Protein AF-A0A1Y5IL86-F1 (afdb_monomer_lite)

Radius of gyration: 32.45 Å; chains: 1; bounding box: 69×93×78 Å

Structure (mmCIF, N/CA/C/O backbone):
data_AF-A0A1Y5IL86-F1
#
_entry.id   AF-A0A1Y5IL86-F1
#
loop_
_atom_site.group_PDB
_atom_site.id
_atom_site.type_symbol
_atom_site.label_atom_id
_atom_site.label_alt_id
_atom_site.label_comp_id
_atom_site.label_asym_id
_atom_site.label_entity_id
_atom_site.label_seq_id
_atom_site.pdbx_PDB_ins_code
_atom_site.Cartn_x
_atom_site.Cartn_y
_atom_site.Cartn_z
_atom_site.occupancy
_atom_site.B_iso_or_equiv
_atom_site.auth_seq_id
_atom_site.auth_comp_id
_atom_site.auth_asym_id
_atom_site.auth_atom_id
_atom_site.pdbx_PDB_model_num
ATOM 1 N N . MET A 1 1 ? -26.467 54.255 -2.003 1.00 34.53 1 MET A N 1
ATOM 2 C CA . MET A 1 1 ? -27.143 53.568 -3.123 1.00 34.53 1 MET A CA 1
ATOM 3 C C . MET A 1 1 ? -26.285 53.747 -4.363 1.00 34.53 1 MET A C 1
ATOM 5 O O . MET A 1 1 ? -26.257 54.840 -4.910 1.00 34.53 1 MET A O 1
ATOM 9 N N . ALA A 1 2 ? -25.522 52.718 -4.727 1.00 26.06 2 ALA A N 1
ATOM 10 C CA . ALA A 1 2 ? -24.868 52.610 -6.031 1.00 26.06 2 ALA A CA 1
ATOM 11 C C . ALA A 1 2 ? -25.828 51.871 -6.988 1.00 26.06 2 ALA A C 1
ATOM 13 O O . ALA A 1 2 ? -26.662 51.101 -6.500 1.00 26.06 2 ALA A O 1
ATOM 14 N N . PRO A 1 3 ? -25.799 52.153 -8.300 1.00 33.78 3 PRO A N 1
ATOM 15 C CA . PRO A 1 3 ? -26.872 51.774 -9.209 1.00 33.78 3 PRO A CA 1
ATOM 16 C C . PRO A 1 3 ? -26.881 50.265 -9.459 1.00 33.78 3 PRO A C 1
ATOM 18 O O . PRO A 1 3 ? -25.837 49.655 -9.677 1.00 33.78 3 PRO A O 1
ATOM 21 N N . ALA A 1 4 ? -28.080 49.682 -9.451 1.00 34.00 4 ALA A N 1
ATOM 22 C CA . ALA A 1 4 ? -28.321 48.328 -9.923 1.00 34.00 4 ALA A CA 1
ATOM 23 C C . ALA A 1 4 ? -27.985 48.259 -11.421 1.00 34.00 4 ALA A C 1
ATOM 25 O O . ALA A 1 4 ? -28.665 48.878 -12.244 1.00 34.00 4 ALA A O 1
ATOM 26 N N . SER A 1 5 ? -26.919 47.537 -11.767 1.00 31.08 5 SER A N 1
ATOM 27 C CA . SER A 1 5 ? -26.590 47.212 -13.150 1.00 31.08 5 SER A CA 1
ATOM 28 C C . SER A 1 5 ? -27.635 46.239 -13.687 1.00 31.08 5 SER A C 1
ATOM 30 O O . SER A 1 5 ? -27.722 45.082 -13.277 1.00 31.08 5 SER A O 1
ATOM 32 N N . SER A 1 6 ? -28.456 46.761 -14.587 1.00 37.19 6 SER A N 1
ATOM 33 C CA . SER A 1 6 ? -29.395 46.038 -15.428 1.00 37.19 6 SER A CA 1
ATOM 34 C C . SER A 1 6 ? -28.636 45.465 -16.623 1.00 37.19 6 SER A C 1
ATOM 36 O O . SER A 1 6 ? -28.577 46.072 -17.679 1.00 37.19 6 SER A O 1
ATOM 38 N N . ASP A 1 7 ? -28.022 44.307 -16.409 1.00 33.41 7 ASP A N 1
ATOM 39 C CA . ASP A 1 7 ? -27.775 43.284 -17.426 1.00 33.41 7 ASP A CA 1
ATOM 40 C C . ASP A 1 7 ? -27.519 41.992 -16.648 1.00 33.41 7 ASP A C 1
ATOM 42 O O . ASP A 1 7 ? -26.573 41.896 -15.870 1.00 33.41 7 ASP A O 1
ATOM 46 N N . GLY A 1 8 ? -28.457 41.049 -16.738 1.00 41.03 8 GLY A N 1
ATOM 47 C CA . GLY A 1 8 ? -28.580 39.886 -15.853 1.00 41.03 8 GLY A CA 1
ATOM 48 C C . GLY A 1 8 ? -27.542 38.789 -16.089 1.00 41.03 8 GLY A C 1
ATOM 49 O O . GLY A 1 8 ? -27.917 37.624 -16.186 1.00 41.03 8 GLY A O 1
ATOM 50 N N . ALA A 1 9 ? -26.262 39.142 -16.190 1.00 45.66 9 ALA A N 1
ATOM 51 C CA . ALA A 1 9 ? -25.172 38.192 -16.045 1.00 45.66 9 ALA A CA 1
ATOM 52 C C . ALA A 1 9 ? -24.953 37.942 -14.549 1.00 45.66 9 ALA A C 1
ATOM 54 O O . ALA A 1 9 ? -24.752 38.868 -13.763 1.00 45.66 9 ALA A O 1
ATOM 55 N N . LEU A 1 10 ? -25.052 36.680 -14.150 1.00 59.44 10 LEU A N 1
ATOM 56 C CA . LEU A 1 10 ? -24.705 36.259 -12.802 1.00 59.44 10 LEU A CA 1
ATOM 57 C C . LEU A 1 10 ? -23.219 36.540 -12.563 1.00 59.44 10 LEU A C 1
ATOM 59 O O . LEU A 1 10 ? -22.388 36.314 -13.440 1.00 59.44 10 LEU A O 1
ATOM 63 N N . GLU A 1 11 ? -22.881 37.065 -11.390 1.00 74.69 11 GLU A N 1
ATOM 64 C CA . GLU A 1 11 ? -21.485 37.308 -11.043 1.00 74.69 11 GLU A CA 1
ATOM 65 C C . GLU A 1 11 ? -20.730 35.975 -10.942 1.00 74.69 11 GLU A C 1
ATOM 67 O O . GLU A 1 11 ? -21.107 35.126 -10.144 1.00 74.69 11 GLU A O 1
ATOM 72 N N . GLY A 1 12 ? -19.648 35.789 -11.701 1.00 85.19 12 GLY A N 1
ATOM 73 C CA . GLY A 1 12 ? -18.835 34.568 -11.625 1.00 85.19 12 GLY A CA 1
ATOM 74 C C . GLY A 1 12 ? -18.209 34.330 -10.242 1.00 85.19 12 GLY A C 1
ATOM 75 O O . GLY A 1 12 ? -17.981 35.274 -9.481 1.00 85.19 12 GLY A O 1
ATOM 76 N N . LEU A 1 13 ? -17.887 33.066 -9.935 1.00 90.69 13 LEU A N 1
ATOM 77 C CA . LEU A 1 13 ? -17.347 32.637 -8.634 1.00 90.69 13 LEU A CA 1
ATOM 78 C C . LEU A 1 13 ? -16.166 33.498 -8.158 1.00 90.69 13 LEU A C 1
ATOM 80 O O . LEU A 1 13 ? -16.163 33.991 -7.038 1.00 90.69 13 LEU A O 1
ATOM 84 N N . ASP A 1 14 ? -15.196 33.763 -9.025 1.00 92.50 14 ASP A N 1
ATOM 85 C CA . ASP A 1 14 ? -14.006 34.552 -8.693 1.00 92.50 14 ASP A CA 1
ATOM 86 C C . ASP A 1 14 ? -14.317 36.018 -8.318 1.00 92.50 14 ASP A C 1
ATOM 88 O O . ASP A 1 14 ? -13.746 36.563 -7.373 1.00 92.50 14 ASP A O 1
ATOM 92 N N . ALA A 1 15 ? -15.269 36.655 -9.007 1.00 91.31 15 ALA A N 1
ATOM 93 C CA . ALA A 1 15 ? -15.702 38.015 -8.683 1.00 91.31 15 ALA A CA 1
ATOM 94 C C . ALA A 1 15 ? -16.443 38.060 -7.337 1.00 91.31 15 ALA A C 1
ATOM 96 O O . ALA A 1 15 ? -16.158 38.936 -6.514 1.00 91.31 15 ALA A O 1
ATOM 97 N N . TYR A 1 16 ? -17.293 37.061 -7.070 1.00 92.38 16 TYR A N 1
ATOM 98 C CA . TYR A 1 16 ? -17.945 36.898 -5.773 1.00 92.38 16 TYR A CA 1
ATOM 99 C C . TYR A 1 16 ? -16.924 36.814 -4.635 1.00 92.38 16 TYR A C 1
ATOM 101 O O . TYR A 1 16 ? -17.051 37.531 -3.642 1.00 92.38 16 TYR A O 1
ATOM 109 N N . LEU A 1 17 ? -15.892 35.981 -4.798 1.00 94.69 17 LEU A N 1
ATOM 110 C CA . LEU A 1 17 ? -14.867 35.771 -3.777 1.00 94.69 17 LEU A CA 1
ATOM 111 C C . LEU A 1 17 ? -14.096 37.053 -3.469 1.00 94.69 17 LEU A C 1
ATOM 113 O O . LEU A 1 17 ? -13.940 37.386 -2.295 1.00 94.69 17 LEU A O 1
ATOM 117 N N . ARG A 1 18 ? -13.726 37.840 -4.490 1.00 94.50 18 ARG A N 1
ATOM 118 C CA . ARG A 1 18 ? -13.103 39.157 -4.269 1.00 94.50 18 ARG A CA 1
ATOM 119 C C . ARG A 1 18 ? -13.991 40.073 -3.438 1.00 94.50 18 ARG A C 1
ATOM 121 O O . ARG A 1 18 ? -13.525 40.640 -2.454 1.00 94.50 18 ARG A O 1
ATOM 128 N N . ARG A 1 19 ? -15.279 40.187 -3.780 1.00 93.31 19 ARG A N 1
ATOM 129 C CA . ARG A 1 19 ? -16.203 41.023 -3.001 1.00 93.31 19 ARG A CA 1
ATOM 130 C C . ARG A 1 19 ? -16.407 40.502 -1.581 1.00 93.31 19 ARG A C 1
ATOM 132 O O . ARG A 1 19 ? -16.523 41.304 -0.659 1.00 93.31 19 ARG A O 1
ATOM 139 N N . ALA A 1 20 ? -16.484 39.186 -1.400 1.00 93.56 20 ALA A N 1
ATOM 140 C CA . ALA A 1 20 ? -16.658 38.568 -0.092 1.00 93.56 20 ALA A CA 1
ATOM 141 C C . ALA A 1 20 ? -15.429 38.799 0.803 1.00 93.56 20 ALA A C 1
ATOM 143 O O . ALA A 1 20 ? -15.575 39.165 1.972 1.00 93.56 20 ALA A O 1
ATOM 144 N N . ARG A 1 21 ? -14.222 38.685 0.233 1.00 94.19 21 ARG A N 1
ATOM 145 C CA . ARG A 1 21 ? -12.959 39.034 0.893 1.00 94.19 21 ARG A CA 1
ATOM 146 C C . ARG A 1 21 ? -12.900 40.520 1.248 1.00 94.19 21 ARG A C 1
ATOM 148 O O . ARG A 1 21 ? -12.580 40.870 2.379 1.00 94.19 21 ARG A O 1
ATOM 155 N N . GLU A 1 22 ? -13.269 41.408 0.325 1.00 93.00 22 GLU A N 1
ATOM 156 C CA . GLU A 1 22 ? -13.336 42.854 0.582 1.00 93.00 22 GLU A CA 1
ATOM 157 C C . GLU A 1 22 ? -14.363 43.227 1.661 1.00 93.00 22 GLU A C 1
ATOM 159 O O . GLU A 1 22 ? -14.147 44.172 2.423 1.00 93.00 22 GLU A O 1
ATOM 164 N N . ALA A 1 23 ? -15.500 42.531 1.720 1.00 91.00 23 ALA A N 1
ATOM 165 C CA . ALA A 1 23 ? -16.505 42.730 2.760 1.00 91.00 23 ALA A CA 1
ATOM 166 C C . ALA A 1 23 ? -15.969 42.293 4.129 1.00 91.00 23 ALA A C 1
ATOM 168 O O . ALA A 1 23 ? -16.073 43.054 5.091 1.00 91.00 23 ALA A O 1
ATOM 169 N N . PHE A 1 24 ? -15.317 41.127 4.185 1.00 91.75 24 PHE A N 1
ATOM 170 C CA . PHE A 1 24 ? -14.686 40.610 5.396 1.00 91.75 24 PHE A CA 1
ATOM 171 C C . PHE A 1 24 ? -13.587 41.543 5.920 1.00 91.75 24 PHE A C 1
ATOM 173 O O . PHE A 1 24 ? -13.640 41.954 7.073 1.00 91.75 24 PHE A O 1
ATOM 180 N N . LEU A 1 25 ? -12.649 41.968 5.067 1.00 89.75 25 LEU A N 1
ATOM 181 C CA . LEU A 1 25 ? -11.560 42.875 5.457 1.00 89.75 25 LEU A CA 1
ATOM 182 C C . LEU A 1 25 ? -12.055 44.256 5.921 1.00 89.75 25 LEU A C 1
ATOM 184 O O . LEU A 1 25 ? -11.379 44.941 6.686 1.00 89.75 25 LEU A O 1
ATOM 188 N N . ARG A 1 26 ? -13.228 44.693 5.451 1.00 89.81 26 ARG A N 1
ATOM 189 C CA . ARG A 1 26 ? -13.830 45.979 5.830 1.00 89.81 26 ARG A CA 1
ATOM 190 C C . ARG A 1 26 ? -14.511 45.915 7.194 1.00 89.81 26 ARG A C 1
ATOM 192 O O . ARG A 1 26 ? -14.365 46.838 8.000 1.00 89.81 26 ARG A O 1
ATOM 199 N N . ASP A 1 27 ? -15.306 44.874 7.417 1.00 88.81 27 ASP A N 1
ATOM 200 C CA . ASP A 1 27 ? -16.015 44.645 8.671 1.00 88.81 27 ASP A CA 1
ATOM 201 C C . ASP A 1 27 ? -16.416 43.165 8.814 1.00 88.81 27 ASP A C 1
ATOM 203 O O . ASP A 1 27 ? -17.491 42.774 8.341 1.00 88.81 27 ASP A O 1
ATOM 207 N N . PRO A 1 28 ? -15.607 42.347 9.514 1.00 88.06 28 PRO A N 1
ATOM 208 C CA . PRO A 1 28 ? -15.911 40.933 9.730 1.00 88.06 28 PRO A CA 1
ATOM 209 C C . PRO A 1 28 ? -17.256 40.709 10.423 1.00 88.06 28 PRO A C 1
ATOM 211 O O . PRO A 1 28 ? -17.923 39.714 10.166 1.00 88.06 28 PRO A O 1
ATOM 214 N N . SER A 1 29 ? -17.703 41.652 11.261 1.00 87.38 29 SER A N 1
ATOM 215 C CA . SER A 1 29 ? -18.967 41.533 12.001 1.00 87.38 29 SER A CA 1
ATOM 216 C C . SER A 1 29 ? -20.217 41.676 11.128 1.00 87.38 29 SER A C 1
ATOM 218 O O . SER A 1 29 ? -21.324 41.369 11.577 1.00 87.38 29 SER A O 1
ATOM 220 N N . SER A 1 30 ? -20.037 42.133 9.885 1.00 87.12 30 SER A N 1
ATOM 221 C CA . SER A 1 30 ? -21.102 42.339 8.902 1.00 87.12 30 SER A CA 1
ATOM 222 C C . SER A 1 30 ? -21.327 41.146 7.967 1.00 87.12 30 SER A C 1
ATOM 224 O O . SER A 1 30 ? -22.278 41.169 7.183 1.00 87.12 30 SER A O 1
ATOM 226 N N . VAL A 1 31 ? -20.480 40.113 8.046 1.00 90.12 31 VAL A N 1
ATOM 227 C CA . VAL A 1 31 ? -20.535 38.930 7.179 1.00 90.12 31 VAL A CA 1
ATOM 228 C C . VAL A 1 31 ? -20.697 37.647 7.993 1.00 90.12 31 VAL A C 1
ATOM 230 O O . VAL A 1 31 ? -20.248 37.550 9.136 1.00 90.12 31 VAL A O 1
ATOM 233 N N . THR A 1 32 ? -21.320 36.644 7.380 1.00 91.81 32 THR A N 1
ATOM 234 C CA . THR A 1 32 ? -21.254 35.255 7.855 1.00 91.81 32 THR A CA 1
ATOM 235 C C . THR A 1 32 ? -20.021 34.614 7.229 1.00 91.81 32 THR A C 1
ATOM 237 O O . THR A 1 32 ? -19.722 34.891 6.069 1.00 91.81 32 THR A O 1
ATOM 240 N N . CYS A 1 33 ? -19.294 33.761 7.949 1.00 92.81 33 CYS A N 1
ATOM 241 C CA . CYS A 1 33 ? -18.126 33.078 7.379 1.00 92.81 33 CYS A CA 1
ATOM 242 C C . CYS A 1 33 ? -18.389 31.582 7.200 1.00 92.81 33 CYS A C 1
ATOM 244 O O . CYS A 1 33 ? -18.869 30.939 8.126 1.00 92.81 33 CYS A O 1
ATOM 246 N N . ALA A 1 34 ? -18.052 31.027 6.035 1.00 94.75 34 ALA A N 1
ATOM 247 C CA . ALA A 1 34 ? -18.013 29.582 5.812 1.00 94.75 34 ALA A CA 1
ATOM 248 C C . ALA A 1 34 ? -16.568 29.103 5.977 1.00 94.75 34 ALA A C 1
ATOM 250 O O . ALA A 1 34 ? -15.699 29.460 5.181 1.00 94.75 34 ALA A O 1
ATOM 251 N N . LEU A 1 35 ? -16.303 28.350 7.039 1.00 92.50 35 LEU A N 1
ATOM 252 C CA . LEU A 1 35 ? -14.971 27.898 7.419 1.00 92.50 35 LEU A CA 1
ATOM 253 C C . LEU A 1 35 ? -14.785 26.454 6.946 1.00 92.50 35 LEU A C 1
ATOM 255 O O . LEU A 1 35 ? -15.518 25.581 7.404 1.00 92.50 35 LEU A O 1
ATOM 259 N N . GLY A 1 36 ? -13.817 26.205 6.059 1.00 90.31 36 GLY A N 1
ATOM 260 C CA . GLY A 1 36 ? -13.272 24.854 5.835 1.00 90.31 36 GLY A CA 1
ATOM 261 C C . GLY A 1 36 ? -12.315 24.464 6.960 1.00 90.31 36 GLY A C 1
ATOM 262 O O . GLY A 1 36 ? -12.059 25.287 7.834 1.00 90.31 36 GLY A O 1
ATOM 263 N N . ASN A 1 37 ? -11.754 23.259 6.969 1.00 87.00 37 ASN A N 1
ATOM 264 C CA . ASN A 1 37 ? -10.802 22.856 8.005 1.00 87.00 37 ASN A CA 1
ATOM 265 C C . ASN A 1 37 ? -9.376 23.418 7.767 1.00 87.00 37 ASN A C 1
ATOM 267 O O . ASN A 1 37 ? -9.037 23.965 6.715 1.00 87.00 37 ASN A O 1
ATOM 271 N N . GLU A 1 38 ? -8.515 23.269 8.774 1.00 80.75 38 GLU A N 1
ATOM 272 C CA . GLU A 1 38 ? -7.101 23.691 8.772 1.00 80.75 38 GLU A CA 1
ATOM 273 C C . GLU A 1 38 ? -6.182 22.858 7.872 1.00 80.75 38 GLU A C 1
ATOM 275 O O . GLU A 1 38 ? -5.050 23.261 7.578 1.00 80.75 38 GLU A O 1
ATOM 280 N N . ALA A 1 39 ? -6.648 21.682 7.449 1.00 81.88 39 ALA A N 1
ATOM 281 C CA . ALA A 1 39 ? -5.942 20.885 6.473 1.00 81.88 39 ALA A CA 1
ATOM 282 C C . ALA A 1 39 ? -6.027 21.524 5.092 1.00 81.88 39 ALA A C 1
ATOM 284 O O . ALA A 1 39 ? -5.150 21.200 4.307 1.00 81.88 39 ALA A O 1
ATOM 285 N N . CYS A 1 40 ? -6.961 22.444 4.800 1.00 88.50 40 CYS A N 1
ATOM 286 C CA . CYS A 1 40 ? -7.023 23.192 3.534 1.00 88.50 40 CYS A CA 1
ATOM 287 C C . CYS A 1 40 ? -6.866 22.294 2.286 1.00 88.50 40 CYS A C 1
ATOM 289 O O . CYS A 1 40 ? -6.199 22.663 1.315 1.00 88.50 40 CYS A O 1
ATOM 291 N N . ASP A 1 41 ? -7.373 21.067 2.331 1.00 91.94 41 ASP A N 1
ATOM 292 C CA . ASP A 1 41 ? -7.422 20.198 1.161 1.00 91.94 41 ASP A CA 1
ATOM 293 C C . ASP A 1 41 ? -8.561 20.612 0.222 1.00 91.94 41 ASP A C 1
ATOM 295 O O . ASP A 1 41 ? -9.268 21.602 0.449 1.00 91.94 41 ASP A O 1
ATOM 299 N N . LEU A 1 42 ? -8.667 19.908 -0.905 1.00 95.81 42 LEU A N 1
ATOM 300 C CA . LEU A 1 42 ? -9.633 20.263 -1.934 1.00 95.81 42 LEU A CA 1
ATOM 301 C C . LEU A 1 42 ? -11.069 20.177 -1.411 1.00 95.81 42 LEU A C 1
ATOM 303 O O . LEU A 1 42 ? -11.865 21.038 -1.774 1.00 95.81 42 LEU A O 1
ATOM 307 N N . ASP A 1 43 ? -11.385 19.214 -0.545 1.00 96.50 43 ASP A N 1
ATOM 308 C CA . ASP A 1 43 ? -12.734 19.046 -0.004 1.00 96.50 43 ASP A CA 1
ATOM 309 C C . ASP A 1 43 ? -13.151 20.217 0.883 1.00 96.50 43 ASP A C 1
ATOM 311 O O . ASP A 1 43 ? -14.183 20.850 0.641 1.00 96.50 43 ASP A O 1
ATOM 315 N N . SER A 1 44 ? -12.289 20.607 1.823 1.00 95.38 44 SER A N 1
ATOM 316 C CA . SER A 1 44 ? -12.501 21.789 2.655 1.00 95.38 44 SER A CA 1
ATOM 317 C C . SER A 1 44 ? -12.674 23.071 1.847 1.00 95.38 44 SER A C 1
ATOM 319 O O . SER A 1 44 ? -13.588 23.862 2.103 1.00 95.38 44 SER A O 1
ATOM 321 N N . VAL A 1 45 ? -11.798 23.300 0.864 1.00 96.62 45 VAL A N 1
ATOM 322 C CA . VAL A 1 45 ? -11.833 24.520 0.049 1.00 96.62 45 VAL A CA 1
ATOM 323 C C . VAL A 1 45 ? -13.065 24.522 -0.857 1.00 96.62 45 VAL A C 1
ATOM 325 O O . VAL A 1 45 ? -13.799 25.511 -0.877 1.00 96.62 45 VAL A O 1
ATOM 328 N N . ALA A 1 46 ? -13.342 23.427 -1.568 1.00 97.56 46 ALA A N 1
ATOM 329 C CA . ALA A 1 46 ? -14.506 23.310 -2.445 1.00 97.56 46 ALA A CA 1
ATOM 330 C C . ALA A 1 46 ? -15.817 23.466 -1.663 1.00 97.56 46 ALA A C 1
ATOM 332 O O . ALA A 1 46 ? -16.681 24.244 -2.076 1.00 97.56 46 ALA A O 1
ATOM 333 N N . SER A 1 47 ? -15.931 22.811 -0.505 1.00 97.88 47 SER A N 1
ATOM 334 C CA . SER A 1 47 ? -17.087 22.902 0.387 1.00 97.88 47 SER A CA 1
ATOM 335 C C . SER A 1 47 ? -17.336 24.336 0.862 1.00 97.88 47 SER A C 1
ATOM 337 O O . SER A 1 47 ? -18.457 24.840 0.749 1.00 97.88 47 SER A O 1
ATOM 339 N N . ALA A 1 48 ? -16.302 25.043 1.333 1.00 96.69 48 ALA A N 1
ATOM 340 C CA . ALA A 1 48 ? -16.455 26.408 1.845 1.00 96.69 48 ALA A CA 1
ATOM 341 C C . ALA A 1 48 ? -16.851 27.392 0.735 1.00 96.69 48 ALA A C 1
ATOM 343 O O . ALA A 1 48 ? -17.740 28.231 0.923 1.00 96.69 48 ALA A O 1
ATOM 344 N N . LEU A 1 49 ? -16.223 27.269 -0.441 1.00 96.19 49 LEU A N 1
ATOM 345 C CA . LEU A 1 49 ? -16.540 28.081 -1.616 1.00 96.19 49 LEU A CA 1
ATOM 346 C C . LEU A 1 49 ? -17.976 27.836 -2.089 1.00 96.19 49 LEU A C 1
ATOM 348 O O . LEU A 1 49 ? -18.708 28.796 -2.340 1.00 96.19 49 LEU A O 1
ATOM 352 N N . ALA A 1 50 ? -18.392 26.570 -2.169 1.00 95.31 50 ALA A N 1
ATOM 353 C CA . ALA A 1 50 ? -19.730 26.177 -2.590 1.00 95.31 50 ALA A CA 1
ATOM 354 C C . ALA A 1 50 ? -20.807 26.705 -1.637 1.00 95.31 50 ALA A C 1
ATOM 356 O O . ALA A 1 50 ? -21.776 27.311 -2.099 1.00 95.31 50 ALA A O 1
ATOM 357 N N . VAL A 1 51 ? -20.622 26.546 -0.320 1.00 94.75 51 VAL A N 1
ATOM 358 C CA . VAL A 1 51 ? -21.557 27.073 0.684 1.00 94.75 51 VAL A CA 1
ATOM 359 C C . VAL A 1 51 ? -21.649 28.588 0.603 1.00 94.75 51 VAL A C 1
ATOM 361 O O . VAL A 1 51 ? -22.754 29.123 0.488 1.00 94.75 51 VAL A O 1
ATOM 364 N N . GLY A 1 52 ? -20.512 29.290 0.625 1.00 92.94 52 GLY A N 1
ATOM 365 C CA . GLY A 1 52 ? -20.523 30.750 0.605 1.00 92.94 52 GLY A CA 1
ATOM 366 C C . GLY A 1 52 ? -21.216 31.293 -0.640 1.00 92.94 52 GLY A C 1
ATOM 367 O O . GLY A 1 52 ? -22.115 32.131 -0.549 1.00 92.94 52 GLY A O 1
ATOM 368 N N . TYR A 1 53 ? -20.873 30.738 -1.800 1.00 91.12 53 TYR A N 1
ATOM 369 C CA . TYR A 1 53 ? -21.459 31.153 -3.063 1.00 91.12 53 TYR A CA 1
ATOM 370 C C . TYR A 1 53 ? -22.968 30.842 -3.137 1.00 91.12 53 TYR A C 1
ATOM 372 O O . TYR A 1 53 ? -23.776 31.720 -3.447 1.00 91.12 53 TYR A O 1
ATOM 380 N N . ALA A 1 54 ? -23.390 29.616 -2.811 1.00 89.94 54 ALA A N 1
ATOM 381 C CA . ALA A 1 54 ? -24.796 29.203 -2.877 1.00 89.94 54 ALA A CA 1
ATOM 382 C C . ALA A 1 54 ? -25.695 29.977 -1.892 1.00 89.94 54 ALA A C 1
ATOM 384 O O . ALA A 1 54 ? -26.828 30.353 -2.223 1.00 89.94 54 ALA A O 1
ATOM 385 N N . ARG A 1 55 ? -25.192 30.272 -0.687 1.00 87.69 55 ARG A N 1
ATOM 386 C CA . ARG A 1 55 ? -25.924 31.043 0.330 1.00 87.69 55 ARG A CA 1
ATOM 387 C C . ARG A 1 55 ? -26.033 32.524 -0.034 1.00 87.69 55 ARG A C 1
ATOM 389 O O . ARG A 1 55 ? -27.097 33.110 0.161 1.00 87.69 55 ARG A O 1
ATOM 396 N N . ALA A 1 56 ? -25.010 33.114 -0.648 1.00 81.75 56 ALA A N 1
ATOM 397 C CA . ALA A 1 56 ? -25.090 34.488 -1.149 1.00 81.75 56 ALA A CA 1
ATOM 398 C C . ALA A 1 56 ? -26.064 34.660 -2.329 1.00 81.75 56 ALA A C 1
ATOM 400 O O . ALA A 1 56 ? -26.542 35.761 -2.587 1.00 81.75 56 ALA A O 1
ATOM 401 N N . MET A 1 57 ? -26.385 33.580 -3.047 1.00 78.44 57 MET A N 1
ATOM 402 C CA . MET A 1 57 ? -27.380 33.605 -4.129 1.00 78.44 57 MET A CA 1
ATOM 403 C C . MET A 1 57 ? -28.822 33.468 -3.632 1.00 78.44 57 MET A C 1
ATOM 405 O O . MET A 1 57 ? -29.761 33.841 -4.339 1.00 78.44 57 MET A O 1
ATOM 409 N N . THR A 1 58 ? -29.012 32.895 -2.444 1.00 77.75 58 THR A N 1
ATOM 410 C CA . THR A 1 58 ? -30.334 32.621 -1.857 1.00 77.75 58 THR A CA 1
ATOM 411 C C . THR A 1 58 ? -30.708 33.603 -0.752 1.00 77.75 58 THR A C 1
ATOM 413 O O . THR A 1 58 ? -31.890 33.777 -0.460 1.00 77.75 58 THR A O 1
ATOM 416 N N . THR A 1 59 ? -29.721 34.283 -0.171 1.00 75.88 59 THR A N 1
ATOM 417 C CA . THR A 1 59 ? -29.893 35.280 0.887 1.00 75.88 59 THR A CA 1
ATOM 418 C C . THR A 1 59 ? -29.345 36.635 0.440 1.00 75.88 59 THR A C 1
ATOM 420 O O . THR A 1 59 ? -28.555 36.725 -0.492 1.00 75.88 59 THR A O 1
ATOM 423 N N . SER A 1 60 ? -29.747 37.716 1.108 1.00 72.88 60 SER A N 1
ATOM 424 C CA . SER A 1 60 ? -29.137 39.038 0.904 1.00 72.88 60 SER A CA 1
ATOM 425 C C . SER A 1 60 ? -27.824 39.225 1.680 1.00 72.88 60 SER A C 1
ATOM 427 O O . SER A 1 60 ? -27.270 40.323 1.667 1.00 72.88 60 SER A O 1
ATOM 429 N N . ALA A 1 61 ? -27.368 38.201 2.409 1.00 79.06 61 ALA A N 1
ATOM 430 C CA . ALA A 1 61 ? -26.167 38.246 3.234 1.00 79.06 61 ALA A CA 1
ATOM 431 C C . ALA A 1 61 ? -24.940 37.788 2.434 1.00 79.06 61 ALA A C 1
ATOM 433 O O . ALA A 1 61 ? -25.018 36.882 1.606 1.00 79.06 61 ALA A O 1
ATOM 434 N N . ILE A 1 62 ? -23.795 38.416 2.697 1.00 84.88 62 ILE A N 1
ATOM 435 C CA . ILE A 1 62 ? -22.509 37.984 2.145 1.00 84.88 62 ILE A CA 1
ATOM 436 C C . ILE A 1 62 ? -21.970 36.874 3.047 1.00 84.88 62 ILE A C 1
ATOM 438 O O . ILE A 1 62 ? -21.803 37.090 4.250 1.00 84.88 62 ILE A O 1
ATOM 442 N N . VAL A 1 63 ? -21.702 35.703 2.463 1.00 92.62 63 VAL A N 1
ATOM 443 C CA . VAL A 1 63 ? -21.139 34.553 3.178 1.00 92.62 63 VAL A CA 1
ATOM 444 C C . VAL A 1 63 ? -19.706 34.320 2.718 1.00 92.62 63 VAL A C 1
ATOM 446 O O . VAL A 1 63 ? -19.470 33.698 1.685 1.00 92.62 63 VAL A O 1
ATOM 449 N N . THR A 1 64 ? -18.733 34.833 3.460 1.00 94.56 64 THR A N 1
ATOM 450 C CA . THR A 1 64 ? -17.325 34.792 3.062 1.00 94.56 64 THR A CA 1
ATOM 451 C C . THR A 1 64 ? -16.716 33.409 3.306 1.00 94.56 64 THR A C 1
ATOM 453 O O . THR A 1 64 ? -16.610 32.998 4.462 1.00 94.56 64 THR A O 1
ATOM 456 N N . PRO A 1 65 ? -16.274 32.684 2.259 1.00 95.38 65 PRO A N 1
ATOM 457 C CA . PRO A 1 65 ? -15.497 31.463 2.434 1.00 95.38 65 PRO A CA 1
ATOM 458 C C . PRO A 1 65 ? -14.113 31.792 2.988 1.00 95.38 65 PRO A C 1
ATOM 460 O O . PRO A 1 65 ? -13.468 32.725 2.501 1.00 95.38 65 PRO A O 1
ATOM 463 N N . ILE A 1 66 ? -13.651 31.014 3.963 1.00 92.25 66 ILE A N 1
ATOM 464 C CA . ILE A 1 66 ? -12.320 31.149 4.554 1.00 92.25 66 ILE A CA 1
ATOM 465 C C . ILE A 1 66 ? -11.566 29.829 4.407 1.00 92.25 66 ILE A C 1
ATOM 467 O O . ILE A 1 66 ? -11.996 28.792 4.915 1.00 92.25 66 ILE A O 1
ATOM 471 N N . ALA A 1 67 ? -10.412 29.894 3.743 1.00 92.19 67 ALA A N 1
ATOM 472 C CA . ALA A 1 67 ? -9.420 28.827 3.745 1.00 92.19 67 ALA A CA 1
ATOM 473 C C . ALA A 1 67 ? -8.529 28.988 4.988 1.00 92.19 67 ALA A C 1
ATOM 475 O O . ALA A 1 67 ? -7.830 29.994 5.127 1.00 92.19 67 ALA A O 1
ATOM 476 N N . GLN A 1 68 ? -8.552 28.020 5.910 1.00 86.44 68 GLN A N 1
ATOM 477 C CA . GLN A 1 68 ? -7.841 28.092 7.197 1.00 86.44 68 GLN A CA 1
ATOM 478 C C . GLN A 1 68 ? -6.335 27.773 7.087 1.00 86.44 68 GLN A C 1
ATOM 480 O O . GLN A 1 68 ? -5.775 26.978 7.840 1.00 86.44 68 GLN A O 1
ATOM 485 N N . CYS A 1 69 ? -5.660 28.421 6.146 1.00 85.19 69 CYS A N 1
ATOM 486 C CA . CYS A 1 69 ? -4.223 28.335 5.914 1.00 85.19 69 CYS A CA 1
ATOM 487 C C . CYS A 1 69 ? -3.721 29.663 5.346 1.00 85.19 69 CYS A C 1
ATOM 489 O O . CYS A 1 69 ? -4.510 30.478 4.863 1.00 85.19 69 CYS A O 1
ATOM 491 N N . LEU A 1 70 ? -2.408 29.898 5.400 1.00 85.00 70 LEU A N 1
ATOM 492 C CA . LEU A 1 70 ? -1.837 31.069 4.744 1.00 85.00 70 LEU A CA 1
ATOM 493 C C . LEU A 1 70 ? -1.975 30.922 3.228 1.00 85.00 70 LEU A C 1
ATOM 495 O O . LEU A 1 70 ? -1.777 29.826 2.697 1.00 85.00 70 LEU A O 1
ATOM 499 N N . ARG A 1 71 ? -2.208 32.023 2.507 1.00 88.25 71 ARG A N 1
ATOM 500 C CA . ARG A 1 71 ? -2.295 31.983 1.033 1.00 88.25 71 ARG A CA 1
ATOM 501 C C . ARG A 1 71 ? -1.057 31.350 0.396 1.00 88.25 71 ARG A C 1
ATOM 503 O O . ARG A 1 71 ? -1.163 30.561 -0.541 1.00 88.25 71 ARG A O 1
ATOM 510 N N . ARG A 1 72 ? 0.124 31.639 0.957 1.00 81.81 72 ARG A N 1
ATOM 511 C CA . ARG A 1 72 ? 1.396 31.031 0.530 1.00 81.81 72 ARG A CA 1
ATOM 512 C C . ARG A 1 72 ? 1.441 29.512 0.723 1.00 81.81 72 ARG A C 1
ATOM 514 O O . ARG A 1 72 ? 2.076 28.846 -0.084 1.00 81.81 72 ARG A O 1
ATOM 521 N N . ASP A 1 73 ? 0.767 28.974 1.740 1.00 82.56 73 ASP A N 1
ATOM 522 C CA . ASP A 1 73 ? 0.722 27.534 2.028 1.00 82.56 73 ASP A CA 1
ATOM 523 C C . ASP A 1 73 ? -0.320 26.836 1.146 1.00 82.56 73 ASP A C 1
ATOM 525 O O . ASP A 1 73 ? -0.108 25.708 0.702 1.00 82.56 73 ASP A O 1
ATOM 529 N N . LEU A 1 74 ? -1.424 27.523 0.833 1.00 85.12 74 LEU A N 1
ATOM 530 C CA . LEU A 1 74 ? -2.422 27.052 -0.127 1.00 85.12 74 LEU A CA 1
ATOM 531 C C . LEU A 1 74 ? -1.812 26.886 -1.527 1.00 85.12 74 LEU A C 1
ATOM 533 O O . LEU A 1 74 ? -2.081 25.899 -2.206 1.00 85.12 74 LEU A O 1
ATOM 537 N N . ALA A 1 75 ? -0.907 27.787 -1.923 1.00 83.81 75 ALA A N 1
ATOM 538 C CA . ALA A 1 75 ? -0.146 27.665 -3.167 1.00 83.81 75 ALA A CA 1
ATOM 539 C C . ALA A 1 75 ? 0.766 26.416 -3.219 1.00 83.81 75 ALA A C 1
ATOM 541 O O . ALA A 1 75 ? 1.185 26.010 -4.301 1.00 83.81 75 ALA A O 1
ATOM 542 N N . LEU A 1 76 ? 1.052 25.773 -2.076 1.00 85.44 76 LEU A N 1
ATOM 543 C CA . LEU A 1 76 ? 1.833 24.529 -1.998 1.00 85.44 76 LEU A CA 1
ATOM 544 C C . LEU A 1 76 ? 0.983 23.261 -2.199 1.00 85.44 76 LEU A C 1
ATOM 546 O O . LEU A 1 76 ? 1.506 22.148 -2.034 1.00 85.44 76 LEU A O 1
ATOM 550 N N . ARG A 1 77 ? -0.300 23.424 -2.557 1.00 89.12 77 ARG A N 1
ATOM 551 C CA . ARG A 1 77 ? -1.293 22.370 -2.825 1.00 89.12 77 ARG A CA 1
ATOM 552 C C . ARG A 1 77 ? -1.702 22.403 -4.299 1.00 89.12 77 ARG A C 1
ATOM 554 O O . ARG A 1 77 ? -2.682 23.063 -4.652 1.00 89.12 77 ARG A O 1
ATOM 561 N N . PRO A 1 78 ? -0.926 21.765 -5.192 1.00 90.38 78 PRO A N 1
ATOM 562 C CA . PRO A 1 78 ? -1.112 21.943 -6.626 1.00 90.38 78 PRO A CA 1
ATOM 563 C C . PRO A 1 78 ? -2.418 21.333 -7.137 1.00 90.38 78 PRO A C 1
ATOM 565 O O . PRO A 1 78 ? -2.959 21.827 -8.116 1.00 90.38 78 PRO A O 1
ATOM 568 N N . ASP A 1 79 ? -2.956 20.316 -6.466 1.00 92.38 79 ASP A N 1
ATOM 569 C CA . ASP A 1 79 ? -4.305 19.789 -6.683 1.00 92.38 79 ASP A CA 1
ATOM 570 C C . ASP A 1 79 ? -5.385 20.851 -6.444 1.00 92.38 79 ASP A C 1
ATOM 572 O O . ASP A 1 79 ? -6.231 21.073 -7.311 1.00 92.38 79 ASP A O 1
ATOM 576 N N . VAL A 1 80 ? -5.313 21.574 -5.322 1.00 94.81 80 VAL A N 1
ATOM 577 C CA . VAL A 1 80 ? -6.259 22.657 -5.008 1.00 94.81 80 VAL A CA 1
ATOM 578 C C . VAL A 1 80 ? -6.122 23.808 -6.001 1.00 94.81 80 VAL A C 1
ATOM 580 O O . VAL A 1 80 ? -7.114 24.252 -6.576 1.00 94.81 80 VAL A O 1
ATOM 583 N N . VAL A 1 81 ? -4.892 24.262 -6.258 1.00 93.31 81 VAL A N 1
ATOM 584 C CA . VAL A 1 81 ? -4.621 25.326 -7.240 1.00 93.31 81 VAL A CA 1
ATOM 585 C C . VAL A 1 81 ? -5.133 24.921 -8.621 1.00 93.31 81 VAL A C 1
ATOM 587 O O . VAL A 1 81 ? -5.765 25.721 -9.308 1.00 93.31 81 VAL A O 1
ATOM 590 N N . ARG A 1 82 ? -4.935 23.658 -9.018 1.00 94.19 82 ARG A N 1
ATOM 591 C CA . ARG A 1 82 ? -5.411 23.161 -10.306 1.00 94.19 82 ARG A CA 1
ATOM 592 C C . ARG A 1 82 ? -6.926 23.144 -10.406 1.00 94.19 82 ARG A C 1
ATOM 594 O O . ARG A 1 82 ? -7.438 23.572 -11.438 1.00 94.19 82 ARG A O 1
ATOM 601 N N . ALA A 1 83 ? -7.623 22.713 -9.362 1.00 96.38 83 ALA A N 1
ATOM 602 C CA . ALA A 1 83 ? -9.079 22.752 -9.329 1.00 96.38 83 ALA A CA 1
ATOM 603 C C . ALA A 1 83 ? -9.617 24.192 -9.444 1.00 96.38 83 ALA A C 1
ATOM 605 O O . ALA A 1 83 ? -10.541 24.438 -10.218 1.00 96.38 83 ALA A O 1
ATOM 606 N N . LEU A 1 84 ? -9.006 25.156 -8.741 1.00 95.69 84 LEU A N 1
ATOM 607 C CA . LEU A 1 84 ? -9.387 26.575 -8.807 1.00 95.69 84 LEU A CA 1
ATOM 608 C C . LEU A 1 84 ? -9.132 27.180 -10.197 1.00 95.69 84 LEU A C 1
ATOM 610 O O . LEU A 1 84 ? -10.022 27.812 -10.770 1.00 95.69 84 LEU A O 1
ATOM 614 N N . ASP A 1 85 ? -7.960 26.926 -10.783 1.00 94.00 85 ASP A N 1
ATOM 615 C CA . ASP A 1 85 ? -7.616 27.397 -12.129 1.00 94.00 85 ASP A CA 1
ATOM 616 C C . ASP A 1 85 ? -8.582 26.844 -13.184 1.00 94.00 85 ASP A C 1
ATOM 618 O O . ASP A 1 85 ? -8.994 27.555 -14.103 1.00 94.00 85 ASP A O 1
ATOM 622 N N . ALA A 1 86 ? -8.987 25.581 -13.034 1.00 93.88 86 ALA A N 1
ATOM 623 C CA . ALA A 1 86 ? -9.896 24.901 -13.948 1.00 93.88 86 ALA A CA 1
ATOM 624 C C . ALA A 1 86 ? -11.317 25.498 -13.964 1.00 93.88 86 ALA A C 1
ATOM 626 O O . ALA A 1 86 ? -12.078 25.254 -14.908 1.00 93.88 86 ALA A O 1
ATOM 627 N N . VAL A 1 87 ? -11.662 26.298 -12.948 1.00 94.25 87 VAL A N 1
ATOM 628 C CA . VAL A 1 87 ? -12.908 27.074 -12.868 1.00 94.25 87 VAL A CA 1
ATOM 629 C C . VAL A 1 87 ? -12.681 28.587 -12.948 1.00 94.25 87 VAL A C 1
ATOM 631 O O . VAL A 1 87 ? -13.634 29.350 -12.803 1.00 94.25 87 VAL A O 1
ATOM 634 N N . GLY A 1 88 ? -11.451 29.038 -13.214 1.00 93.38 88 GLY A N 1
ATOM 635 C CA . GLY A 1 88 ? -11.107 30.453 -13.369 1.00 93.38 88 GLY A CA 1
ATOM 636 C C . GLY A 1 88 ? -11.089 31.255 -12.063 1.00 93.38 88 GLY A C 1
ATOM 637 O O . GLY A 1 88 ? -11.339 32.458 -12.096 1.00 93.38 88 GLY A O 1
ATOM 638 N N . VAL A 1 89 ? -10.826 30.608 -10.924 1.00 94.00 89 VAL A N 1
ATOM 639 C CA . VAL A 1 89 ? -10.690 31.263 -9.614 1.00 94.00 89 VAL A CA 1
ATOM 640 C C . VAL A 1 89 ? -9.221 31.483 -9.284 1.00 94.00 89 VAL A C 1
ATOM 642 O O . VAL A 1 89 ? -8.432 30.544 -9.276 1.00 94.00 89 VAL A O 1
ATOM 645 N N . SER A 1 90 ? -8.861 32.725 -8.960 1.00 91.75 90 SER A N 1
ATOM 646 C CA . SER A 1 90 ? -7.517 33.040 -8.476 1.00 91.75 90 SER A CA 1
ATOM 647 C C . SER A 1 90 ? -7.399 32.785 -6.976 1.00 91.75 90 SER A C 1
ATOM 649 O O . SER A 1 90 ? -8.262 33.200 -6.204 1.00 91.75 90 SER A O 1
ATOM 651 N N . VAL A 1 91 ? -6.275 32.206 -6.548 1.00 90.50 91 VAL A N 1
ATOM 652 C CA . VAL A 1 91 ? -5.904 32.071 -5.126 1.00 90.50 91 VAL A CA 1
ATOM 653 C C . VAL A 1 91 ? -5.896 33.431 -4.402 1.00 90.50 91 VAL A C 1
ATOM 655 O O . VAL A 1 91 ? -6.230 33.515 -3.222 1.00 90.50 91 VAL A O 1
ATOM 658 N N . GLU A 1 92 ? -5.603 34.525 -5.110 1.00 90.75 92 GLU A N 1
ATOM 659 C CA . GLU A 1 92 ? -5.629 35.891 -4.559 1.00 90.75 92 GLU A CA 1
ATOM 660 C C . GLU A 1 92 ? -7.042 36.394 -4.219 1.00 90.75 92 GLU A C 1
ATOM 662 O O . GLU A 1 92 ? -7.211 37.335 -3.434 1.00 90.75 92 GLU A O 1
ATOM 667 N N . SER A 1 93 ? -8.068 35.772 -4.802 1.00 93.75 93 SER A N 1
ATOM 668 C CA . SER A 1 93 ? -9.470 36.085 -4.526 1.00 93.75 93 SER A CA 1
ATOM 669 C C . SER A 1 93 ? -9.967 35.438 -3.225 1.00 93.75 93 SER A C 1
ATOM 671 O O . SER A 1 93 ? -11.011 35.845 -2.721 1.00 93.75 93 SER A O 1
ATOM 673 N N . LEU A 1 94 ? -9.244 34.457 -2.666 1.00 94.56 94 LEU A N 1
ATOM 674 C CA . LEU A 1 94 ? -9.643 33.737 -1.453 1.00 94.56 94 LEU A CA 1
ATOM 675 C C . LEU A 1 94 ? -9.273 34.513 -0.182 1.00 94.56 94 LEU A C 1
ATOM 677 O O . LEU A 1 94 ? -8.181 35.083 -0.066 1.00 94.56 94 LEU A O 1
ATOM 681 N N . THR A 1 95 ? -10.168 34.458 0.805 1.00 93.88 95 THR A N 1
ATOM 682 C CA . THR A 1 95 ? -9.890 34.885 2.182 1.00 93.88 95 THR A CA 1
ATOM 683 C C . THR A 1 95 ? -9.104 33.782 2.885 1.00 93.88 95 THR A C 1
ATOM 685 O O . THR A 1 95 ? -9.584 32.652 2.996 1.00 93.88 95 THR A O 1
ATOM 688 N N . CYS A 1 96 ? -7.891 34.101 3.326 1.00 91.81 96 CYS A N 1
ATOM 689 C CA . CYS A 1 96 ? -6.953 33.168 3.951 1.00 91.81 96 CYS A CA 1
ATOM 690 C C . CYS A 1 96 ? -6.662 33.573 5.404 1.00 91.81 96 CYS A C 1
ATOM 692 O O . CYS A 1 96 ? -7.148 34.596 5.892 1.00 91.81 96 CYS A O 1
ATOM 694 N N . ALA A 1 97 ? -5.854 32.779 6.104 1.00 86.12 97 ALA A N 1
ATOM 695 C CA . ALA A 1 97 ? -5.547 32.992 7.515 1.00 86.12 97 ALA A CA 1
ATOM 696 C C . ALA A 1 97 ? -4.968 34.383 7.825 1.00 86.12 97 ALA A C 1
ATOM 698 O O . ALA A 1 97 ? -5.351 35.003 8.812 1.00 86.12 97 ALA A O 1
ATOM 699 N N . GLU A 1 98 ? -4.109 34.927 6.964 1.00 84.88 98 GLU A N 1
ATOM 700 C CA . GLU A 1 98 ? -3.541 36.260 7.177 1.00 84.88 98 GLU A CA 1
ATOM 701 C C . GLU A 1 98 ? -4.573 37.393 7.042 1.00 84.88 98 GLU A C 1
ATOM 703 O O . GLU A 1 98 ? -4.404 38.448 7.647 1.00 84.88 98 GLU A O 1
ATOM 708 N N . ASP A 1 99 ? -5.655 37.190 6.280 1.00 88.69 99 ASP A N 1
ATOM 709 C CA . ASP A 1 99 ? -6.747 38.166 6.198 1.00 88.69 99 ASP A CA 1
ATOM 710 C C . ASP A 1 99 ? -7.540 38.178 7.514 1.00 88.69 99 ASP A C 1
ATOM 712 O O . ASP A 1 99 ? -7.968 39.236 7.977 1.00 88.69 99 ASP A O 1
ATOM 716 N N . VAL A 1 100 ? -7.699 37.002 8.134 1.00 84.56 100 VAL A N 1
ATOM 717 C CA . VAL A 1 100 ? -8.312 36.828 9.460 1.00 84.56 100 VAL A CA 1
ATOM 718 C C . VAL A 1 100 ? -7.462 37.497 10.540 1.00 84.56 100 VAL A C 1
ATOM 720 O O . VAL A 1 100 ? -7.997 38.233 11.368 1.00 84.56 100 VAL A O 1
ATOM 723 N N . GLU A 1 101 ? -6.142 37.306 10.499 1.00 80.31 101 GLU A N 1
ATOM 724 C CA . GLU A 1 101 ? -5.201 37.976 11.404 1.00 80.31 101 GLU A CA 1
ATOM 725 C C . GLU A 1 101 ? -5.224 39.503 11.220 1.00 80.31 101 GLU A C 1
ATOM 727 O O . GLU A 1 101 ? -5.301 40.246 12.202 1.00 80.31 101 GLU A O 1
ATOM 732 N N . ALA A 1 102 ? -5.215 39.985 9.972 1.00 80.69 102 ALA A N 1
ATOM 733 C CA . ALA A 1 102 ? -5.219 41.413 9.647 1.00 80.69 102 ALA A CA 1
ATOM 734 C C . ALA A 1 102 ? -6.507 42.134 10.077 1.00 80.69 102 ALA A C 1
ATOM 736 O O . ALA A 1 102 ? -6.474 43.330 10.375 1.00 80.69 102 ALA A O 1
ATOM 737 N N . ALA A 1 103 ? -7.636 41.424 10.131 1.00 76.06 103 ALA A N 1
ATOM 738 C CA . ALA A 1 103 ? -8.906 41.977 10.591 1.00 76.06 103 ALA A CA 1
ATOM 739 C C . ALA A 1 103 ? -8.905 42.346 12.094 1.00 76.06 103 ALA A C 1
ATOM 741 O O . ALA A 1 103 ? -9.673 43.217 12.515 1.00 76.06 103 ALA A O 1
ATOM 742 N N . GLY A 1 104 ? -8.005 41.747 12.885 1.00 65.94 104 GLY A N 1
ATOM 743 C CA . GLY A 1 104 ? -7.797 42.042 14.303 1.00 65.94 104 GLY A CA 1
ATOM 744 C C . GLY A 1 104 ? -8.908 41.545 15.242 1.00 65.94 104 GLY A C 1
ATOM 745 O O . GLY A 1 104 ? -9.995 41.151 14.831 1.00 65.94 104 GLY A O 1
ATOM 746 N N . GLU A 1 105 ? -8.649 41.581 16.554 1.00 63.97 105 GLU A N 1
ATOM 747 C CA . GLU A 1 105 ? -9.557 41.024 17.579 1.00 63.97 105 GLU A CA 1
ATOM 748 C C . GLU A 1 105 ? -10.805 41.884 17.862 1.00 63.97 105 GLU A C 1
ATOM 750 O O . GLU A 1 105 ? -11.730 41.444 18.538 1.00 63.97 105 GLU A O 1
ATOM 755 N N . ALA A 1 106 ? -10.852 43.123 17.364 1.00 58.97 106 ALA A N 1
ATOM 756 C CA . ALA A 1 106 ? -11.899 44.087 17.712 1.00 58.97 106 ALA A CA 1
ATOM 757 C C . ALA A 1 106 ? -13.216 43.902 16.934 1.00 58.97 106 ALA A C 1
ATOM 759 O O . ALA A 1 106 ? -14.216 44.540 17.273 1.00 58.97 106 ALA A O 1
ATOM 760 N N . ARG A 1 107 ? -13.225 43.091 15.866 1.00 68.50 107 ARG A N 1
ATOM 761 C CA . ARG A 1 107 ? -14.403 42.846 15.020 1.00 68.50 107 ARG A CA 1
ATOM 762 C C . ARG A 1 107 ? -14.440 41.385 14.604 1.00 68.50 107 ARG A C 1
ATOM 764 O O . ARG A 1 107 ? -13.674 40.956 13.752 1.00 68.50 107 ARG A O 1
ATOM 771 N N . THR A 1 108 ? -15.343 40.634 15.216 1.00 77.06 108 THR A N 1
ATOM 772 C CA . THR A 1 108 ? -15.484 39.191 15.023 1.00 77.06 108 THR A CA 1
ATOM 773 C C . THR A 1 108 ? -16.725 38.919 14.168 1.00 77.06 108 THR A C 1
ATOM 775 O O . THR A 1 108 ? -17.730 39.629 14.308 1.00 77.06 108 THR A O 1
ATOM 778 N N . PRO A 1 109 ? -16.699 37.928 13.262 1.00 84.19 109 PRO A N 1
ATOM 779 C CA . PRO A 1 109 ? -17.909 37.505 12.577 1.00 84.19 109 PRO A CA 1
ATOM 780 C C . PRO A 1 109 ? -18.909 36.957 13.592 1.00 84.19 109 PRO A C 1
ATOM 782 O O . PRO A 1 109 ? -18.573 36.128 14.440 1.00 84.19 109 PRO A O 1
ATOM 785 N N . ARG A 1 110 ? -20.155 37.430 13.508 1.00 83.88 110 ARG A N 1
ATOM 786 C CA . ARG A 1 110 ? -21.217 37.040 14.450 1.00 83.88 110 ARG A CA 1
ATOM 787 C C . ARG A 1 110 ? -21.655 35.596 14.260 1.00 83.88 110 ARG A C 1
ATOM 789 O O . ARG A 1 110 ? -22.018 34.941 15.232 1.00 83.88 110 ARG A O 1
ATOM 796 N N . GLU A 1 111 ? -21.625 35.129 13.017 1.00 90.06 111 GLU A N 1
ATOM 797 C CA . GLU A 1 111 ? -22.096 33.808 12.626 1.00 90.06 111 GLU A CA 1
ATOM 798 C C . GLU A 1 111 ? -21.059 33.101 11.756 1.00 90.06 111 GLU A C 1
ATOM 800 O O . GLU A 1 111 ? -20.489 33.694 10.832 1.00 90.06 111 GLU A O 1
ATOM 805 N N . VAL A 1 112 ? -20.850 31.817 12.035 1.00 91.44 112 VAL A N 1
ATOM 806 C CA . VAL A 1 112 ? -19.975 30.938 11.257 1.00 91.44 112 VAL A CA 1
ATOM 807 C C . VAL A 1 112 ? -20.702 29.657 10.862 1.00 91.44 112 VAL A C 1
ATOM 809 O O . VAL A 1 112 ? -21.509 29.109 11.615 1.00 91.44 112 VAL A O 1
ATOM 812 N N . ILE A 1 113 ? -20.391 29.188 9.663 1.00 94.06 113 ILE A N 1
ATOM 813 C CA . ILE A 1 113 ? -20.798 27.903 9.113 1.00 94.06 113 ILE A CA 1
ATOM 814 C C . ILE A 1 113 ? -19.542 27.042 9.068 1.00 94.06 113 ILE A C 1
ATOM 816 O O . ILE A 1 113 ? -18.539 27.472 8.497 1.00 94.06 113 ILE A O 1
ATOM 820 N N . LEU A 1 114 ? -19.577 25.861 9.674 1.00 94.69 114 LEU A N 1
ATOM 821 C CA . LEU A 1 114 ? -18.463 24.920 9.619 1.00 94.69 114 LEU A CA 1
ATOM 822 C C . LEU A 1 114 ? -18.724 23.915 8.503 1.00 94.69 114 LEU A C 1
ATOM 824 O O . LEU A 1 114 ? -19.800 23.315 8.446 1.00 94.69 114 LEU A O 1
ATOM 828 N N . VAL A 1 115 ? -17.747 23.748 7.619 1.00 95.69 115 VAL A N 1
ATOM 829 C CA . VAL A 1 115 ? -17.748 22.689 6.613 1.00 95.69 115 VAL A CA 1
ATOM 830 C C . VAL A 1 115 ? -16.497 21.840 6.757 1.00 95.69 115 VAL A C 1
ATOM 832 O O . VAL A 1 115 ? -15.422 22.368 7.049 1.00 95.69 115 VAL A O 1
ATOM 835 N N . ASP A 1 116 ? -16.638 20.530 6.575 1.00 94.88 116 ASP A N 1
ATOM 836 C CA . ASP A 1 116 ? -15.531 19.563 6.618 1.00 94.88 116 ASP A CA 1
ATOM 837 C C . ASP A 1 116 ? -14.801 19.487 7.981 1.00 94.88 116 ASP A C 1
ATOM 839 O O . ASP A 1 116 ? -13.646 19.070 8.096 1.00 94.88 116 ASP A O 1
ATOM 843 N N . HIS A 1 117 ? -15.481 19.973 9.025 1.00 91.81 117 HIS A N 1
ATOM 844 C CA . HIS A 1 117 ? -15.162 19.813 10.440 1.00 91.81 117 HIS A CA 1
ATOM 845 C C . HIS A 1 117 ? -16.358 20.271 11.295 1.00 91.81 117 HIS A C 1
ATOM 847 O O . HIS A 1 117 ? -17.176 21.085 10.861 1.00 91.81 117 HIS A O 1
ATOM 853 N N . ASN A 1 118 ? -16.447 19.792 12.539 1.00 92.19 118 ASN A N 1
ATOM 854 C CA . ASN A 1 118 ? -17.584 20.073 13.428 1.00 92.19 118 ASN A CA 1
ATOM 855 C C . ASN A 1 118 ? -17.226 20.789 14.746 1.00 92.19 118 ASN A C 1
ATOM 857 O O . ASN A 1 118 ? -18.085 20.957 15.615 1.00 92.19 118 ASN A O 1
ATOM 861 N N . ALA A 1 119 ? -15.984 21.264 14.892 1.00 87.50 119 ALA A N 1
ATOM 862 C CA . ALA A 1 119 ? -15.533 22.032 16.053 1.00 87.50 119 ALA A CA 1
ATOM 863 C C . ALA A 1 119 ? -14.501 23.098 15.663 1.00 87.50 119 ALA A C 1
ATOM 865 O O . ALA A 1 119 ? -13.552 22.795 14.949 1.00 87.50 119 ALA A O 1
ATOM 866 N N . ILE A 1 120 ? -14.637 24.326 16.175 1.00 82.31 120 ILE A N 1
ATOM 867 C CA . ILE A 1 120 ? -13.674 25.405 15.895 1.00 82.31 120 ILE A CA 1
ATOM 868 C C . ILE A 1 120 ? -12.285 25.036 16.435 1.00 82.31 120 ILE A C 1
ATOM 870 O O . ILE A 1 120 ? -12.109 24.813 17.637 1.00 82.31 120 ILE A O 1
ATOM 874 N N . THR A 1 121 ? -11.281 25.040 15.558 1.00 66.00 121 THR A N 1
ATOM 875 C CA . THR A 1 121 ? -9.875 24.854 15.923 1.00 66.00 121 THR A CA 1
ATOM 876 C C . THR A 1 121 ? -9.144 26.196 16.006 1.00 66.00 121 THR A C 1
ATOM 878 O O . THR A 1 121 ? -9.427 27.156 15.294 1.00 66.00 121 THR A O 1
ATOM 881 N N . VAL A 1 122 ? -8.186 26.296 16.930 1.00 57.56 122 VAL A N 1
ATOM 882 C CA . VAL A 1 122 ? -7.583 27.580 17.349 1.00 57.56 122 VAL A CA 1
ATOM 883 C C . VAL A 1 122 ? -6.417 28.016 16.449 1.00 57.56 122 VAL A C 1
ATOM 885 O O . VAL A 1 122 ? -5.612 28.868 16.814 1.00 57.56 122 VAL A O 1
ATOM 888 N N . ARG A 1 123 ? -6.237 27.395 15.282 1.00 55.91 123 ARG A N 1
ATOM 889 C CA . ARG A 1 123 ? -5.019 27.627 14.495 1.00 55.91 123 ARG A CA 1
ATOM 890 C C . ARG A 1 123 ? -5.047 28.946 13.726 1.00 55.91 123 ARG A C 1
ATOM 892 O O . ARG A 1 123 ? -3.997 29.555 13.564 1.00 55.91 123 ARG A O 1
ATOM 899 N N . VAL A 1 124 ? -6.234 29.371 13.292 1.00 58.72 124 VAL A N 1
ATOM 900 C CA . VAL A 1 124 ? -6.452 30.582 12.481 1.00 58.72 124 VAL A CA 1
ATOM 901 C C . VAL A 1 124 ? -7.551 31.465 13.066 1.00 58.72 124 VAL A C 1
ATOM 903 O O . VAL A 1 124 ? -7.425 32.684 13.046 1.00 58.72 124 VAL A O 1
ATOM 906 N N . VAL A 1 125 ? -8.604 30.871 13.637 1.00 65.38 125 VAL A N 1
ATOM 907 C CA . VAL A 1 125 ? -9.647 31.615 14.350 1.00 65.38 125 VAL A CA 1
ATOM 908 C C . VAL A 1 125 ? -9.135 31.998 15.748 1.00 65.38 125 VAL A C 1
ATOM 910 O O . VAL A 1 125 ? -8.857 31.106 16.558 1.00 65.38 125 VAL A O 1
ATOM 913 N N . PRO A 1 126 ? -9.006 33.300 16.073 1.00 66.00 126 PRO A N 1
ATOM 914 C CA . PRO A 1 126 ? -8.592 33.735 17.402 1.00 66.00 126 PRO A CA 1
ATOM 915 C C . PRO A 1 126 ? -9.546 33.213 18.482 1.00 66.00 126 PRO A C 1
ATOM 917 O O . PRO A 1 126 ? -10.763 33.276 18.321 1.00 66.00 126 PRO A O 1
ATOM 920 N N . LYS A 1 127 ? -9.022 32.773 19.638 1.00 63.44 127 LYS A N 1
ATOM 921 C CA . LYS A 1 127 ? -9.867 32.383 20.795 1.00 63.44 127 LYS A CA 1
ATOM 922 C C . LYS A 1 127 ? -10.799 33.507 21.262 1.00 63.44 127 LYS A C 1
ATOM 924 O O . LYS A 1 127 ? -11.784 33.237 21.937 1.00 63.44 127 LYS A O 1
ATOM 929 N N . SER A 1 128 ? -10.441 34.751 20.950 1.00 60.81 128 SER A N 1
ATOM 930 C CA . SER A 1 128 ? -11.192 35.970 21.242 1.00 60.81 128 SER A CA 1
ATOM 931 C C . SER A 1 128 ? -12.427 36.153 20.349 1.00 60.81 128 SER A C 1
ATOM 933 O O . SER A 1 128 ? -13.239 37.035 20.621 1.00 60.81 128 SER A O 1
ATOM 935 N N . TRP A 1 129 ? -12.613 35.334 19.307 1.00 73.69 129 TRP A N 1
ATOM 936 C CA . TRP A 1 129 ? -13.821 35.372 18.489 1.00 73.69 129 TRP A CA 1
ATOM 937 C C . TRP A 1 129 ? -15.039 34.840 19.248 1.00 73.69 129 TRP A C 1
ATOM 939 O O . TRP A 1 129 ? -15.272 33.637 19.331 1.00 73.69 129 TRP A O 1
ATOM 949 N N . GLU A 1 130 ? -15.872 35.755 19.744 1.00 75.06 130 GLU A N 1
ATOM 950 C CA . GLU A 1 130 ? -17.222 35.457 20.234 1.00 75.06 130 GLU A CA 1
ATOM 951 C C . GLU A 1 130 ? -18.179 35.239 19.049 1.00 75.06 130 GLU A C 1
ATOM 953 O O . GLU A 1 130 ? -19.014 36.086 18.730 1.00 75.06 130 GLU A O 1
ATOM 958 N N . THR A 1 131 ? -18.009 34.118 18.344 1.00 82.19 131 THR A N 1
ATOM 959 C CA . THR A 1 131 ? -18.830 33.756 17.183 1.00 82.19 131 THR A CA 1
ATOM 960 C C . THR A 1 131 ? -19.851 32.674 17.518 1.00 82.19 131 THR A C 1
ATOM 962 O O . THR A 1 131 ? -19.603 31.796 18.348 1.00 82.19 131 THR A O 1
ATOM 965 N N . ARG A 1 132 ? -21.010 32.716 16.857 1.00 89.06 132 ARG A N 1
ATOM 966 C CA . ARG A 1 132 ? -22.033 31.676 16.949 1.00 89.06 132 ARG A CA 1
ATOM 967 C C . ARG A 1 132 ? -21.937 30.745 15.745 1.00 89.06 132 ARG A C 1
ATOM 969 O O . ARG A 1 132 ? -22.093 31.182 14.608 1.00 89.06 132 ARG A O 1
ATOM 976 N N . VAL A 1 133 ? -21.760 29.450 15.989 1.00 92.12 133 VAL A N 1
ATOM 977 C CA . VAL A 1 133 ? -21.880 28.439 14.931 1.00 92.12 133 VAL A CA 1
ATOM 978 C C . VAL A 1 133 ? -23.359 28.243 14.605 1.00 92.12 133 VAL A C 1
ATOM 980 O O . VAL A 1 133 ? -24.141 27.863 15.475 1.00 92.12 133 VAL A O 1
ATOM 983 N N . VAL A 1 134 ? -23.758 28.549 13.370 1.00 93.38 134 VAL A N 1
ATOM 984 C CA . VAL A 1 134 ? -25.166 28.492 12.935 1.00 93.38 134 VAL A CA 1
ATOM 985 C C . VAL A 1 134 ? -25.484 27.265 12.088 1.00 93.38 134 VAL A C 1
ATOM 987 O O . VAL A 1 134 ? -26.623 26.796 12.114 1.00 93.38 134 VAL A O 1
ATOM 990 N N . GLU A 1 135 ? -24.493 26.727 11.381 1.00 94.94 135 GLU A N 1
ATOM 991 C CA . GLU A 1 135 ? -24.632 25.565 10.504 1.00 94.94 135 GLU A CA 1
ATOM 992 C C . GLU A 1 135 ? -23.348 24.721 10.525 1.00 94.94 135 GLU A C 1
ATOM 994 O O . GLU A 1 135 ? -22.246 25.268 10.598 1.00 94.94 135 GLU A O 1
ATOM 999 N N . ILE A 1 136 ? -23.500 23.396 10.488 1.00 96.56 136 ILE A N 1
ATOM 1000 C CA . ILE A 1 136 ? -22.406 22.422 10.393 1.00 96.56 136 ILE A CA 1
ATOM 1001 C C . ILE A 1 136 ? -22.752 21.415 9.300 1.00 96.56 136 ILE A C 1
ATOM 1003 O O . ILE A 1 136 ? -23.835 20.826 9.339 1.00 96.56 136 ILE A O 1
ATOM 1007 N N . ILE A 1 137 ? -21.827 21.210 8.365 1.00 97.44 137 ILE A N 1
ATOM 1008 C CA . ILE A 1 137 ? -21.889 20.165 7.341 1.00 97.44 137 ILE A CA 1
ATOM 1009 C C . ILE A 1 137 ? -20.549 19.435 7.361 1.00 97.44 137 ILE A C 1
ATOM 1011 O O . ILE A 1 137 ? -19.531 20.004 6.986 1.00 97.44 137 ILE A O 1
ATOM 1015 N N . ASP A 1 138 ? -20.525 18.200 7.840 1.00 96.19 138 ASP A N 1
ATOM 1016 C CA . ASP A 1 138 ? -19.278 17.471 8.060 1.00 96.19 138 ASP A CA 1
ATOM 1017 C C . ASP A 1 138 ? -19.458 15.965 7.843 1.00 96.19 138 ASP A C 1
ATOM 1019 O O . ASP A 1 138 ? -20.555 15.423 7.986 1.00 96.19 138 ASP A O 1
ATOM 1023 N N . HIS A 1 139 ? -18.364 15.288 7.509 1.00 93.94 139 HIS A N 1
ATOM 1024 C CA . HIS A 1 139 ? -18.307 13.839 7.340 1.00 93.94 139 HIS A CA 1
ATOM 1025 C C . HIS A 1 139 ? -17.360 13.121 8.314 1.00 93.94 139 HIS A C 1
ATOM 1027 O O . HIS A 1 139 ? -17.248 11.893 8.278 1.00 93.94 139 HIS A O 1
ATOM 1033 N N . HIS A 1 140 ? -16.717 13.868 9.216 1.00 90.31 140 HIS A N 1
ATOM 1034 C CA . HIS A 1 140 ? -15.865 13.337 10.276 1.00 90.31 140 HIS A CA 1
ATOM 1035 C C . HIS A 1 140 ? -16.650 12.870 11.511 1.00 90.31 140 HIS A C 1
ATOM 1037 O O . HIS A 1 140 ? -17.857 13.084 11.647 1.00 90.31 140 HIS A O 1
ATOM 1043 N N . ASP A 1 141 ? -15.932 12.240 12.447 1.00 88.25 141 ASP A N 1
ATOM 1044 C CA . ASP A 1 141 ? -16.473 11.872 13.754 1.00 88.25 141 ASP A CA 1
ATOM 1045 C C . ASP A 1 141 ? -16.992 13.106 14.507 1.00 88.25 141 ASP A C 1
ATOM 1047 O O . ASP A 1 141 ? -16.332 14.145 14.608 1.00 88.25 141 ASP A O 1
ATOM 1051 N N . ASP A 1 142 ? -18.181 12.964 15.082 1.00 90.62 142 ASP A N 1
ATOM 1052 C CA . ASP A 1 142 ? -18.855 14.026 15.812 1.00 90.62 142 ASP A CA 1
ATOM 1053 C C . ASP A 1 142 ? -18.169 14.313 17.166 1.00 90.62 142 ASP A C 1
ATOM 1055 O O . ASP A 1 142 ? -18.188 13.485 18.081 1.00 90.62 142 ASP A O 1
ATOM 1059 N N . ALA A 1 143 ? -17.603 15.514 17.327 1.00 86.81 143 ALA A N 1
ATOM 1060 C CA . ALA A 1 143 ? -16.955 15.972 18.558 1.00 86.81 143 ALA A CA 1
ATOM 1061 C C . ALA A 1 143 ? -17.944 16.432 19.650 1.00 86.81 143 ALA A C 1
ATOM 1063 O O . ALA A 1 143 ? -17.526 16.806 20.748 1.00 86.81 143 ALA A O 1
ATOM 1064 N N . GLY A 1 144 ? -19.250 16.451 19.368 1.00 87.69 144 GLY A N 1
ATOM 1065 C CA . GLY A 1 144 ? -20.296 16.897 20.292 1.00 87.69 144 GLY A CA 1
ATOM 1066 C C . GLY A 1 144 ? -20.312 18.409 20.548 1.00 87.69 144 GLY A C 1
ATOM 1067 O O . GLY A 1 144 ? -20.956 18.867 21.494 1.00 87.69 144 GLY A O 1
ATOM 1068 N N . ALA A 1 145 ? -19.603 19.193 19.733 1.00 85.88 145 ALA A N 1
ATOM 1069 C CA . ALA A 1 145 ? -19.546 20.645 19.849 1.00 85.88 145 ALA A CA 1
ATOM 1070 C C . ALA A 1 145 ? -20.752 21.327 19.172 1.00 85.88 145 ALA A C 1
ATOM 1072 O O . ALA A 1 145 ? -21.379 20.770 18.265 1.00 85.88 145 ALA A O 1
ATOM 1073 N N . HIS A 1 146 ? -21.054 22.552 19.626 1.00 88.56 146 HIS A N 1
ATOM 1074 C CA . HIS A 1 146 ? -22.026 23.467 19.005 1.00 88.56 146 HIS A CA 1
ATOM 1075 C C . HIS A 1 146 ? -23.424 22.856 18.785 1.00 88.56 146 HIS A C 1
ATOM 1077 O O . HIS A 1 146 ? -24.024 22.982 17.718 1.00 88.56 146 HIS A O 1
ATOM 1083 N N . GLY A 1 147 ? -23.956 22.171 19.804 1.00 84.25 147 GLY A N 1
ATOM 1084 C CA . GLY A 1 147 ? -25.272 21.518 19.740 1.00 84.25 147 GLY A CA 1
ATOM 1085 C C . GLY A 1 147 ? -26.467 22.468 19.559 1.00 84.25 147 GLY A C 1
ATOM 1086 O O . GLY A 1 147 ? -27.584 22.003 19.361 1.00 84.25 147 GLY A O 1
ATOM 1087 N N . ASP A 1 148 ? -26.248 23.782 19.634 1.00 87.31 148 ASP A N 1
ATOM 1088 C CA . ASP A 1 148 ? -27.229 24.844 19.399 1.00 87.31 148 ASP A CA 1
ATOM 1089 C C . ASP A 1 148 ? -27.231 25.390 17.956 1.00 87.31 148 ASP A C 1
ATOM 1091 O O . ASP A 1 148 ? -28.008 26.305 17.651 1.00 87.31 148 ASP A O 1
ATOM 1095 N N . ALA A 1 149 ? -26.390 24.842 17.068 1.00 89.62 149 ALA A N 1
ATOM 1096 C CA . ALA A 1 149 ? -26.415 25.152 15.641 1.00 89.62 149 ALA A CA 1
ATOM 1097 C C . ALA A 1 149 ? -27.786 24.797 15.034 1.00 89.62 149 ALA A C 1
ATOM 1099 O O . ALA A 1 149 ? -28.360 23.745 15.318 1.00 89.62 149 ALA A O 1
ATOM 1100 N N . ALA A 1 150 ? -28.326 25.684 14.195 1.00 89.31 150 ALA A N 1
ATOM 1101 C CA . ALA A 1 150 ? -29.669 25.532 13.634 1.00 89.31 150 ALA A CA 1
ATOM 1102 C C . ALA A 1 150 ? -29.748 24.406 12.592 1.00 89.31 150 ALA A C 1
ATOM 1104 O O . ALA A 1 150 ? -30.790 23.765 12.452 1.00 89.31 150 ALA A O 1
ATOM 1105 N N . VAL A 1 151 ? -28.651 24.173 11.870 1.00 91.06 151 VAL A N 1
ATOM 1106 C CA . VAL A 1 151 ? -28.494 23.090 10.895 1.00 91.06 151 VAL A CA 1
ATOM 1107 C C . VAL A 1 151 ? -27.238 22.305 11.250 1.00 91.06 151 VAL A C 1
ATOM 1109 O O . VAL A 1 151 ? -26.184 22.889 11.488 1.00 91.06 151 VAL A O 1
ATOM 1112 N N . ARG A 1 152 ? -27.349 20.978 11.321 1.00 95.31 152 ARG A N 1
ATOM 1113 C CA . ARG A 1 152 ? -26.246 20.108 11.733 1.00 95.31 152 ARG A CA 1
ATOM 1114 C C . ARG A 1 152 ? -26.305 18.778 10.989 1.00 95.31 152 ARG A C 1
ATOM 1116 O O . ARG A 1 152 ? -26.905 17.821 11.476 1.00 95.31 152 ARG A O 1
ATOM 1123 N N . THR A 1 153 ? -25.689 18.745 9.814 1.00 96.06 153 THR A N 1
ATOM 1124 C CA . THR A 1 153 ? -25.492 17.536 9.013 1.00 96.06 153 THR A CA 1
ATOM 1125 C C . THR A 1 153 ? -24.118 16.967 9.341 1.00 96.06 153 THR A C 1
ATOM 1127 O O . THR A 1 153 ? -23.107 17.521 8.922 1.00 96.06 153 THR A O 1
ATOM 1130 N N . ILE A 1 154 ? -24.074 15.871 10.098 1.00 94.75 154 ILE A N 1
ATOM 1131 C CA . ILE A 1 154 ? -22.839 15.112 10.324 1.00 94.75 154 ILE A CA 1
ATOM 1132 C C . ILE A 1 154 ? -23.103 13.667 9.925 1.00 94.75 154 ILE A C 1
ATOM 1134 O O . ILE A 1 154 ? -23.841 12.955 10.609 1.00 94.75 154 ILE A O 1
ATOM 1138 N N . GLU A 1 155 ? -22.554 13.255 8.787 1.00 93.56 155 GLU A N 1
ATOM 1139 C CA . GLU A 1 155 ? -22.819 11.951 8.182 1.00 93.56 155 GLU A CA 1
ATOM 1140 C C . GLU A 1 155 ? -21.534 11.347 7.630 1.00 93.56 155 GLU A C 1
ATOM 1142 O O . GLU A 1 155 ? -20.849 11.970 6.829 1.00 93.56 155 GLU A O 1
ATOM 1147 N N . LEU A 1 156 ? -21.233 10.103 8.004 1.00 90.75 156 LEU A N 1
ATOM 1148 C CA . LEU A 1 156 ? -20.049 9.408 7.507 1.00 90.75 156 LEU A CA 1
ATOM 1149 C C . LEU A 1 156 ? -20.211 9.061 6.015 1.00 90.75 156 LEU A C 1
ATOM 1151 O O . LEU A 1 156 ? -20.784 8.025 5.661 1.00 90.75 156 LEU A O 1
ATOM 1155 N N . VAL A 1 157 ? -19.691 9.933 5.155 1.00 92.69 157 VAL A N 1
ATOM 1156 C CA . VAL A 1 157 ? -19.646 9.795 3.693 1.00 92.69 157 VAL A CA 1
ATOM 1157 C C . VAL A 1 157 ? -18.213 9.962 3.182 1.00 92.69 157 VAL A C 1
ATOM 1159 O O . VAL A 1 157 ? -17.299 10.272 3.944 1.00 92.69 157 VAL A O 1
ATOM 1162 N N . GLY A 1 158 ? -17.995 9.730 1.891 1.00 89.00 158 GLY A N 1
ATOM 1163 C CA . GLY A 1 158 ? -16.670 9.780 1.287 1.00 89.00 158 GLY A CA 1
ATOM 1164 C C . GLY A 1 158 ? -16.046 11.164 1.214 1.00 89.00 158 GLY A C 1
ATOM 1165 O O . GLY A 1 158 ? -14.835 11.279 1.377 1.00 89.00 158 GLY A O 1
ATOM 1166 N N . SER A 1 159 ? -16.868 12.190 1.006 1.00 96.06 159 SER A N 1
ATOM 1167 C CA . SER A 1 159 ? -16.440 13.585 0.924 1.00 96.06 159 SER A CA 1
ATOM 1168 C C . SER A 1 159 ? -17.507 14.521 1.499 1.00 96.06 159 SER A C 1
ATOM 1170 O O . SER A 1 159 ? -18.702 14.353 1.229 1.00 96.06 159 SER A O 1
ATOM 1172 N N . CYS A 1 160 ? -17.090 15.537 2.254 1.00 97.56 160 CYS A N 1
ATOM 1173 C CA . CYS A 1 160 ? -17.962 16.608 2.734 1.00 97.56 160 CYS A CA 1
ATOM 1174 C C . CYS A 1 160 ? -18.652 17.337 1.565 1.00 97.56 160 CYS A C 1
ATOM 1176 O O . CYS A 1 160 ? -19.833 17.695 1.654 1.00 97.56 160 CYS A O 1
ATOM 1178 N N . SER A 1 161 ? -17.972 17.472 0.423 1.00 98.00 161 SER A N 1
ATOM 1179 C CA . SER A 1 161 ? -18.517 18.057 -0.806 1.00 98.00 161 SER A CA 1
ATOM 1180 C C . SER A 1 161 ? -19.797 17.363 -1.291 1.00 98.00 161 SER A C 1
ATOM 1182 O O . SER A 1 161 ? -20.673 18.025 -1.856 1.00 98.00 161 SER A O 1
ATOM 1184 N N . SER A 1 162 ? -19.969 16.063 -1.022 1.00 97.88 162 SER A N 1
ATOM 1185 C CA . SER A 1 162 ? -21.210 15.331 -1.322 1.00 97.88 162 SER A CA 1
ATOM 1186 C C . SER A 1 162 ? -22.395 15.838 -0.492 1.00 97.88 162 SER A C 1
ATOM 1188 O O . SER A 1 162 ? -23.494 16.026 -1.022 1.00 97.88 162 SER A O 1
ATOM 1190 N N . LEU A 1 163 ? -22.174 16.112 0.798 1.00 97.69 163 LEU A N 1
ATOM 1191 C CA . LEU A 1 163 ? -23.190 16.669 1.697 1.00 97.69 163 LEU A CA 1
ATOM 1192 C C . LEU A 1 163 ? -23.506 18.120 1.333 1.00 97.69 163 LEU A C 1
ATOM 1194 O O . LEU A 1 163 ? -24.674 18.497 1.254 1.00 97.69 163 LEU A O 1
ATOM 1198 N N . VAL A 1 164 ? -22.479 18.919 1.029 1.00 97.25 164 VAL A N 1
ATOM 1199 C CA . VAL A 1 164 ? -22.649 20.310 0.581 1.00 97.25 164 VAL A CA 1
ATOM 1200 C C . VAL A 1 164 ? -23.444 20.379 -0.721 1.00 97.25 164 VAL A C 1
ATOM 1202 O O . VAL A 1 164 ? -24.337 21.223 -0.854 1.00 97.25 164 VAL A O 1
ATOM 1205 N N . TYR A 1 165 ? -23.184 19.475 -1.671 1.00 95.94 165 TYR A N 1
ATOM 1206 C CA . TYR A 1 165 ? -24.002 19.380 -2.874 1.00 95.94 165 TYR A CA 1
ATOM 1207 C C . TYR A 1 165 ? -25.472 19.122 -2.525 1.00 95.94 165 TYR A C 1
ATOM 1209 O O . TYR A 1 165 ? -26.341 19.894 -2.934 1.00 95.94 165 TYR A O 1
ATOM 1217 N N . ARG A 1 166 ? -25.741 18.065 -1.751 1.00 95.38 166 ARG A N 1
ATOM 1218 C CA . ARG A 1 166 ? -27.094 17.616 -1.401 1.00 95.38 166 ARG A CA 1
ATOM 1219 C C . ARG A 1 166 ? -27.892 18.687 -0.651 1.00 95.38 166 ARG A C 1
ATOM 1221 O O . ARG A 1 166 ? -29.029 18.974 -1.025 1.00 95.38 166 ARG A O 1
ATOM 1228 N N . ASP A 1 167 ? -27.293 19.279 0.378 1.00 94.25 167 ASP A N 1
ATOM 1229 C CA . ASP A 1 167 ? -28.009 20.098 1.362 1.00 94.25 167 ASP A CA 1
ATOM 1230 C C . ASP A 1 167 ? -28.008 21.592 1.013 1.00 94.25 167 ASP A C 1
ATOM 1232 O O . ASP A 1 167 ? -28.907 22.329 1.430 1.00 94.25 167 ASP A O 1
ATOM 1236 N N . VAL A 1 168 ? -27.028 22.053 0.225 1.00 92.56 168 VAL A N 1
ATOM 1237 C CA . VAL A 1 168 ? -26.837 23.485 -0.053 1.00 92.56 168 VAL A CA 1
ATOM 1238 C C . VAL A 1 168 ? -26.941 23.818 -1.533 1.00 92.56 168 VAL A C 1
ATOM 1240 O O . VAL A 1 168 ? -27.649 24.764 -1.878 1.00 92.56 168 VAL A O 1
ATOM 1243 N N . VAL A 1 169 ? -26.280 23.069 -2.421 1.00 91.44 169 VAL A N 1
ATOM 1244 C CA . VAL A 1 169 ? -26.192 23.438 -3.847 1.00 91.44 169 VAL A CA 1
ATOM 1245 C C . VAL A 1 169 ? -27.388 22.953 -4.660 1.00 91.44 169 VAL A C 1
ATOM 1247 O O . VAL A 1 169 ? -27.983 23.755 -5.379 1.00 91.44 169 VAL A O 1
ATOM 1250 N N . ALA A 1 170 ? -27.783 21.684 -4.541 1.00 90.06 170 ALA A N 1
ATOM 1251 C CA . ALA A 1 170 ? -28.900 21.098 -5.286 1.00 90.06 170 ALA A CA 1
ATOM 1252 C C . ALA A 1 170 ? -30.239 21.860 -5.124 1.00 90.06 170 ALA A C 1
ATOM 1254 O O . ALA A 1 170 ? -30.991 21.955 -6.097 1.00 90.06 170 ALA A O 1
ATOM 1255 N N . PRO A 1 171 ? -30.550 22.477 -3.962 1.00 88.88 171 PRO A N 1
ATOM 1256 C CA . PRO A 1 171 ? -31.727 23.337 -3.816 1.00 88.88 171 PRO A CA 1
ATOM 1257 C C . PRO A 1 171 ? -31.677 24.670 -4.594 1.00 88.88 171 PRO A C 1
ATOM 1259 O O . PRO A 1 171 ? -32.708 25.337 -4.727 1.00 88.88 171 PRO A O 1
ATOM 1262 N N . THR A 1 172 ? -30.514 25.095 -5.103 1.00 81.12 172 THR A N 1
ATOM 1263 C CA . THR A 1 172 ? -30.353 26.366 -5.834 1.00 81.12 172 THR A CA 1
ATOM 1264 C C . THR A 1 172 ? -30.692 26.216 -7.329 1.00 81.12 172 THR A C 1
ATOM 1266 O O . THR A 1 172 ? -30.373 25.214 -7.954 1.00 81.12 172 THR A O 1
ATOM 1269 N N . ARG A 1 173 ? -31.377 27.201 -7.940 1.00 64.62 173 ARG A N 1
ATOM 1270 C CA . ARG A 1 173 ? -31.874 27.136 -9.340 1.00 64.62 173 ARG A CA 1
ATOM 1271 C C . ARG A 1 173 ? -31.119 28.075 -10.305 1.00 64.62 173 ARG A C 1
ATOM 1273 O O . ARG A 1 173 ? -31.697 29.071 -10.746 1.00 64.62 173 ARG A O 1
ATOM 1280 N N . ARG A 1 174 ? -29.837 27.818 -10.613 1.00 68.00 174 ARG A N 1
ATOM 1281 C CA . ARG A 1 174 ? -29.007 28.628 -11.547 1.00 68.00 174 ARG A CA 1
ATOM 1282 C C . ARG A 1 174 ? -28.008 27.752 -12.318 1.00 68.00 174 ARG A C 1
ATOM 1284 O O . ARG A 1 174 ? -27.318 26.977 -11.680 1.00 68.00 174 ARG A O 1
ATOM 1291 N N . ASP A 1 175 ? -27.858 27.939 -13.633 1.00 67.19 175 ASP A N 1
ATOM 1292 C CA . ASP A 1 175 ? -27.132 26.965 -14.476 1.00 67.19 175 ASP A CA 1
ATOM 1293 C C . ASP A 1 175 ? -25.622 27.237 -14.654 1.00 67.19 175 ASP A C 1
ATOM 1295 O O . ASP A 1 175 ? -24.818 26.332 -14.470 1.00 67.19 175 ASP A O 1
ATOM 1299 N N . ASP A 1 176 ? -25.194 28.462 -14.986 1.00 62.06 176 ASP A N 1
ATOM 1300 C CA . ASP A 1 176 ? -23.781 28.743 -15.339 1.00 62.06 176 ASP A CA 1
ATOM 1301 C C . ASP A 1 176 ? -22.831 28.650 -14.129 1.00 62.06 176 ASP A C 1
ATOM 1303 O O . ASP A 1 176 ? -21.822 27.948 -14.130 1.00 62.06 176 ASP A O 1
ATOM 1307 N N . ILE A 1 177 ? -23.244 29.271 -13.028 1.00 63.31 177 ILE A N 1
ATOM 1308 C CA . ILE A 1 177 ? -22.608 29.159 -11.713 1.00 63.31 177 ILE A CA 1
ATOM 1309 C C . ILE A 1 177 ? -22.530 27.712 -11.246 1.00 63.31 177 ILE A C 1
ATOM 1311 O O . ILE A 1 177 ? -21.506 27.292 -10.696 1.00 63.31 177 ILE A O 1
ATOM 1315 N N . ALA A 1 178 ? -23.638 26.973 -11.401 1.00 73.44 178 ALA A N 1
ATOM 1316 C CA . ALA A 1 178 ? -23.710 25.607 -10.917 1.00 73.44 178 ALA A CA 1
ATOM 1317 C C . ALA A 1 178 ? -22.611 24.774 -11.556 1.00 73.44 178 ALA A C 1
ATOM 1319 O O . ALA A 1 178 ? -22.123 23.881 -10.892 1.00 73.44 178 ALA A O 1
ATOM 1320 N N . ARG A 1 179 ? -22.131 25.107 -12.761 1.00 88.12 179 ARG A N 1
ATOM 1321 C CA . ARG A 1 179 ? -21.005 24.409 -13.390 1.00 88.12 179 ARG A CA 1
ATOM 1322 C C . ARG A 1 179 ? -19.664 24.672 -12.699 1.00 88.12 179 ARG A C 1
ATOM 1324 O O . ARG A 1 179 ? -18.928 23.718 -12.475 1.00 88.12 179 ARG A O 1
ATOM 1331 N N . GLN A 1 180 ? -19.332 25.915 -12.329 1.00 91.94 180 GLN A N 1
ATOM 1332 C CA . GLN A 1 180 ? -18.074 26.209 -11.612 1.00 91.94 180 GLN A CA 1
ATOM 1333 C C . GLN A 1 180 ? -18.047 25.514 -10.245 1.00 91.94 180 GLN A C 1
ATOM 1335 O O . GLN A 1 180 ? -17.090 24.818 -9.912 1.00 91.94 180 GLN A O 1
ATOM 1340 N N . VAL A 1 181 ? -19.131 25.657 -9.478 1.00 93.38 181 VAL A N 1
ATOM 1341 C CA . VAL A 1 181 ? -19.272 24.997 -8.174 1.00 93.38 181 VAL A CA 1
ATOM 1342 C C . VAL A 1 181 ? -19.340 23.478 -8.342 1.00 93.38 181 VAL A C 1
ATOM 1344 O O . VAL A 1 181 ? -18.700 22.756 -7.582 1.00 93.38 181 VAL A O 1
ATOM 1347 N N . ALA A 1 182 ? -20.040 22.979 -9.366 1.00 94.44 182 ALA A N 1
ATOM 1348 C CA . ALA A 1 182 ? -20.172 21.546 -9.585 1.00 94.44 182 ALA A CA 1
ATOM 1349 C C . ALA A 1 182 ? -18.848 20.880 -9.930 1.00 94.44 182 ALA A C 1
ATOM 1351 O O . ALA A 1 182 ? -18.594 19.782 -9.450 1.00 94.44 182 ALA A O 1
ATOM 1352 N N . ARG A 1 183 ? -17.994 21.537 -10.723 1.00 96.69 183 ARG A N 1
ATOM 1353 C CA . ARG A 1 183 ? -16.664 21.013 -11.034 1.00 96.69 183 ARG A CA 1
ATOM 1354 C C . ARG A 1 183 ? -15.790 20.920 -9.787 1.00 96.69 183 ARG A C 1
ATOM 1356 O O . ARG A 1 183 ? -15.156 19.891 -9.594 1.00 96.69 183 ARG A O 1
ATOM 1363 N N . LEU A 1 184 ? -15.789 21.948 -8.932 1.00 97.50 184 LEU A N 1
ATOM 1364 C CA . LEU A 1 184 ? -15.027 21.925 -7.676 1.00 97.50 184 LEU A CA 1
ATOM 1365 C C . LEU A 1 184 ? -15.496 20.797 -6.748 1.00 97.50 184 LEU A C 1
ATOM 1367 O O . LEU A 1 184 ? -14.670 20.021 -6.275 1.00 97.50 184 LEU A O 1
ATOM 1371 N N . LEU A 1 185 ? -16.811 20.681 -6.532 1.00 97.94 185 LEU A N 1
ATOM 1372 C CA . LEU A 1 185 ? -17.381 19.628 -5.688 1.00 97.94 185 LEU A CA 1
ATOM 1373 C C . LEU A 1 185 ? -17.136 18.239 -6.283 1.00 97.94 185 LEU A C 1
ATOM 1375 O O . LEU A 1 185 ? -16.724 17.338 -5.564 1.00 97.94 185 LEU A O 1
ATOM 1379 N N . LEU A 1 186 ? -17.328 18.058 -7.595 1.00 97.81 186 LEU A N 1
ATOM 1380 C CA . LEU A 1 186 ? -17.058 16.779 -8.252 1.00 97.81 186 LEU A CA 1
ATOM 1381 C C . LEU A 1 186 ? -15.580 16.401 -8.130 1.00 97.81 186 LEU A C 1
ATOM 1383 O O . LEU A 1 186 ? -15.288 15.256 -7.805 1.00 97.81 186 LEU A O 1
ATOM 1387 N N . GLY A 1 187 ? -14.671 17.358 -8.342 1.00 97.50 187 GLY A N 1
ATOM 1388 C CA . GLY A 1 187 ? -13.227 17.177 -8.194 1.00 97.50 187 GLY A CA 1
ATOM 1389 C C . GLY A 1 187 ? -12.827 16.715 -6.790 1.00 97.50 187 GLY A C 1
ATOM 1390 O O . GLY A 1 187 ? -12.056 15.766 -6.667 1.00 97.50 187 GLY A O 1
ATOM 1391 N N . ALA A 1 188 ? -13.391 17.327 -5.743 1.00 97.50 188 ALA A N 1
ATOM 1392 C CA . ALA A 1 188 ? -13.200 16.888 -4.359 1.00 97.50 188 ALA A CA 1
ATOM 1393 C C . ALA A 1 188 ? -13.718 15.456 -4.139 1.00 97.50 188 ALA A C 1
ATOM 1395 O O . ALA A 1 188 ? -12.962 14.581 -3.712 1.00 97.50 188 ALA A O 1
ATOM 1396 N N . ILE A 1 189 ? -14.966 15.187 -4.544 1.00 97.50 189 ILE A N 1
ATOM 1397 C CA . ILE A 1 189 ? -15.609 13.879 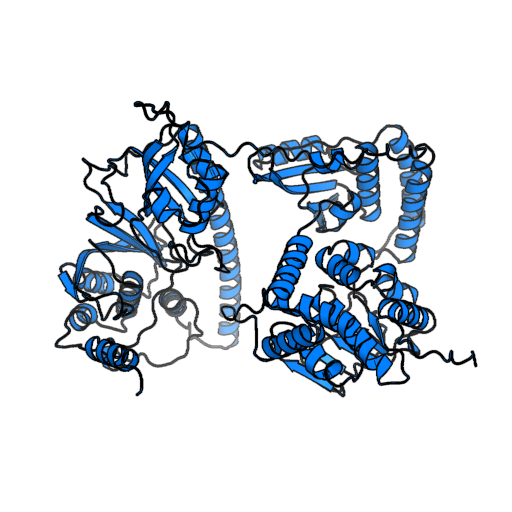-4.365 1.00 97.50 189 ILE A CA 1
ATOM 1398 C C . ILE A 1 189 ? -14.789 12.779 -5.036 1.00 97.50 189 ILE A C 1
ATOM 1400 O O . ILE A 1 189 ? -14.471 11.778 -4.394 1.00 97.50 189 ILE A O 1
ATOM 1404 N N . VAL A 1 190 ? -14.407 12.933 -6.308 1.00 95.44 190 VAL A N 1
ATOM 1405 C CA . VAL A 1 190 ? -13.638 11.893 -7.011 1.00 95.44 190 VAL A CA 1
ATOM 1406 C C . VAL A 1 190 ? -12.226 11.744 -6.447 1.00 95.44 190 VAL A C 1
ATOM 1408 O O . VAL A 1 190 ? -11.689 10.639 -6.465 1.00 95.44 190 VAL A O 1
ATOM 1411 N N . LEU A 1 191 ? -11.618 12.799 -5.902 1.00 92.62 191 LEU A N 1
ATOM 1412 C CA . LEU A 1 191 ? -10.287 12.708 -5.308 1.00 92.62 191 LEU A CA 1
ATOM 1413 C C . LEU A 1 191 ? -10.298 11.917 -3.986 1.00 92.62 191 LEU A C 1
ATOM 1415 O O . LEU A 1 191 ? -9.467 11.018 -3.814 1.00 92.62 191 LEU A O 1
ATOM 1419 N N . ASP A 1 192 ? -11.258 12.174 -3.095 1.00 92.50 192 ASP A N 1
ATOM 1420 C CA . ASP A 1 192 ? -11.323 11.523 -1.774 1.00 92.50 192 ASP A CA 1
ATOM 1421 C C . ASP A 1 192 ? -11.898 10.108 -1.820 1.00 92.50 192 ASP A C 1
ATOM 1423 O O . ASP A 1 192 ? -11.401 9.189 -1.149 1.00 92.50 192 ASP A O 1
ATOM 1427 N N . THR A 1 193 ? -12.869 9.894 -2.709 1.00 92.31 193 THR A N 1
ATOM 1428 C CA . THR A 1 193 ? -13.464 8.573 -2.960 1.00 92.31 193 THR A CA 1
ATOM 1429 C C . THR A 1 193 ? -12.629 7.703 -3.902 1.00 92.31 193 THR A C 1
ATOM 1431 O O . THR A 1 193 ? -12.945 6.525 -4.077 1.00 92.31 193 THR A O 1
ATOM 1434 N N . ARG A 1 194 ? -11.556 8.253 -4.496 1.00 87.00 194 ARG A N 1
ATOM 1435 C CA . ARG A 1 194 ? -10.718 7.609 -5.526 1.00 87.00 194 ARG A CA 1
ATOM 1436 C C . ARG A 1 194 ? -11.532 7.131 -6.727 1.00 87.00 194 ARG A C 1
ATOM 1438 O O . ARG A 1 194 ? -11.562 5.942 -7.032 1.00 87.00 194 ARG A O 1
ATOM 1445 N N . LEU A 1 195 ? -12.192 8.080 -7.379 1.00 90.94 195 LEU A N 1
ATOM 1446 C CA . LEU A 1 195 ? -13.116 7.869 -8.488 1.00 90.94 195 LEU A CA 1
ATOM 1447 C C . LEU A 1 195 ? -14.268 6.927 -8.098 1.00 90.94 195 LEU A C 1
ATOM 1449 O O . LEU A 1 195 ? -14.591 5.987 -8.818 1.00 90.94 195 LEU A O 1
ATOM 1453 N N . LEU A 1 196 ? -14.882 7.186 -6.936 1.00 87.69 196 LEU A N 1
ATOM 1454 C CA . LEU A 1 196 ? -16.026 6.431 -6.414 1.00 87.69 196 LEU A CA 1
ATOM 1455 C C . LEU A 1 196 ? -15.752 4.919 -6.313 1.00 87.69 196 LEU A C 1
ATOM 1457 O O . LEU A 1 196 ? -16.617 4.099 -6.635 1.00 87.69 196 LEU A O 1
ATOM 1461 N N . ASP A 1 197 ? -14.549 4.528 -5.876 1.00 77.81 197 ASP A N 1
ATOM 1462 C CA . ASP A 1 197 ? -14.162 3.119 -5.781 1.00 77.81 197 ASP A CA 1
ATOM 1463 C C . ASP A 1 197 ? -15.035 2.378 -4.752 1.00 77.81 197 ASP A C 1
ATOM 1465 O O . ASP A 1 197 ? -14.752 2.363 -3.548 1.00 77.81 197 ASP A O 1
ATOM 1469 N N . ALA A 1 198 ? -16.068 1.696 -5.256 1.00 64.69 198 ALA A N 1
ATOM 1470 C CA . ALA A 1 198 ? -17.009 0.881 -4.489 1.00 64.69 198 ALA A CA 1
ATOM 1471 C C . ALA A 1 198 ? -16.344 -0.293 -3.741 1.00 64.69 198 ALA A C 1
ATOM 1473 O O . ALA A 1 198 ? -16.977 -0.936 -2.903 1.00 64.69 198 ALA A O 1
ATOM 1474 N N . SER A 1 199 ? -15.079 -0.611 -4.047 1.00 49.75 199 SER A N 1
ATOM 1475 C CA . SER A 1 199 ? -14.294 -1.626 -3.337 1.00 49.75 199 SER A CA 1
ATOM 1476 C C . SER A 1 199 ? -13.618 -1.094 -2.064 1.00 49.75 199 SER A C 1
ATOM 1478 O O . SER A 1 199 ? -13.066 -1.878 -1.278 1.00 49.75 199 SER A O 1
ATOM 1480 N N . THR A 1 200 ? -13.685 0.220 -1.831 1.00 53.03 200 THR A N 1
ATOM 1481 C CA . THR A 1 200 ? -13.278 0.878 -0.587 1.00 53.03 200 THR A CA 1
ATOM 1482 C C . THR A 1 200 ? -14.501 1.238 0.255 1.00 53.03 200 THR A C 1
ATOM 1484 O O . THR A 1 200 ? -15.573 1.518 -0.265 1.00 53.03 200 THR A O 1
ATOM 1487 N N . THR A 1 201 ? -14.349 1.305 1.579 1.00 58.00 201 THR A N 1
ATOM 1488 C CA . THR A 1 201 ? -15.377 1.889 2.465 1.00 58.00 201 THR A CA 1
ATOM 1489 C C . THR A 1 201 ? -15.407 3.422 2.388 1.00 58.00 201 THR A C 1
ATOM 1491 O O . THR A 1 201 ? -15.939 4.054 3.293 1.00 58.00 201 THR A O 1
ATOM 1494 N N . ARG A 1 202 ? -14.767 4.027 1.374 1.00 69.88 202 ARG A N 1
ATOM 1495 C CA . ARG A 1 202 ? -14.585 5.479 1.245 1.00 69.88 202 ARG A CA 1
ATOM 1496 C C . ARG A 1 202 ? -15.623 6.147 0.353 1.00 69.88 202 ARG A C 1
ATOM 1498 O O . ARG A 1 202 ? -15.563 7.353 0.227 1.00 69.88 202 ARG A O 1
ATOM 1505 N N . ALA A 1 203 ? -16.530 5.409 -0.281 1.00 86.75 203 ALA A N 1
ATOM 1506 C CA . ALA A 1 203 ? -17.624 5.983 -1.058 1.00 86.75 203 ALA A CA 1
ATOM 1507 C C . ALA A 1 203 ? -18.960 5.448 -0.532 1.00 86.75 203 ALA A C 1
ATOM 1509 O O . ALA A 1 203 ? -19.145 4.239 -0.374 1.00 86.75 203 ALA A O 1
ATOM 1510 N N . SER A 1 204 ? -19.887 6.353 -0.252 1.00 91.06 204 SER A N 1
ATOM 1511 C CA . SER A 1 204 ? -21.252 6.082 0.188 1.00 91.06 204 SER A CA 1
ATOM 1512 C C . SER A 1 204 ? -22.245 6.321 -0.952 1.00 91.06 204 SER A C 1
ATOM 1514 O O . SER A 1 204 ? -21.910 6.923 -1.971 1.00 91.06 204 SER A O 1
ATOM 1516 N N . ALA A 1 205 ? -23.501 5.898 -0.775 1.00 92.69 205 ALA A N 1
ATOM 1517 C CA . ALA A 1 205 ? -24.565 6.172 -1.746 1.00 92.69 205 ALA A CA 1
ATOM 1518 C C . ALA A 1 205 ? -24.739 7.677 -2.027 1.00 92.69 205 ALA A C 1
ATOM 1520 O O . ALA A 1 205 ? -25.003 8.052 -3.167 1.00 92.69 205 ALA A O 1
ATOM 1521 N N . VAL A 1 206 ? -24.518 8.527 -1.018 1.00 94.69 206 VAL A N 1
ATOM 1522 C CA . VAL A 1 206 ? -24.598 9.987 -1.155 1.00 94.69 206 VAL A CA 1
ATOM 1523 C C . VAL A 1 206 ? -23.525 10.504 -2.116 1.00 94.69 206 VAL A C 1
ATOM 1525 O O . VAL A 1 206 ? -23.816 11.368 -2.938 1.00 94.69 206 VAL A O 1
ATOM 1528 N N . ASP A 1 207 ? -22.318 9.930 -2.083 1.00 96.50 207 ASP A N 1
ATOM 1529 C CA . ASP A 1 207 ? -21.232 10.305 -2.996 1.00 96.50 207 ASP A CA 1
ATOM 1530 C C . ASP A 1 207 ? -21.549 9.908 -4.442 1.00 96.50 207 ASP A C 1
ATOM 1532 O O . ASP A 1 207 ? -21.354 10.705 -5.358 1.00 96.50 207 ASP A O 1
ATOM 1536 N N . PHE A 1 208 ? -22.103 8.708 -4.657 1.00 94.62 208 PHE A N 1
ATOM 1537 C CA . PHE A 1 208 ? -22.533 8.269 -5.991 1.00 94.62 208 PHE A CA 1
ATOM 1538 C C . PHE A 1 208 ? -23.646 9.156 -6.560 1.00 94.62 208 PHE A C 1
ATOM 1540 O O . PHE A 1 208 ? -23.613 9.506 -7.740 1.00 94.62 208 PHE A O 1
ATOM 1547 N N . GLU A 1 209 ? -24.634 9.518 -5.740 1.00 95.69 209 GLU A N 1
ATOM 1548 C CA . GLU A 1 209 ? -25.745 10.380 -6.153 1.00 95.69 209 GLU A CA 1
ATOM 1549 C C . GLU A 1 209 ? -25.273 11.802 -6.470 1.00 95.69 209 GLU A C 1
ATOM 1551 O O . GLU A 1 209 ? -25.611 12.335 -7.531 1.00 95.69 209 GLU A O 1
ATOM 1556 N N . ALA A 1 210 ? -24.452 12.387 -5.593 1.00 95.69 210 ALA A N 1
ATOM 1557 C CA . ALA A 1 210 ? -23.884 13.713 -5.790 1.00 95.69 210 ALA A CA 1
ATOM 1558 C C . ALA A 1 210 ? -22.994 13.754 -7.036 1.00 95.69 210 ALA A C 1
ATOM 1560 O O . ALA A 1 210 ? -23.223 14.576 -7.923 1.00 95.69 210 ALA A O 1
ATOM 1561 N N . ALA A 1 211 ? -22.035 12.833 -7.161 1.00 96.19 211 ALA A N 1
ATOM 1562 C CA . ALA A 1 211 ? -21.126 12.792 -8.302 1.00 96.19 211 ALA A CA 1
ATOM 1563 C C . ALA A 1 211 ? -21.871 12.608 -9.628 1.00 96.19 211 ALA A C 1
ATOM 1565 O O . ALA A 1 211 ? -21.575 13.304 -10.598 1.00 96.19 211 ALA A O 1
ATOM 1566 N N . LYS A 1 212 ? -22.891 11.739 -9.664 1.00 95.19 212 LYS A N 1
ATOM 1567 C CA . LYS A 1 212 ? -23.737 11.565 -10.849 1.00 95.19 212 LYS A CA 1
ATOM 1568 C C . LYS A 1 212 ? -24.427 12.872 -11.241 1.00 95.19 212 LYS A C 1
ATOM 1570 O O . LYS A 1 212 ? -24.359 13.270 -12.402 1.00 95.19 212 LYS A O 1
ATOM 1575 N N . ALA A 1 213 ? -25.083 13.537 -10.296 1.00 94.12 213 ALA A N 1
ATOM 1576 C CA . ALA A 1 213 ? -25.845 14.744 -10.593 1.00 94.12 213 ALA A CA 1
ATOM 1577 C C . ALA A 1 213 ? -24.938 15.932 -10.968 1.00 94.12 213 ALA A C 1
ATOM 1579 O O . ALA A 1 213 ? -25.257 16.708 -11.870 1.00 94.12 213 ALA A O 1
ATOM 1580 N N . LEU A 1 214 ? -23.770 16.040 -10.332 1.00 94.88 214 LEU A N 1
ATOM 1581 C CA . LEU A 1 214 ? -22.736 17.021 -10.661 1.00 94.88 214 LEU A CA 1
ATOM 1582 C C . LEU A 1 214 ? -22.150 16.780 -12.059 1.00 94.88 214 LEU A C 1
ATOM 1584 O O . LEU A 1 214 ? -22.034 17.716 -12.850 1.00 94.88 214 LEU A O 1
ATOM 1588 N N . ARG A 1 215 ? -21.851 15.522 -12.399 1.00 94.62 215 ARG A N 1
ATOM 1589 C CA . ARG A 1 215 ? -21.405 15.112 -13.736 1.00 94.62 215 ARG A CA 1
ATOM 1590 C C . ARG A 1 215 ? -22.443 15.470 -14.804 1.00 94.62 215 ARG A C 1
ATOM 1592 O O . ARG A 1 215 ? -22.096 16.053 -15.831 1.00 94.62 215 ARG A O 1
ATOM 1599 N N . GLU A 1 216 ? -23.719 15.186 -14.545 1.00 92.62 216 GLU A N 1
ATOM 1600 C CA . GLU A 1 216 ? -24.830 15.554 -15.433 1.00 92.62 216 GLU A CA 1
ATOM 1601 C C . GLU A 1 216 ? -24.942 17.079 -15.613 1.00 92.62 216 GLU A C 1
ATOM 1603 O O . GLU A 1 216 ? -25.087 17.548 -16.743 1.00 92.62 216 GLU A O 1
ATOM 1608 N N . ALA A 1 217 ? -24.789 17.868 -14.543 1.00 90.06 217 ALA A N 1
ATOM 1609 C CA . ALA A 1 217 ? -24.796 19.334 -14.609 1.00 90.06 217 ALA A CA 1
ATOM 1610 C C . ALA A 1 217 ? -23.625 19.907 -15.433 1.00 90.06 217 ALA A C 1
ATOM 1612 O O . ALA A 1 217 ? -23.760 20.932 -16.112 1.00 90.06 217 ALA A O 1
ATOM 1613 N N . LEU A 1 218 ? -22.476 19.230 -15.414 1.00 92.88 218 LEU A N 1
ATOM 1614 C CA . LEU A 1 218 ? -21.313 19.571 -16.234 1.00 92.88 218 LEU A CA 1
ATOM 1615 C C . LEU A 1 218 ? -21.462 19.114 -17.691 1.00 92.88 218 LEU A C 1
ATOM 1617 O O . LEU A 1 218 ? -20.784 19.656 -18.569 1.00 92.88 218 LEU A O 1
ATOM 1621 N N . GLY A 1 219 ? -22.406 18.217 -17.977 1.00 93.56 219 GLY A N 1
ATOM 1622 C CA . GLY A 1 219 ? -22.525 17.561 -19.275 1.00 93.56 219 GLY A CA 1
ATOM 1623 C C . GLY A 1 219 ? -21.360 16.610 -19.545 1.00 93.56 219 GLY A C 1
ATOM 1624 O O . GLY A 1 219 ? -21.011 16.419 -20.704 1.00 93.56 219 GLY A O 1
ATOM 1625 N N . TRP A 1 220 ? -20.751 16.078 -18.483 1.00 95.44 220 TRP A N 1
ATOM 1626 C CA . TRP A 1 220 ? -19.588 15.202 -18.555 1.00 95.44 220 TRP A CA 1
ATOM 1627 C C . TRP A 1 220 ? -19.991 13.733 -18.689 1.00 95.44 220 TRP A C 1
ATOM 1629 O O . TRP A 1 220 ? -21.004 13.291 -18.135 1.00 95.44 220 TRP A O 1
ATOM 1639 N N . ASP A 1 221 ? -19.183 12.945 -19.385 1.00 93.31 221 ASP A N 1
ATOM 1640 C CA . ASP A 1 221 ? -19.247 11.485 -19.333 1.00 93.31 221 ASP A CA 1
ATOM 1641 C C . ASP A 1 221 ? -18.309 10.895 -18.255 1.00 93.31 221 ASP A C 1
ATOM 1643 O O . ASP A 1 221 ? -17.633 11.611 -17.514 1.00 93.31 221 ASP A O 1
ATOM 1647 N N . GLU A 1 222 ? -18.320 9.567 -18.099 1.00 89.31 222 GLU A N 1
ATOM 1648 C CA . GLU A 1 222 ? -17.465 8.869 -17.120 1.00 89.31 222 GLU A CA 1
ATOM 1649 C C . GLU A 1 222 ? -15.968 9.058 -17.412 1.00 89.31 222 GLU A C 1
ATOM 1651 O O . GLU A 1 222 ? -15.149 9.031 -16.495 1.00 89.31 222 GLU A O 1
ATOM 1656 N N . ARG A 1 223 ? -15.599 9.269 -18.681 1.00 92.88 223 ARG A N 1
ATOM 1657 C CA . ARG A 1 223 ? -14.210 9.484 -19.075 1.00 92.88 223 ARG A CA 1
ATOM 1658 C C . ARG A 1 223 ? -13.747 10.870 -18.650 1.00 92.88 223 ARG A C 1
ATOM 1660 O O . ARG A 1 223 ? -12.680 10.968 -18.067 1.00 92.88 223 ARG A O 1
ATOM 1667 N N . GLU A 1 224 ? -14.537 11.913 -18.887 1.00 96.19 224 GLU A N 1
ATOM 1668 C CA . GLU A 1 224 ? -14.198 13.276 -18.452 1.00 96.19 224 GLU A CA 1
ATOM 1669 C C . GLU A 1 224 ? -14.082 13.374 -16.924 1.00 96.19 224 GLU A C 1
ATOM 1671 O O . GLU A 1 224 ? -13.178 14.028 -16.407 1.00 96.19 224 GLU A O 1
ATOM 1676 N N . MET A 1 225 ? -14.947 12.664 -16.191 1.00 94.25 225 MET A N 1
ATOM 1677 C CA . MET A 1 225 ? -14.830 12.532 -14.736 1.00 94.25 225 MET A CA 1
ATOM 1678 C C . MET A 1 225 ? -13.542 11.793 -14.321 1.00 94.25 225 MET A C 1
ATOM 1680 O O . MET A 1 225 ? -12.881 12.199 -13.364 1.00 94.25 225 MET A O 1
ATOM 1684 N N . GLY A 1 226 ? -13.168 10.732 -15.045 1.00 91.38 226 GLY A N 1
ATOM 1685 C CA . GLY A 1 226 ? -11.903 10.018 -14.851 1.00 91.38 226 GLY A CA 1
ATOM 1686 C C . GLY A 1 226 ? -10.672 10.883 -15.141 1.00 91.38 226 GLY A C 1
ATOM 1687 O O . GLY A 1 226 ? -9.745 10.910 -14.334 1.00 91.38 226 GLY A O 1
ATOM 1688 N N . ASP A 1 227 ? -10.690 11.649 -16.232 1.00 92.38 227 ASP A N 1
ATOM 1689 C CA . ASP A 1 227 ? -9.618 12.571 -16.621 1.00 92.38 227 ASP A CA 1
ATOM 1690 C C . ASP A 1 227 ? -9.429 13.681 -15.562 1.00 92.38 227 ASP A C 1
ATOM 1692 O O . ASP A 1 227 ? -8.295 14.067 -15.255 1.00 92.38 227 ASP A O 1
ATOM 1696 N N . GLU A 1 228 ? -10.519 14.177 -14.957 1.00 94.50 228 GLU A N 1
ATOM 1697 C CA . GLU A 1 228 ? -10.460 15.132 -13.839 1.00 94.50 228 GLU A CA 1
ATOM 1698 C C . GLU A 1 228 ? -9.793 14.501 -12.605 1.00 94.50 228 GLU A C 1
ATOM 1700 O O . GLU A 1 228 ? -8.890 15.103 -12.018 1.00 94.50 228 GLU A O 1
ATOM 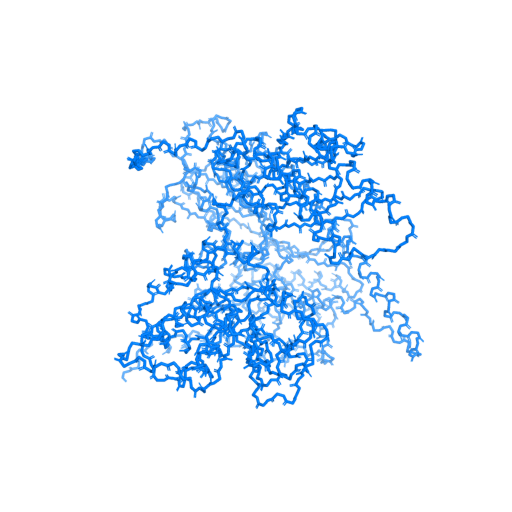1705 N N . TYR A 1 229 ? -10.171 13.268 -12.244 1.00 94.69 229 TYR A N 1
ATOM 1706 C CA . TYR A 1 229 ? -9.537 12.532 -11.145 1.00 94.69 229 TYR A CA 1
ATOM 1707 C C . TYR A 1 229 ? -8.038 12.322 -11.381 1.00 94.69 229 TYR A C 1
ATOM 1709 O O . TYR A 1 229 ? -7.233 12.624 -10.498 1.00 94.69 229 TYR A O 1
ATOM 1717 N N . GLU A 1 230 ? -7.645 11.842 -12.564 1.00 90.50 230 GLU A N 1
ATOM 1718 C CA . GLU A 1 230 ? -6.235 11.637 -12.905 1.00 90.50 230 GLU A CA 1
ATOM 1719 C C . GLU A 1 230 ? -5.452 12.951 -12.840 1.00 90.50 230 GLU A C 1
ATOM 1721 O O . GLU A 1 230 ? -4.377 13.006 -12.237 1.00 90.50 230 GLU A O 1
ATOM 1726 N N . THR A 1 231 ? -6.015 14.030 -13.392 1.00 92.44 231 THR A N 1
ATOM 1727 C CA . THR A 1 231 ? -5.395 15.361 -13.390 1.00 92.44 231 THR A CA 1
ATOM 1728 C C . THR A 1 231 ? -5.136 15.855 -11.968 1.00 92.44 231 THR A C 1
ATOM 1730 O O . THR A 1 231 ? -4.017 16.270 -11.653 1.00 92.44 231 THR A O 1
ATOM 1733 N N . LEU A 1 232 ? -6.142 15.792 -11.091 1.00 92.88 232 LEU A N 1
ATOM 1734 C CA . LEU A 1 232 ? -6.022 16.240 -9.702 1.00 92.88 232 LEU A CA 1
ATOM 1735 C C . LEU A 1 232 ? -5.108 15.317 -8.883 1.00 92.88 232 LEU A C 1
ATOM 1737 O O . LEU A 1 232 ? -4.267 15.796 -8.120 1.00 92.88 232 LEU A O 1
ATOM 1741 N N . SER A 1 233 ? -5.202 14.000 -9.084 1.00 88.44 233 SER A N 1
ATOM 1742 C CA . SER A 1 233 ? -4.365 13.014 -8.393 1.00 88.44 233 SER A CA 1
ATOM 1743 C C . SER A 1 233 ? -2.883 13.154 -8.755 1.00 88.44 233 SER A C 1
ATOM 1745 O O . SER A 1 233 ? -2.027 13.002 -7.883 1.00 88.44 233 SER A O 1
ATOM 1747 N N . LEU A 1 234 ? -2.561 13.455 -10.018 1.00 84.62 234 LEU A N 1
ATOM 1748 C CA . LEU A 1 234 ? -1.189 13.740 -10.448 1.00 84.62 234 LEU A CA 1
ATOM 1749 C C . LEU A 1 234 ? -0.702 15.083 -9.891 1.00 84.62 234 LEU A C 1
ATOM 1751 O O . LEU A 1 234 ? 0.403 15.158 -9.349 1.00 84.62 234 LEU A O 1
ATOM 1755 N N . ALA A 1 235 ? -1.537 16.125 -9.967 1.00 86.31 235 ALA A N 1
ATOM 1756 C CA . ALA A 1 235 ? -1.202 17.456 -9.468 1.00 86.31 235 ALA A CA 1
ATOM 1757 C C . ALA A 1 235 ? -0.878 17.450 -7.966 1.00 86.31 235 ALA A C 1
ATOM 1759 O O . ALA A 1 235 ? 0.063 18.117 -7.549 1.00 86.31 235 ALA A O 1
ATOM 1760 N N . ARG A 1 236 ? -1.564 16.634 -7.153 1.00 82.88 236 ARG A N 1
ATOM 1761 C CA . ARG A 1 236 ? -1.333 16.519 -5.697 1.00 82.88 236 ARG A CA 1
ATOM 1762 C C . ARG A 1 236 ? 0.138 16.304 -5.315 1.00 82.88 236 ARG A C 1
ATOM 1764 O O . ARG A 1 236 ? 0.578 16.739 -4.247 1.00 82.88 236 ARG A O 1
ATOM 1771 N N . HIS A 1 237 ? 0.902 15.642 -6.182 1.00 78.88 237 HIS A N 1
ATOM 1772 C CA . HIS A 1 237 ? 2.307 15.311 -5.951 1.00 78.88 237 HIS A CA 1
ATOM 1773 C C . HIS A 1 237 ? 3.293 16.131 -6.795 1.00 78.88 237 HIS A C 1
ATOM 1775 O O . HIS A 1 237 ? 4.503 16.009 -6.583 1.00 78.88 237 HIS A O 1
ATOM 1781 N N . ASP A 1 238 ? 2.809 16.989 -7.695 1.00 83.38 238 ASP A N 1
ATOM 1782 C CA . ASP A 1 238 ? 3.654 17.790 -8.575 1.00 83.38 238 ASP A CA 1
ATOM 1783 C C . ASP A 1 238 ? 4.354 18.925 -7.809 1.00 83.38 238 ASP A C 1
ATOM 1785 O O . ASP A 1 238 ? 3.736 19.781 -7.183 1.00 83.38 238 ASP A O 1
ATOM 1789 N N . GLN A 1 239 ? 5.682 18.924 -7.845 1.00 86.00 239 GLN A N 1
ATOM 1790 C CA . GLN A 1 239 ? 6.536 19.954 -7.241 1.00 86.00 239 GLN A CA 1
ATOM 1791 C C . GLN A 1 239 ? 7.478 20.565 -8.288 1.00 86.00 239 GLN A C 1
ATOM 1793 O O . GLN A 1 239 ? 8.446 21.249 -7.956 1.00 86.00 239 GLN A O 1
ATOM 1798 N N . SER A 1 240 ? 7.236 20.288 -9.573 1.00 79.31 240 SER A N 1
ATOM 1799 C CA . SER A 1 240 ? 8.120 20.659 -10.679 1.00 79.31 240 SER A CA 1
ATOM 1800 C C . SER A 1 240 ? 8.259 22.174 -10.870 1.00 79.31 240 SER A C 1
ATOM 1802 O O . SER A 1 240 ? 9.272 22.634 -11.396 1.00 79.31 240 SER A O 1
ATOM 1804 N N . SER A 1 241 ? 7.289 22.954 -10.397 1.00 81.38 241 SER A N 1
ATOM 1805 C CA . SER A 1 241 ? 7.249 24.414 -10.509 1.00 81.38 241 SER A CA 1
ATOM 1806 C C . SER A 1 241 ? 7.656 25.164 -9.235 1.00 81.38 241 SER A C 1
ATOM 1808 O O . SER A 1 241 ? 7.706 26.391 -9.258 1.00 81.38 241 SER A O 1
ATOM 1810 N N . PHE A 1 242 ? 7.940 24.465 -8.129 1.00 87.38 242 PHE A N 1
ATOM 1811 C CA . PHE A 1 242 ? 8.192 25.110 -6.837 1.00 87.38 242 PHE A CA 1
ATOM 1812 C C . PHE A 1 242 ? 9.605 25.712 -6.770 1.00 87.38 242 PHE A C 1
ATOM 1814 O O . PHE A 1 242 ? 10.577 25.066 -7.170 1.00 87.38 242 PHE A O 1
ATOM 1821 N N . SER A 1 243 ? 9.720 26.930 -6.226 1.00 86.19 243 SER A N 1
ATOM 1822 C CA . SER A 1 243 ? 11.007 27.554 -5.881 1.00 86.19 243 SER A CA 1
ATOM 1823 C C . SER A 1 243 ? 11.658 26.894 -4.660 1.00 86.19 243 SER A C 1
ATOM 1825 O O . SER A 1 243 ? 10.999 26.145 -3.932 1.00 86.19 243 SER A O 1
ATOM 1827 N N . CYS A 1 244 ? 12.933 27.198 -4.382 1.00 86.06 244 CYS A N 1
ATOM 1828 C CA . CYS A 1 244 ? 13.605 26.702 -3.175 1.00 86.06 244 CYS A CA 1
ATOM 1829 C C . CYS A 1 244 ? 12.811 27.059 -1.905 1.00 86.06 244 CYS A C 1
ATOM 1831 O O . CYS A 1 244 ? 12.471 26.171 -1.128 1.00 86.06 244 CYS A O 1
ATOM 1833 N N . ALA A 1 245 ? 12.398 28.316 -1.735 1.00 83.38 245 ALA A N 1
ATOM 1834 C CA . ALA A 1 245 ? 11.596 28.756 -0.593 1.00 83.38 245 ALA A CA 1
ATOM 1835 C C . ALA A 1 245 ? 10.267 27.987 -0.444 1.00 83.38 245 ALA A C 1
ATOM 1837 O O . ALA A 1 245 ? 9.858 27.667 0.674 1.00 83.38 245 ALA A O 1
ATOM 1838 N N . GLN A 1 246 ? 9.599 27.661 -1.554 1.00 86.25 246 GLN A N 1
ATOM 1839 C CA . GLN A 1 246 ? 8.358 26.878 -1.544 1.00 86.25 246 GLN A CA 1
ATOM 1840 C C . GLN A 1 246 ? 8.608 25.415 -1.161 1.00 86.25 246 GLN A C 1
ATOM 1842 O O . GLN A 1 246 ? 7.862 24.851 -0.359 1.00 86.25 246 GLN A O 1
ATOM 1847 N N . LEU A 1 247 ? 9.681 24.810 -1.678 1.00 89.81 247 LEU A N 1
ATOM 1848 C CA . LEU A 1 247 ? 10.108 23.461 -1.300 1.00 89.81 247 LEU A CA 1
ATOM 1849 C C . LEU A 1 247 ? 10.494 23.389 0.182 1.00 89.81 247 LEU A C 1
ATOM 1851 O O . LEU A 1 247 ? 10.109 22.441 0.865 1.00 89.81 247 LEU A O 1
ATOM 1855 N N . LEU A 1 248 ? 11.188 24.413 0.691 1.00 88.31 248 LEU A N 1
ATOM 1856 C CA . LEU A 1 248 ? 11.550 24.529 2.103 1.00 88.31 248 LEU A CA 1
ATOM 1857 C C . LEU A 1 248 ? 10.323 24.598 3.012 1.00 88.31 248 LEU A C 1
ATOM 1859 O O . LEU A 1 248 ? 10.353 24.041 4.102 1.00 88.31 248 LEU A O 1
ATOM 1863 N N . ALA A 1 249 ? 9.249 25.259 2.576 1.00 84.31 249 ALA A N 1
ATOM 1864 C CA . ALA A 1 249 ? 8.030 25.428 3.363 1.00 84.31 249 ALA A CA 1
ATOM 1865 C C . ALA A 1 249 ? 7.058 24.232 3.294 1.00 84.31 249 ALA A C 1
ATOM 1867 O O . ALA A 1 249 ? 6.267 24.061 4.220 1.00 84.31 249 ALA A O 1
ATOM 1868 N N . LYS A 1 250 ? 7.107 23.413 2.231 1.00 82.38 250 LYS A N 1
ATOM 1869 C CA . LYS A 1 250 ? 6.093 22.382 1.928 1.00 82.38 250 LYS A CA 1
ATOM 1870 C C . LYS A 1 250 ? 5.927 21.320 3.021 1.00 82.38 250 LYS A C 1
ATOM 1872 O O . LYS A 1 250 ? 4.805 21.061 3.443 1.00 82.38 250 LYS A O 1
ATOM 1877 N N . ASP A 1 251 ? 7.022 20.691 3.445 1.00 81.00 251 ASP A N 1
ATOM 1878 C CA . ASP A 1 251 ? 7.051 19.713 4.546 1.00 81.00 251 ASP A CA 1
ATOM 1879 C C . ASP A 1 251 ? 8.239 20.034 5.456 1.00 81.00 251 ASP A C 1
ATOM 1881 O O . ASP A 1 251 ? 9.309 19.422 5.388 1.00 81.00 251 ASP A O 1
ATOM 1885 N N . TYR A 1 252 ? 8.054 21.085 6.255 1.00 87.31 252 TYR A N 1
ATOM 1886 C CA . TYR A 1 252 ? 9.041 21.595 7.197 1.00 87.31 252 TYR A CA 1
ATOM 1887 C C . TYR A 1 252 ? 8.736 21.162 8.626 1.00 87.31 252 TYR A C 1
ATOM 1889 O O . TYR A 1 252 ? 7.609 21.296 9.111 1.00 87.31 252 TYR A O 1
ATOM 1897 N N . LYS A 1 253 ? 9.773 20.724 9.337 1.00 77.56 253 LYS A N 1
ATOM 1898 C CA . LYS A 1 253 ? 9.724 20.426 10.770 1.00 77.56 253 LYS A CA 1
ATOM 1899 C C . LYS A 1 253 ? 10.944 21.012 11.466 1.00 77.56 253 LYS A C 1
ATOM 1901 O O . LYS A 1 253 ? 12.015 21.100 10.874 1.00 77.56 253 LYS A O 1
ATOM 1906 N N . GLN A 1 254 ? 10.776 21.394 12.724 1.00 87.25 254 GLN A N 1
ATOM 1907 C CA . GLN A 1 254 ? 11.818 22.023 13.529 1.00 87.25 254 GLN A CA 1
ATOM 1908 C C . GLN A 1 254 ? 11.914 21.349 14.893 1.00 87.25 254 GLN A C 1
ATOM 1910 O O . GLN A 1 254 ? 10.893 20.984 15.479 1.00 87.25 254 GLN A O 1
ATOM 1915 N N . TRP A 1 255 ? 13.140 21.196 15.385 1.00 86.50 255 TRP A N 1
ATOM 1916 C CA . TRP A 1 255 ? 13.453 20.596 16.676 1.00 86.50 255 TRP A CA 1
ATOM 1917 C C . TRP A 1 255 ? 14.596 21.338 17.363 1.00 86.50 255 TRP A C 1
ATOM 1919 O O . TRP A 1 255 ? 15.495 21.857 16.706 1.00 86.50 255 TRP A O 1
ATOM 1929 N N . THR A 1 256 ? 14.610 21.281 18.691 1.00 82.56 256 THR A N 1
ATOM 1930 C CA . THR A 1 256 ? 15.701 21.793 19.522 1.00 82.56 256 THR A CA 1
ATOM 1931 C C . THR A 1 256 ? 16.617 20.647 19.951 1.00 82.56 256 THR A C 1
ATOM 1933 O O . THR A 1 256 ? 16.169 19.688 20.584 1.00 82.56 256 THR A O 1
ATOM 1936 N N . PHE A 1 257 ? 17.914 20.757 19.663 1.00 79.38 257 PHE A N 1
ATOM 1937 C CA . PHE A 1 257 ? 18.949 19.823 20.110 1.00 79.38 257 PHE A CA 1
ATOM 1938 C C . PHE A 1 257 ? 19.978 20.546 20.982 1.00 79.38 257 PHE A C 1
ATOM 1940 O O . PHE A 1 257 ? 20.905 21.204 20.504 1.00 79.38 257 PHE A O 1
ATOM 1947 N N . GLY A 1 258 ? 19.830 20.415 22.302 1.00 84.69 258 GLY A N 1
ATOM 1948 C CA . GLY A 1 258 ? 20.682 21.121 23.256 1.00 84.69 258 GLY A CA 1
ATOM 1949 C C . GLY A 1 258 ? 20.497 22.634 23.139 1.00 84.69 258 GLY A C 1
ATOM 1950 O O . GLY A 1 258 ? 19.428 23.140 23.458 1.00 84.69 258 GLY A O 1
ATOM 1951 N N . ARG A 1 259 ? 21.541 23.345 22.694 1.00 83.00 259 ARG A N 1
ATOM 1952 C CA . ARG A 1 259 ? 21.504 24.800 22.449 1.00 83.00 259 ARG A CA 1
ATOM 1953 C C . ARG A 1 259 ? 21.228 25.180 20.991 1.00 83.00 259 ARG A C 1
ATOM 1955 O O . ARG A 1 259 ? 21.297 26.362 20.686 1.00 83.00 259 ARG A O 1
ATOM 1962 N N . HIS A 1 260 ? 21.047 24.193 20.112 1.00 84.69 260 HIS A N 1
ATOM 1963 C CA . HIS A 1 260 ? 20.931 24.403 18.674 1.00 84.69 260 HIS A CA 1
ATOM 1964 C C . HIS A 1 260 ? 19.503 24.152 18.190 1.00 84.69 260 HIS A C 1
ATOM 1966 O O . HIS A 1 260 ? 18.912 23.117 18.500 1.00 84.69 260 HIS A O 1
ATOM 1972 N N . GLU A 1 261 ? 18.980 25.069 17.389 1.00 84.69 261 GLU A N 1
ATOM 1973 C CA . GLU A 1 261 ? 17.709 24.927 16.682 1.00 84.69 261 GLU A CA 1
ATOM 1974 C C . GLU A 1 261 ? 17.942 24.303 15.298 1.00 84.69 261 GLU A C 1
ATOM 1976 O O . GLU A 1 261 ? 18.767 24.775 14.516 1.00 84.69 261 GLU A O 1
ATOM 1981 N N . VAL A 1 262 ? 17.232 23.224 14.970 1.00 90.12 262 VAL A N 1
ATOM 1982 C CA . VAL A 1 262 ? 17.452 22.453 13.738 1.00 90.12 262 VAL A CA 1
ATOM 1983 C C . VAL A 1 262 ? 16.154 22.322 12.954 1.00 90.12 262 VAL A C 1
ATOM 1985 O O . VAL A 1 262 ? 15.176 21.749 13.434 1.00 90.12 262 VAL A O 1
ATOM 1988 N N . GLY A 1 263 ? 16.160 22.820 11.722 1.00 88.31 263 GLY A N 1
ATOM 1989 C CA . GLY A 1 263 ? 15.080 22.666 10.756 1.00 88.31 263 GLY A CA 1
ATOM 1990 C C . GLY A 1 263 ? 15.366 21.548 9.754 1.00 88.31 263 GLY A C 1
ATOM 1991 O O . GLY A 1 263 ? 16.493 21.403 9.288 1.00 88.31 263 GLY A O 1
ATOM 1992 N N . VAL A 1 264 ? 14.345 20.778 9.381 1.00 90.62 264 VAL A N 1
ATOM 1993 C CA . VAL A 1 264 ? 14.400 19.803 8.284 1.00 90.62 264 VAL A CA 1
ATOM 1994 C C . VAL A 1 264 ? 13.249 20.075 7.325 1.00 90.62 264 VAL A C 1
ATOM 1996 O O . VAL A 1 264 ? 12.083 19.976 7.709 1.00 90.62 264 VAL A O 1
ATOM 1999 N N . ALA A 1 265 ? 13.578 20.384 6.076 1.00 90.62 265 ALA A N 1
ATOM 2000 C CA . ALA A 1 265 ? 12.626 20.494 4.978 1.00 90.62 265 ALA A CA 1
ATOM 2001 C C . ALA A 1 265 ? 12.697 19.248 4.091 1.00 90.62 265 ALA A C 1
ATOM 2003 O O . ALA A 1 265 ? 13.784 18.868 3.656 1.00 90.62 265 ALA A O 1
ATOM 2004 N N . SER A 1 266 ? 11.555 18.622 3.810 1.00 88.88 266 SER A N 1
ATOM 2005 C CA . SER A 1 266 ? 11.458 17.441 2.944 1.00 88.88 266 SER A CA 1
ATOM 2006 C C . SER A 1 266 ? 10.683 17.745 1.662 1.00 88.88 266 SER A C 1
ATOM 2008 O O . SER A 1 266 ? 9.635 18.382 1.703 1.00 88.88 266 SER A O 1
ATOM 2010 N N . PHE A 1 267 ? 11.173 17.289 0.507 1.00 89.38 267 PHE A N 1
ATOM 2011 C CA . PHE A 1 267 ? 10.501 17.526 -0.775 1.00 89.38 267 PHE A CA 1
ATOM 2012 C C . PHE A 1 267 ? 10.841 16.495 -1.859 1.00 89.38 267 PHE A C 1
ATOM 2014 O O . PHE A 1 267 ? 11.766 15.697 -1.733 1.00 89.38 267 PHE A O 1
ATOM 2021 N N . GLY A 1 268 ? 10.052 16.500 -2.934 1.00 86.19 268 GLY A N 1
ATOM 2022 C CA . GLY A 1 268 ? 10.081 15.530 -4.033 1.00 86.19 268 GLY A CA 1
ATOM 2023 C C . GLY A 1 268 ? 10.969 15.901 -5.223 1.00 86.19 268 GLY A C 1
ATOM 2024 O O . GLY A 1 268 ? 10.938 15.223 -6.244 1.00 86.19 268 GLY A O 1
ATOM 2025 N N . VAL A 1 269 ? 11.713 17.005 -5.132 1.00 87.12 269 VAL A N 1
ATOM 2026 C CA . VAL A 1 269 ? 12.502 17.568 -6.239 1.00 87.12 269 VAL A CA 1
ATOM 2027 C C . VAL A 1 269 ? 13.979 17.273 -6.043 1.00 87.12 269 VAL A C 1
ATOM 2029 O O . VAL A 1 269 ? 14.553 17.650 -5.021 1.00 87.12 269 VAL A O 1
ATOM 2032 N N . ARG A 1 270 ? 14.614 16.641 -7.031 1.00 86.25 270 ARG A N 1
ATOM 2033 C CA . ARG A 1 270 ? 16.060 16.396 -7.057 1.00 86.25 270 ARG A CA 1
ATOM 2034 C C . ARG A 1 270 ? 16.838 17.714 -6.991 1.00 86.25 270 ARG A C 1
ATOM 2036 O O . ARG A 1 270 ? 16.503 18.662 -7.697 1.00 86.25 270 ARG A O 1
ATOM 2043 N N . PHE A 1 271 ? 17.919 17.783 -6.212 1.00 85.81 271 PHE A N 1
ATOM 2044 C CA . PHE A 1 271 ? 18.673 19.037 -6.071 1.00 85.81 271 PHE A CA 1
ATOM 2045 C C . PHE A 1 271 ? 19.277 19.531 -7.386 1.00 85.81 271 PHE A C 1
ATOM 2047 O O . PHE A 1 271 ? 19.335 20.734 -7.610 1.00 85.81 271 PHE A O 1
ATOM 2054 N N . GLN A 1 272 ? 19.704 18.624 -8.271 1.00 84.19 272 GLN A N 1
ATOM 2055 C CA . GLN A 1 272 ? 20.182 19.010 -9.601 1.00 84.19 272 GLN A CA 1
ATOM 2056 C C . GLN A 1 272 ? 19.092 19.724 -10.409 1.00 84.19 272 GLN A C 1
ATOM 2058 O O . GLN A 1 272 ? 19.395 20.692 -11.101 1.00 84.19 272 GLN A O 1
ATOM 2063 N N . ASP A 1 273 ? 17.834 19.301 -10.273 1.00 83.62 273 ASP A N 1
ATOM 2064 C CA . ASP A 1 273 ? 16.710 19.946 -10.948 1.00 83.62 273 ASP A CA 1
ATOM 2065 C C . ASP A 1 273 ? 16.403 21.308 -10.323 1.00 83.62 273 ASP A C 1
ATOM 2067 O O . ASP A 1 273 ? 16.106 22.254 -11.046 1.00 83.62 273 ASP A O 1
ATOM 2071 N N . LEU A 1 274 ? 16.525 21.434 -8.997 1.00 84.88 274 LEU A N 1
ATOM 2072 C CA . LEU A 1 274 ? 16.400 22.720 -8.308 1.00 84.88 274 LEU A CA 1
ATOM 2073 C C . LEU A 1 274 ? 17.474 23.714 -8.785 1.00 84.88 274 LEU A C 1
ATOM 2075 O O . LEU A 1 274 ? 17.139 24.822 -9.194 1.00 84.88 274 LEU A O 1
ATOM 2079 N N . VAL A 1 275 ? 18.740 23.291 -8.830 1.00 82.31 275 VAL A N 1
ATOM 2080 C CA . VAL A 1 275 ? 19.877 24.105 -9.306 1.00 82.31 275 VAL A CA 1
ATOM 2081 C C . VAL A 1 275 ? 19.775 24.437 -10.800 1.00 82.31 275 VAL A C 1
ATOM 2083 O O . VAL A 1 275 ? 20.267 25.469 -11.249 1.00 82.31 275 VAL A O 1
ATOM 2086 N N . ALA A 1 276 ? 19.134 23.581 -11.598 1.00 80.38 276 ALA A N 1
ATOM 2087 C CA . ALA A 1 276 ? 18.889 23.861 -13.011 1.00 80.38 276 ALA A CA 1
ATOM 2088 C C . ALA A 1 276 ? 17.794 24.921 -13.232 1.00 80.38 276 ALA A C 1
ATOM 2090 O O . ALA A 1 276 ? 17.790 25.581 -14.272 1.00 80.38 276 ALA A O 1
ATOM 2091 N N . ARG A 1 277 ? 16.858 25.066 -12.284 1.00 80.81 277 ARG A N 1
ATOM 2092 C CA . ARG A 1 277 ? 15.719 26.001 -12.354 1.00 80.81 277 ARG A CA 1
ATOM 2093 C C . ARG A 1 277 ? 16.022 27.350 -11.705 1.00 80.81 277 ARG A C 1
ATOM 2095 O O . ARG A 1 277 ? 15.487 28.362 -12.147 1.00 80.81 277 ARG A O 1
ATOM 2102 N N . GLN A 1 278 ? 16.855 27.353 -10.670 1.00 78.94 278 GLN A N 1
ATOM 2103 C CA . GLN A 1 278 ? 17.186 28.515 -9.855 1.00 78.94 278 GLN A CA 1
ATOM 2104 C C . GLN A 1 278 ? 18.697 28.532 -9.625 1.00 78.94 278 GLN A C 1
ATOM 2106 O O . GLN A 1 278 ? 19.282 27.510 -9.266 1.00 78.94 278 GLN A O 1
ATOM 2111 N N . ASP A 1 279 ? 19.352 29.670 -9.864 1.00 74.06 279 ASP A N 1
ATOM 2112 C CA . ASP A 1 279 ? 20.798 29.753 -9.684 1.00 74.06 279 ASP A CA 1
ATOM 2113 C C . ASP A 1 279 ? 21.185 29.505 -8.216 1.00 74.06 279 ASP A C 1
ATOM 2115 O O . ASP A 1 279 ? 20.428 29.792 -7.285 1.00 74.06 279 ASP A O 1
ATOM 2119 N N . THR A 1 280 ? 22.387 28.969 -7.996 1.00 68.12 280 THR A N 1
ATOM 2120 C CA . THR A 1 280 ? 22.844 28.580 -6.654 1.00 68.12 280 THR A CA 1
ATOM 2121 C C . THR A 1 280 ? 22.883 29.751 -5.677 1.00 68.12 280 THR A C 1
ATOM 2123 O O . THR A 1 280 ? 22.638 29.551 -4.496 1.00 68.12 280 THR A O 1
ATOM 2126 N N . THR A 1 281 ? 23.129 30.975 -6.153 1.00 65.62 281 THR A N 1
ATOM 2127 C CA . THR A 1 281 ? 23.162 32.165 -5.290 1.00 65.62 281 THR A CA 1
ATOM 2128 C C . THR A 1 281 ? 21.764 32.492 -4.780 1.00 65.62 281 THR A C 1
ATOM 2130 O O . THR A 1 281 ? 21.591 32.778 -3.600 1.00 65.62 281 THR A O 1
ATOM 2133 N N . SER A 1 282 ? 20.753 32.411 -5.647 1.00 71.25 282 SER A N 1
ATOM 2134 C CA . SER A 1 282 ? 19.350 32.575 -5.262 1.00 71.25 282 SER A CA 1
ATOM 2135 C C . SER A 1 282 ? 18.894 31.490 -4.275 1.00 71.25 282 SER A C 1
ATOM 2137 O O . SER A 1 282 ? 18.237 31.812 -3.285 1.00 71.25 282 SER A O 1
ATOM 2139 N N . ILE A 1 283 ? 19.305 30.232 -4.478 1.00 79.00 283 ILE A N 1
ATOM 2140 C CA . ILE A 1 283 ? 19.041 29.129 -3.536 1.00 79.00 283 ILE A CA 1
ATOM 2141 C C . ILE A 1 283 ? 19.668 29.419 -2.165 1.00 79.00 283 ILE A C 1
ATOM 2143 O O . ILE A 1 283 ? 18.984 29.301 -1.149 1.00 79.00 283 ILE A O 1
ATOM 2147 N N . ASP A 1 284 ? 20.935 29.841 -2.123 1.00 72.56 284 ASP A N 1
ATOM 2148 C CA . ASP A 1 284 ? 21.638 30.170 -0.876 1.00 72.56 284 ASP A CA 1
ATOM 2149 C C . ASP A 1 284 ? 20.958 31.327 -0.131 1.00 72.56 284 ASP A C 1
ATOM 2151 O O . ASP A 1 284 ? 20.826 31.300 1.095 1.00 72.56 284 ASP A O 1
ATOM 2155 N N . VAL A 1 285 ? 20.494 32.340 -0.870 1.00 68.00 285 VAL A N 1
ATOM 2156 C CA . VAL A 1 285 ? 19.752 33.483 -0.322 1.00 68.00 285 VAL A CA 1
ATOM 2157 C C . VAL A 1 285 ? 18.422 33.042 0.278 1.00 68.00 285 VAL A C 1
ATOM 2159 O O . VAL A 1 285 ? 18.096 33.457 1.391 1.00 68.00 285 VAL A O 1
ATOM 2162 N N . GLU A 1 286 ? 17.660 32.201 -0.418 1.00 78.88 286 GLU A N 1
ATOM 2163 C CA . GLU A 1 286 ? 16.377 31.702 0.079 1.00 78.88 286 GLU A CA 1
ATOM 2164 C C . GLU A 1 286 ? 16.554 30.793 1.298 1.00 78.88 286 GLU A C 1
ATOM 2166 O O . GLU A 1 286 ? 15.833 30.962 2.281 1.00 78.88 286 GLU A O 1
ATOM 2171 N N . CYS A 1 287 ? 17.566 29.921 1.302 1.00 80.75 287 CYS A N 1
ATOM 2172 C CA . CYS A 1 287 ? 17.948 29.133 2.473 1.00 80.75 287 CYS A CA 1
ATOM 2173 C C . CYS A 1 287 ? 18.337 30.027 3.660 1.00 80.75 287 CYS A C 1
ATOM 2175 O O . CYS A 1 287 ? 17.859 29.819 4.774 1.00 80.75 287 CYS A O 1
ATOM 2177 N N . ALA A 1 288 ? 19.164 31.053 3.440 1.00 72.50 288 ALA A N 1
ATOM 2178 C CA . ALA A 1 288 ? 19.584 31.977 4.493 1.00 72.50 288 ALA A CA 1
ATOM 2179 C C . ALA A 1 288 ? 18.413 32.802 5.045 1.00 72.50 288 ALA A C 1
ATOM 2181 O O . ALA A 1 288 ? 18.310 32.987 6.260 1.00 72.50 288 ALA A O 1
ATOM 2182 N N . ALA A 1 289 ? 17.522 33.274 4.171 1.00 69.75 289 ALA A N 1
ATOM 2183 C CA . ALA A 1 289 ? 16.309 33.977 4.565 1.00 69.75 289 ALA A CA 1
ATOM 2184 C C . ALA A 1 289 ? 15.382 33.063 5.374 1.00 69.75 289 ALA A C 1
ATOM 2186 O O . ALA A 1 289 ? 14.862 33.492 6.399 1.00 69.75 289 ALA A O 1
ATOM 2187 N N . PHE A 1 290 ? 15.231 31.803 4.961 1.00 76.75 290 PHE A N 1
ATOM 2188 C CA . PHE A 1 290 ? 14.413 30.813 5.656 1.00 76.75 290 PHE A CA 1
ATOM 2189 C C . PHE A 1 290 ? 14.980 30.463 7.039 1.00 76.75 290 PHE A C 1
ATOM 2191 O O . PHE A 1 290 ? 14.237 30.437 8.016 1.00 76.75 290 PHE A O 1
ATOM 2198 N N . ILE A 1 291 ? 16.302 30.284 7.155 1.00 75.81 291 ILE A N 1
ATOM 2199 C CA . ILE A 1 291 ? 17.001 30.107 8.440 1.00 75.81 291 ILE A CA 1
ATOM 2200 C C . ILE A 1 291 ? 16.702 31.271 9.388 1.00 75.81 291 ILE A C 1
ATOM 2202 O O . ILE A 1 291 ? 16.389 31.062 10.558 1.00 75.81 291 ILE A O 1
ATOM 2206 N N . CYS A 1 292 ? 16.779 32.499 8.872 1.00 69.56 292 CYS A N 1
ATOM 2207 C CA . CYS A 1 292 ? 16.571 33.712 9.654 1.00 69.56 292 CYS A CA 1
ATOM 2208 C C . CYS A 1 292 ? 15.096 33.897 10.051 1.00 69.56 292 CYS A C 1
ATOM 2210 O O . CYS A 1 292 ? 14.812 34.205 11.204 1.00 69.56 292 CYS A O 1
ATOM 2212 N N . GLU A 1 293 ? 14.155 33.637 9.134 1.00 68.88 293 GLU A N 1
ATOM 2213 C CA . GLU A 1 293 ? 12.706 33.666 9.395 1.00 68.88 293 GLU A CA 1
ATOM 2214 C C . GLU A 1 293 ? 12.300 32.641 10.466 1.00 68.88 293 GLU A C 1
ATOM 2216 O O . GLU A 1 293 ? 11.433 32.924 11.291 1.00 68.88 293 GLU A O 1
ATOM 2221 N N . ARG A 1 294 ? 12.924 31.454 10.467 1.00 73.75 294 ARG A N 1
ATOM 2222 C CA . ARG A 1 294 ? 12.613 30.359 11.403 1.00 73.75 294 ARG A CA 1
ATOM 2223 C C . ARG A 1 294 ? 13.416 30.393 12.704 1.00 73.75 294 ARG A C 1
ATOM 2225 O O . ARG A 1 294 ? 13.079 29.651 13.623 1.00 73.75 294 ARG A O 1
ATOM 2232 N N . GLY A 1 295 ? 14.450 31.232 12.789 1.00 73.94 295 GLY A N 1
ATOM 2233 C CA . GLY A 1 295 ? 15.337 31.304 13.951 1.00 73.94 295 GLY A CA 1
ATOM 2234 C C . GLY A 1 295 ? 16.083 29.993 14.222 1.00 73.94 295 GLY A C 1
ATOM 2235 O O . GLY A 1 295 ? 16.198 29.598 15.376 1.00 73.94 295 GLY A O 1
ATOM 2236 N N . ILE A 1 296 ? 16.534 29.299 13.171 1.00 81.44 296 ILE A N 1
ATOM 2237 C CA . ILE A 1 296 ? 17.257 28.019 13.283 1.00 81.44 296 ILE A CA 1
ATOM 2238 C C . ILE A 1 296 ? 18.772 28.187 13.118 1.00 81.44 296 ILE A C 1
ATOM 2240 O O . ILE A 1 296 ? 19.244 29.116 12.467 1.00 81.44 296 ILE A O 1
ATOM 2244 N N . ASP A 1 297 ? 19.544 27.257 13.674 1.00 81.25 297 ASP A N 1
ATOM 2245 C CA . ASP A 1 297 ? 21.004 27.187 13.561 1.00 81.25 297 ASP A CA 1
ATOM 2246 C C . ASP A 1 297 ? 21.475 26.255 12.442 1.00 81.25 297 ASP A C 1
ATOM 2248 O O . ASP A 1 297 ? 22.535 26.471 11.855 1.00 81.25 297 ASP A O 1
ATOM 2252 N N . VAL A 1 298 ? 20.703 25.210 12.139 1.00 86.81 298 VAL A N 1
ATOM 2253 C CA . VAL A 1 298 ? 21.013 24.229 11.091 1.00 86.81 298 VAL A CA 1
ATOM 2254 C C . VAL A 1 298 ? 19.755 23.948 10.279 1.00 86.81 298 VAL A C 1
ATOM 2256 O O . VAL A 1 298 ? 18.711 23.636 10.844 1.00 86.81 298 VAL A O 1
ATOM 2259 N N . LEU A 1 299 ? 19.853 24.022 8.955 1.00 89.69 299 LEU A N 1
ATOM 2260 C CA . LEU A 1 299 ? 18.801 23.625 8.024 1.00 89.69 299 LEU A CA 1
ATOM 2261 C C . LEU A 1 299 ? 19.260 22.405 7.228 1.00 89.69 299 LEU A C 1
ATOM 2263 O O . LEU A 1 299 ? 20.194 22.494 6.432 1.00 89.69 299 LEU A O 1
ATOM 2267 N N . PHE A 1 300 ? 18.563 21.286 7.399 1.00 91.06 300 PHE A N 1
ATOM 2268 C CA . PHE A 1 300 ? 18.658 20.129 6.519 1.00 91.06 300 PHE A CA 1
ATOM 2269 C C . PHE A 1 300 ? 17.587 20.196 5.433 1.00 91.06 300 PHE A C 1
ATOM 2271 O O . PHE A 1 300 ? 16.411 20.432 5.701 1.00 91.06 300 PHE A O 1
ATOM 2278 N N . MET A 1 301 ? 17.993 19.918 4.202 1.00 90.88 301 MET A N 1
ATOM 2279 C CA . MET A 1 301 ? 17.107 19.711 3.067 1.00 90.88 301 MET A CA 1
ATOM 2280 C C . MET A 1 301 ? 17.172 18.242 2.673 1.00 90.88 301 MET A C 1
ATOM 2282 O O . MET A 1 301 ? 18.252 17.710 2.410 1.00 90.88 301 MET A O 1
ATOM 2286 N N . MET A 1 302 ? 16.022 17.581 2.632 1.00 88.81 302 MET A N 1
ATOM 2287 C CA . MET A 1 302 ? 15.890 16.173 2.292 1.00 88.81 302 MET A CA 1
ATOM 2288 C C . MET A 1 302 ? 15.040 16.027 1.040 1.00 88.81 302 MET A C 1
ATOM 2290 O O . MET A 1 302 ? 13.828 16.221 1.052 1.00 88.81 302 MET A O 1
ATOM 2294 N N . SER A 1 303 ? 15.681 15.634 -0.048 1.00 87.56 303 SER A N 1
ATOM 2295 C CA . SER A 1 303 ? 15.007 15.373 -1.309 1.00 87.56 303 SER A CA 1
ATOM 2296 C C . SER A 1 303 ? 14.752 13.872 -1.467 1.00 87.56 303 SER A C 1
ATOM 2298 O O . SER A 1 303 ? 15.647 13.070 -1.199 1.00 87.56 303 SER A O 1
ATOM 2300 N N . SER A 1 304 ? 13.542 13.474 -1.864 1.00 84.31 304 SER A N 1
ATOM 2301 C CA . SER A 1 304 ? 13.142 12.085 -2.140 1.00 84.31 304 SER A CA 1
ATOM 2302 C C . SER A 1 304 ? 12.394 12.007 -3.468 1.00 84.31 304 SER A C 1
ATOM 2304 O O . SER A 1 304 ? 11.276 12.494 -3.560 1.00 84.31 304 SER A O 1
ATOM 2306 N N . PHE A 1 305 ? 12.982 11.393 -4.488 1.00 80.56 305 PHE A N 1
ATOM 2307 C CA . PHE A 1 305 ? 12.469 11.443 -5.860 1.00 80.56 305 PHE A CA 1
ATOM 2308 C C . PHE A 1 305 ? 12.703 10.126 -6.595 1.00 80.56 305 PHE A C 1
ATOM 2310 O O . PHE A 1 305 ? 13.532 9.313 -6.191 1.00 80.56 305 PHE A O 1
ATOM 2317 N N . GLU A 1 306 ? 11.990 9.924 -7.697 1.00 73.06 306 GLU A N 1
ATOM 2318 C CA . GLU A 1 306 ? 12.317 8.878 -8.664 1.00 73.06 306 GLU A CA 1
ATOM 2319 C C . GLU A 1 306 ? 13.402 9.406 -9.608 1.00 73.06 306 GLU A C 1
ATOM 2321 O O . GLU A 1 306 ? 13.189 10.354 -10.363 1.00 73.06 306 GLU A O 1
ATOM 2326 N N . ASP A 1 307 ? 14.602 8.837 -9.531 1.00 69.50 307 ASP A N 1
ATOM 2327 C CA . ASP A 1 307 ? 15.750 9.300 -10.301 1.00 69.50 307 ASP A CA 1
ATOM 2328 C C . ASP A 1 307 ? 15.633 8.854 -11.761 1.00 69.50 307 ASP A C 1
ATOM 2330 O O . ASP A 1 307 ? 15.871 7.695 -12.109 1.00 69.50 307 ASP A O 1
ATOM 2334 N N . VAL A 1 308 ? 15.271 9.798 -12.627 1.00 61.19 308 VAL A N 1
ATOM 2335 C CA . VAL A 1 308 ? 15.156 9.602 -14.078 1.00 61.19 308 VAL A CA 1
ATOM 2336 C C . VAL A 1 308 ? 16.459 9.135 -14.734 1.00 61.19 308 VAL A C 1
ATOM 2338 O O . VAL A 1 308 ? 16.393 8.350 -15.681 1.00 61.19 308 VAL A O 1
ATOM 2341 N N . ASP A 1 309 ? 17.629 9.515 -14.209 1.00 56.19 309 ASP A N 1
ATOM 2342 C CA . ASP A 1 309 ? 18.924 9.050 -14.731 1.00 56.19 309 ASP A CA 1
ATOM 2343 C C . ASP A 1 309 ? 19.250 7.622 -14.266 1.00 56.19 309 ASP A C 1
ATOM 2345 O O . ASP A 1 309 ? 20.049 6.919 -14.889 1.00 56.19 309 ASP A O 1
ATOM 2349 N N . ALA A 1 310 ? 18.592 7.162 -13.198 1.00 53.69 310 ALA A N 1
ATOM 2350 C CA . ALA A 1 310 ? 18.692 5.810 -12.660 1.00 53.69 310 ALA A CA 1
ATOM 2351 C C . ALA A 1 310 ? 17.430 4.964 -12.937 1.00 53.69 310 ALA A C 1
ATOM 2353 O O . ALA A 1 310 ? 17.083 4.081 -12.152 1.00 53.69 310 ALA A O 1
ATOM 2354 N N . ASN A 1 311 ? 16.762 5.192 -14.078 1.00 48.47 311 ASN A N 1
ATOM 2355 C CA . ASN A 1 311 ? 15.568 4.458 -14.534 1.00 48.47 311 ASN A CA 1
ATOM 2356 C C . ASN A 1 311 ? 14.353 4.534 -13.578 1.00 48.47 311 ASN A C 1
ATOM 2358 O O . ASN A 1 311 ? 13.597 3.567 -13.466 1.00 48.47 311 ASN A O 1
ATOM 2362 N N . GLY A 1 312 ? 14.161 5.662 -12.893 1.00 55.03 312 GLY A N 1
ATOM 2363 C CA . GLY A 1 312 ? 13.057 5.883 -11.951 1.00 55.03 312 GLY A CA 1
ATOM 2364 C C . GLY A 1 312 ? 13.260 5.214 -10.589 1.00 55.03 312 GLY A C 1
ATOM 2365 O O . GLY A 1 312 ? 12.302 5.040 -9.840 1.00 55.03 312 GLY A O 1
ATOM 2366 N N . ALA A 1 313 ? 14.488 4.799 -10.258 1.00 61.50 313 ALA A N 1
ATOM 2367 C CA . ALA A 1 313 ? 14.799 4.273 -8.935 1.00 61.50 313 ALA A CA 1
ATOM 2368 C C . ALA A 1 313 ? 14.552 5.349 -7.870 1.00 61.50 313 ALA A C 1
ATOM 2370 O O . ALA A 1 313 ? 14.997 6.487 -8.014 1.00 61.50 313 ALA A O 1
ATOM 2371 N N . PHE A 1 314 ? 13.872 4.988 -6.784 1.00 73.50 314 PHE A N 1
ATOM 2372 C CA . PHE A 1 314 ? 13.675 5.909 -5.672 1.00 73.50 314 PHE A CA 1
ATOM 2373 C C . PHE A 1 314 ? 15.026 6.250 -5.035 1.00 73.50 314 PHE A C 1
ATOM 2375 O O . PHE A 1 314 ? 15.728 5.380 -4.512 1.00 73.50 314 PHE A O 1
ATOM 2382 N N . ALA A 1 315 ? 15.377 7.526 -5.074 1.00 76.50 315 ALA A N 1
ATOM 2383 C CA . ALA A 1 315 ? 16.611 8.070 -4.554 1.00 76.50 315 ALA A CA 1
ATOM 2384 C C . ALA A 1 315 ? 16.310 9.109 -3.478 1.00 76.50 315 ALA A C 1
ATOM 2386 O O . ALA A 1 315 ? 15.247 9.734 -3.447 1.00 76.50 315 ALA A O 1
ATOM 2387 N N . ARG A 1 316 ? 17.278 9.295 -2.579 1.00 84.62 316 ARG A N 1
ATOM 2388 C CA . ARG A 1 316 ? 17.252 10.384 -1.611 1.00 84.62 316 ARG A CA 1
ATOM 2389 C C . ARG A 1 316 ? 18.549 11.155 -1.649 1.00 84.62 316 ARG A C 1
ATOM 2391 O O . ARG A 1 316 ? 19.627 10.566 -1.711 1.00 84.62 316 ARG A O 1
ATOM 2398 N N . GLN A 1 317 ? 18.435 12.465 -1.542 1.00 85.44 317 GLN A N 1
ATOM 2399 C CA . GLN A 1 317 ? 19.568 13.353 -1.370 1.00 85.44 317 GLN A CA 1
ATOM 2400 C C . GLN A 1 317 ? 19.393 14.144 -0.085 1.00 85.44 317 GLN A C 1
ATOM 2402 O O . GLN A 1 317 ? 18.273 14.452 0.323 1.00 85.44 317 GLN A O 1
ATOM 2407 N N . ILE A 1 318 ? 20.516 14.468 0.544 1.00 86.75 318 ILE A N 1
ATOM 2408 C CA . ILE A 1 318 ? 20.553 15.379 1.680 1.00 86.75 318 ILE A CA 1
ATOM 2409 C C . ILE A 1 318 ? 21.545 16.498 1.404 1.00 86.75 318 ILE A C 1
ATOM 2411 O O . ILE A 1 318 ? 22.628 16.269 0.857 1.00 86.75 318 ILE A O 1
ATOM 2415 N N . ALA A 1 319 ? 21.137 17.699 1.785 1.00 86.69 319 ALA A N 1
ATOM 2416 C CA . ALA A 1 319 ? 21.973 18.879 1.861 1.00 86.69 319 ALA A CA 1
ATOM 2417 C C . ALA A 1 319 ? 21.765 19.525 3.233 1.00 86.69 319 ALA A C 1
ATOM 2419 O O . ALA A 1 319 ? 20.726 19.338 3.870 1.00 86.69 319 ALA A O 1
ATOM 2420 N N . ALA A 1 320 ? 22.760 20.270 3.692 1.00 86.94 320 ALA A N 1
ATOM 2421 C CA . ALA A 1 320 ? 22.695 21.012 4.937 1.00 86.94 320 ALA A CA 1
ATOM 2422 C C . ALA A 1 320 ? 23.339 22.379 4.745 1.00 86.94 320 ALA A C 1
ATOM 2424 O O . ALA A 1 320 ? 24.279 22.522 3.965 1.00 86.94 320 ALA A O 1
ATOM 2425 N N . THR A 1 321 ? 22.842 23.362 5.477 1.00 86.31 321 THR A N 1
ATOM 2426 C CA . THR A 1 321 ? 23.465 24.676 5.620 1.00 86.31 321 THR A CA 1
ATOM 2427 C C . THR A 1 321 ? 23.221 25.177 7.042 1.00 86.31 321 THR A C 1
ATOM 2429 O O . THR A 1 321 ? 22.268 24.751 7.701 1.00 86.31 321 THR A O 1
ATOM 2432 N N . THR A 1 322 ? 24.104 26.024 7.554 1.00 81.25 322 THR A N 1
ATOM 2433 C CA . THR A 1 322 ? 24.044 26.517 8.930 1.00 81.25 322 THR A CA 1
ATOM 2434 C C . THR A 1 322 ? 23.856 28.026 8.979 1.00 81.25 322 THR A C 1
ATOM 2436 O O . THR A 1 322 ? 24.102 28.761 8.017 1.00 81.25 322 THR A O 1
ATOM 2439 N N . SER A 1 323 ? 23.382 28.518 10.122 1.00 77.12 323 SER A N 1
ATOM 2440 C CA . SER A 1 323 ? 23.506 29.934 10.431 1.00 77.12 323 SER A CA 1
ATOM 2441 C C . SER A 1 323 ? 25.007 30.274 10.594 1.00 77.12 323 SER A C 1
ATOM 2443 O O . SER A 1 323 ? 25.766 29.477 11.131 1.00 77.12 323 SER A O 1
ATOM 2445 N N . PRO A 1 324 ? 25.489 31.453 10.175 1.00 61.06 324 PRO A N 1
ATOM 2446 C CA . PRO A 1 324 ? 26.864 31.909 10.358 1.00 61.06 324 PRO A CA 1
ATOM 2447 C C . PRO A 1 324 ? 27.270 32.105 11.813 1.00 61.06 324 PRO A C 1
ATOM 2449 O O . PRO A 1 324 ? 28.459 32.202 12.096 1.00 61.06 324 PRO A O 1
ATOM 2452 N N . SER A 1 325 ? 26.304 32.200 12.728 1.00 65.44 325 SER A N 1
ATOM 2453 C CA . SER A 1 325 ? 26.540 32.181 14.171 1.00 65.44 325 SER A CA 1
ATOM 2454 C C . SER A 1 325 ? 26.647 30.755 14.725 1.00 65.44 325 SER A C 1
ATOM 2456 O O . SER A 1 325 ? 27.109 30.575 15.854 1.00 65.44 325 SER A O 1
ATOM 2458 N N . CYS A 1 326 ? 26.252 29.739 13.952 1.00 75.31 326 CYS A N 1
ATOM 2459 C CA . CYS A 1 326 ? 26.369 28.344 14.336 1.00 75.31 326 CYS A CA 1
ATOM 2460 C C . CYS A 1 326 ? 27.836 27.914 14.289 1.00 75.31 326 CYS A C 1
ATOM 2462 O O . CYS A 1 326 ? 28.515 28.024 13.273 1.00 75.31 326 CYS A O 1
ATOM 2464 N N . ALA A 1 327 ? 28.317 27.376 15.407 1.00 76.81 327 ALA A N 1
ATOM 2465 C CA . ALA A 1 327 ? 29.670 26.840 15.508 1.00 76.81 327 ALA A CA 1
ATOM 2466 C C . ALA A 1 327 ? 29.835 25.460 14.835 1.00 76.81 327 ALA A C 1
ATOM 2468 O O . ALA A 1 327 ? 30.938 24.922 14.849 1.00 76.81 327 ALA A O 1
ATOM 2469 N N . LEU A 1 328 ? 28.751 24.868 14.320 1.00 80.25 328 LEU A N 1
ATOM 2470 C CA . LEU A 1 328 ? 28.763 23.567 13.651 1.00 80.25 328 LEU A CA 1
ATOM 2471 C C . LEU A 1 328 ? 29.030 23.746 12.153 1.00 80.25 328 LEU A C 1
ATOM 2473 O O . LEU A 1 328 ? 28.432 24.612 11.514 1.00 80.25 328 LEU A O 1
ATOM 2477 N N . ASP A 1 329 ? 29.883 22.894 11.587 1.00 81.94 329 ASP A N 1
ATOM 2478 C CA . ASP A 1 329 ? 30.143 22.864 10.149 1.00 81.94 329 ASP A CA 1
ATOM 2479 C C . ASP A 1 329 ? 29.152 21.931 9.433 1.00 81.94 329 ASP A C 1
ATOM 2481 O O . ASP A 1 329 ? 28.972 20.766 9.800 1.00 81.94 329 ASP A O 1
ATOM 2485 N N . ALA A 1 330 ? 28.497 22.439 8.385 1.00 79.38 330 ALA A N 1
ATOM 2486 C CA . ALA A 1 330 ? 27.506 21.678 7.625 1.00 79.38 330 ALA A CA 1
ATOM 2487 C C . ALA A 1 330 ? 28.103 20.434 6.942 1.00 79.38 330 ALA A C 1
ATOM 2489 O O . ALA A 1 330 ? 27.427 19.410 6.836 1.00 79.38 330 ALA A O 1
ATOM 2490 N N . ASN A 1 331 ? 29.356 20.493 6.478 1.00 78.56 331 ASN A N 1
ATOM 2491 C CA . ASN A 1 331 ? 30.002 19.367 5.805 1.00 78.56 331 ASN A CA 1
ATOM 2492 C C . ASN A 1 331 ? 30.434 18.295 6.805 1.00 78.56 331 ASN A C 1
ATOM 2494 O O . ASN A 1 331 ? 30.312 17.113 6.491 1.00 78.56 331 ASN A O 1
ATOM 2498 N N . GLU A 1 332 ? 30.904 18.678 7.993 1.00 81.88 332 GLU A N 1
ATOM 2499 C CA . GLU A 1 332 ? 31.188 17.739 9.084 1.00 81.88 332 GLU A CA 1
ATOM 2500 C C . GLU A 1 332 ? 29.912 16.996 9.496 1.00 81.88 332 GLU A C 1
ATOM 2502 O O . GLU A 1 332 ? 29.898 15.765 9.492 1.00 81.88 332 GLU A O 1
ATOM 2507 N N . LEU A 1 333 ? 28.807 17.723 9.702 1.00 82.12 333 LEU A N 1
ATOM 2508 C CA . LEU A 1 333 ? 27.499 17.132 10.002 1.00 82.12 333 LEU A CA 1
ATOM 2509 C C . LEU A 1 333 ? 27.025 16.176 8.899 1.00 82.12 333 LEU A C 1
ATOM 2511 O O . LEU A 1 333 ? 26.571 15.071 9.187 1.00 82.12 333 LEU A O 1
ATOM 2515 N N . LEU A 1 334 ? 27.139 16.568 7.626 1.00 80.12 334 LEU A N 1
ATOM 2516 C CA . LEU A 1 334 ? 26.782 15.703 6.496 1.00 80.12 334 LEU A CA 1
ATOM 2517 C C . LEU A 1 334 ? 27.712 14.494 6.365 1.00 80.12 334 LEU A C 1
ATOM 2519 O O . LEU A 1 334 ? 27.265 13.437 5.926 1.00 80.12 334 LEU A O 1
ATOM 2523 N N . THR A 1 335 ? 28.987 14.635 6.727 1.00 79.12 335 THR A N 1
ATOM 2524 C CA . THR A 1 335 ? 29.960 13.540 6.704 1.00 79.12 335 THR A CA 1
ATOM 2525 C C . THR A 1 335 ? 29.619 12.519 7.778 1.00 79.12 335 THR A C 1
ATOM 2527 O O . THR A 1 335 ? 29.509 11.338 7.462 1.00 79.12 335 THR A O 1
ATOM 2530 N N . GLU A 1 336 ? 29.366 12.956 9.013 1.00 79.62 336 GLU A N 1
ATOM 2531 C CA . GLU A 1 336 ? 28.900 12.080 10.093 1.00 79.62 336 GLU A CA 1
ATOM 2532 C C . GLU A 1 336 ? 27.544 11.445 9.763 1.00 79.62 336 GLU A C 1
ATOM 2534 O O . GLU A 1 336 ? 27.346 10.242 9.922 1.00 79.62 336 GLU A O 1
ATOM 2539 N N . LEU A 1 337 ? 26.603 12.206 9.206 1.00 74.69 337 LEU A N 1
ATOM 2540 C CA . LEU A 1 337 ? 25.341 11.632 8.745 1.00 74.69 337 LEU A CA 1
ATOM 2541 C C . LEU A 1 337 ? 25.562 10.624 7.617 1.00 74.69 337 LEU A C 1
ATOM 2543 O O . LEU A 1 337 ? 24.910 9.588 7.614 1.00 74.69 337 LEU A O 1
ATOM 2547 N N . GLY A 1 338 ? 26.480 10.870 6.686 1.00 67.25 338 GLY A N 1
ATOM 2548 C CA . GLY A 1 338 ? 26.828 9.942 5.609 1.00 67.25 338 GLY A CA 1
ATOM 2549 C C . GLY A 1 338 ? 27.549 8.678 6.090 1.00 67.25 338 GLY A C 1
ATOM 2550 O O . GLY A 1 338 ? 27.395 7.620 5.482 1.00 67.25 338 GLY A O 1
ATOM 2551 N N . THR A 1 339 ? 28.295 8.724 7.199 1.00 68.25 339 THR A N 1
ATOM 2552 C CA . THR A 1 339 ? 28.850 7.500 7.807 1.00 68.25 339 THR A CA 1
ATOM 2553 C C . THR A 1 339 ? 27.763 6.670 8.492 1.00 68.25 339 THR A C 1
ATOM 2555 O O . THR A 1 339 ? 27.839 5.439 8.499 1.00 68.25 339 THR A O 1
ATOM 2558 N N . HIS A 1 340 ? 26.720 7.321 9.011 1.00 61.66 340 HIS A N 1
ATOM 2559 C CA . HIS A 1 340 ? 25.594 6.672 9.684 1.00 61.66 340 HIS A CA 1
ATOM 2560 C C . HIS A 1 340 ? 24.387 6.376 8.771 1.00 61.66 340 HIS A C 1
ATOM 2562 O O . HIS A 1 340 ? 23.502 5.606 9.152 1.00 61.66 340 HIS A O 1
ATOM 2568 N N . THR A 1 341 ? 24.343 6.925 7.553 1.00 54.22 341 THR A N 1
ATOM 2569 C CA . THR A 1 341 ? 23.232 6.795 6.595 1.00 54.22 341 THR A CA 1
ATOM 2570 C C . THR A 1 341 ? 23.755 6.547 5.176 1.00 54.22 341 THR A C 1
ATOM 2572 O O . THR A 1 341 ? 24.719 7.153 4.736 1.00 54.22 341 THR A O 1
ATOM 2575 N N . ARG A 1 342 ? 23.117 5.663 4.396 1.00 58.62 342 ARG A N 1
ATOM 2576 C CA . ARG A 1 342 ? 23.540 5.344 3.010 1.00 58.62 342 ARG A CA 1
ATOM 2577 C C . ARG A 1 342 ? 23.089 6.395 1.978 1.00 58.62 342 ARG A C 1
ATOM 2579 O O . ARG A 1 342 ? 22.645 6.032 0.891 1.00 58.62 342 ARG A O 1
ATOM 2586 N N . MET A 1 343 ? 23.111 7.677 2.332 1.00 59.62 343 MET A N 1
ATOM 2587 C CA . MET A 1 343 ? 22.604 8.762 1.486 1.00 59.62 343 MET A CA 1
ATOM 2588 C C . MET A 1 343 ? 23.709 9.387 0.629 1.00 59.62 343 MET A C 1
ATOM 2590 O O . MET A 1 343 ? 24.828 9.582 1.092 1.00 59.62 343 MET A O 1
ATOM 2594 N N . SER A 1 344 ? 23.386 9.750 -0.615 1.00 57.66 344 SER A N 1
ATOM 2595 C CA . SER A 1 344 ? 24.243 10.617 -1.429 1.00 57.66 344 SER A CA 1
ATOM 2596 C C . SER A 1 344 ? 24.132 12.062 -0.934 1.00 57.66 344 SER A C 1
ATOM 2598 O O . SER A 1 344 ? 23.031 12.622 -0.930 1.00 57.66 344 SER A O 1
ATOM 2600 N N . SER A 1 345 ? 25.250 12.659 -0.520 1.00 57.19 345 SER A N 1
ATOM 2601 C CA . SER A 1 345 ? 25.315 14.052 -0.071 1.00 57.19 345 SER A CA 1
ATOM 2602 C C . SER A 1 345 ? 25.623 14.993 -1.238 1.00 57.19 345 SER A C 1
ATOM 2604 O O . SER A 1 345 ? 26.528 14.750 -2.037 1.00 57.19 345 SER A O 1
ATOM 2606 N N . LEU A 1 346 ? 24.861 16.083 -1.344 1.00 54.56 346 LEU A N 1
ATOM 2607 C CA . LEU A 1 346 ? 25.196 17.222 -2.198 1.00 54.56 346 LEU A CA 1
ATOM 2608 C C . LEU A 1 346 ? 25.411 18.427 -1.281 1.00 54.56 346 LEU A C 1
ATOM 2610 O O . LEU A 1 346 ? 24.490 18.844 -0.586 1.00 54.56 346 LEU A O 1
ATOM 2614 N N . ALA A 1 347 ? 26.627 18.973 -1.253 1.00 56.28 347 ALA A N 1
ATOM 2615 C CA . ALA A 1 347 ? 26.935 20.145 -0.439 1.00 56.28 347 ALA A CA 1
ATOM 2616 C C . ALA A 1 347 ? 26.543 21.430 -1.185 1.00 56.28 347 ALA A C 1
ATOM 2618 O O . ALA A 1 347 ? 27.093 21.726 -2.249 1.00 56.28 347 ALA A O 1
ATOM 2619 N N . ILE A 1 348 ? 25.619 22.196 -0.608 1.00 57.00 348 ILE A N 1
ATOM 2620 C CA . ILE A 1 348 ? 25.328 23.580 -0.994 1.00 57.00 348 ILE A CA 1
ATOM 2621 C C . ILE A 1 348 ? 26.126 24.463 -0.019 1.00 57.00 348 ILE A C 1
ATOM 2623 O O . ILE A 1 348 ? 26.097 24.225 1.186 1.00 57.00 348 ILE A O 1
ATOM 2627 N N . ARG A 1 349 ? 26.965 25.366 -0.542 1.00 54.59 349 ARG A N 1
ATOM 2628 C CA . ARG A 1 349 ? 28.021 26.063 0.222 1.00 54.59 349 ARG A CA 1
ATOM 2629 C C . ARG A 1 349 ? 27.510 27.346 0.880 1.00 54.59 349 ARG A C 1
ATOM 2631 O O . ARG A 1 349 ? 26.451 27.846 0.535 1.00 54.59 349 ARG A O 1
ATOM 2638 N N . ASP A 1 350 ? 28.317 27.900 1.787 1.00 51.44 350 ASP A N 1
ATOM 2639 C CA . ASP A 1 350 ? 28.065 29.211 2.387 1.00 51.44 350 ASP A CA 1
ATOM 2640 C C . ASP A 1 350 ? 27.854 30.302 1.329 1.00 51.44 350 ASP A C 1
ATOM 2642 O O . ASP A 1 350 ? 28.631 30.381 0.365 1.00 51.44 350 ASP A O 1
ATOM 2646 N N . PRO A 1 351 ? 26.899 31.221 1.555 1.00 48.66 351 PRO A N 1
ATOM 2647 C CA . PRO A 1 351 ? 26.658 32.318 0.639 1.00 48.66 351 PRO A CA 1
ATOM 2648 C C . PRO A 1 351 ? 27.929 33.183 0.447 1.00 48.66 351 PRO A C 1
ATOM 2650 O O . PRO A 1 351 ? 28.732 33.337 1.379 1.00 48.66 351 PRO A O 1
ATOM 2653 N N . PRO A 1 352 ? 28.139 33.776 -0.747 1.00 45.09 352 PRO A N 1
ATOM 2654 C CA . PRO A 1 352 ? 29.290 34.626 -1.069 1.00 45.09 352 PRO A CA 1
ATOM 2655 C C . PRO A 1 352 ? 29.646 35.694 -0.012 1.00 45.09 352 PRO A C 1
ATOM 2657 O O . PRO A 1 352 ? 28.795 36.192 0.717 1.00 45.09 352 PRO A O 1
ATOM 2660 N N . ASN A 1 353 ? 30.908 36.149 0.014 1.00 42.97 353 ASN A N 1
ATOM 2661 C CA . ASN A 1 353 ? 31.408 37.197 0.931 1.00 42.97 353 ASN A CA 1
ATOM 2662 C C . ASN A 1 353 ? 30.529 38.465 1.009 1.00 42.97 353 ASN A C 1
ATOM 2664 O O . ASN A 1 353 ? 30.440 39.079 2.070 1.00 42.97 353 ASN A O 1
ATOM 2668 N N . ALA A 1 354 ? 29.879 38.856 -0.091 1.00 39.94 354 ALA A N 1
ATOM 2669 C CA . ALA A 1 354 ? 28.972 40.004 -0.120 1.00 39.94 354 ALA A CA 1
ATOM 2670 C C . ALA A 1 354 ? 27.754 39.807 0.808 1.00 39.94 354 ALA A C 1
ATOM 2672 O O . ALA A 1 354 ? 27.371 40.721 1.539 1.00 39.94 354 ALA A O 1
ATOM 2673 N N . LEU A 1 355 ? 27.228 38.579 0.877 1.00 47.50 355 LEU A N 1
ATOM 2674 C CA . LEU A 1 355 ? 26.131 38.184 1.761 1.00 47.50 355 LEU A CA 1
ATOM 2675 C C . LEU A 1 355 ? 26.564 38.118 3.228 1.00 47.50 355 LEU A C 1
ATOM 2677 O O . LEU A 1 355 ? 25.781 38.494 4.092 1.00 47.50 355 LEU A O 1
ATOM 2681 N N . ARG A 1 356 ? 27.825 37.762 3.525 1.00 49.53 356 ARG A N 1
ATOM 2682 C CA . ARG A 1 356 ? 28.394 37.855 4.890 1.00 49.53 356 ARG A CA 1
ATOM 2683 C C . ARG A 1 356 ? 28.406 39.290 5.434 1.00 49.53 356 ARG A C 1
ATOM 2685 O O . ARG A 1 356 ? 28.268 39.498 6.636 1.00 49.53 356 ARG A O 1
ATOM 2692 N N . SER A 1 357 ? 28.534 40.289 4.562 1.00 45.91 357 SER A N 1
ATOM 2693 C CA . SER A 1 357 ? 28.553 41.704 4.955 1.00 45.91 357 SER A CA 1
ATOM 2694 C C . SER A 1 357 ? 27.146 42.243 5.259 1.00 45.91 357 SER A C 1
ATOM 2696 O O . SER A 1 357 ? 26.946 42.917 6.273 1.00 45.91 357 SER A O 1
ATOM 2698 N N . ALA A 1 358 ? 26.150 41.869 4.445 1.00 47.22 358 ALA A N 1
ATOM 2699 C CA . ALA A 1 358 ? 24.732 42.121 4.728 1.00 47.22 358 ALA A CA 1
ATOM 2700 C C . ALA A 1 358 ? 24.259 41.362 5.988 1.00 47.22 358 ALA A C 1
ATOM 2702 O O . ALA A 1 358 ? 23.520 41.909 6.806 1.00 47.22 358 ALA A O 1
ATOM 2703 N N . ARG A 1 359 ? 24.784 40.147 6.207 1.00 49.16 359 ARG A N 1
ATOM 2704 C CA . ARG A 1 359 ? 24.603 39.333 7.422 1.00 49.16 359 ARG A CA 1
ATOM 2705 C C . ARG A 1 359 ? 25.104 40.037 8.675 1.00 49.16 359 ARG A C 1
ATOM 2707 O O . ARG A 1 359 ? 24.349 40.184 9.619 1.00 49.16 359 ARG A O 1
ATOM 2714 N N . ALA A 1 360 ? 26.323 40.573 8.658 1.00 52.06 360 ALA A N 1
ATOM 2715 C CA . ALA A 1 360 ? 26.863 41.305 9.801 1.00 52.06 360 ALA A CA 1
ATOM 2716 C C . ALA A 1 360 ? 26.035 42.558 10.141 1.00 52.06 360 ALA A C 1
ATOM 2718 O O . ALA A 1 360 ? 26.027 43.009 11.282 1.00 52.06 360 ALA A O 1
ATOM 2719 N N . GLN A 1 361 ? 25.355 43.166 9.162 1.00 50.50 361 GLN A N 1
ATOM 2720 C CA . GLN A 1 361 ? 24.421 44.269 9.414 1.00 50.50 361 GLN A CA 1
ATOM 2721 C C . GLN A 1 361 ? 23.110 43.782 10.050 1.00 50.50 361 GLN A C 1
ATOM 2723 O O . GLN A 1 361 ? 22.610 44.450 10.951 1.00 50.50 361 GLN A O 1
ATOM 2728 N N . LEU A 1 362 ? 22.603 42.616 9.643 1.00 48.25 362 LEU A N 1
ATOM 2729 C CA . LEU A 1 362 ? 21.408 41.988 10.211 1.00 48.25 362 LEU A CA 1
ATOM 2730 C C . LEU A 1 362 ? 21.651 41.419 11.619 1.00 48.25 362 LEU A C 1
ATOM 2732 O O . LEU A 1 362 ? 20.853 41.677 12.512 1.00 48.25 362 LEU A O 1
ATOM 2736 N N . ASP A 1 363 ? 22.778 40.741 11.840 1.00 49.25 363 ASP A N 1
ATOM 2737 C CA . ASP A 1 363 ? 23.194 40.213 13.145 1.00 49.25 363 ASP A CA 1
ATOM 2738 C C . ASP A 1 363 ? 23.428 41.351 14.145 1.00 49.25 363 ASP A C 1
ATOM 2740 O O . ASP A 1 363 ? 23.058 41.236 15.306 1.00 49.25 363 ASP A O 1
ATOM 2744 N N . ARG A 1 364 ? 23.962 42.499 13.698 1.00 53.78 364 ARG A N 1
ATOM 2745 C CA . ARG A 1 364 ? 24.012 43.715 14.528 1.00 53.78 364 ARG A CA 1
ATOM 2746 C C . ARG A 1 364 ? 22.615 44.228 14.867 1.00 53.78 364 ARG A C 1
ATOM 2748 O O . ARG A 1 364 ? 22.377 44.560 16.017 1.00 53.78 364 ARG A O 1
ATOM 2755 N N . ALA A 1 365 ? 21.685 44.250 13.913 1.00 50.19 365 ALA A N 1
ATOM 2756 C CA . ALA A 1 365 ? 20.318 44.707 14.166 1.00 50.19 365 ALA A CA 1
ATOM 2757 C C . ALA A 1 365 ? 19.551 43.779 15.131 1.00 50.19 365 ALA A C 1
ATOM 2759 O O . ALA A 1 365 ? 18.841 44.271 16.004 1.00 50.19 365 ALA A O 1
ATOM 2760 N N . LEU A 1 366 ? 19.728 42.458 15.004 1.00 47.12 366 LEU A N 1
ATOM 2761 C CA . LEU A 1 366 ? 19.195 41.436 15.914 1.00 47.12 366 LEU A CA 1
ATOM 2762 C C . LEU A 1 366 ? 19.841 41.518 17.300 1.00 47.12 366 LEU A C 1
ATOM 2764 O O . LEU A 1 366 ? 19.132 41.517 18.298 1.00 47.12 366 LEU A O 1
ATOM 2768 N N . HIS A 1 367 ? 21.161 41.679 17.374 1.00 52.22 367 HIS A N 1
ATOM 2769 C CA . HIS A 1 367 ? 21.871 41.809 18.644 1.00 52.22 367 HIS A CA 1
ATOM 2770 C C . HIS A 1 367 ? 21.553 43.128 19.367 1.00 52.22 367 HIS A C 1
ATOM 2772 O O . HIS A 1 367 ? 21.493 43.180 20.595 1.00 52.22 367 HIS A O 1
ATOM 2778 N N . ASP A 1 368 ? 21.305 44.205 18.621 1.00 51.62 368 ASP A N 1
ATOM 2779 C CA . ASP A 1 368 ? 20.822 45.476 19.163 1.00 51.62 368 ASP A CA 1
ATOM 2780 C C . ASP A 1 368 ? 19.390 45.331 19.715 1.00 51.62 368 ASP A C 1
ATOM 2782 O O . ASP A 1 368 ? 19.109 45.822 20.808 1.00 51.62 368 ASP A O 1
ATOM 2786 N N . LEU A 1 369 ? 18.529 44.570 19.027 1.00 47.12 369 LEU A N 1
ATOM 2787 C CA . LEU A 1 369 ? 17.184 44.173 19.473 1.00 47.12 369 LEU A CA 1
ATOM 2788 C C . LEU A 1 369 ? 17.206 43.297 20.740 1.00 47.12 369 LEU A C 1
ATOM 2790 O O . LEU A 1 369 ? 16.407 43.518 21.652 1.00 47.12 369 LEU A O 1
ATOM 2794 N N . GLU A 1 370 ? 18.128 42.335 20.817 1.00 46.78 370 GLU A N 1
ATOM 2795 C CA . GLU A 1 370 ? 18.356 41.464 21.980 1.00 46.78 370 GLU A CA 1
ATOM 2796 C C . GLU A 1 370 ? 18.902 42.244 23.184 1.00 46.78 370 GLU A C 1
ATOM 2798 O O . GLU A 1 370 ? 18.497 41.997 24.321 1.00 46.78 370 GLU A O 1
ATOM 2803 N N . ARG A 1 371 ? 19.793 43.221 22.952 1.00 50.53 371 ARG A N 1
ATOM 2804 C CA . ARG A 1 371 ? 20.276 44.136 24.001 1.00 50.53 371 ARG A CA 1
ATOM 2805 C C . ARG A 1 371 ? 19.180 45.067 24.510 1.00 50.53 371 ARG A C 1
ATOM 2807 O O . ARG A 1 371 ? 19.194 45.399 25.694 1.00 50.53 371 ARG A O 1
ATOM 2814 N N . GLU A 1 372 ? 18.259 45.496 23.650 1.00 49.75 372 GLU A N 1
ATOM 2815 C CA . GLU A 1 372 ? 17.094 46.298 24.048 1.00 49.75 372 GLU A CA 1
ATOM 2816 C C . GLU A 1 372 ? 16.072 45.485 24.871 1.00 49.75 372 GLU A C 1
ATOM 2818 O O . GLU A 1 372 ? 15.423 46.053 25.747 1.00 49.75 372 GLU A O 1
ATOM 2823 N N . HIS A 1 373 ? 15.983 44.163 24.670 1.00 51.69 373 HIS A N 1
ATOM 2824 C CA . HIS A 1 373 ? 15.019 43.261 25.330 1.00 51.69 373 HIS A CA 1
ATOM 2825 C C . HIS A 1 373 ? 15.592 42.430 26.489 1.00 51.69 373 HIS A C 1
ATOM 2827 O O . HIS A 1 373 ? 15.084 41.350 26.794 1.00 51.69 373 HIS A O 1
ATOM 2833 N N . GLY A 1 374 ? 16.645 42.912 27.154 1.00 39.69 374 GLY A N 1
ATOM 2834 C CA . GLY A 1 374 ? 17.328 42.189 28.228 1.00 39.69 374 GLY A CA 1
ATOM 2835 C C . GLY A 1 374 ? 16.393 41.429 29.187 1.00 39.69 374 GLY A C 1
ATOM 2836 O O . GLY A 1 374 ? 15.688 42.030 29.990 1.00 39.69 374 GLY A O 1
ATOM 2837 N N . SER A 1 375 ? 16.478 40.093 29.146 1.00 46.59 375 SER A N 1
ATOM 2838 C CA . SER A 1 375 ? 15.962 39.147 30.147 1.00 46.59 375 SER A CA 1
ATOM 2839 C C . SER A 1 375 ? 14.443 39.201 30.440 1.00 46.59 375 SER A C 1
ATOM 2841 O O . SER A 1 375 ? 14.048 39.745 31.473 1.00 46.59 375 SER A O 1
ATOM 2843 N N . ARG A 1 376 ? 13.614 38.486 29.653 1.00 42.06 376 ARG A N 1
ATOM 2844 C CA . ARG A 1 376 ? 12.720 37.370 30.092 1.00 42.06 376 ARG A CA 1
ATOM 2845 C C . ARG A 1 376 ? 11.604 37.020 29.084 1.00 42.06 376 ARG A C 1
ATOM 2847 O O . ARG A 1 376 ? 11.031 37.895 28.456 1.00 42.06 376 ARG A O 1
ATOM 2854 N N . ASP A 1 377 ? 11.283 35.723 29.103 1.00 35.81 377 ASP A N 1
ATOM 2855 C CA . ASP A 1 377 ? 10.109 34.976 28.618 1.00 35.81 377 ASP A CA 1
ATOM 2856 C C . ASP A 1 377 ? 9.878 34.711 27.117 1.00 35.81 377 ASP A C 1
ATOM 2858 O O . ASP A 1 377 ? 9.861 35.576 26.247 1.00 35.81 377 ASP A O 1
ATOM 2862 N N . ALA A 1 378 ? 9.672 33.416 26.853 1.00 38.50 378 ALA A N 1
ATOM 2863 C CA . ALA A 1 378 ? 9.490 32.761 25.568 1.00 38.50 378 ALA A CA 1
ATOM 2864 C C . ALA A 1 378 ? 8.074 32.965 25.001 1.00 38.50 378 ALA A C 1
ATOM 2866 O O . ALA A 1 378 ? 7.267 32.038 24.933 1.00 38.50 378 ALA A O 1
ATOM 2867 N N . SER A 1 379 ? 7.787 34.179 24.544 1.00 42.16 379 SER A N 1
ATOM 2868 C CA . SER A 1 379 ? 6.731 34.423 23.562 1.00 42.16 379 SER A CA 1
ATOM 2869 C C . SER A 1 379 ? 7.182 35.542 22.633 1.00 42.16 379 SER A C 1
ATOM 2871 O O . SER A 1 379 ? 7.179 36.707 23.022 1.00 42.16 379 SER A O 1
ATOM 2873 N N . THR A 1 380 ? 7.595 35.197 21.414 1.00 43.50 380 THR A N 1
ATOM 2874 C CA . THR A 1 380 ? 7.886 36.188 20.372 1.00 43.50 380 THR A CA 1
ATOM 2875 C C . THR A 1 380 ? 6.607 36.964 20.066 1.00 43.50 380 THR A C 1
ATOM 2877 O O . THR A 1 380 ? 5.604 36.376 19.655 1.00 43.50 380 THR A O 1
ATOM 2880 N N . SER A 1 381 ? 6.614 38.274 20.324 1.00 47.69 381 SER A N 1
ATOM 2881 C CA . SER A 1 381 ? 5.444 39.128 20.113 1.00 47.69 381 SER A CA 1
ATOM 2882 C C . SER A 1 381 ? 5.133 39.264 18.612 1.00 47.69 381 SER A C 1
ATOM 2884 O O . SER A 1 381 ? 5.998 39.028 17.762 1.00 47.69 381 SER A O 1
ATOM 2886 N N . SER A 1 382 ? 3.905 39.651 18.247 1.00 40.66 382 SER A N 1
ATOM 2887 C CA . SER A 1 382 ? 3.550 39.908 16.836 1.00 40.66 382 SER A CA 1
ATOM 2888 C C . SER A 1 382 ? 4.428 41.002 16.211 1.00 40.66 382 SER A C 1
ATOM 2890 O O . SER A 1 382 ? 4.815 40.891 15.049 1.00 40.66 382 SER A O 1
ATOM 2892 N N . LEU A 1 383 ? 4.829 41.988 17.019 1.00 43.16 383 LEU A N 1
ATOM 2893 C CA . LEU A 1 383 ? 5.769 43.051 16.662 1.00 43.16 383 LEU A CA 1
ATOM 2894 C C . LEU A 1 383 ? 7.173 42.517 16.344 1.00 43.16 383 LEU A C 1
ATOM 2896 O O . LEU A 1 383 ? 7.824 43.028 15.435 1.00 43.16 383 LEU A O 1
ATOM 2900 N N . ASP A 1 384 ? 7.638 41.471 17.031 1.00 45.59 384 ASP A N 1
ATOM 2901 C CA . ASP A 1 384 ? 8.948 40.865 16.755 1.00 45.59 384 ASP A CA 1
ATOM 2902 C C . ASP A 1 384 ? 8.935 40.084 15.439 1.00 45.59 384 ASP A C 1
ATOM 2904 O O . ASP A 1 384 ? 9.867 40.199 14.641 1.00 45.59 384 ASP A O 1
ATOM 2908 N N . ARG A 1 385 ? 7.841 39.366 15.147 1.00 45.91 385 ARG A N 1
ATOM 2909 C CA . ARG A 1 385 ? 7.650 38.690 13.850 1.00 45.91 385 ARG A CA 1
ATOM 2910 C C . ARG A 1 385 ? 7.574 39.683 12.695 1.00 45.91 385 ARG A C 1
ATOM 2912 O O . ARG A 1 385 ? 8.183 39.450 11.655 1.00 45.91 385 ARG A O 1
ATOM 2919 N N . GLU A 1 386 ? 6.882 40.802 12.881 1.00 45.69 386 GLU A N 1
ATOM 2920 C CA . GLU A 1 386 ? 6.758 41.855 11.870 1.00 45.69 386 GLU A CA 1
ATOM 2921 C C . GLU A 1 386 ? 8.102 42.561 11.612 1.00 45.69 386 GLU A C 1
ATOM 2923 O O . GLU A 1 386 ? 8.463 42.829 10.462 1.00 45.69 386 GLU A O 1
ATOM 2928 N N . ARG A 1 387 ? 8.909 42.791 12.657 1.00 47.41 387 ARG A N 1
ATOM 2929 C CA . ARG A 1 387 ? 10.260 43.367 12.532 1.00 47.41 387 ARG A CA 1
ATOM 2930 C C . ARG A 1 387 ? 11.249 42.396 11.880 1.00 47.41 387 ARG A C 1
ATOM 2932 O O . ARG A 1 387 ? 12.029 42.835 11.033 1.00 47.41 387 ARG A O 1
ATOM 2939 N N . ILE A 1 388 ? 11.176 41.098 12.189 1.00 49.06 388 ILE A N 1
ATOM 2940 C CA . ILE A 1 388 ? 11.964 40.039 11.528 1.00 49.06 388 ILE A CA 1
ATOM 2941 C C . ILE A 1 388 ? 11.559 39.906 10.053 1.00 49.06 388 ILE A C 1
ATOM 2943 O O . ILE A 1 388 ? 12.425 39.911 9.178 1.00 49.06 388 ILE A O 1
ATOM 2947 N N . ALA A 1 389 ? 10.259 39.890 9.747 1.00 47.41 389 ALA A N 1
ATOM 2948 C CA . ALA A 1 389 ? 9.753 39.873 8.375 1.00 47.41 389 ALA A CA 1
ATOM 2949 C C . ALA A 1 389 ? 10.172 41.131 7.592 1.00 47.41 389 ALA A C 1
ATOM 2951 O O . ALA A 1 389 ? 10.576 41.046 6.433 1.00 47.41 389 ALA A O 1
ATOM 2952 N N . THR A 1 390 ? 10.163 42.304 8.232 1.00 47.72 390 THR A N 1
ATOM 2953 C CA . THR A 1 390 ? 10.635 43.564 7.634 1.00 47.72 390 THR A CA 1
ATOM 2954 C C . THR A 1 390 ? 12.139 43.531 7.355 1.00 47.72 390 THR A C 1
ATOM 2956 O O . THR A 1 390 ? 12.583 43.995 6.304 1.00 47.72 390 THR A O 1
ATOM 2959 N N . ALA A 1 391 ? 12.937 42.962 8.260 1.00 48.19 391 ALA A N 1
ATOM 2960 C CA . ALA A 1 391 ? 14.372 42.793 8.067 1.00 48.19 391 ALA A CA 1
ATOM 2961 C C . ALA A 1 391 ? 14.687 41.779 6.948 1.00 48.19 391 ALA A C 1
ATOM 2963 O O . ALA A 1 391 ? 15.544 42.051 6.106 1.00 48.19 391 ALA A O 1
ATOM 2964 N N . ALA A 1 392 ? 13.932 40.679 6.861 1.00 49.62 392 ALA A N 1
ATOM 2965 C CA . ALA A 1 392 ? 14.012 39.706 5.771 1.00 49.62 392 ALA A CA 1
ATOM 2966 C C . ALA A 1 392 ? 13.612 40.315 4.413 1.00 49.62 392 ALA A C 1
ATOM 2968 O O . ALA A 1 392 ? 14.274 40.074 3.403 1.00 49.62 392 ALA A O 1
ATOM 2969 N N . ASN A 1 393 ? 12.585 41.170 4.385 1.00 49.75 393 ASN A N 1
ATOM 2970 C CA . ASN A 1 393 ? 12.171 41.897 3.183 1.00 49.75 393 ASN A CA 1
ATOM 2971 C C . ASN A 1 393 ? 13.207 42.946 2.746 1.00 49.75 393 ASN A C 1
ATOM 2973 O O . ASN A 1 393 ? 13.468 43.084 1.552 1.00 49.75 393 ASN A O 1
ATOM 2977 N N . ARG A 1 394 ? 13.859 43.646 3.688 1.00 47.12 394 ARG A N 1
ATOM 2978 C CA . ARG A 1 394 ? 14.990 44.547 3.386 1.00 47.12 394 ARG A CA 1
ATOM 2979 C C . ARG A 1 394 ? 16.195 43.787 2.840 1.00 47.12 394 ARG A C 1
ATOM 2981 O O . ARG A 1 394 ? 16.837 44.274 1.917 1.00 47.12 394 ARG A O 1
ATOM 2988 N N . LEU A 1 395 ? 16.473 42.594 3.365 1.00 49.25 395 LEU A N 1
ATOM 2989 C CA . LEU A 1 395 ? 17.527 41.723 2.851 1.00 49.25 395 LEU A CA 1
ATOM 2990 C C . LEU A 1 395 ? 17.222 41.287 1.409 1.00 49.25 395 LEU A C 1
ATOM 2992 O O . LEU A 1 395 ? 18.098 41.390 0.560 1.00 49.25 395 LEU A O 1
ATOM 2996 N N . ARG A 1 396 ? 15.974 40.899 1.101 1.00 48.91 396 ARG A N 1
ATOM 2997 C CA . ARG A 1 396 ? 15.546 40.607 -0.282 1.00 48.91 396 ARG A CA 1
ATOM 2998 C C . ARG A 1 396 ? 15.711 41.815 -1.208 1.00 48.91 396 ARG A C 1
ATOM 3000 O O . ARG A 1 396 ? 16.227 41.647 -2.303 1.00 48.91 396 ARG A O 1
ATOM 3007 N N . ALA A 1 397 ? 15.343 43.017 -0.758 1.00 47.00 397 ALA A N 1
ATOM 3008 C CA . ALA A 1 397 ? 15.442 44.243 -1.555 1.00 47.00 397 ALA A CA 1
ATOM 3009 C C . ALA A 1 397 ? 16.895 44.664 -1.861 1.00 47.00 397 ALA A C 1
ATOM 3011 O O . ALA A 1 397 ? 17.199 45.042 -2.987 1.00 47.00 397 ALA A O 1
ATOM 3012 N N . VAL A 1 398 ? 17.811 44.545 -0.892 1.00 44.66 398 VAL A N 1
ATOM 3013 C CA . VAL A 1 398 ? 19.252 44.823 -1.091 1.00 44.66 398 VAL A CA 1
ATOM 3014 C C . VAL A 1 398 ? 19.898 43.825 -2.064 1.00 44.66 398 VAL A C 1
ATOM 3016 O O . VAL A 1 398 ? 20.896 44.140 -2.703 1.00 44.66 398 VAL A O 1
ATOM 3019 N N . LEU A 1 399 ? 19.331 42.623 -2.193 1.00 43.94 399 LEU A N 1
ATOM 3020 C CA . LEU A 1 399 ? 19.850 41.546 -3.040 1.00 43.94 399 LEU A CA 1
ATOM 3021 C C . LEU A 1 399 ? 19.270 41.541 -4.463 1.00 43.94 399 LEU A C 1
ATOM 3023 O O . LEU A 1 399 ? 19.804 40.848 -5.326 1.00 43.94 399 LEU A O 1
ATOM 3027 N N . THR A 1 400 ? 18.217 42.319 -4.728 1.00 42.59 400 THR A N 1
ATOM 3028 C CA . THR A 1 400 ? 17.629 42.477 -6.070 1.00 42.59 400 THR A CA 1
ATOM 3029 C C . THR A 1 400 ? 18.279 43.577 -6.915 1.00 42.59 400 THR A C 1
ATOM 3031 O O . THR A 1 400 ? 18.081 43.582 -8.127 1.00 42.59 400 THR A O 1
ATOM 3034 N N . ASP A 1 401 ? 19.078 44.475 -6.325 1.00 39.38 401 ASP A N 1
ATOM 3035 C CA . ASP A 1 401 ? 19.651 45.634 -7.037 1.00 39.38 401 ASP A CA 1
ATOM 3036 C C . ASP A 1 401 ? 20.823 45.294 -7.988 1.00 39.38 401 ASP A C 1
ATOM 3038 O O . ASP A 1 401 ? 21.155 46.107 -8.847 1.00 39.38 401 ASP A O 1
ATOM 3042 N N . ASP A 1 402 ? 21.404 44.087 -7.914 1.00 36.84 402 ASP A N 1
ATOM 3043 C CA . ASP A 1 402 ? 22.515 43.651 -8.790 1.00 36.84 402 ASP A CA 1
ATOM 3044 C C . ASP A 1 402 ? 22.119 42.608 -9.854 1.00 36.84 402 ASP A C 1
ATOM 3046 O O . ASP A 1 402 ? 22.964 42.121 -10.610 1.00 36.84 402 ASP A O 1
ATOM 3050 N N . VAL A 1 403 ? 20.830 42.280 -9.982 1.00 34.12 403 VAL A N 1
ATOM 3051 C CA . VAL A 1 403 ? 20.347 41.371 -11.030 1.00 34.12 403 VAL A CA 1
ATOM 3052 C C . VAL A 1 403 ? 19.364 42.113 -11.915 1.00 34.12 403 VAL A C 1
ATOM 3054 O O . VAL A 1 403 ? 18.149 42.056 -11.743 1.00 34.12 403 VAL A O 1
ATOM 3057 N N . THR A 1 404 ? 19.904 42.804 -12.920 1.00 26.34 404 THR A N 1
ATOM 3058 C CA . THR A 1 404 ? 19.098 43.208 -14.078 1.00 26.34 404 THR A CA 1
ATOM 3059 C C . THR A 1 404 ? 18.446 41.935 -14.629 1.00 26.34 404 THR A C 1
ATOM 3061 O O . THR A 1 404 ? 19.185 41.015 -14.996 1.00 26.34 404 THR A O 1
ATOM 3064 N N . PRO A 1 405 ? 17.107 41.830 -14.696 1.00 27.95 405 PRO A N 1
ATOM 3065 C CA . PRO A 1 405 ? 16.467 40.653 -15.251 1.00 27.95 405 PRO A CA 1
ATOM 3066 C C . PRO A 1 405 ? 16.800 40.629 -16.740 1.00 27.95 405 PRO A C 1
ATOM 3068 O O . PRO A 1 405 ? 16.213 41.352 -17.545 1.00 27.95 405 PRO A O 1
ATOM 3071 N N . SER A 1 406 ? 17.786 39.821 -17.126 1.00 25.55 406 SER A N 1
ATOM 3072 C CA . SER A 1 406 ? 17.928 39.441 -18.521 1.00 25.55 406 SER A CA 1
ATOM 3073 C C . SER A 1 406 ? 16.610 38.787 -18.909 1.00 25.55 406 SER A C 1
ATOM 3075 O O . SER A 1 406 ? 16.209 37.807 -18.275 1.00 25.55 406 SER A O 1
ATOM 3077 N N . GLN A 1 407 ? 15.916 39.374 -19.891 1.00 26.11 407 GLN A N 1
ATOM 3078 C CA . GLN A 1 407 ? 14.702 38.791 -20.448 1.00 26.11 407 GLN A CA 1
ATOM 3079 C C . GLN A 1 407 ? 14.963 37.304 -20.685 1.00 26.11 407 GLN A C 1
ATOM 3081 O O . GLN A 1 407 ? 16.049 36.972 -21.184 1.00 26.11 407 GLN A O 1
ATOM 3086 N N . PRO A 1 408 ? 14.019 36.416 -20.317 1.00 26.91 408 PRO A N 1
ATOM 3087 C CA . PRO A 1 408 ? 14.176 35.007 -20.619 1.00 26.91 408 PRO A CA 1
ATOM 3088 C C . PRO A 1 408 ? 14.502 34.935 -22.109 1.00 26.91 408 PRO A C 1
ATOM 3090 O O . PRO A 1 408 ? 13.799 35.581 -22.896 1.00 26.91 408 PRO A O 1
ATOM 3093 N N . PRO A 1 409 ? 15.597 34.259 -22.512 1.00 23.25 409 PRO A N 1
ATOM 3094 C CA . PRO A 1 409 ? 15.866 34.097 -23.927 1.00 23.25 409 PRO A CA 1
ATOM 3095 C C . PRO A 1 409 ? 14.579 33.542 -24.505 1.00 23.25 409 PRO A C 1
ATOM 3097 O O . PRO A 1 409 ? 14.059 32.572 -23.948 1.00 23.25 409 PRO A O 1
ATOM 3100 N N . GLU A 1 410 ? 14.036 34.193 -25.540 1.00 26.12 410 GLU A N 1
ATOM 3101 C CA . GLU A 1 410 ? 12.929 33.635 -26.300 1.00 26.12 410 GLU A CA 1
ATOM 3102 C C . GLU A 1 410 ? 13.342 32.207 -26.621 1.00 26.12 410 GLU A C 1
ATOM 3104 O O . GLU A 1 410 ? 14.176 31.941 -27.498 1.00 26.12 410 GLU A O 1
ATOM 3109 N N . GLN A 1 411 ? 12.803 31.264 -25.851 1.00 27.88 411 GLN A N 1
ATOM 3110 C CA . GLN A 1 411 ? 12.848 29.888 -26.232 1.00 27.88 411 GLN A CA 1
ATOM 3111 C C . GLN A 1 411 ? 11.983 29.908 -27.472 1.00 27.88 411 GLN A C 1
ATOM 3113 O O . GLN A 1 411 ? 10.755 29.880 -27.407 1.00 27.88 411 GLN A O 1
ATOM 3118 N N . LYS A 1 412 ? 12.650 29.929 -28.634 1.00 23.70 412 LYS A N 1
ATOM 3119 C CA . LYS A 1 412 ? 12.202 29.113 -29.750 1.00 23.70 412 LYS A CA 1
ATOM 3120 C C . LYS A 1 412 ? 11.705 27.861 -29.082 1.00 23.70 412 LYS A C 1
ATOM 3122 O O . LYS A 1 412 ? 12.525 27.132 -28.518 1.00 23.70 412 LYS A O 1
ATOM 3127 N N . VAL A 1 413 ? 10.386 27.699 -29.076 1.00 26.89 413 VAL A N 1
ATOM 3128 C CA . VAL A 1 413 ? 9.733 26.466 -28.702 1.00 26.89 413 VAL A CA 1
ATOM 3129 C C . VAL A 1 413 ? 10.496 25.435 -29.504 1.00 26.89 413 VAL A C 1
ATOM 3131 O O . VAL A 1 413 ? 10.300 25.270 -30.711 1.00 26.89 413 VAL A O 1
ATOM 3134 N N . ARG A 1 414 ? 11.455 24.774 -28.851 1.00 27.97 414 ARG A N 1
ATOM 3135 C CA . ARG A 1 414 ? 11.836 23.453 -29.260 1.00 27.97 414 ARG A CA 1
ATOM 3136 C C . ARG A 1 414 ? 10.533 22.751 -28.980 1.00 27.97 414 ARG A C 1
ATOM 3138 O O . ARG A 1 414 ? 10.275 22.357 -27.849 1.00 27.97 414 ARG A O 1
ATOM 3145 N N . ARG A 1 415 ? 9.693 22.660 -30.026 1.00 26.69 415 ARG A N 1
ATOM 3146 C CA . ARG A 1 415 ? 8.795 21.527 -30.191 1.00 26.69 415 ARG A CA 1
ATOM 3147 C C . ARG A 1 415 ? 9.603 20.400 -29.612 1.00 26.69 415 ARG A C 1
ATOM 3149 O O . ARG A 1 415 ? 10.737 20.217 -30.085 1.00 26.69 415 ARG A O 1
ATOM 3156 N N . ALA A 1 416 ? 9.089 19.784 -28.547 1.00 28.48 416 ALA A N 1
ATOM 3157 C CA . ALA A 1 416 ? 9.632 18.535 -28.074 1.00 28.48 416 ALA A CA 1
ATOM 3158 C C . ALA A 1 416 ? 10.013 17.808 -29.352 1.00 28.48 416 ALA A C 1
ATOM 3160 O O . ALA A 1 416 ? 9.164 17.614 -30.232 1.00 28.48 416 ALA A O 1
ATOM 3161 N N . LYS A 1 417 ? 11.317 17.575 -29.559 1.00 27.62 417 LYS A N 1
ATOM 3162 C CA . LYS A 1 417 ? 11.645 16.527 -30.495 1.00 27.62 417 LYS A CA 1
ATOM 3163 C C . LYS A 1 417 ? 10.958 15.368 -29.808 1.00 27.62 417 LYS A C 1
ATOM 3165 O O . LYS A 1 417 ? 11.442 14.880 -28.792 1.00 27.62 417 LYS A O 1
ATOM 3170 N N . THR A 1 418 ? 9.807 14.988 -30.340 1.00 33.31 418 THR A N 1
ATOM 3171 C CA . THR A 1 418 ? 9.514 13.599 -30.555 1.00 33.31 418 THR A CA 1
ATOM 3172 C C . THR A 1 418 ? 10.786 13.055 -31.201 1.00 33.31 418 THR A C 1
ATOM 3174 O O . THR A 1 418 ? 10.930 12.951 -32.414 1.00 33.31 418 THR A O 1
ATOM 3177 N N . SER A 1 419 ? 11.791 12.729 -30.379 1.00 33.50 419 SER A N 1
ATOM 3178 C CA . SER A 1 419 ? 12.354 11.431 -30.601 1.00 33.50 419 SER A CA 1
ATOM 3179 C C . SER A 1 419 ? 11.125 10.558 -30.447 1.00 33.50 419 SER A C 1
ATOM 3181 O O . SER A 1 419 ? 10.627 10.372 -29.338 1.00 33.50 419 SER A O 1
ATOM 3183 N N . ASP A 1 420 ? 10.601 10.081 -31.570 1.00 39.69 420 ASP A N 1
ATOM 3184 C CA . ASP A 1 420 ? 10.308 8.665 -31.620 1.00 39.69 420 ASP A CA 1
ATOM 3185 C C . ASP A 1 420 ? 11.503 8.010 -30.928 1.00 39.69 420 ASP A C 1
ATOM 3187 O O . ASP A 1 420 ? 12.588 7.888 -31.506 1.00 39.69 420 ASP A O 1
ATOM 3191 N N . ALA A 1 421 ? 11.379 7.780 -29.618 1.00 42.78 421 ALA A N 1
ATOM 3192 C CA . ALA A 1 421 ? 12.321 6.973 -28.889 1.00 42.78 421 ALA A CA 1
ATOM 3193 C C . ALA A 1 421 ? 12.171 5.646 -29.602 1.00 42.78 421 ALA A C 1
ATOM 3195 O O . ALA A 1 421 ? 11.150 4.982 -29.439 1.00 42.78 421 ALA A O 1
ATOM 3196 N N . ARG A 1 422 ? 13.093 5.377 -30.534 1.00 48.06 422 ARG A N 1
ATOM 3197 C CA . ARG A 1 422 ? 13.006 4.245 -31.445 1.00 48.06 422 ARG A CA 1
ATOM 3198 C C . ARG A 1 422 ? 12.659 3.045 -30.579 1.00 48.06 422 ARG A C 1
ATOM 3200 O O . ARG A 1 422 ? 13.432 2.733 -29.669 1.00 48.06 422 ARG A O 1
ATOM 3207 N N . ALA A 1 423 ? 11.457 2.498 -30.779 1.00 63.16 423 ALA A N 1
ATOM 3208 C CA . ALA A 1 423 ? 10.919 1.463 -29.911 1.00 63.16 423 ALA A CA 1
ATOM 3209 C C . ALA A 1 423 ? 11.989 0.384 -29.745 1.00 63.16 423 ALA A C 1
ATOM 3211 O O . ALA A 1 423 ? 12.659 0.026 -30.719 1.00 63.16 423 ALA A O 1
ATOM 3212 N N . PHE A 1 424 ? 12.230 -0.050 -28.507 1.00 78.06 424 PHE A N 1
ATOM 3213 C CA . PHE A 1 424 ? 13.268 -1.038 -28.254 1.00 78.06 424 PHE A CA 1
ATOM 3214 C C . PHE A 1 424 ? 12.940 -2.301 -29.053 1.00 78.06 424 PHE A C 1
ATOM 3216 O O . PHE A 1 424 ? 11.904 -2.926 -28.836 1.00 78.06 424 PHE A O 1
ATOM 3223 N N . ASP A 1 425 ? 13.812 -2.641 -29.997 1.00 81.44 425 ASP A N 1
ATOM 3224 C CA . ASP A 1 425 ? 13.600 -3.776 -30.882 1.00 81.44 425 ASP A CA 1
ATOM 3225 C C . ASP A 1 425 ? 13.978 -5.071 -30.154 1.00 81.44 425 ASP A C 1
ATOM 3227 O O . ASP A 1 425 ? 15.152 -5.444 -30.067 1.00 81.44 425 ASP A O 1
ATOM 3231 N N . PHE A 1 426 ? 12.966 -5.733 -29.591 1.00 84.00 426 PHE A N 1
ATOM 3232 C CA . PHE A 1 426 ? 13.119 -7.034 -28.944 1.00 84.00 426 PHE A CA 1
ATOM 3233 C C . PHE A 1 426 ? 13.505 -8.132 -29.941 1.00 84.00 426 PHE A C 1
ATOM 3235 O O . PHE A 1 426 ? 14.224 -9.045 -29.552 1.00 84.00 426 PHE A O 1
ATOM 3242 N N . ALA A 1 427 ? 13.103 -8.035 -31.215 1.00 81.69 427 ALA A N 1
ATOM 3243 C CA . ALA A 1 427 ? 13.441 -9.034 -32.231 1.00 81.69 427 ALA A CA 1
ATOM 3244 C C . ALA A 1 427 ? 14.928 -8.983 -32.621 1.00 81.69 427 ALA A C 1
ATOM 3246 O O . ALA A 1 427 ? 15.503 -9.988 -33.033 1.00 81.69 427 ALA A O 1
ATOM 3247 N N . ALA A 1 428 ? 15.578 -7.831 -32.436 1.00 85.50 428 ALA A N 1
ATOM 3248 C CA . ALA A 1 428 ? 17.016 -7.666 -32.643 1.00 85.50 428 ALA A CA 1
ATOM 3249 C C . ALA A 1 428 ? 17.883 -8.207 -31.486 1.00 85.50 428 ALA A C 1
ATOM 3251 O O . ALA A 1 428 ? 19.108 -8.047 -31.514 1.00 85.50 428 ALA A O 1
ATOM 3252 N N . ARG A 1 429 ? 17.287 -8.799 -30.441 1.00 87.38 429 ARG A N 1
ATOM 3253 C CA . ARG A 1 429 ? 18.000 -9.321 -29.267 1.00 87.38 429 ARG A CA 1
ATOM 3254 C C . ARG A 1 429 ? 17.636 -10.787 -29.012 1.00 87.38 429 ARG A C 1
ATOM 3256 O O . ARG A 1 429 ? 16.470 -11.139 -29.143 1.00 87.38 429 ARG A O 1
ATOM 3263 N N . PRO A 1 430 ? 18.595 -11.633 -28.599 1.00 91.38 430 PRO A N 1
ATOM 3264 C CA . PRO A 1 430 ? 18.278 -12.973 -28.122 1.00 91.38 430 PRO A CA 1
ATOM 3265 C C . PRO A 1 430 ? 17.324 -12.939 -26.920 1.00 91.38 430 PRO A C 1
ATOM 3267 O O . PRO A 1 430 ? 17.344 -11.999 -26.117 1.00 91.38 430 PRO A O 1
ATOM 3270 N N . SER A 1 431 ? 16.534 -13.997 -26.766 1.00 91.62 431 SER A N 1
ATOM 3271 C CA . SER A 1 431 ? 15.726 -14.272 -25.577 1.00 91.62 431 SER A CA 1
ATOM 3272 C C . SER A 1 431 ? 16.057 -15.650 -25.008 1.00 91.62 431 SER A C 1
ATOM 3274 O O . SER A 1 431 ? 16.617 -16.492 -25.709 1.00 91.62 431 SER A O 1
ATOM 3276 N N . ARG A 1 432 ? 15.724 -15.879 -23.736 1.00 93.12 432 ARG A N 1
ATOM 3277 C CA . ARG A 1 432 ? 15.861 -17.183 -23.083 1.00 93.12 432 ARG A CA 1
ATOM 3278 C C . ARG A 1 432 ? 14.780 -17.410 -22.030 1.00 93.12 432 ARG A C 1
ATOM 3280 O O . ARG A 1 432 ? 14.365 -16.463 -21.356 1.00 93.12 432 ARG A O 1
ATOM 3287 N N . ALA A 1 433 ? 14.406 -18.671 -21.833 1.00 94.88 433 ALA A N 1
ATOM 3288 C CA . ALA A 1 433 ? 13.555 -19.078 -20.727 1.00 94.88 433 ALA A CA 1
ATOM 3289 C C . ALA A 1 433 ? 14.362 -19.103 -19.421 1.00 94.88 433 ALA A C 1
ATOM 3291 O O . ALA A 1 433 ? 15.459 -19.670 -19.349 1.00 94.88 433 ALA A O 1
ATOM 3292 N N . ILE A 1 434 ? 13.811 -18.476 -18.383 1.00 96.56 434 ILE A N 1
ATOM 3293 C CA . ILE A 1 434 ? 14.372 -18.486 -17.032 1.00 96.56 434 ILE A CA 1
ATOM 3294 C C . ILE A 1 434 ? 13.315 -18.875 -16.000 1.00 96.56 434 ILE A C 1
ATOM 3296 O O . ILE A 1 434 ? 12.125 -18.604 -16.172 1.00 96.56 434 ILE A O 1
ATOM 3300 N N . ALA A 1 435 ? 13.770 -19.447 -14.889 1.00 97.88 435 ALA A N 1
ATOM 3301 C CA . ALA A 1 435 ? 13.056 -19.428 -13.623 1.00 97.88 435 ALA A CA 1
ATOM 3302 C C . ALA A 1 435 ? 13.601 -18.292 -12.753 1.00 97.88 435 ALA A C 1
ATOM 3304 O O . ALA A 1 435 ? 14.813 -18.127 -12.637 1.00 97.88 435 ALA A O 1
ATOM 3305 N N . LEU A 1 436 ? 12.714 -17.534 -12.115 1.00 97.88 436 LEU A N 1
ATOM 3306 C CA . LEU A 1 436 ? 13.043 -16.443 -11.202 1.00 97.88 436 LEU A CA 1
ATOM 3307 C C . LEU A 1 436 ? 12.422 -16.724 -9.831 1.00 97.88 436 LEU A C 1
ATOM 3309 O O . LEU A 1 436 ? 11.224 -17.005 -9.730 1.00 97.88 436 LEU A O 1
ATOM 3313 N N . LYS A 1 437 ? 13.226 -16.620 -8.770 1.00 98.12 437 LYS A N 1
ATOM 3314 C CA . LYS A 1 437 ? 12.759 -16.692 -7.381 1.00 98.12 437 LYS A CA 1
ATOM 3315 C C . LYS A 1 437 ? 12.438 -15.298 -6.873 1.00 98.12 437 LYS A C 1
ATOM 3317 O O . LYS A 1 437 ? 13.300 -14.421 -6.872 1.00 98.12 437 LYS A O 1
ATOM 3322 N N . VAL A 1 438 ? 11.204 -15.110 -6.425 1.00 97.88 438 VAL A N 1
ATOM 3323 C CA . VAL A 1 438 ? 10.667 -13.830 -5.964 1.00 97.88 438 VAL A CA 1
ATOM 3324 C C . VAL A 1 438 ? 10.277 -13.948 -4.495 1.00 97.88 438 VAL A C 1
ATOM 3326 O O . VAL A 1 438 ? 9.567 -14.872 -4.093 1.00 97.88 438 VAL A O 1
ATOM 3329 N N . ALA A 1 439 ? 10.733 -12.989 -3.699 1.00 97.38 439 ALA A N 1
ATOM 3330 C CA . ALA A 1 439 ? 10.334 -12.800 -2.319 1.00 97.38 439 ALA A CA 1
ATOM 3331 C C . ALA A 1 439 ? 9.585 -11.483 -2.148 1.00 97.38 439 ALA A C 1
ATOM 3333 O O . ALA A 1 439 ? 9.837 -10.523 -2.872 1.00 97.38 439 ALA A O 1
ATOM 3334 N N . TYR A 1 440 ? 8.651 -11.443 -1.207 1.00 97.06 440 TYR A N 1
ATOM 3335 C CA . TYR A 1 440 ? 7.853 -10.268 -0.921 1.00 97.06 440 TYR A CA 1
ATOM 3336 C C . TYR A 1 440 ? 7.225 -10.302 0.472 1.00 97.06 440 TYR A C 1
ATOM 3338 O O . TYR A 1 440 ? 6.806 -11.360 0.953 1.00 97.06 440 TYR A O 1
ATOM 3346 N N . LEU A 1 441 ? 7.098 -9.120 1.078 1.00 94.56 441 LEU A N 1
ATOM 3347 C CA . LEU A 1 441 ? 6.217 -8.890 2.221 1.00 94.56 441 LEU A CA 1
ATOM 3348 C C . LEU A 1 441 ? 4.821 -8.592 1.680 1.00 94.56 441 LEU A C 1
ATOM 3350 O O . LEU A 1 441 ? 4.607 -7.588 1.010 1.00 94.56 441 LEU A O 1
ATOM 3354 N N . GLY A 1 442 ? 3.873 -9.493 1.921 1.00 92.62 442 GLY A N 1
ATOM 3355 C CA . GLY A 1 442 ? 2.556 -9.459 1.282 1.00 92.62 442 GLY A CA 1
ATOM 3356 C C . GLY A 1 442 ? 1.591 -8.420 1.843 1.00 92.62 442 GLY A C 1
ATOM 3357 O O . GLY A 1 442 ? 0.568 -8.165 1.212 1.00 92.62 442 GLY A O 1
ATOM 3358 N N . TRP A 1 443 ? 1.896 -7.833 3.003 1.00 90.75 443 TRP A N 1
ATOM 3359 C CA . TRP A 1 443 ? 0.987 -6.993 3.792 1.00 90.75 443 TRP A CA 1
ATOM 3360 C C . TRP A 1 443 ? 0.338 -5.841 3.001 1.00 90.75 443 TRP A C 1
ATOM 3362 O O . TRP A 1 443 ? -0.883 -5.697 3.084 1.00 90.75 443 TRP A O 1
ATOM 3372 N N . PRO A 1 444 ? 1.070 -5.067 2.170 1.00 89.12 444 PRO A N 1
ATOM 3373 C CA . PRO A 1 444 ? 0.463 -3.982 1.402 1.00 89.12 444 PRO A CA 1
ATOM 3374 C C . PRO A 1 444 ? -0.199 -4.439 0.087 1.00 89.12 444 PRO A C 1
ATOM 3376 O O . PRO A 1 444 ? -0.763 -3.610 -0.622 1.00 89.12 444 PRO A O 1
ATOM 3379 N N . TYR A 1 445 ? -0.164 -5.732 -0.261 1.00 90.31 445 TYR A N 1
ATOM 3380 C CA . TYR A 1 445 ? -0.595 -6.232 -1.572 1.00 90.31 445 TYR A CA 1
ATOM 3381 C C . TYR A 1 445 ? -1.915 -7.014 -1.516 1.00 90.31 445 TYR A C 1
ATOM 3383 O O . TYR A 1 445 ? -2.204 -7.762 -0.576 1.00 90.31 445 TYR A O 1
ATOM 3391 N N . ARG A 1 446 ? -2.700 -6.951 -2.602 1.00 89.44 446 ARG A N 1
ATOM 3392 C CA . ARG A 1 446 ? -3.919 -7.773 -2.819 1.00 89.44 446 ARG A CA 1
ATOM 3393 C C . ARG A 1 446 ? -3.599 -9.221 -3.235 1.00 89.44 446 ARG A C 1
ATOM 3395 O O . ARG A 1 446 ? -4.353 -9.854 -3.970 1.00 89.44 446 ARG A O 1
ATOM 3402 N N . GLY A 1 447 ? -2.493 -9.757 -2.726 1.00 91.12 447 GLY A N 1
ATOM 3403 C CA . GLY A 1 447 ? -1.981 -11.087 -3.036 1.00 91.12 447 GLY A CA 1
ATOM 3404 C C . GLY A 1 447 ? -1.001 -11.088 -4.205 1.00 91.12 447 GLY A C 1
ATOM 3405 O O . GLY A 1 447 ? -0.607 -10.041 -4.724 1.00 91.12 447 GLY A O 1
ATOM 3406 N N . PHE A 1 448 ? -0.573 -12.288 -4.601 1.00 93.38 448 PHE A N 1
ATOM 3407 C CA . PHE A 1 448 ? 0.426 -12.419 -5.661 1.00 93.38 448 PHE A CA 1
ATOM 3408 C C . PHE A 1 448 ? -0.150 -12.125 -7.045 1.00 93.38 448 PHE A C 1
ATOM 3410 O O . PHE A 1 448 ? 0.419 -11.342 -7.784 1.00 93.38 448 PHE A O 1
ATOM 3417 N N . ALA A 1 449 ? -1.264 -12.768 -7.398 1.00 88.75 449 ALA A N 1
ATOM 3418 C CA . ALA A 1 449 ? -1.810 -12.778 -8.752 1.00 88.75 449 ALA A CA 1
ATOM 3419 C C . ALA A 1 449 ? -2.290 -11.401 -9.221 1.00 88.75 449 ALA A C 1
ATOM 3421 O O . ALA A 1 449 ? -3.099 -10.789 -8.532 1.00 88.75 449 ALA A O 1
ATOM 3422 N N . SER A 1 450 ? -1.885 -11.002 -10.426 1.00 83.19 450 SER A N 1
ATOM 3423 C CA . SER A 1 450 ? -2.357 -9.803 -11.107 1.00 83.19 450 SER A CA 1
ATOM 3424 C C . SER A 1 450 ? -3.859 -9.855 -11.342 1.00 83.19 450 SER A C 1
ATOM 3426 O O . SER A 1 450 ? -4.411 -10.891 -11.722 1.00 83.19 450 SER A O 1
ATOM 3428 N N . GLN A 1 451 ? -4.496 -8.715 -11.090 1.00 75.75 451 GLN A N 1
ATOM 3429 C CA . GLN A 1 451 ? -5.922 -8.463 -11.293 1.00 75.75 451 GLN A CA 1
ATOM 3430 C C . GLN A 1 451 ? -6.148 -7.423 -12.406 1.00 75.75 451 GLN A C 1
ATOM 3432 O O . GLN A 1 451 ? -7.259 -6.936 -12.565 1.00 75.75 451 GLN A O 1
ATOM 3437 N N . GLY A 1 452 ? -5.106 -7.115 -13.190 1.00 60.47 452 GLY A N 1
ATOM 3438 C CA . GLY A 1 452 ? -5.134 -6.084 -14.226 1.00 60.47 452 GLY A CA 1
ATOM 3439 C C . GLY A 1 452 ? -4.780 -4.676 -13.717 1.00 60.47 452 GLY A C 1
ATOM 3440 O O . GLY A 1 452 ? -4.565 -4.494 -12.517 1.00 60.47 452 GLY A O 1
ATOM 3441 N N . PRO A 1 453 ? -4.689 -3.697 -14.636 1.00 53.22 453 PRO A N 1
ATOM 3442 C CA . PRO A 1 453 ? -4.295 -2.314 -14.341 1.00 53.22 453 PRO A CA 1
ATOM 3443 C C . PRO A 1 453 ? -5.336 -1.522 -13.533 1.00 53.22 453 PRO A C 1
ATOM 3445 O O . PRO A 1 453 ? -4.986 -0.532 -12.907 1.00 53.22 453 PRO A O 1
ATOM 3448 N N . GLU A 1 454 ? -6.595 -1.964 -13.515 1.00 49.53 454 GLU A N 1
ATOM 3449 C CA . GLU A 1 454 ? -7.717 -1.280 -12.847 1.00 49.53 454 GLU A CA 1
ATOM 3450 C C . GLU A 1 454 ? -7.777 -1.539 -11.325 1.00 49.53 454 GLU A C 1
ATOM 3452 O O . GLU A 1 454 ? -8.652 -1.031 -10.628 1.00 49.53 454 GLU A O 1
ATOM 3457 N N . ALA A 1 455 ? -6.865 -2.348 -10.775 1.00 50.09 455 ALA A N 1
ATOM 3458 C CA . ALA A 1 455 ? -6.867 -2.680 -9.354 1.00 50.09 455 ALA A CA 1
ATOM 3459 C C . ALA A 1 455 ? -6.323 -1.520 -8.495 1.00 50.09 455 ALA A C 1
ATOM 3461 O O . ALA A 1 455 ? -5.145 -1.178 -8.565 1.00 50.09 455 ALA A O 1
ATOM 3462 N N . THR A 1 456 ? -7.142 -0.990 -7.581 1.00 51.47 456 THR A N 1
ATOM 3463 C CA . THR A 1 456 ? -6.809 0.161 -6.709 1.00 51.47 456 THR A CA 1
ATOM 3464 C C . THR A 1 456 ? -5.735 -0.100 -5.645 1.00 51.47 456 THR A C 1
ATOM 3466 O O . THR A 1 456 ? -5.313 0.801 -4.919 1.00 51.47 456 THR A O 1
ATOM 3469 N N . THR A 1 457 ? -5.262 -1.340 -5.519 1.00 63.50 457 THR A N 1
ATOM 3470 C CA . THR A 1 457 ? -4.088 -1.715 -4.720 1.00 63.50 457 THR A CA 1
ATOM 3471 C C . THR A 1 457 ? -3.261 -2.714 -5.525 1.00 63.50 457 THR A C 1
ATOM 3473 O O . THR A 1 457 ? -3.826 -3.714 -5.983 1.00 63.50 457 THR A O 1
ATOM 3476 N N . PRO A 1 458 ? -1.939 -2.508 -5.674 1.00 80.12 458 PRO A N 1
ATOM 3477 C CA . PRO A 1 458 ? -1.129 -3.358 -6.527 1.00 80.12 458 PRO A CA 1
ATOM 3478 C C . PRO A 1 458 ? -1.059 -4.798 -6.005 1.00 80.12 458 PRO A C 1
ATOM 3480 O O . PRO A 1 458 ? -1.218 -5.104 -4.818 1.00 80.12 458 PRO A O 1
ATOM 3483 N N . THR A 1 459 ? -0.789 -5.704 -6.935 1.00 90.62 459 THR A N 1
ATOM 3484 C CA . THR A 1 459 ? -0.481 -7.115 -6.673 1.00 90.62 459 THR A CA 1
ATOM 3485 C C . THR A 1 459 ? 1.002 -7.336 -6.935 1.00 90.62 459 THR A C 1
ATOM 3487 O O . THR A 1 459 ? 1.614 -6.599 -7.708 1.00 90.62 459 THR A O 1
ATOM 3490 N N . VAL A 1 460 ? 1.598 -8.352 -6.317 1.00 93.69 460 VAL A N 1
ATOM 3491 C CA . VAL A 1 460 ? 3.046 -8.597 -6.463 1.00 93.69 460 VAL A CA 1
ATOM 3492 C C . VAL A 1 460 ? 3.425 -8.946 -7.907 1.00 93.69 460 VAL A C 1
ATOM 3494 O O . VAL A 1 460 ? 4.471 -8.545 -8.403 1.00 93.69 460 VAL A O 1
ATOM 3497 N N . GLU A 1 461 ? 2.571 -9.686 -8.611 1.00 91.88 461 GLU A N 1
ATOM 3498 C CA . GLU A 1 461 ? 2.784 -10.042 -10.016 1.00 91.88 461 GLU A CA 1
ATOM 3499 C C . GLU A 1 461 ? 2.706 -8.813 -10.929 1.00 91.88 461 GLU A C 1
ATOM 3501 O O . GLU A 1 461 ? 3.483 -8.720 -11.874 1.00 91.88 461 GLU A O 1
ATOM 3506 N N . TRP A 1 462 ? 1.837 -7.841 -10.623 1.00 89.50 462 TRP A N 1
ATOM 3507 C CA . TRP A 1 462 ? 1.782 -6.583 -11.373 1.00 89.50 462 TRP A CA 1
ATOM 3508 C C . TRP A 1 462 ? 3.070 -5.771 -11.224 1.00 89.50 462 TRP A C 1
ATOM 3510 O O . TRP A 1 462 ? 3.672 -5.399 -12.228 1.00 89.50 462 TRP A O 1
ATOM 3520 N N . THR A 1 463 ? 3.552 -5.574 -9.994 1.00 91.00 463 THR A N 1
ATOM 3521 C CA . THR A 1 463 ? 4.795 -4.815 -9.765 1.00 91.00 463 THR A CA 1
ATOM 3522 C C . THR A 1 463 ? 6.006 -5.500 -10.402 1.00 91.00 463 THR A C 1
ATOM 3524 O O . THR A 1 463 ? 6.905 -4.836 -10.921 1.00 91.00 463 THR A O 1
ATOM 3527 N N . LEU A 1 464 ? 6.011 -6.838 -10.440 1.00 92.75 464 LEU A N 1
ATOM 3528 C CA . LEU A 1 464 ? 7.006 -7.611 -11.176 1.00 92.75 464 LEU A CA 1
ATOM 3529 C C . LEU A 1 464 ? 6.933 -7.365 -12.690 1.00 92.75 464 LEU A C 1
ATOM 3531 O O . LEU A 1 464 ? 7.976 -7.194 -13.320 1.00 92.75 464 LEU A O 1
ATOM 3535 N N . PHE A 1 465 ? 5.736 -7.324 -13.279 1.00 90.44 465 PHE A N 1
ATOM 3536 C CA . PHE A 1 465 ? 5.563 -7.020 -14.704 1.00 90.44 465 PHE A CA 1
ATOM 3537 C C . PHE A 1 465 ? 6.011 -5.605 -15.056 1.00 90.44 465 PHE A C 1
ATOM 3539 O O . PHE A 1 465 ? 6.710 -5.424 -16.055 1.00 90.44 465 PHE A O 1
ATOM 3546 N N . GLU A 1 466 ? 5.700 -4.620 -14.217 1.00 87.94 466 GLU A N 1
ATOM 3547 C CA . GLU A 1 466 ? 6.188 -3.254 -14.396 1.00 87.94 466 GLU A CA 1
ATOM 3548 C C . GLU A 1 466 ? 7.717 -3.201 -14.359 1.00 87.94 466 GLU A C 1
ATOM 3550 O O . GLU A 1 466 ? 8.332 -2.590 -15.233 1.00 87.94 466 GLU A O 1
ATOM 3555 N N . ALA A 1 467 ? 8.354 -3.892 -13.410 1.00 91.94 467 ALA A N 1
ATOM 3556 C CA . ALA A 1 467 ? 9.812 -3.959 -13.333 1.00 91.94 467 ALA A CA 1
ATOM 3557 C C . ALA A 1 467 ? 10.435 -4.660 -14.556 1.00 91.94 467 ALA A C 1
ATOM 3559 O O . ALA A 1 467 ? 11.432 -4.180 -15.104 1.00 91.94 467 ALA A O 1
ATOM 3560 N N . LEU A 1 468 ? 9.843 -5.761 -15.031 1.00 92.12 468 LEU A N 1
ATOM 3561 C CA . LEU A 1 468 ? 10.285 -6.478 -16.237 1.00 92.12 468 LEU A CA 1
ATOM 3562 C C . LEU A 1 468 ? 10.186 -5.606 -17.499 1.00 92.12 468 LEU A C 1
ATOM 3564 O O . LEU A 1 468 ? 11.100 -5.617 -18.330 1.00 92.12 468 LEU A O 1
ATOM 3568 N N . ALA A 1 469 ? 9.111 -4.825 -17.626 1.00 89.31 469 ALA A N 1
ATOM 3569 C CA . ALA A 1 469 ? 8.914 -3.896 -18.733 1.00 89.31 469 ALA A CA 1
ATOM 3570 C C . ALA A 1 469 ? 9.879 -2.699 -18.651 1.00 89.31 469 ALA A C 1
ATOM 3572 O O . ALA A 1 469 ? 10.578 -2.401 -19.623 1.00 89.31 469 ALA A O 1
ATOM 3573 N N . LYS A 1 470 ? 9.995 -2.061 -17.475 1.00 88.00 470 LYS A N 1
ATOM 3574 C CA . LYS A 1 470 ? 10.906 -0.925 -17.221 1.00 88.00 470 LYS A CA 1
ATOM 3575 C C . LYS A 1 470 ? 12.366 -1.285 -17.515 1.00 88.00 470 LYS A C 1
ATOM 3577 O O . LYS A 1 470 ? 13.095 -0.502 -18.118 1.00 88.00 470 LYS A O 1
ATOM 3582 N N . THR A 1 471 ? 12.786 -2.502 -17.169 1.00 91.56 471 THR A N 1
ATOM 3583 C CA . THR A 1 471 ? 14.149 -3.014 -17.425 1.00 91.56 471 THR A CA 1
ATOM 3584 C C . THR A 1 471 ? 14.358 -3.549 -18.850 1.00 91.56 471 THR A C 1
ATOM 3586 O O . THR A 1 471 ? 15.456 -4.004 -19.201 1.00 91.56 471 THR A O 1
ATOM 3589 N N . ARG A 1 472 ? 13.324 -3.476 -19.704 1.00 91.44 472 ARG A N 1
ATOM 3590 C CA . ARG A 1 472 ? 13.306 -4.006 -21.078 1.00 91.44 472 ARG A CA 1
ATOM 3591 C C . ARG A 1 472 ? 13.711 -5.479 -21.136 1.00 91.44 472 ARG A C 1
ATOM 3593 O O . ARG A 1 472 ? 14.395 -5.905 -22.067 1.00 91.44 472 ARG A O 1
ATOM 3600 N N . LEU A 1 473 ? 13.371 -6.248 -20.107 1.00 91.19 473 LEU A N 1
ATOM 3601 C CA . LEU A 1 473 ? 13.554 -7.698 -20.101 1.00 91.19 473 LEU A CA 1
ATOM 3602 C C . LEU A 1 473 ? 12.413 -8.385 -20.846 1.00 91.19 473 LEU A C 1
ATOM 3604 O O . LEU A 1 473 ? 12.642 -9.392 -21.507 1.00 91.19 473 LEU A O 1
ATOM 3608 N N . VAL A 1 474 ? 11.223 -7.791 -20.801 1.00 88.88 474 VAL A N 1
ATOM 3609 C CA . VAL A 1 474 ? 10.025 -8.222 -21.524 1.00 88.88 474 VAL A CA 1
ATOM 3610 C C . VAL A 1 474 ? 9.402 -7.003 -22.207 1.00 88.88 474 VAL A C 1
ATOM 3612 O O . VAL A 1 474 ? 9.533 -5.879 -21.717 1.00 88.88 474 VAL A O 1
ATOM 3615 N N . ALA A 1 475 ? 8.750 -7.202 -23.354 1.00 80.19 475 ALA A N 1
ATOM 3616 C CA . ALA A 1 475 ? 8.018 -6.137 -24.030 1.00 80.19 475 AL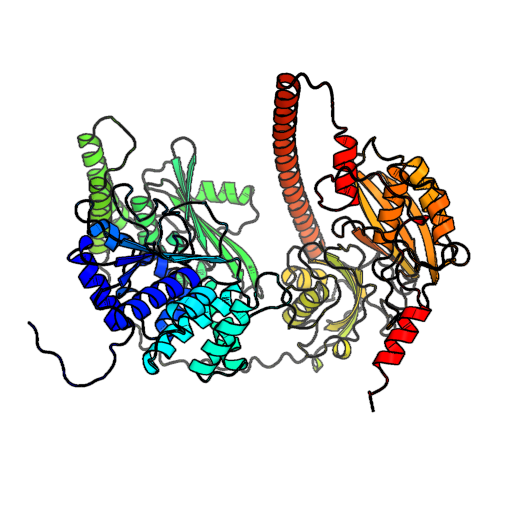A A CA 1
ATOM 3617 C C . ALA A 1 475 ? 6.826 -5.663 -23.186 1.00 80.19 475 ALA A C 1
ATOM 3619 O O . ALA A 1 475 ? 6.088 -6.477 -22.631 1.00 80.19 475 ALA A O 1
ATOM 3620 N N . ALA A 1 476 ? 6.606 -4.347 -23.135 1.00 69.44 476 ALA A N 1
ATOM 3621 C CA . ALA A 1 476 ? 5.376 -3.791 -22.586 1.00 69.44 476 ALA A CA 1
ATOM 3622 C C . ALA A 1 476 ? 4.216 -4.187 -23.513 1.00 69.44 476 ALA A C 1
ATOM 3624 O O . ALA A 1 476 ? 4.087 -3.663 -24.618 1.00 69.44 476 ALA A O 1
ATOM 3625 N N . ALA A 1 477 ? 3.419 -5.167 -23.097 1.00 62.00 477 ALA A N 1
ATOM 3626 C CA . ALA A 1 477 ? 2.304 -5.697 -23.868 1.00 62.00 477 ALA A CA 1
ATOM 3627 C C . ALA A 1 477 ? 1.057 -5.781 -22.987 1.00 62.00 477 ALA A C 1
ATOM 3629 O O . ALA A 1 477 ? 1.162 -6.024 -21.787 1.00 62.00 477 ALA A O 1
ATOM 3630 N N . ALA A 1 478 ? -0.119 -5.645 -23.604 1.00 50.16 478 ALA A N 1
ATOM 3631 C CA . ALA A 1 478 ? -1.406 -5.776 -22.917 1.00 50.16 478 ALA A CA 1
ATOM 3632 C C . ALA A 1 478 ? -1.602 -7.160 -22.263 1.00 50.16 478 ALA A C 1
ATOM 3634 O O . ALA A 1 478 ? -2.366 -7.286 -21.313 1.00 50.16 478 ALA A O 1
ATOM 3635 N N . ASP A 1 479 ? -0.899 -8.192 -22.750 1.00 60.22 479 ASP A N 1
ATOM 3636 C CA . ASP A 1 479 ? -0.952 -9.552 -22.209 1.00 60.22 479 ASP A CA 1
ATOM 3637 C C . ASP A 1 479 ? 0.461 -10.143 -22.055 1.00 60.22 479 ASP A C 1
ATOM 3639 O O . ASP A 1 479 ? 0.939 -10.915 -22.891 1.00 60.22 479 ASP A O 1
ATOM 3643 N N . VAL A 1 480 ? 1.133 -9.772 -20.959 1.00 62.56 480 VAL A N 1
ATOM 3644 C CA . VAL A 1 480 ? 2.442 -10.327 -20.563 1.00 62.56 480 VAL A CA 1
ATOM 3645 C C . VAL A 1 480 ? 2.388 -11.854 -20.404 1.00 62.56 480 VAL A C 1
ATOM 3647 O O . VAL A 1 480 ? 3.394 -12.531 -20.625 1.00 62.56 480 VAL A O 1
ATOM 3650 N N . PHE A 1 481 ? 1.217 -12.429 -20.090 1.00 61.12 481 PHE A N 1
ATOM 3651 C CA . PHE A 1 481 ? 1.073 -13.876 -19.923 1.00 61.12 481 PHE A CA 1
ATOM 3652 C C . PHE A 1 481 ? 1.341 -14.634 -21.220 1.00 61.12 481 PHE A C 1
ATOM 3654 O O . PHE A 1 481 ? 2.002 -15.673 -21.195 1.00 61.12 481 PHE A O 1
ATOM 3661 N N . LYS A 1 482 ? 0.874 -14.100 -22.353 1.00 62.38 482 LYS A N 1
ATOM 3662 C CA . LYS A 1 482 ? 1.109 -14.700 -23.672 1.00 62.38 482 LYS A CA 1
ATOM 3663 C C . LYS A 1 482 ? 2.454 -14.316 -24.265 1.00 62.38 482 LYS A C 1
ATOM 3665 O O . LYS A 1 482 ? 3.100 -15.161 -24.874 1.00 62.38 482 LYS A O 1
ATOM 3670 N N . THR A 1 483 ? 2.887 -13.067 -24.105 1.00 63.97 483 THR A N 1
ATOM 3671 C CA . THR A 1 483 ? 4.106 -12.586 -24.773 1.00 63.97 483 THR A CA 1
ATOM 3672 C C . THR A 1 483 ? 5.394 -13.068 -24.111 1.00 63.97 483 THR A C 1
ATOM 3674 O O . THR A 1 483 ? 6.406 -13.179 -24.796 1.00 63.97 483 THR A O 1
ATOM 3677 N N . ALA A 1 484 ? 5.365 -13.398 -22.815 1.00 73.94 484 ALA A N 1
ATOM 3678 C CA . ALA A 1 484 ? 6.539 -13.850 -22.066 1.00 73.94 484 ALA A CA 1
ATOM 3679 C C . ALA A 1 484 ? 6.498 -15.335 -21.673 1.00 73.94 484 ALA A C 1
ATOM 3681 O O . ALA A 1 484 ? 7.316 -15.753 -20.860 1.00 73.94 484 ALA A O 1
ATOM 3682 N N . SER A 1 485 ? 5.557 -16.135 -22.193 1.00 84.44 485 SER A N 1
ATOM 3683 C CA . SER A 1 485 ? 5.359 -17.540 -21.772 1.00 84.44 485 SER A CA 1
ATOM 3684 C C . SER A 1 485 ? 5.339 -17.700 -20.243 1.00 84.44 485 SER A C 1
ATOM 3686 O O . SER A 1 485 ? 5.994 -18.571 -19.673 1.00 84.44 485 SER A O 1
ATOM 3688 N N . TYR A 1 486 ? 4.638 -16.790 -19.565 1.00 91.06 486 TYR A N 1
ATOM 3689 C CA . TYR A 1 486 ? 4.745 -16.641 -18.120 1.00 91.06 486 TYR A CA 1
ATOM 3690 C C . TYR A 1 486 ? 3.939 -17.711 -17.371 1.00 91.06 486 TYR A C 1
ATOM 3692 O O . TYR A 1 486 ? 2.744 -17.900 -17.616 1.00 91.06 486 TYR A O 1
ATOM 3700 N N . ALA A 1 487 ? 4.547 -18.333 -16.361 1.00 91.50 487 ALA A N 1
ATOM 3701 C CA . ALA A 1 487 ? 3.860 -19.176 -15.389 1.00 91.50 487 ALA A CA 1
ATOM 3702 C C . ALA A 1 487 ? 4.311 -18.867 -13.956 1.00 91.50 487 ALA A C 1
ATOM 3704 O O . ALA A 1 487 ? 5.461 -18.528 -13.700 1.00 91.50 487 ALA A O 1
ATOM 3705 N N . ARG A 1 488 ? 3.400 -19.039 -12.993 1.00 93.81 488 ARG A N 1
ATOM 3706 C CA . ARG A 1 488 ? 3.650 -18.816 -11.559 1.00 93.81 488 ARG A CA 1
ATOM 3707 C C . ARG A 1 488 ? 3.443 -20.094 -10.758 1.00 93.81 488 ARG A C 1
ATOM 3709 O O . ARG A 1 488 ? 2.458 -20.799 -10.982 1.00 93.81 488 ARG A O 1
ATOM 3716 N N . CYS A 1 489 ? 4.299 -20.354 -9.777 1.00 93.81 489 CYS A N 1
ATOM 3717 C CA . CYS A 1 489 ? 4.193 -21.531 -8.921 1.00 93.81 489 CYS A CA 1
ATOM 3718 C C . CYS A 1 489 ? 2.876 -21.553 -8.147 1.00 93.81 489 CYS A C 1
ATOM 3720 O O . CYS A 1 489 ? 2.151 -22.549 -8.162 1.00 93.81 489 CYS A O 1
ATOM 3722 N N . GLY A 1 490 ? 2.534 -20.458 -7.478 1.00 88.19 490 GLY A N 1
ATOM 3723 C CA . GLY A 1 490 ? 1.328 -20.368 -6.666 1.00 88.19 490 GLY A CA 1
ATOM 3724 C C . GLY A 1 490 ? 0.709 -18.983 -6.707 1.00 88.19 490 GLY A C 1
ATOM 3725 O O . GLY A 1 490 ? 1.338 -18.004 -7.095 1.00 88.19 490 GLY A O 1
ATOM 3726 N N . ARG A 1 491 ? -0.548 -18.896 -6.282 1.00 90.00 491 ARG A N 1
ATOM 3727 C CA . ARG A 1 491 ? -1.134 -17.623 -5.855 1.00 90.00 491 ARG A CA 1
ATOM 3728 C C . ARG A 1 491 ? -1.001 -17.549 -4.337 1.00 90.00 491 ARG A C 1
ATOM 3730 O O . ARG A 1 491 ? -1.036 -18.588 -3.678 1.00 90.00 491 ARG A O 1
ATOM 3737 N N . THR A 1 492 ? -0.866 -16.349 -3.797 1.00 92.88 492 THR A N 1
ATOM 3738 C CA . THR A 1 492 ? -1.034 -16.098 -2.363 1.00 92.88 492 THR A CA 1
ATOM 3739 C C . THR A 1 492 ? -2.196 -15.143 -2.160 1.00 92.88 492 THR A C 1
ATOM 3741 O O . THR A 1 492 ? -2.464 -14.311 -3.033 1.00 92.88 492 THR A O 1
ATOM 3744 N N . ASP A 1 493 ? -2.892 -15.296 -1.035 1.00 90.06 493 ASP A N 1
ATOM 3745 C CA . ASP A 1 493 ? -4.003 -14.426 -0.659 1.00 90.06 493 ASP A CA 1
ATOM 3746 C C . ASP A 1 493 ? -3.495 -13.008 -0.350 1.00 90.06 493 ASP A C 1
ATOM 3748 O O . ASP A 1 493 ? -2.291 -12.781 -0.184 1.00 90.06 493 ASP A O 1
ATOM 3752 N N . ARG A 1 494 ? -4.419 -12.046 -0.252 1.00 91.00 494 ARG A N 1
ATOM 3753 C CA . ARG A 1 494 ? -4.121 -10.700 0.257 1.00 91.00 494 ARG A CA 1
ATOM 3754 C C . ARG A 1 494 ? -3.370 -10.794 1.589 1.00 91.00 494 ARG A C 1
ATOM 3756 O O . ARG A 1 494 ? -3.747 -11.595 2.438 1.00 91.00 494 ARG A O 1
ATOM 3763 N N . GLY A 1 495 ? -2.322 -9.983 1.738 1.00 91.69 495 GLY A N 1
ATOM 3764 C CA . GLY A 1 495 ? -1.513 -9.898 2.956 1.00 91.69 495 GLY A CA 1
ATOM 3765 C C . GLY A 1 495 ? -0.547 -11.063 3.204 1.00 91.69 495 GLY A C 1
ATOM 3766 O O . GLY A 1 495 ? 0.310 -10.958 4.072 1.00 91.69 495 GLY A O 1
ATOM 3767 N N . VAL A 1 496 ? -0.617 -12.155 2.436 1.00 96.12 496 VAL A N 1
ATOM 3768 C CA . VAL A 1 496 ? 0.269 -13.318 2.612 1.00 96.12 496 VAL A CA 1
ATOM 3769 C C . VAL A 1 496 ? 1.622 -13.059 1.959 1.00 96.12 496 VAL A C 1
ATOM 3771 O O . VAL A 1 496 ? 1.682 -12.711 0.778 1.00 96.12 496 VAL A O 1
ATOM 3774 N N . SER A 1 497 ? 2.705 -13.288 2.701 1.00 97.69 497 SER A N 1
ATOM 3775 C CA . SER A 1 497 ? 4.085 -13.083 2.241 1.00 97.69 497 SER A CA 1
ATOM 3776 C C . SER A 1 497 ? 4.639 -14.294 1.482 1.00 97.69 497 SER A C 1
ATOM 3778 O O . SER A 1 497 ? 4.144 -15.419 1.605 1.00 97.69 497 SER A O 1
ATOM 3780 N N . GLY A 1 498 ? 5.706 -14.092 0.708 1.00 97.06 498 GLY A N 1
ATOM 3781 C CA . GLY A 1 498 ? 6.384 -15.163 -0.023 1.00 97.06 498 GLY A CA 1
ATOM 3782 C C . GLY A 1 498 ? 7.901 -15.034 0.020 1.00 97.06 498 GLY A C 1
ATOM 3783 O O . GLY A 1 498 ? 8.436 -13.949 -0.117 1.00 97.06 498 GLY A O 1
ATOM 3784 N N . LEU A 1 499 ? 8.603 -16.149 0.191 1.00 95.69 499 LEU A N 1
ATOM 3785 C CA . LEU A 1 499 ? 10.056 -16.284 0.008 1.00 95.69 499 LEU A CA 1
ATOM 3786 C C . LEU A 1 499 ? 10.384 -17.275 -1.122 1.00 95.69 499 LEU A C 1
ATOM 3788 O O . LEU A 1 499 ? 11.416 -17.174 -1.783 1.00 95.69 499 LEU A O 1
ATOM 3792 N N . GLY A 1 500 ? 9.501 -18.254 -1.328 1.00 89.62 500 GLY A N 1
ATOM 3793 C CA . GLY A 1 500 ? 9.681 -19.365 -2.258 1.00 89.62 500 GLY A CA 1
ATOM 3794 C C . GLY A 1 500 ? 8.799 -19.296 -3.499 1.00 89.62 500 GLY A C 1
ATOM 3795 O O . GLY A 1 500 ? 8.484 -20.348 -4.059 1.00 89.62 500 GLY A O 1
ATOM 3796 N N . GLN A 1 501 ? 8.342 -18.107 -3.900 1.00 96.88 501 GLN A N 1
ATOM 3797 C CA . GLN A 1 501 ? 7.552 -17.962 -5.118 1.00 96.88 501 GLN A CA 1
ATOM 3798 C C . GLN A 1 501 ? 8.473 -18.074 -6.333 1.00 96.88 501 GLN A C 1
ATOM 3800 O O . GLN A 1 501 ? 9.396 -17.281 -6.492 1.00 96.88 501 GLN A O 1
ATOM 3805 N N . ILE A 1 502 ? 8.209 -19.054 -7.193 1.00 97.94 502 ILE A N 1
ATOM 3806 C CA . ILE A 1 502 ? 8.943 -19.246 -8.445 1.00 97.94 502 ILE A CA 1
ATOM 3807 C C . ILE A 1 502 ? 8.040 -18.856 -9.605 1.00 97.94 502 ILE A C 1
ATOM 3809 O O . ILE A 1 502 ? 6.868 -19.242 -9.638 1.00 97.94 502 ILE A O 1
ATOM 3813 N N . VAL A 1 503 ? 8.593 -18.122 -10.559 1.00 97.06 503 VAL A N 1
ATOM 3814 C CA . VAL A 1 503 ? 7.949 -17.832 -11.840 1.00 97.06 503 VAL A CA 1
ATOM 3815 C C . VAL A 1 503 ? 8.853 -18.301 -12.973 1.00 97.06 503 VAL A C 1
ATOM 3817 O O . VAL A 1 503 ? 10.072 -18.222 -12.843 1.00 97.06 503 VAL A O 1
ATOM 3820 N N . THR A 1 504 ? 8.276 -18.799 -14.061 1.00 96.38 504 THR A N 1
ATOM 3821 C CA . THR A 1 504 ? 8.998 -19.065 -15.311 1.00 96.38 504 THR A CA 1
ATOM 3822 C C . THR A 1 504 ? 8.531 -18.093 -16.381 1.00 96.38 504 THR A C 1
ATOM 3824 O O . THR A 1 504 ? 7.352 -17.743 -16.415 1.00 96.38 504 THR A O 1
ATOM 3827 N N . LEU A 1 505 ? 9.464 -17.590 -17.189 1.00 95.75 505 LEU A N 1
ATOM 3828 C CA . LEU A 1 505 ? 9.198 -16.618 -18.247 1.00 95.75 505 LEU A CA 1
ATOM 3829 C C . LEU A 1 505 ? 10.355 -16.544 -19.250 1.00 95.75 505 LEU A C 1
ATOM 3831 O O . LEU A 1 505 ? 11.502 -16.839 -18.922 1.00 95.75 505 LEU A O 1
ATOM 3835 N N . GLN A 1 506 ? 10.042 -16.091 -20.457 1.00 93.31 506 GLN A N 1
ATOM 3836 C CA . GLN A 1 506 ? 10.989 -15.716 -21.499 1.00 93.31 506 GLN A CA 1
ATOM 3837 C C . GLN A 1 506 ? 11.428 -14.263 -21.307 1.00 93.31 506 GLN A C 1
ATOM 3839 O O . GLN A 1 506 ? 10.593 -13.362 -21.210 1.00 93.31 506 GLN A O 1
ATOM 3844 N N . VAL A 1 507 ? 12.740 -14.031 -21.266 1.00 93.94 507 VAL A N 1
ATOM 3845 C CA . VAL A 1 507 ? 13.336 -12.698 -21.092 1.00 93.94 507 VAL A CA 1
ATOM 3846 C C . VAL A 1 507 ? 14.416 -12.429 -22.127 1.00 93.94 507 VAL A C 1
ATOM 3848 O O . VAL A 1 507 ? 15.038 -13.349 -22.652 1.00 93.94 507 VAL A O 1
ATOM 3851 N N . ARG A 1 508 ? 14.693 -11.149 -22.381 1.00 93.62 508 ARG A N 1
ATOM 3852 C CA . ARG A 1 508 ? 15.870 -10.705 -23.135 1.00 93.62 508 ARG A CA 1
ATOM 3853 C C . ARG A 1 508 ? 17.156 -11.288 -22.539 1.00 93.62 508 ARG A C 1
ATOM 3855 O O . ARG A 1 508 ? 17.325 -11.320 -21.323 1.00 93.62 508 ARG A O 1
ATOM 3862 N N . SER A 1 509 ? 18.085 -11.682 -23.399 1.00 93.38 509 SER A N 1
ATOM 3863 C CA . SER A 1 509 ? 19.347 -12.330 -23.043 1.00 93.38 509 SER A CA 1
ATOM 3864 C C . SER A 1 509 ? 20.509 -11.777 -23.876 1.00 93.38 509 SER A C 1
ATOM 3866 O O . SER A 1 509 ? 20.317 -11.253 -24.977 1.00 93.38 509 SER A O 1
ATOM 3868 N N . ASN A 1 510 ? 21.726 -11.904 -23.351 1.00 92.75 510 ASN A N 1
ATOM 3869 C CA . ASN A 1 510 ? 22.975 -11.721 -24.087 1.00 92.75 510 ASN A CA 1
ATOM 3870 C C . ASN A 1 510 ? 23.334 -12.937 -24.966 1.00 92.75 510 ASN A C 1
ATOM 3872 O O . ASN A 1 510 ? 24.300 -12.874 -25.720 1.00 92.75 510 ASN A O 1
ATOM 3876 N N . GLY A 1 511 ? 22.579 -14.038 -24.882 1.00 86.69 511 GLY A N 1
ATOM 3877 C CA . GLY A 1 511 ? 22.865 -15.305 -25.562 1.00 86.69 511 GLY A CA 1
ATOM 3878 C C . GLY A 1 511 ? 24.024 -16.090 -24.939 1.00 86.69 511 GLY A C 1
ATOM 3879 O O . GLY A 1 511 ? 24.536 -17.019 -25.560 1.00 86.69 511 GLY A O 1
ATOM 3880 N N . ALA A 1 512 ? 24.458 -15.714 -23.733 1.00 86.06 512 ALA A N 1
ATOM 3881 C CA . ALA A 1 512 ? 25.599 -16.322 -23.066 1.00 86.06 512 ALA A CA 1
ATOM 3882 C C . ALA A 1 512 ? 25.260 -17.712 -22.500 1.00 86.06 512 ALA A C 1
ATOM 3884 O O . ALA A 1 512 ? 24.211 -17.924 -21.876 1.00 86.06 512 ALA A O 1
ATOM 3885 N N . SER A 1 513 ? 26.181 -18.659 -22.697 1.00 83.50 513 SER A N 1
ATOM 3886 C CA . SER A 1 513 ? 26.103 -19.993 -22.091 1.00 83.50 513 SER A CA 1
ATOM 3887 C C . SER A 1 513 ? 26.521 -19.973 -20.621 1.00 83.50 513 SER A C 1
ATOM 3889 O O . SER A 1 513 ? 25.896 -20.657 -19.814 1.00 83.50 513 SER A O 1
ATOM 3891 N N . ASP A 1 514 ? 27.520 -19.157 -20.267 1.00 85.81 514 ASP A N 1
ATOM 3892 C CA . ASP A 1 514 ? 27.918 -18.904 -18.883 1.00 85.81 514 ASP A CA 1
ATOM 3893 C C . ASP A 1 514 ? 26.964 -17.881 -18.234 1.00 85.81 514 ASP A C 1
ATOM 3895 O O . ASP A 1 514 ? 26.885 -16.737 -18.694 1.00 85.81 514 ASP A O 1
ATOM 3899 N N . PRO A 1 515 ? 26.262 -18.239 -17.142 1.00 82.50 515 PRO A N 1
ATOM 3900 C CA . PRO A 1 515 ? 25.395 -17.323 -16.401 1.00 82.50 515 PRO A CA 1
ATOM 3901 C C . PRO A 1 515 ? 26.092 -16.050 -15.894 1.00 82.50 515 PRO A C 1
ATOM 3903 O O . PRO A 1 515 ? 25.414 -15.062 -15.626 1.00 82.50 515 PRO A O 1
ATOM 3906 N N . ARG A 1 516 ? 27.427 -16.044 -15.764 1.00 84.12 516 ARG A N 1
ATOM 3907 C CA . ARG A 1 516 ? 28.218 -14.869 -15.345 1.00 84.12 516 ARG A CA 1
ATOM 3908 C C . ARG A 1 516 ? 28.368 -13.812 -16.438 1.00 84.12 516 ARG A C 1
ATOM 3910 O O . ARG A 1 516 ? 28.646 -12.658 -16.128 1.00 84.12 516 ARG A O 1
ATOM 3917 N N . GLU A 1 517 ? 28.197 -14.201 -17.698 1.00 89.00 517 GLU A N 1
ATOM 3918 C CA . GLU A 1 517 ? 28.237 -13.307 -18.864 1.00 89.00 517 GLU A CA 1
ATOM 3919 C C . GLU A 1 517 ? 26.826 -12.861 -19.300 1.00 89.00 517 GLU A C 1
ATOM 3921 O O . GLU A 1 517 ? 26.650 -12.063 -20.229 1.00 89.00 517 GLU A O 1
ATOM 3926 N N . GLU A 1 518 ? 25.797 -13.372 -18.622 1.00 93.81 518 GLU A N 1
ATOM 3927 C CA . GLU A 1 518 ? 24.410 -12.984 -18.835 1.00 93.81 518 GLU A CA 1
ATOM 3928 C C . GLU A 1 518 ? 24.094 -11.622 -18.193 1.00 93.81 518 GLU A C 1
ATOM 3930 O O . GLU A 1 518 ? 24.842 -11.081 -17.376 1.00 93.81 518 GLU A O 1
ATOM 3935 N N . LEU A 1 519 ? 22.958 -11.040 -18.574 1.00 94.62 519 LEU A N 1
ATOM 3936 C CA . LEU A 1 519 ? 22.391 -9.893 -17.882 1.00 94.62 519 LEU A CA 1
ATOM 3937 C C . LEU A 1 519 ? 22.175 -10.206 -16.396 1.00 94.62 519 LEU A C 1
ATOM 3939 O O . LEU A 1 519 ? 21.604 -11.233 -16.032 1.00 94.62 519 LEU A O 1
ATOM 3943 N N . ASP A 1 520 ? 22.560 -9.265 -15.533 1.00 95.44 520 ASP A N 1
ATOM 3944 C CA . ASP A 1 520 ? 22.273 -9.339 -14.101 1.00 95.44 520 ASP A CA 1
ATOM 3945 C C . ASP A 1 520 ? 20.779 -9.094 -13.845 1.00 95.44 520 ASP A C 1
ATOM 3947 O O . ASP A 1 520 ? 20.364 -7.997 -13.464 1.00 95.44 520 ASP A O 1
ATOM 3951 N N . TYR A 1 521 ? 19.953 -10.108 -14.109 1.00 97.38 521 TYR A N 1
ATOM 3952 C CA . TYR A 1 521 ? 18.501 -10.022 -13.978 1.00 97.38 521 TYR A CA 1
ATOM 3953 C C . TYR A 1 521 ? 18.084 -9.625 -12.566 1.00 97.38 521 TYR A C 1
ATOM 3955 O O . TYR A 1 521 ? 17.193 -8.795 -12.404 1.00 97.38 521 TYR A O 1
ATOM 3963 N N . VAL A 1 522 ? 18.748 -10.175 -11.546 1.00 97.81 522 VAL A N 1
ATOM 3964 C CA . VAL A 1 522 ? 18.439 -9.883 -10.143 1.00 97.81 522 VAL A CA 1
ATOM 3965 C C . VAL A 1 522 ? 18.745 -8.422 -9.832 1.00 97.81 522 VAL A C 1
ATOM 3967 O O . VAL A 1 522 ? 17.874 -7.715 -9.326 1.00 97.81 522 VAL A O 1
ATOM 3970 N N . GLY A 1 523 ? 19.939 -7.940 -10.184 1.00 96.50 523 GLY A N 1
ATOM 3971 C CA . GLY A 1 523 ? 20.313 -6.544 -9.985 1.00 96.50 523 GLY A CA 1
ATOM 3972 C C . GLY A 1 523 ? 19.431 -5.577 -10.781 1.00 96.50 523 GLY A C 1
ATOM 3973 O O . GLY A 1 523 ? 19.002 -4.557 -10.246 1.00 96.50 523 GLY A O 1
ATOM 3974 N N . LEU A 1 524 ? 19.127 -5.889 -12.045 1.00 96.19 524 LEU A N 1
ATOM 3975 C CA . LEU A 1 524 ? 18.241 -5.082 -12.894 1.00 96.19 524 LEU A CA 1
ATOM 3976 C C . LEU A 1 524 ? 16.841 -4.965 -12.294 1.00 96.19 524 LEU A C 1
ATOM 3978 O O . LEU A 1 524 ? 16.333 -3.854 -12.153 1.00 96.19 524 LEU A O 1
ATOM 3982 N N . LEU A 1 525 ? 16.239 -6.094 -11.920 1.00 96.19 525 LEU A N 1
ATOM 3983 C CA . LEU A 1 525 ? 14.889 -6.127 -11.369 1.00 96.19 525 LEU A CA 1
ATOM 3984 C C . LEU A 1 525 ? 14.825 -5.445 -10.007 1.00 96.19 525 LEU A C 1
ATOM 3986 O O . LEU A 1 525 ? 13.957 -4.608 -9.801 1.00 96.19 525 LEU A O 1
ATOM 3990 N N . ASN A 1 526 ? 15.756 -5.722 -9.093 1.00 96.75 526 ASN A N 1
ATOM 3991 C CA . ASN A 1 526 ? 15.721 -5.141 -7.746 1.00 96.75 526 ASN A CA 1
ATOM 3992 C C . ASN A 1 526 ? 15.923 -3.619 -7.720 1.00 96.75 526 ASN A C 1
ATOM 3994 O O . ASN A 1 526 ? 15.504 -2.982 -6.755 1.00 96.75 526 ASN A O 1
ATOM 3998 N N . ARG A 1 527 ? 16.507 -3.025 -8.771 1.00 90.31 527 ARG A N 1
ATOM 3999 C CA . ARG A 1 527 ? 16.545 -1.562 -8.950 1.00 90.31 527 ARG A CA 1
ATOM 4000 C C . ARG A 1 527 ? 15.195 -0.966 -9.357 1.00 90.31 527 ARG A C 1
ATOM 4002 O O . ARG A 1 527 ? 14.949 0.196 -9.063 1.00 90.31 527 ARG A O 1
ATOM 4009 N N . ALA A 1 528 ? 14.346 -1.744 -10.026 1.00 90.50 528 ALA A N 1
ATOM 4010 C CA . ALA A 1 528 ? 13.029 -1.319 -10.499 1.00 90.50 528 ALA A CA 1
ATOM 4011 C C . ALA A 1 528 ? 11.866 -1.800 -9.606 1.00 90.50 528 ALA A C 1
ATOM 4013 O O . ALA A 1 528 ? 10.757 -1.285 -9.720 1.00 90.50 528 ALA A O 1
ATOM 4014 N N . LEU A 1 529 ? 12.098 -2.794 -8.742 1.00 93.12 529 LEU A N 1
ATOM 4015 C CA . LEU A 1 529 ? 11.100 -3.358 -7.832 1.00 93.12 529 LEU A CA 1
ATOM 4016 C C . LEU A 1 529 ? 10.960 -2.528 -6.538 1.00 93.12 529 LEU A C 1
ATOM 4018 O O . LEU A 1 529 ? 11.974 -2.109 -5.962 1.00 93.12 529 LEU A O 1
ATOM 4022 N N . PRO A 1 530 ? 9.733 -2.377 -5.998 1.00 92.81 530 PRO A N 1
ATOM 4023 C CA . PRO A 1 530 ? 9.494 -1.711 -4.713 1.00 92.81 530 PRO A CA 1
ATOM 4024 C C . PRO A 1 530 ? 10.194 -2.439 -3.560 1.00 92.81 530 PRO A C 1
ATOM 4026 O O . PRO A 1 530 ? 10.460 -3.634 -3.666 1.00 92.81 530 PRO A O 1
ATOM 4029 N N . SER A 1 531 ? 10.460 -1.749 -2.439 1.00 89.81 531 SER A N 1
ATOM 4030 C CA . SER A 1 531 ? 11.237 -2.290 -1.303 1.00 89.81 531 SER A CA 1
ATOM 4031 C C . SER A 1 531 ? 10.768 -3.651 -0.807 1.00 89.81 531 SER A C 1
ATOM 4033 O O . SER A 1 531 ? 11.582 -4.462 -0.384 1.00 89.81 531 SER A O 1
ATOM 4035 N N . ASP A 1 532 ? 9.472 -3.900 -0.906 1.00 92.69 532 ASP A N 1
ATOM 4036 C CA . ASP A 1 532 ? 8.829 -5.058 -0.309 1.00 92.69 532 ASP A CA 1
ATOM 4037 C C . ASP A 1 532 ? 8.725 -6.238 -1.284 1.00 92.69 532 ASP A C 1
ATOM 4039 O O . ASP A 1 532 ? 8.111 -7.240 -0.933 1.00 92.69 532 ASP A O 1
ATOM 4043 N N . VAL A 1 533 ? 9.302 -6.137 -2.493 1.00 96.62 533 VAL A N 1
ATOM 4044 C CA . VAL A 1 533 ? 9.386 -7.209 -3.501 1.00 96.62 533 VAL A CA 1
ATOM 4045 C C . VAL A 1 533 ? 10.819 -7.316 -4.019 1.00 96.62 533 VAL A C 1
ATOM 4047 O O . VAL A 1 533 ? 11.427 -6.330 -4.436 1.00 96.62 533 VAL A O 1
ATOM 4050 N N . ARG A 1 534 ? 11.385 -8.522 -4.012 1.00 97.38 534 ARG A N 1
ATOM 4051 C CA . ARG A 1 534 ? 12.773 -8.783 -4.401 1.00 97.38 534 ARG A CA 1
ATOM 4052 C C . ARG A 1 534 ? 12.900 -10.036 -5.249 1.00 97.38 534 ARG A C 1
ATOM 4054 O O . ARG A 1 534 ? 12.409 -11.098 -4.879 1.00 97.38 534 ARG A O 1
ATOM 4061 N N . ALA A 1 535 ? 13.626 -9.932 -6.354 1.00 98.00 535 ALA A N 1
ATOM 4062 C CA . ALA A 1 535 ? 14.231 -11.084 -7.001 1.00 98.00 535 ALA A CA 1
ATOM 4063 C C . ALA A 1 535 ? 15.388 -11.587 -6.123 1.00 98.00 535 ALA A C 1
ATOM 4065 O O . ALA A 1 535 ? 16.217 -10.792 -5.683 1.00 98.00 535 ALA A O 1
ATOM 4066 N N . LEU A 1 536 ? 15.437 -12.891 -5.860 1.00 97.44 536 LEU A N 1
ATOM 4067 C CA . LEU A 1 536 ? 16.463 -13.521 -5.020 1.00 97.44 536 LEU A CA 1
ATOM 4068 C C . LEU A 1 536 ? 17.491 -14.328 -5.814 1.00 97.44 536 LEU A C 1
ATOM 4070 O O . LEU A 1 536 ? 18.559 -14.634 -5.301 1.00 97.44 536 LEU A O 1
ATOM 4074 N N . GLY A 1 537 ? 17.155 -14.707 -7.040 1.00 97.44 537 GLY A N 1
ATOM 4075 C CA . GLY A 1 537 ? 17.993 -15.551 -7.879 1.00 97.44 537 GLY A CA 1
ATOM 4076 C C . GLY A 1 537 ? 17.242 -15.982 -9.127 1.00 97.44 537 GLY A C 1
ATOM 4077 O O . GLY A 1 537 ? 16.009 -15.909 -9.175 1.00 97.44 537 GLY A O 1
ATOM 4078 N N . TRP A 1 538 ? 17.983 -16.428 -10.133 1.00 97.88 538 TRP A N 1
ATOM 4079 C CA . TRP A 1 538 ? 17.422 -16.937 -11.379 1.00 97.88 538 TRP A CA 1
ATOM 4080 C C . TRP A 1 538 ? 18.182 -18.166 -11.887 1.00 97.88 538 TRP A C 1
ATOM 4082 O O . TRP A 1 538 ? 19.334 -18.378 -11.530 1.00 97.88 538 TRP A O 1
ATOM 4092 N N . ALA A 1 539 ? 17.570 -18.978 -12.740 1.00 96.44 539 ALA A N 1
ATOM 4093 C CA . ALA A 1 539 ? 18.257 -20.057 -13.447 1.00 96.44 539 ALA A CA 1
ATOM 4094 C C . ALA A 1 539 ? 17.754 -20.154 -14.891 1.00 96.44 539 ALA A C 1
ATOM 4096 O O . ALA A 1 539 ? 16.565 -19.915 -15.119 1.00 96.44 539 ALA A O 1
ATOM 4097 N N . PRO A 1 540 ? 18.611 -20.502 -15.868 1.00 95.19 540 PRO A N 1
ATOM 4098 C CA . PRO A 1 540 ? 18.133 -20.890 -17.187 1.00 95.19 540 PRO A CA 1
ATOM 4099 C C . PRO A 1 540 ? 17.327 -22.186 -17.070 1.00 95.19 540 PRO A C 1
ATOM 4101 O O . PRO A 1 540 ? 17.696 -23.080 -16.309 1.00 95.19 540 PRO A O 1
ATOM 4104 N N . VAL A 1 541 ? 16.230 -22.285 -17.814 1.00 94.75 541 VAL A N 1
ATOM 4105 C CA . VAL A 1 541 ? 15.359 -23.467 -17.799 1.00 94.75 541 VAL A CA 1
ATOM 4106 C C . VAL A 1 541 ? 14.950 -23.856 -19.209 1.00 94.75 541 VAL A C 1
ATOM 4108 O O . VAL A 1 541 ? 15.061 -23.060 -20.139 1.00 94.75 541 VAL A O 1
ATOM 4111 N N . ASP A 1 542 ? 14.480 -25.090 -19.348 1.00 90.75 542 ASP A N 1
ATOM 4112 C CA . ASP A 1 542 ? 13.813 -25.553 -20.561 1.00 90.75 542 ASP A CA 1
ATOM 4113 C C . ASP A 1 542 ? 12.526 -24.741 -20.815 1.00 90.75 542 ASP A C 1
ATOM 4115 O O . ASP A 1 542 ? 11.827 -24.374 -19.864 1.00 90.75 542 ASP A O 1
ATOM 4119 N N . GLU A 1 543 ? 12.202 -24.464 -22.081 1.00 88.25 543 GLU A N 1
ATOM 4120 C CA . GLU A 1 543 ? 11.001 -23.707 -22.468 1.00 88.25 543 GLU A CA 1
ATOM 4121 C C . GLU A 1 543 ? 9.694 -24.401 -22.049 1.00 88.25 543 GLU A C 1
ATOM 4123 O O . GLU A 1 543 ? 8.670 -23.745 -21.856 1.00 88.25 543 GLU A O 1
ATOM 4128 N N . GLU A 1 544 ? 9.732 -25.717 -21.853 1.00 90.31 544 GLU A N 1
ATOM 4129 C CA . GLU A 1 544 ? 8.608 -26.545 -21.424 1.00 90.31 544 GLU A CA 1
ATOM 4130 C C . GLU A 1 544 ? 8.411 -26.531 -19.898 1.00 90.31 544 GLU A C 1
ATOM 4132 O O . GLU A 1 544 ? 7.415 -27.062 -19.397 1.00 90.31 544 GLU A O 1
ATOM 4137 N N . LEU A 1 545 ? 9.340 -25.947 -19.125 1.00 93.88 545 LEU A N 1
ATOM 4138 C CA . LEU A 1 545 ? 9.219 -25.879 -17.669 1.00 93.88 545 LEU A CA 1
ATOM 4139 C C . LEU A 1 545 ? 8.127 -24.888 -17.242 1.00 93.88 545 LEU A C 1
ATOM 4141 O O . LEU A 1 545 ? 8.252 -23.665 -17.350 1.00 93.88 545 LEU A O 1
ATOM 4145 N N . ASN A 1 546 ? 7.074 -25.417 -16.627 1.00 93.69 546 ASN A N 1
ATOM 4146 C CA . ASN A 1 546 ? 5.981 -24.639 -16.076 1.00 93.69 546 ASN A CA 1
ATOM 4147 C C . ASN A 1 546 ? 6.068 -24.563 -14.547 1.00 93.69 546 ASN A C 1
ATOM 4149 O O . ASN A 1 546 ? 5.808 -25.547 -13.850 1.00 93.69 546 ASN A O 1
ATOM 4153 N N . ALA A 1 547 ? 6.313 -23.363 -14.006 1.00 94.50 547 ALA A N 1
ATOM 4154 C CA . ALA A 1 547 ? 6.409 -23.145 -12.559 1.00 94.50 547 ALA A CA 1
ATOM 4155 C C . ALA A 1 547 ? 5.210 -23.708 -11.766 1.00 94.50 547 ALA A C 1
ATOM 4157 O O . ALA A 1 547 ? 5.356 -24.147 -10.629 1.00 94.50 547 ALA A O 1
ATOM 4158 N N . ARG A 1 548 ? 3.999 -23.721 -12.337 1.00 91.81 548 ARG A N 1
ATOM 4159 C CA . ARG A 1 548 ? 2.806 -24.233 -11.649 1.00 91.81 548 ARG A CA 1
ATOM 4160 C C . ARG A 1 548 ? 2.735 -25.754 -11.663 1.00 91.81 548 ARG A C 1
ATOM 4162 O O . ARG A 1 548 ? 2.501 -26.355 -10.612 1.00 91.81 548 ARG A O 1
ATOM 4169 N N . PHE A 1 549 ? 2.828 -26.334 -12.858 1.00 90.88 549 PHE A N 1
ATOM 4170 C CA . PHE A 1 549 ? 2.496 -27.738 -13.109 1.00 90.88 549 PHE A CA 1
ATOM 4171 C C . PHE A 1 549 ? 3.667 -28.685 -12.842 1.00 90.88 549 PHE A C 1
ATOM 4173 O O . PHE A 1 549 ? 3.431 -29.824 -12.447 1.00 90.88 549 PHE A O 1
ATOM 4180 N N . ASP A 1 550 ? 4.907 -28.209 -12.965 1.00 95.25 550 ASP A N 1
ATOM 4181 C CA . ASP A 1 550 ? 6.098 -29.000 -12.639 1.00 95.25 550 ASP A CA 1
ATOM 4182 C C . ASP A 1 550 ? 6.485 -28.934 -11.156 1.00 95.25 550 ASP A C 1
ATOM 4184 O O . ASP A 1 550 ? 7.287 -29.746 -10.686 1.00 95.25 550 ASP A O 1
ATOM 4188 N N . CYS A 1 551 ? 5.896 -28.004 -10.395 1.00 96.06 551 CYS A N 1
ATOM 4189 C CA . CYS A 1 551 ? 6.109 -27.901 -8.956 1.00 96.06 551 CYS A CA 1
ATOM 4190 C C . CYS A 1 551 ? 5.606 -29.164 -8.241 1.00 96.06 551 CYS A C 1
ATOM 4192 O O . CYS A 1 551 ? 4.422 -29.506 -8.292 1.00 96.06 551 CYS A O 1
ATOM 4194 N N . LYS A 1 552 ? 6.516 -29.846 -7.538 1.00 96.38 552 LYS A N 1
ATOM 4195 C CA . LYS A 1 552 ? 6.247 -31.107 -6.834 1.00 96.38 552 LYS A CA 1
ATOM 4196 C C . LYS A 1 552 ? 5.613 -30.889 -5.469 1.00 96.38 552 LYS A C 1
ATOM 4198 O O . LYS A 1 552 ? 4.774 -31.682 -5.044 1.00 96.38 552 LYS A O 1
ATOM 4203 N N . TRP A 1 553 ? 6.012 -29.826 -4.780 1.00 97.00 553 TRP A N 1
ATOM 4204 C CA . TRP A 1 553 ? 5.484 -29.470 -3.470 1.00 97.00 553 TRP A CA 1
ATOM 4205 C C . TRP A 1 553 ? 5.692 -27.989 -3.167 1.00 97.00 553 TRP A C 1
ATOM 4207 O O . TRP A 1 553 ? 6.620 -27.352 -3.663 1.00 97.00 553 TRP A O 1
ATOM 4217 N N . ARG A 1 554 ? 4.822 -27.448 -2.317 1.00 97.50 554 ARG A N 1
ATOM 4218 C CA . ARG A 1 554 ? 4.921 -26.109 -1.731 1.00 97.50 554 ARG A CA 1
ATOM 4219 C C . ARG A 1 554 ? 4.964 -26.257 -0.221 1.00 97.50 554 ARG A C 1
ATOM 4221 O O . ARG A 1 554 ? 4.323 -27.155 0.327 1.00 97.50 554 ARG A O 1
ATOM 4228 N N . GLN A 1 555 ? 5.716 -25.389 0.434 1.00 98.12 555 GLN A N 1
ATOM 4229 C CA . GLN A 1 555 ? 5.875 -25.390 1.877 1.00 98.12 555 GLN A CA 1
ATOM 4230 C C . GLN A 1 555 ? 5.562 -24.010 2.433 1.00 98.12 555 GLN A C 1
ATOM 4232 O O . GLN A 1 555 ? 6.101 -23.004 1.967 1.00 98.12 555 GLN A O 1
ATOM 4237 N N . TYR A 1 556 ? 4.691 -23.984 3.431 1.00 98.31 556 TYR A N 1
ATOM 4238 C CA . TYR A 1 556 ? 4.246 -22.786 4.117 1.00 98.31 556 TYR A CA 1
ATOM 4239 C C . TYR A 1 556 ? 4.704 -22.803 5.570 1.00 98.31 556 TYR A C 1
ATOM 4241 O O . TYR A 1 556 ? 4.730 -23.857 6.203 1.00 98.31 556 TYR A O 1
ATOM 4249 N N . LYS A 1 557 ? 5.016 -21.618 6.094 1.00 97.88 557 LYS A N 1
ATOM 4250 C CA . LYS A 1 557 ? 5.178 -21.376 7.528 1.00 97.88 557 LYS A CA 1
ATOM 4251 C C . LYS A 1 557 ? 4.118 -20.384 7.977 1.00 97.88 557 LYS A C 1
ATOM 4253 O O . LYS A 1 557 ? 4.021 -19.304 7.400 1.00 97.88 557 LYS A O 1
ATOM 4258 N N . TYR A 1 558 ? 3.329 -20.754 8.976 1.00 97.25 558 TYR A N 1
ATOM 4259 C CA . TYR A 1 558 ? 2.397 -19.849 9.641 1.00 97.25 558 TYR A CA 1
ATOM 4260 C C . TYR A 1 558 ? 2.967 -19.466 11.005 1.00 97.25 558 TYR A C 1
ATOM 4262 O O . TYR A 1 558 ? 3.000 -20.313 11.893 1.00 97.25 558 TYR A O 1
ATOM 4270 N N . PHE A 1 559 ? 3.430 -18.228 11.167 1.00 95.12 559 PHE A N 1
ATOM 4271 C CA . PHE A 1 559 ? 4.078 -17.755 12.393 1.00 95.12 559 PHE A CA 1
ATOM 4272 C C . PHE A 1 559 ? 3.073 -17.303 13.455 1.00 95.12 559 PHE A C 1
ATOM 4274 O O . PHE A 1 559 ? 2.072 -16.653 13.145 1.00 95.12 559 PHE A O 1
ATOM 4281 N N . PHE A 1 560 ? 3.367 -17.610 14.716 1.00 92.12 560 PHE A N 1
ATOM 4282 C CA . PHE A 1 560 ? 2.577 -17.185 15.868 1.00 92.12 560 PHE A CA 1
ATOM 4283 C C . PHE A 1 560 ? 3.444 -17.046 17.125 1.00 92.12 560 PHE A C 1
ATOM 4285 O O . PHE A 1 560 ? 4.540 -17.599 17.198 1.00 92.12 560 PHE A O 1
ATOM 4292 N N . GLU A 1 561 ? 2.970 -16.284 18.109 1.00 87.00 561 GLU A N 1
ATOM 4293 C CA . GLU A 1 561 ? 3.696 -16.070 19.362 1.00 87.00 561 GLU A CA 1
ATOM 4294 C C . GLU A 1 561 ? 3.642 -17.310 20.259 1.00 87.00 561 GLU A C 1
ATOM 4296 O O . GLU A 1 561 ? 2.601 -17.960 20.397 1.00 87.00 561 GLU A O 1
ATOM 4301 N N . LYS A 1 562 ? 4.774 -17.648 20.882 1.00 86.00 562 LYS A N 1
ATOM 4302 C CA . LYS A 1 562 ? 4.839 -18.719 21.872 1.00 86.00 562 LYS A CA 1
ATOM 4303 C C . LYS A 1 562 ? 4.197 -18.227 23.167 1.00 86.00 562 LYS A C 1
ATOM 4305 O O . LYS A 1 562 ? 4.697 -17.314 23.812 1.00 86.00 562 LYS A O 1
ATOM 4310 N N . THR A 1 563 ? 3.105 -18.865 23.570 1.00 82.19 563 THR A N 1
ATOM 4311 C CA . THR A 1 563 ? 2.354 -18.524 24.785 1.00 82.19 563 THR A CA 1
ATOM 4312 C C . THR A 1 563 ? 2.070 -19.775 25.605 1.00 82.19 563 THR A C 1
ATOM 4314 O O . THR A 1 563 ? 1.898 -20.864 25.059 1.00 82.19 563 THR A O 1
ATOM 4317 N N . THR A 1 564 ? 1.989 -19.618 26.925 1.00 79.56 564 THR A N 1
ATOM 4318 C CA . THR A 1 564 ? 1.584 -20.684 27.853 1.00 79.56 564 THR A CA 1
ATOM 4319 C C . THR A 1 564 ? 0.102 -21.039 27.740 1.00 79.56 564 THR A C 1
ATOM 4321 O O . THR A 1 564 ? -0.320 -22.054 28.283 1.00 79.56 564 THR A O 1
ATOM 4324 N N . ALA A 1 565 ? -0.692 -20.222 27.043 1.00 81.94 565 ALA A N 1
ATOM 4325 C CA . ALA A 1 565 ? -2.116 -20.464 26.831 1.00 81.94 565 ALA A CA 1
ATOM 4326 C C . ALA A 1 565 ? -2.416 -21.497 25.728 1.00 81.94 565 ALA A C 1
ATOM 4328 O O . ALA A 1 565 ? -3.572 -21.892 25.590 1.00 81.94 565 ALA A O 1
ATOM 4329 N N . LEU A 1 566 ? -1.416 -21.903 24.935 1.00 88.12 566 LEU A N 1
ATOM 4330 C CA . LEU A 1 566 ? -1.576 -22.882 23.860 1.00 88.12 566 LEU A CA 1
ATOM 4331 C C . LEU A 1 566 ? -0.961 -24.229 24.249 1.00 88.12 566 LEU A C 1
ATOM 4333 O O . LEU A 1 566 ? 0.234 -24.322 24.528 1.00 88.12 566 LEU A O 1
ATOM 4337 N N . ASP A 1 567 ? -1.768 -25.284 24.188 1.00 92.69 567 ASP A N 1
ATOM 4338 C CA . ASP A 1 567 ? -1.312 -26.668 24.285 1.00 92.69 567 ASP A CA 1
ATOM 4339 C C . ASP A 1 567 ? -0.661 -27.108 22.963 1.00 92.69 567 ASP A C 1
ATOM 4341 O O . ASP A 1 567 ? -1.314 -27.588 22.032 1.00 92.69 567 ASP A O 1
ATOM 4345 N N . LEU A 1 568 ? 0.655 -26.907 22.868 1.00 94.12 568 LEU A N 1
ATOM 4346 C CA . LEU A 1 568 ? 1.441 -27.230 21.674 1.00 94.12 568 LEU A CA 1
ATOM 4347 C C . LEU A 1 568 ? 1.491 -28.738 21.379 1.00 94.12 568 LEU A C 1
ATOM 4349 O O . LEU A 1 568 ? 1.650 -29.118 20.218 1.00 94.12 568 LEU A O 1
ATOM 4353 N N . GLU A 1 569 ? 1.350 -29.594 22.396 1.00 96.25 569 GLU A N 1
ATOM 4354 C CA . GLU A 1 569 ? 1.355 -31.049 22.221 1.00 96.25 569 GLU A CA 1
ATOM 4355 C C . GLU A 1 569 ? 0.048 -31.507 21.567 1.00 96.25 569 GLU A C 1
ATOM 4357 O O . GLU A 1 569 ? 0.083 -32.185 20.536 1.00 96.25 569 GLU A O 1
ATOM 4362 N N . ALA A 1 570 ? -1.093 -31.040 22.082 1.00 97.25 570 ALA A N 1
ATOM 4363 C CA . ALA A 1 570 ? -2.406 -31.288 21.493 1.00 97.25 570 ALA A CA 1
ATOM 4364 C C . ALA A 1 570 ? -2.505 -30.731 20.063 1.00 97.25 570 ALA A C 1
ATOM 4366 O O . ALA A 1 570 ? -3.018 -31.399 19.159 1.00 97.25 570 ALA A O 1
ATOM 4367 N N . MET A 1 571 ? -1.968 -29.528 19.820 1.00 97.19 571 MET A N 1
ATOM 4368 C CA . MET A 1 571 ? -1.883 -28.981 18.464 1.00 97.19 571 MET A CA 1
ATOM 4369 C C . MET A 1 571 ? -1.008 -29.858 17.555 1.00 97.19 571 MET A C 1
ATOM 4371 O O . MET A 1 571 ? -1.356 -30.063 16.394 1.00 97.19 571 MET A O 1
ATOM 4375 N N . GLY A 1 572 ? 0.110 -30.391 18.059 1.00 97.81 572 GLY A N 1
ATOM 4376 C CA . GLY A 1 572 ? 1.009 -31.269 17.306 1.00 97.81 572 GLY A CA 1
ATOM 4377 C C . GLY A 1 572 ? 0.405 -32.644 16.997 1.00 97.81 572 GLY A C 1
ATOM 4378 O O . GLY A 1 572 ? 0.676 -33.225 15.946 1.00 97.81 572 GLY A O 1
ATOM 4379 N N . GLU A 1 573 ? -0.440 -33.177 17.880 1.00 98.06 573 GLU A N 1
ATOM 4380 C CA . GLU A 1 573 ? -1.269 -34.356 17.603 1.00 98.06 573 GLU A CA 1
ATOM 4381 C C . GLU A 1 573 ? -2.280 -34.068 16.483 1.00 98.06 573 GLU A C 1
ATOM 4383 O O . GLU A 1 573 ? -2.308 -34.781 15.480 1.00 98.06 573 GLU A O 1
ATOM 4388 N N . ALA A 1 574 ? -3.040 -32.976 16.599 1.00 98.31 574 ALA A N 1
ATOM 4389 C CA . ALA A 1 574 ? -4.027 -32.574 15.598 1.00 98.31 574 ALA A CA 1
ATOM 4390 C C . ALA A 1 574 ? -3.399 -32.258 14.229 1.00 98.31 574 ALA A C 1
ATOM 4392 O O . ALA A 1 574 ? -3.981 -32.562 13.189 1.00 98.31 574 ALA A O 1
ATOM 4393 N N . ALA A 1 575 ? -2.201 -31.667 14.212 1.00 98.31 575 ALA A N 1
ATOM 4394 C CA . ALA A 1 575 ? -1.477 -31.330 12.990 1.00 98.31 575 ALA A CA 1
ATOM 4395 C C . ALA A 1 575 ? -1.132 -32.580 12.167 1.00 98.31 575 ALA A C 1
ATOM 4397 O O . ALA A 1 575 ? -1.352 -32.592 10.955 1.00 98.31 575 ALA A O 1
ATOM 4398 N N . ARG A 1 576 ? -0.685 -33.657 12.827 1.00 97.75 576 ARG A N 1
ATOM 4399 C CA . ARG A 1 576 ? -0.349 -34.933 12.172 1.00 97.75 576 ARG A CA 1
ATOM 4400 C C . ARG A 1 576 ? -1.536 -35.561 11.444 1.00 97.75 576 ARG A C 1
ATOM 4402 O O . ARG A 1 576 ? -1.342 -36.180 10.402 1.00 97.75 576 ARG A O 1
ATOM 4409 N N . ALA A 1 577 ? -2.763 -35.347 11.920 1.00 98.06 577 ALA A N 1
ATOM 4410 C CA . ALA A 1 577 ? -3.967 -35.855 11.261 1.00 98.06 577 ALA A CA 1
ATOM 4411 C C . ALA A 1 577 ? -4.201 -35.258 9.857 1.00 98.06 577 ALA A C 1
ATOM 4413 O O . ALA A 1 577 ? -4.928 -35.844 9.056 1.00 98.06 577 ALA A O 1
ATOM 4414 N N . PHE A 1 578 ? -3.575 -34.123 9.520 1.00 98.50 578 PHE A N 1
ATOM 4415 C CA . PHE A 1 578 ? -3.640 -33.575 8.165 1.00 98.50 578 PHE A CA 1
ATOM 4416 C C . PHE A 1 578 ? -2.770 -34.324 7.152 1.00 98.50 578 PHE A C 1
ATOM 4418 O O . PHE A 1 578 ? -3.008 -34.179 5.953 1.00 98.50 578 PHE A O 1
ATOM 4425 N N . GLU A 1 579 ? -1.763 -35.084 7.590 1.00 98.31 579 GLU A N 1
ATOM 4426 C CA . GLU A 1 579 ? -0.830 -35.777 6.699 1.00 98.31 579 GLU A CA 1
ATOM 4427 C C . GLU A 1 579 ? -1.519 -36.906 5.923 1.00 98.31 579 GLU A C 1
ATOM 4429 O O . GLU A 1 579 ? -2.382 -37.619 6.435 1.00 98.31 579 GLU A O 1
ATOM 4434 N N . GLY A 1 580 ? -1.145 -37.074 4.654 1.00 97.62 580 GLY A N 1
ATOM 4435 C CA . GLY A 1 580 ? -1.771 -38.034 3.747 1.00 97.62 580 GLY A CA 1
ATOM 4436 C C . GLY A 1 580 ? -2.686 -37.379 2.713 1.00 97.62 580 GLY A C 1
ATOM 4437 O O . GLY A 1 580 ? -2.495 -36.223 2.331 1.00 97.62 580 GLY A O 1
ATOM 4438 N N . VAL A 1 581 ? -3.623 -38.161 2.170 1.00 97.94 581 VAL A N 1
ATOM 4439 C CA . VAL A 1 581 ? -4.539 -37.742 1.098 1.00 97.94 581 VAL A CA 1
ATOM 4440 C C . VAL A 1 581 ? -5.946 -37.631 1.653 1.00 97.94 581 VAL A C 1
ATOM 4442 O O . VAL A 1 581 ? -6.553 -38.650 1.964 1.00 97.94 581 VAL A O 1
ATOM 4445 N N . HIS A 1 582 ? -6.474 -36.411 1.705 1.00 97.56 582 HIS A N 1
ATOM 4446 C CA . HIS A 1 582 ? -7.779 -36.130 2.308 1.00 97.56 582 HIS A CA 1
ATOM 4447 C C . HIS A 1 582 ? -8.576 -35.131 1.478 1.00 97.56 582 HIS A C 1
ATOM 4449 O O . HIS A 1 582 ? -7.998 -34.390 0.678 1.00 97.56 582 HIS A O 1
ATOM 4455 N N . ASP A 1 583 ? -9.894 -35.084 1.678 1.00 95.88 583 ASP A N 1
ATOM 4456 C CA . ASP A 1 583 ? -10.745 -34.008 1.166 1.00 95.88 583 ASP A CA 1
ATOM 4457 C C . ASP A 1 583 ? -10.762 -32.834 2.155 1.00 95.88 583 ASP A C 1
ATOM 4459 O O . ASP A 1 583 ? -11.247 -32.933 3.279 1.00 95.88 583 ASP A O 1
ATOM 4463 N N . PHE A 1 584 ? -10.221 -31.696 1.726 1.00 97.06 584 PHE A N 1
ATOM 4464 C CA . PHE A 1 584 ? -10.022 -30.524 2.577 1.00 97.06 584 PHE A CA 1
ATOM 4465 C C . PHE A 1 584 ? -11.151 -29.492 2.463 1.00 97.06 584 PHE A C 1
ATOM 4467 O O . PHE A 1 584 ? -10.961 -28.328 2.823 1.00 97.06 584 PHE A O 1
ATOM 4474 N N . ARG A 1 585 ? -12.344 -29.858 1.972 1.00 94.75 585 ARG A N 1
ATOM 4475 C CA . ARG A 1 585 ? -13.446 -28.889 1.816 1.00 94.75 585 ARG A CA 1
ATOM 4476 C C . ARG A 1 585 ? -13.858 -28.210 3.122 1.00 94.75 585 ARG A C 1
ATOM 4478 O O . ARG A 1 585 ? -14.187 -27.026 3.107 1.00 94.75 585 ARG A O 1
ATOM 4485 N N . ASN A 1 586 ? -13.758 -28.922 4.244 1.00 96.00 586 ASN A N 1
ATOM 4486 C CA . ASN A 1 586 ? -14.027 -28.382 5.575 1.00 96.00 586 ASN A CA 1
ATOM 4487 C C . ASN A 1 586 ? -12.893 -27.503 6.115 1.00 96.00 586 ASN A C 1
ATOM 4489 O O . ASN A 1 586 ? -13.074 -26.900 7.164 1.00 96.00 586 ASN A O 1
ATOM 4493 N N . PHE A 1 587 ? -11.777 -27.382 5.388 1.00 97.06 587 PHE A N 1
ATOM 4494 C CA . PHE A 1 587 ? -10.578 -26.603 5.712 1.00 97.06 587 PHE A CA 1
ATOM 4495 C C . PHE A 1 587 ? -10.209 -25.624 4.596 1.00 97.06 587 PHE A C 1
ATOM 4497 O O . PHE A 1 587 ? -9.043 -25.296 4.425 1.00 97.06 587 PHE A O 1
ATOM 4504 N N . CYS A 1 588 ? -11.162 -25.167 3.787 1.00 94.50 588 CYS A N 1
ATOM 4505 C CA . CYS A 1 588 ? -10.881 -24.220 2.710 1.00 94.50 588 CYS A CA 1
ATOM 4506 C C . CYS A 1 588 ? -12.042 -23.244 2.503 1.00 94.50 588 CYS A C 1
ATOM 4508 O O . CYS A 1 588 ? -13.133 -23.399 3.068 1.00 94.50 588 CYS A O 1
ATOM 4510 N N . ARG A 1 589 ? -11.820 -22.223 1.670 1.00 90.31 589 ARG A N 1
ATOM 4511 C CA . ARG A 1 589 ? -12.928 -21.480 1.069 1.00 90.31 589 ARG A CA 1
ATOM 4512 C C . ARG A 1 589 ? -13.386 -22.241 -0.171 1.00 90.31 589 ARG A C 1
ATOM 4514 O O . ARG A 1 589 ? -12.642 -22.366 -1.139 1.00 90.31 589 ARG A O 1
ATOM 4521 N N . MET A 1 590 ? -14.610 -22.760 -0.121 1.00 86.62 590 MET A N 1
ATOM 4522 C CA . MET A 1 590 ? -15.150 -23.593 -1.190 1.00 86.62 590 MET A CA 1
ATOM 4523 C C . MET A 1 590 ? -15.490 -22.754 -2.428 1.00 86.62 590 MET A C 1
ATOM 4525 O O . MET A 1 590 ? -16.470 -22.005 -2.431 1.00 86.62 590 MET A O 1
ATOM 4529 N N . ASP A 1 591 ? -14.688 -22.926 -3.476 1.00 84.06 591 ASP A N 1
ATOM 4530 C CA . ASP A 1 591 ? -14.900 -22.388 -4.821 1.00 84.06 591 ASP A CA 1
ATOM 4531 C C . ASP A 1 591 ? -15.418 -23.505 -5.737 1.00 84.06 591 ASP A C 1
ATOM 4533 O O . ASP A 1 591 ? -14.657 -24.180 -6.429 1.00 84.06 591 ASP A O 1
ATOM 4537 N N . ALA A 1 592 ? -16.728 -23.745 -5.678 1.00 83.50 592 ALA A N 1
ATOM 4538 C CA . ALA A 1 592 ? -17.373 -24.809 -6.444 1.00 83.50 592 ALA A CA 1
ATOM 4539 C C . ALA A 1 592 ? -17.421 -24.529 -7.960 1.00 83.50 592 ALA A C 1
ATOM 4541 O O . ALA A 1 592 ? -17.751 -25.431 -8.726 1.00 83.50 592 ALA A O 1
ATOM 4542 N N . GLU A 1 593 ? -17.095 -23.306 -8.393 1.00 79.75 593 GLU A N 1
ATOM 4543 C CA . GLU A 1 593 ? -17.071 -22.914 -9.806 1.00 79.75 593 GLU A CA 1
ATOM 4544 C C . GLU A 1 593 ? -15.776 -23.373 -10.470 1.00 79.75 593 GLU A C 1
ATOM 4546 O O . GLU A 1 593 ? -15.806 -24.022 -11.516 1.00 79.75 593 GLU A O 1
ATOM 4551 N N . ASN A 1 594 ? -14.635 -23.092 -9.834 1.00 78.88 594 ASN A N 1
ATOM 4552 C CA . ASN A 1 594 ? -13.325 -23.352 -10.431 1.00 78.88 594 ASN A CA 1
ATOM 4553 C C . ASN A 1 594 ? -12.668 -24.646 -9.930 1.00 78.88 594 ASN A C 1
ATOM 4555 O O . ASN A 1 594 ? -11.710 -25.129 -10.541 1.00 78.88 594 ASN A O 1
ATOM 4559 N N . VAL A 1 595 ? -13.150 -25.226 -8.823 1.00 84.50 595 VAL A N 1
ATOM 4560 C CA . VAL A 1 595 ? -12.553 -26.415 -8.202 1.00 84.50 595 VAL A CA 1
ATOM 4561 C C . VAL A 1 595 ? -13.526 -27.591 -8.211 1.00 84.50 595 VAL A C 1
ATOM 4563 O O . VAL A 1 595 ? -14.564 -27.580 -7.558 1.00 84.50 595 VAL A O 1
ATOM 4566 N N . LYS A 1 596 ? -13.135 -28.657 -8.920 1.00 82.88 596 LYS A N 1
ATOM 4567 C CA . LYS A 1 596 ? -13.890 -29.922 -8.995 1.00 82.88 596 LYS A CA 1
ATOM 4568 C C . LYS A 1 596 ? -13.411 -30.990 -8.011 1.00 82.88 596 LYS A C 1
ATOM 4570 O O . LYS A 1 596 ? -14.147 -31.915 -7.702 1.00 82.88 596 LYS A O 1
ATOM 4575 N N . SER A 1 597 ? -12.171 -30.881 -7.535 1.00 89.62 597 SER A N 1
ATOM 4576 C CA . SER A 1 597 ? -11.588 -31.814 -6.569 1.00 89.62 597 SER A CA 1
ATOM 4577 C C . SER A 1 597 ? -10.996 -31.052 -5.393 1.00 89.62 597 SER A C 1
ATOM 4579 O O . SER A 1 597 ? -10.111 -30.204 -5.570 1.00 89.62 597 SER A O 1
ATOM 4581 N N . PHE A 1 598 ? -11.461 -31.402 -4.196 1.00 93.00 598 PHE A N 1
ATOM 4582 C CA . PHE A 1 598 ? -10.988 -30.885 -2.911 1.00 93.00 598 PHE A CA 1
ATOM 4583 C C . PHE A 1 598 ? -9.977 -31.823 -2.241 1.00 93.00 598 PHE A C 1
ATOM 4585 O O . PHE A 1 598 ? -9.460 -31.528 -1.165 1.00 93.00 598 PHE A O 1
ATOM 4592 N N . THR A 1 599 ? -9.637 -32.928 -2.906 1.00 95.06 599 THR A N 1
ATOM 4593 C CA . THR A 1 599 ? -8.641 -33.877 -2.427 1.00 95.06 599 THR A CA 1
ATOM 4594 C C . THR A 1 599 ? -7.238 -33.307 -2.602 1.00 95.06 599 THR A C 1
ATOM 4596 O O . THR A 1 599 ? -6.842 -32.945 -3.714 1.00 95.06 599 THR A O 1
ATOM 4599 N N . ARG A 1 600 ? -6.465 -33.208 -1.522 1.00 96.75 600 ARG A N 1
ATOM 4600 C CA . ARG A 1 600 ? -5.063 -32.756 -1.550 1.00 96.75 600 ARG A CA 1
ATOM 4601 C C . ARG A 1 600 ? -4.185 -33.728 -0.777 1.00 96.75 600 ARG A C 1
ATOM 4603 O O . ARG A 1 600 ? -4.676 -34.464 0.072 1.00 96.75 600 ARG A O 1
ATOM 4610 N N . ARG A 1 601 ? -2.886 -33.732 -1.096 1.00 97.94 601 ARG A N 1
ATOM 4611 C CA . ARG A 1 601 ? -1.878 -34.488 -0.350 1.00 97.94 601 ARG A CA 1
ATOM 4612 C C . ARG A 1 601 ? -1.016 -33.534 0.466 1.00 97.94 601 ARG A C 1
ATOM 4614 O O . ARG A 1 601 ? -0.258 -32.753 -0.113 1.00 97.94 601 ARG A O 1
ATOM 4621 N N . VAL A 1 602 ? -1.117 -33.633 1.785 1.00 98.50 602 VAL A N 1
ATOM 4622 C CA . VAL A 1 602 ? -0.182 -33.004 2.722 1.00 98.50 602 VAL A CA 1
ATOM 4623 C C . VAL A 1 602 ? 0.899 -34.033 3.030 1.00 98.50 602 VAL A C 1
ATOM 4625 O O . VAL A 1 602 ? 0.608 -35.188 3.327 1.00 98.50 602 VAL A O 1
ATOM 4628 N N . LEU A 1 603 ? 2.149 -33.628 2.853 1.00 98.00 603 LEU A N 1
ATOM 4629 C CA . LEU A 1 603 ? 3.330 -34.459 3.064 1.00 98.00 603 LEU A CA 1
ATOM 4630 C C . LEU A 1 603 ? 3.840 -34.353 4.500 1.00 98.00 603 LEU A C 1
ATOM 4632 O O . LEU A 1 603 ? 4.458 -35.291 4.980 1.00 98.00 603 LEU A O 1
ATOM 4636 N N . GLU A 1 604 ? 3.626 -33.204 5.135 1.00 98.12 604 GLU A N 1
ATOM 4637 C CA . GLU A 1 604 ? 4.143 -32.896 6.464 1.00 98.12 604 GLU A CA 1
ATOM 4638 C C . GLU A 1 604 ? 3.338 -31.745 7.067 1.00 98.12 604 GLU A C 1
ATOM 4640 O O . GLU A 1 604 ? 3.074 -30.749 6.375 1.00 98.12 604 GLU A O 1
ATOM 4645 N N . CYS A 1 605 ? 2.958 -31.878 8.336 1.00 98.50 605 CYS A N 1
ATOM 4646 C CA . CYS A 1 605 ? 2.321 -30.816 9.103 1.00 98.50 605 CYS A CA 1
ATOM 4647 C C . CYS A 1 605 ? 2.823 -30.826 10.555 1.00 98.50 605 CYS A C 1
ATOM 4649 O O . CYS A 1 605 ? 2.364 -31.617 11.377 1.00 98.50 605 CYS A O 1
ATOM 4651 N N . THR A 1 606 ? 3.755 -29.930 10.877 1.00 98.06 606 THR A N 1
ATOM 4652 C CA . THR A 1 606 ? 4.469 -29.892 12.164 1.00 98.06 606 THR A CA 1
ATOM 4653 C C . THR A 1 606 ? 4.349 -28.529 12.842 1.00 98.06 606 THR A C 1
ATOM 4655 O O . THR A 1 606 ? 4.001 -27.528 12.214 1.00 98.06 606 THR A O 1
ATOM 4658 N N . ILE A 1 607 ? 4.628 -28.486 14.146 1.00 97.06 607 ILE A N 1
ATOM 4659 C CA . ILE A 1 607 ? 4.712 -27.250 14.933 1.00 97.06 607 ILE A CA 1
ATOM 4660 C C . ILE A 1 607 ? 6.128 -27.150 15.470 1.00 97.06 607 ILE A C 1
ATOM 4662 O O . ILE A 1 607 ? 6.601 -28.055 16.153 1.00 97.06 607 ILE A O 1
ATOM 4666 N N . GLU A 1 608 ? 6.806 -26.061 15.135 1.00 95.69 608 GLU A N 1
ATOM 4667 C CA . GLU A 1 608 ? 8.237 -25.903 15.369 1.00 95.69 608 GLU A CA 1
ATOM 4668 C C . GLU A 1 608 ? 8.546 -24.525 15.946 1.00 95.69 608 GLU A C 1
ATOM 4670 O O . GLU A 1 608 ? 7.836 -23.548 15.702 1.00 95.69 608 GLU A O 1
ATOM 4675 N N . GLU A 1 609 ? 9.621 -24.449 16.722 1.00 94.56 609 GLU A N 1
ATOM 4676 C CA . GLU A 1 609 ? 10.106 -23.204 17.310 1.00 94.56 609 GLU A CA 1
ATOM 4677 C C . GLU A 1 609 ? 10.911 -22.385 16.291 1.00 94.56 609 GLU A C 1
ATOM 4679 O O . GLU A 1 609 ? 11.650 -22.929 15.465 1.00 94.56 609 GLU A O 1
ATOM 4684 N N . ALA A 1 610 ? 10.771 -21.060 16.342 1.00 90.50 610 ALA A N 1
ATOM 4685 C CA . ALA A 1 610 ? 11.477 -20.132 15.472 1.00 90.50 610 ALA A CA 1
ATOM 4686 C C . ALA A 1 610 ? 12.522 -19.322 16.250 1.00 90.50 610 ALA A C 1
ATOM 4688 O O . ALA A 1 610 ? 12.212 -18.698 17.263 1.00 90.50 610 ALA A O 1
ATOM 4689 N N 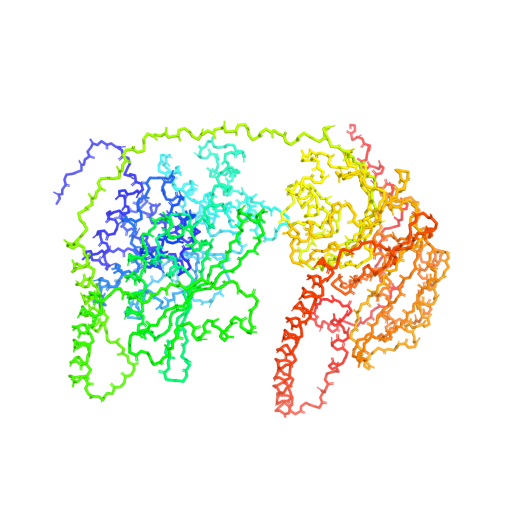. GLY A 1 611 ? 13.739 -19.237 15.706 1.00 82.38 611 GLY A N 1
ATOM 4690 C CA . GLY A 1 611 ? 14.735 -18.244 16.113 1.00 82.38 611 GLY A CA 1
ATOM 4691 C C . GLY A 1 611 ? 15.086 -18.266 17.604 1.00 82.38 611 GLY A C 1
ATOM 4692 O O . GLY A 1 611 ? 15.628 -19.248 18.096 1.00 82.38 611 GLY A O 1
ATOM 4693 N N . ASP A 1 612 ? 14.826 -17.147 18.285 1.00 76.62 612 ASP A N 1
ATOM 4694 C CA . ASP A 1 612 ? 15.166 -16.879 19.691 1.00 76.62 612 ASP A CA 1
ATOM 4695 C C . ASP A 1 612 ? 14.203 -17.520 20.709 1.00 76.62 612 ASP A C 1
ATOM 4697 O O . ASP A 1 612 ? 14.322 -17.281 21.911 1.00 76.62 612 ASP A O 1
ATOM 4701 N N . GLY A 1 613 ? 13.248 -18.318 20.230 1.00 82.00 613 GLY A N 1
ATOM 4702 C CA . GLY A 1 613 ? 12.309 -19.075 21.049 1.00 82.00 613 GLY A CA 1
ATOM 4703 C C . GLY A 1 613 ? 11.065 -18.315 21.493 1.00 82.00 613 GLY A C 1
ATOM 4704 O O . GLY A 1 613 ? 10.248 -18.870 22.229 1.00 82.00 613 GLY A O 1
ATOM 4705 N N . LYS A 1 614 ? 10.875 -17.072 21.031 1.00 85.62 614 LYS A N 1
ATOM 4706 C CA . LYS A 1 614 ? 9.648 -16.292 21.281 1.00 85.62 614 LYS A CA 1
ATOM 4707 C C . LYS A 1 614 ? 8.520 -16.601 20.298 1.00 85.62 614 LYS A C 1
ATOM 4709 O O . LYS A 1 614 ? 7.352 -16.376 20.603 1.00 85.62 614 LYS A O 1
ATOM 4714 N N . LEU A 1 615 ? 8.856 -17.102 19.113 1.00 91.12 615 LEU A N 1
ATOM 4715 C CA . LEU A 1 615 ? 7.898 -17.414 18.056 1.00 91.12 615 LEU A CA 1
ATOM 4716 C C . LEU A 1 615 ? 7.874 -18.915 17.773 1.00 91.12 615 LEU A C 1
ATOM 4718 O O . LEU A 1 615 ? 8.887 -19.605 17.862 1.00 91.12 615 LEU A O 1
ATOM 4722 N N . MET A 1 616 ? 6.710 -19.393 17.361 1.00 94.31 616 MET A N 1
ATOM 4723 C CA . MET A 1 616 ? 6.485 -20.719 16.801 1.00 94.31 616 MET A CA 1
ATOM 4724 C C . MET A 1 616 ? 6.028 -20.575 15.347 1.00 94.31 616 MET A C 1
ATOM 4726 O O . MET A 1 616 ? 5.580 -19.505 14.918 1.00 94.31 616 MET A O 1
ATOM 4730 N N . TYR A 1 617 ? 6.087 -21.655 14.575 1.00 96.62 617 TYR A N 1
ATOM 4731 C CA . TYR A 1 617 ? 5.354 -21.741 13.320 1.00 96.62 617 TYR A CA 1
ATOM 4732 C C . TYR A 1 617 ? 4.709 -23.104 13.100 1.00 96.62 617 TYR A C 1
ATOM 4734 O O . TYR A 1 617 ? 5.244 -24.142 13.482 1.00 96.62 617 TYR A O 1
ATOM 4742 N N . ILE A 1 618 ? 3.563 -23.085 12.419 1.00 98.19 618 ILE A N 1
ATOM 4743 C CA . ILE A 1 618 ? 2.964 -24.274 11.815 1.00 98.19 618 ILE A CA 1
ATOM 4744 C C . ILE A 1 618 ? 3.616 -24.446 10.445 1.00 98.19 618 ILE A C 1
ATOM 4746 O O . ILE A 1 618 ? 3.469 -23.593 9.564 1.00 98.19 618 ILE A O 1
ATOM 4750 N N . ASN A 1 619 ? 4.371 -25.521 10.279 1.00 98.25 619 ASN A N 1
ATOM 4751 C CA . ASN A 1 619 ? 4.986 -25.906 9.020 1.00 98.25 619 ASN A CA 1
ATOM 4752 C C . ASN A 1 619 ? 4.044 -26.836 8.269 1.00 98.25 619 ASN A C 1
ATOM 4754 O O . ASN A 1 619 ? 3.644 -27.863 8.801 1.00 98.25 619 ASN A O 1
ATOM 4758 N N . VAL A 1 620 ? 3.702 -26.487 7.030 1.00 98.44 620 VAL A N 1
ATOM 4759 C CA . VAL A 1 620 ? 2.819 -27.307 6.196 1.00 98.44 620 VAL A CA 1
ATOM 4760 C C . VAL A 1 620 ? 3.437 -27.475 4.819 1.00 98.44 620 VAL A C 1
ATOM 4762 O O . VAL A 1 620 ? 3.575 -26.505 4.070 1.00 98.44 620 VAL A O 1
ATOM 4765 N N . ARG A 1 621 ? 3.771 -28.712 4.449 1.00 98.44 621 ARG A N 1
ATOM 4766 C CA . ARG A 1 621 ? 4.282 -29.069 3.120 1.00 98.44 621 ARG A CA 1
ATOM 4767 C C . ARG A 1 621 ? 3.287 -29.971 2.410 1.00 98.44 621 ARG A C 1
ATOM 4769 O O . ARG A 1 621 ? 2.822 -30.956 2.967 1.00 98.44 621 ARG A O 1
ATOM 4776 N N . GLY A 1 622 ? 2.962 -29.659 1.161 1.00 97.38 622 GLY A N 1
ATOM 4777 C CA . GLY A 1 622 ? 1.964 -30.403 0.392 1.00 97.38 622 GLY A CA 1
ATOM 4778 C C . GLY A 1 622 ? 2.166 -30.266 -1.109 1.00 97.38 622 GLY A C 1
ATOM 4779 O O . GLY A 1 622 ? 2.858 -29.362 -1.577 1.00 97.38 622 GLY A O 1
ATOM 4780 N N . THR A 1 623 ? 1.563 -31.165 -1.883 1.00 93.25 623 THR A N 1
ATOM 4781 C CA . THR A 1 623 ? 1.708 -31.172 -3.351 1.00 93.25 623 THR A CA 1
ATOM 4782 C C . THR A 1 623 ? 0.929 -30.032 -4.012 1.00 93.25 623 THR A C 1
ATOM 4784 O O . THR A 1 623 ? 1.373 -29.439 -4.994 1.00 93.25 623 THR A O 1
ATOM 4787 N N . ALA A 1 624 ? -0.218 -29.673 -3.438 1.00 90.50 624 ALA A N 1
ATOM 4788 C CA . ALA A 1 624 ? -1.033 -28.528 -3.818 1.00 90.50 624 ALA A CA 1
ATOM 4789 C C . ALA A 1 624 ? -1.937 -28.119 -2.649 1.00 90.50 624 ALA A C 1
ATOM 4791 O O . ALA A 1 624 ? -2.248 -28.937 -1.786 1.00 90.50 624 ALA A O 1
ATOM 4792 N N . PHE A 1 625 ? -2.413 -26.875 -2.670 1.00 94.75 625 PHE A N 1
ATOM 4793 C CA . PHE A 1 625 ? -3.314 -26.331 -1.655 1.00 94.75 625 PHE A CA 1
ATOM 4794 C C . PHE A 1 625 ? -4.551 -25.708 -2.305 1.00 94.75 625 PHE A C 1
ATOM 4796 O O . PHE A 1 625 ? -4.499 -25.214 -3.435 1.00 94.75 625 PHE A O 1
ATOM 4803 N N . LEU A 1 626 ? -5.679 -25.784 -1.606 1.00 94.50 626 LEU A N 1
ATOM 4804 C CA . LEU A 1 626 ? -6.926 -25.105 -1.944 1.00 94.50 626 LEU A CA 1
ATOM 4805 C C . LEU A 1 626 ? -6.901 -23.645 -1.486 1.00 94.50 626 LEU A C 1
ATOM 4807 O O . LEU A 1 626 ? -6.058 -23.231 -0.686 1.00 94.50 626 LEU A O 1
ATOM 4811 N N . TRP A 1 627 ? -7.871 -22.871 -1.968 1.00 91.81 627 TRP A N 1
ATOM 4812 C CA . TRP A 1 627 ? -8.036 -21.482 -1.565 1.00 91.81 627 TRP A CA 1
ATOM 4813 C C . TRP A 1 627 ? -8.241 -21.374 -0.047 1.00 91.81 627 TRP A C 1
ATOM 4815 O O . TRP A 1 627 ? -9.105 -22.046 0.525 1.00 91.81 627 TRP A O 1
ATOM 4825 N N . HIS A 1 628 ? -7.412 -20.554 0.605 1.00 94.00 628 HIS A N 1
ATOM 4826 C CA . HIS A 1 628 ? -7.377 -20.345 2.056 1.00 94.00 628 HIS A CA 1
ATOM 4827 C C . HIS A 1 628 ? -7.044 -21.594 2.901 1.00 94.00 628 HIS A C 1
ATOM 4829 O O . HIS A 1 628 ? -7.256 -21.576 4.115 1.00 94.00 628 HIS A O 1
ATOM 4835 N N . GLN A 1 629 ? -6.542 -22.689 2.313 1.00 96.81 629 GLN A N 1
ATOM 4836 C CA . GLN A 1 629 ? -6.441 -23.967 3.031 1.00 96.81 629 GLN A CA 1
ATOM 4837 C C . GLN A 1 629 ? -5.600 -23.886 4.312 1.00 96.81 629 GLN A C 1
ATOM 4839 O O . GLN A 1 629 ? -6.078 -24.198 5.398 1.00 96.81 629 GLN A O 1
ATOM 4844 N N . VAL A 1 630 ? -4.362 -23.400 4.195 1.00 97.56 630 VAL A N 1
ATOM 4845 C CA . VAL A 1 630 ? -3.402 -23.367 5.312 1.00 97.56 630 VAL A CA 1
ATOM 4846 C C . VAL A 1 630 ? -3.892 -22.478 6.462 1.00 97.56 630 VAL A C 1
ATOM 4848 O O . VAL A 1 630 ? -3.729 -22.829 7.625 1.00 97.56 630 VAL A O 1
ATOM 4851 N N . ARG A 1 631 ? -4.565 -21.362 6.159 1.00 96.19 631 ARG A N 1
ATOM 4852 C CA . ARG A 1 631 ? -5.117 -20.448 7.175 1.00 96.19 631 ARG A CA 1
ATOM 4853 C C . ARG A 1 631 ? -6.298 -21.058 7.932 1.00 96.19 631 ARG A C 1
ATOM 4855 O O . ARG A 1 631 ? -6.463 -20.818 9.125 1.00 96.19 631 ARG A O 1
ATOM 4862 N N . ASN A 1 632 ? -7.126 -21.852 7.255 1.00 96.25 632 ASN A N 1
ATOM 4863 C CA . ASN A 1 632 ? -8.206 -22.591 7.909 1.00 96.25 632 ASN A CA 1
ATOM 4864 C C . ASN A 1 632 ? -7.656 -23.745 8.761 1.00 96.25 632 ASN A C 1
ATOM 4866 O O . ASN A 1 632 ? -8.139 -23.950 9.871 1.00 96.25 632 ASN A O 1
ATOM 4870 N N . MET A 1 633 ? -6.618 -24.448 8.286 1.00 98.06 633 MET A N 1
ATOM 4871 C CA . MET A 1 633 ? -5.897 -25.443 9.092 1.00 98.06 633 MET A CA 1
ATOM 4872 C C . MET A 1 633 ? -5.339 -24.805 10.372 1.00 98.06 633 MET A C 1
ATOM 4874 O O . MET A 1 633 ? -5.604 -25.305 11.460 1.00 98.06 633 MET A O 1
ATOM 4878 N N . ALA A 1 634 ? -4.653 -23.661 10.253 1.00 97.12 634 ALA A N 1
ATOM 4879 C CA . ALA A 1 634 ? -4.122 -22.919 11.397 1.00 97.12 634 ALA A CA 1
ATOM 4880 C C . ALA A 1 634 ? -5.221 -22.530 12.399 1.00 97.12 634 ALA A C 1
ATOM 4882 O O . ALA A 1 634 ? -5.058 -22.751 13.593 1.00 97.12 634 ALA A O 1
ATOM 4883 N N . SER A 1 635 ? -6.367 -22.030 11.924 1.00 94.81 635 SER A N 1
ATOM 4884 C CA . SER A 1 635 ? -7.499 -21.667 12.792 1.00 94.81 635 SER A CA 1
ATOM 4885 C C . SER A 1 635 ? -8.005 -22.841 13.635 1.00 94.81 635 SER A C 1
ATOM 4887 O O . SER A 1 635 ? -8.177 -22.711 14.846 1.00 94.81 635 SER A O 1
ATOM 4889 N N . VAL A 1 636 ? -8.194 -24.014 13.022 1.00 96.19 636 VAL A N 1
ATOM 4890 C CA . VAL A 1 636 ? -8.649 -25.207 13.754 1.00 96.19 636 VAL A CA 1
ATOM 4891 C C . VAL A 1 636 ? -7.583 -25.690 14.737 1.00 96.19 636 VAL A C 1
ATOM 4893 O O . VAL A 1 636 ? -7.920 -26.024 15.870 1.00 96.19 636 VAL A O 1
ATOM 4896 N N . LEU A 1 637 ? -6.302 -25.657 14.355 1.00 96.81 637 LEU A N 1
ATOM 4897 C CA . LEU A 1 637 ? -5.205 -25.984 15.271 1.00 96.81 637 LEU A CA 1
ATOM 4898 C C . LEU A 1 637 ? -5.173 -25.038 16.470 1.00 96.81 637 LEU A C 1
ATOM 4900 O O . LEU A 1 637 ? -5.017 -25.494 17.595 1.00 96.81 637 LEU A O 1
ATOM 4904 N N . PHE A 1 638 ? -5.404 -23.743 16.274 1.00 93.94 638 PHE A N 1
ATOM 4905 C CA . PHE A 1 638 ? -5.508 -22.808 17.387 1.00 93.94 638 PHE A CA 1
ATOM 4906 C C . PHE A 1 638 ? -6.693 -23.099 18.316 1.00 93.94 638 PHE A C 1
ATOM 4908 O O . PHE A 1 638 ? -6.559 -22.964 19.529 1.00 93.94 638 PHE A O 1
ATOM 4915 N N . MET A 1 639 ? -7.838 -23.550 17.792 1.00 91.81 639 MET A N 1
ATOM 4916 C CA . MET A 1 639 ? -8.947 -23.996 18.649 1.00 91.81 639 MET A CA 1
ATOM 4917 C C . MET A 1 639 ? -8.572 -25.230 19.475 1.00 91.81 639 MET A C 1
ATOM 4919 O O . MET A 1 639 ? -8.958 -25.311 20.640 1.00 91.81 639 MET A O 1
ATOM 4923 N N . VAL A 1 640 ? -7.791 -26.155 18.913 1.00 94.81 640 VAL A N 1
ATOM 4924 C CA . VAL A 1 640 ? -7.243 -27.286 19.676 1.00 94.81 640 VAL A CA 1
ATOM 4925 C C . VAL A 1 640 ? -6.275 -26.797 20.754 1.00 94.81 640 VAL A C 1
ATOM 4927 O O . VAL A 1 640 ? -6.429 -27.161 21.915 1.00 94.81 640 VAL A O 1
ATOM 4930 N N . GLY A 1 641 ? -5.338 -25.913 20.406 1.00 92.44 641 GLY A N 1
ATOM 4931 C CA . GLY A 1 641 ? -4.358 -25.372 21.353 1.00 92.44 641 GLY A CA 1
ATOM 4932 C C . GLY A 1 641 ? -4.983 -24.594 22.507 1.00 92.44 641 GLY A C 1
ATOM 4933 O O . GLY A 1 641 ? -4.497 -24.669 23.627 1.00 92.44 641 GLY A O 1
ATOM 4934 N N . LEU A 1 642 ? -6.097 -23.902 22.266 1.00 89.19 642 LEU A N 1
ATOM 4935 C CA . LEU A 1 642 ? -6.869 -23.218 23.309 1.00 89.19 642 LEU A CA 1
ATOM 4936 C C . LEU A 1 642 ? -7.747 -24.168 24.151 1.00 89.19 642 LEU A C 1
ATOM 4938 O O . LEU A 1 642 ? -8.492 -23.706 25.015 1.00 89.19 642 LEU A O 1
ATOM 4942 N N . GLY A 1 643 ? -7.728 -25.479 23.883 1.00 89.75 643 GLY A N 1
ATOM 4943 C CA . GLY A 1 643 ? -8.565 -26.476 24.561 1.00 89.75 643 GLY A CA 1
ATOM 4944 C C . GLY A 1 643 ? -10.054 -26.384 24.211 1.00 89.75 643 GLY A C 1
ATOM 4945 O O . GLY A 1 643 ? -10.901 -26.985 24.875 1.00 89.75 643 GLY A O 1
ATOM 4946 N N . HIS A 1 644 ? -10.398 -25.618 23.178 1.00 89.69 644 HIS A N 1
ATOM 4947 C CA . HIS A 1 644 ? -11.768 -25.444 22.720 1.00 89.69 644 HIS A CA 1
ATOM 4948 C C . HIS A 1 644 ? -12.286 -26.669 21.951 1.00 89.69 644 HIS A C 1
ATOM 4950 O O . HIS A 1 644 ? -13.469 -27.004 22.032 1.00 89.69 644 HIS A O 1
ATOM 4956 N N . GLU A 1 645 ? -11.387 -27.358 21.249 1.00 94.31 645 GLU A N 1
ATOM 4957 C CA . GLU A 1 645 ? -11.656 -28.592 20.516 1.00 94.31 645 GLU A CA 1
ATOM 4958 C C . GLU A 1 645 ? -10.655 -29.691 20.898 1.00 94.31 645 GLU A C 1
ATOM 4960 O O . GLU A 1 645 ? -9.500 -29.387 21.189 1.00 94.31 645 GLU A O 1
ATOM 4965 N N . PRO A 1 646 ? -11.048 -30.977 20.883 1.00 96.50 646 PRO A N 1
ATOM 4966 C CA . PRO A 1 646 ? -10.098 -32.074 21.045 1.00 96.50 646 PRO A CA 1
ATOM 4967 C C . PRO A 1 646 ? -9.252 -32.269 19.769 1.00 96.50 646 PRO A C 1
ATOM 4969 O O . PRO A 1 646 ? -9.759 -31.997 18.678 1.00 96.50 646 PRO A O 1
ATOM 4972 N N . PRO A 1 647 ? -8.035 -32.846 19.843 1.00 97.88 647 PRO A N 1
ATOM 4973 C CA . PRO A 1 647 ? -7.207 -33.112 18.657 1.00 97.88 647 PRO A CA 1
ATOM 4974 C C . PRO A 1 647 ? -7.917 -33.907 17.548 1.00 97.88 647 PRO A C 1
ATOM 4976 O O . PRO A 1 647 ? -7.799 -33.590 16.363 1.00 97.88 647 PRO A O 1
ATOM 4979 N N . SER A 1 648 ? -8.765 -34.867 17.940 1.00 97.50 648 SER A N 1
ATOM 4980 C CA . SER A 1 648 ? -9.599 -35.686 17.039 1.00 97.50 648 SER A CA 1
ATOM 4981 C C . SER A 1 648 ? -10.605 -34.899 16.184 1.00 97.50 648 SER A C 1
ATOM 4983 O O . SER A 1 648 ? -11.211 -35.460 15.265 1.00 97.50 648 SER A O 1
ATOM 4985 N N . VAL A 1 649 ? -10.802 -33.599 16.443 1.00 97.56 649 VAL A N 1
ATOM 4986 C CA . VAL A 1 649 ? -11.649 -32.741 15.605 1.00 97.56 649 VAL A CA 1
ATOM 4987 C C . VAL A 1 649 ? -11.147 -32.696 14.163 1.00 97.56 649 VAL A C 1
ATOM 4989 O O . VAL A 1 649 ? -11.963 -32.660 13.245 1.00 97.56 649 VAL A O 1
ATOM 4992 N N . VAL A 1 650 ? -9.827 -32.749 13.945 1.00 98.00 650 VAL A N 1
ATOM 4993 C CA . VAL A 1 650 ? -9.246 -32.679 12.599 1.00 98.00 650 VAL A CA 1
ATOM 4994 C C . VAL A 1 650 ? -9.678 -33.883 11.768 1.00 98.00 650 VAL A C 1
ATOM 4996 O O . VAL A 1 650 ? -10.255 -33.700 10.698 1.00 98.00 650 VAL A O 1
ATOM 4999 N N . GLU A 1 651 ? -9.512 -35.098 12.293 1.00 97.50 651 GLU A N 1
ATOM 5000 C CA . GLU A 1 651 ? -9.962 -36.333 11.636 1.00 97.50 651 GLU A CA 1
ATOM 5001 C C . GLU A 1 651 ? -11.464 -36.303 11.348 1.00 97.50 651 GLU A C 1
ATOM 5003 O O . GLU A 1 651 ? -11.911 -36.629 10.249 1.00 97.50 651 GLU A O 1
ATOM 5008 N N . ARG A 1 652 ? -12.260 -35.840 12.318 1.00 96.75 652 ARG A N 1
ATOM 5009 C CA . ARG A 1 652 ? -13.712 -35.729 12.162 1.00 96.75 652 ARG A CA 1
ATOM 5010 C C . ARG A 1 652 ? -14.119 -34.764 11.047 1.00 96.75 652 ARG A C 1
ATOM 5012 O O . ARG A 1 652 ? -15.140 -34.997 10.404 1.00 96.75 652 ARG A O 1
ATOM 5019 N N . LEU A 1 653 ? -13.379 -33.676 10.848 1.00 97.38 653 LEU A N 1
ATOM 5020 C CA . LEU A 1 653 ? -13.647 -32.703 9.788 1.00 97.38 653 LEU A CA 1
ATOM 5021 C C . LEU A 1 653 ? -13.117 -33.155 8.420 1.00 97.38 653 LEU A C 1
ATOM 5023 O O . LEU A 1 653 ? -13.652 -32.703 7.410 1.00 97.38 653 LEU A O 1
ATOM 5027 N N . LEU A 1 654 ? -12.094 -34.012 8.369 1.00 97.44 654 LEU A N 1
ATOM 5028 C CA . LEU A 1 654 ? -11.617 -34.639 7.126 1.00 97.44 654 LEU A CA 1
ATOM 5029 C C . LEU A 1 654 ? -12.564 -35.759 6.655 1.00 97.44 654 LEU A C 1
ATOM 5031 O O . LEU A 1 654 ? -12.661 -36.021 5.456 1.00 97.44 654 LEU A O 1
ATOM 5035 N N . ASP A 1 655 ? -13.298 -36.379 7.581 1.00 95.69 655 ASP A N 1
ATOM 5036 C CA . ASP A 1 655 ? -14.337 -37.369 7.299 1.00 95.69 655 ASP A CA 1
ATOM 5037 C C . ASP A 1 655 ? -15.663 -36.701 6.888 1.00 95.69 655 ASP A C 1
ATOM 5039 O O . ASP A 1 655 ? -16.406 -36.148 7.705 1.00 95.69 655 ASP A O 1
ATOM 5043 N N . LEU A 1 656 ? -15.980 -36.775 5.595 1.00 92.19 656 LEU A N 1
ATOM 5044 C CA . LEU A 1 656 ? -17.191 -36.181 5.027 1.00 92.19 656 LEU A CA 1
ATOM 5045 C C . LEU A 1 656 ? -18.463 -36.996 5.255 1.00 92.19 656 LEU A C 1
ATOM 5047 O O . LEU A 1 656 ? -19.550 -36.443 5.099 1.00 92.19 656 LEU A O 1
ATOM 5051 N N . GLU A 1 657 ? -18.359 -38.270 5.630 1.00 92.38 657 GLU A N 1
ATOM 5052 C CA . GLU A 1 657 ? -19.533 -39.046 6.037 1.00 92.38 657 GLU A CA 1
ATOM 5053 C C . GLU A 1 657 ? -20.011 -38.567 7.408 1.00 92.38 657 GLU A C 1
ATOM 5055 O O . GLU A 1 657 ? -21.208 -38.389 7.643 1.00 92.38 657 GLU A O 1
ATOM 5060 N N . ARG A 1 658 ? -19.059 -38.280 8.303 1.00 92.12 658 ARG A N 1
ATOM 5061 C CA . ARG A 1 658 ? -19.343 -37.751 9.644 1.00 92.12 658 ARG A CA 1
ATOM 5062 C C . ARG A 1 658 ? -19.628 -36.255 9.641 1.00 92.12 658 ARG A C 1
ATOM 5064 O O . ARG A 1 658 ? -20.463 -35.801 10.426 1.00 92.12 658 ARG A O 1
ATOM 5071 N N . THR A 1 659 ? -18.942 -35.494 8.788 1.00 92.62 659 THR A N 1
ATOM 5072 C CA . THR A 1 659 ? -19.079 -34.036 8.699 1.00 92.62 659 THR A CA 1
ATOM 5073 C C . THR A 1 659 ? -19.247 -33.579 7.245 1.00 92.62 659 THR A C 1
ATOM 5075 O O . THR A 1 659 ? -18.329 -33.009 6.648 1.00 92.62 659 THR A O 1
ATOM 5078 N N . PRO A 1 660 ? -20.440 -33.771 6.652 1.00 90.62 660 PRO A N 1
ATOM 5079 C CA . PRO A 1 660 ? -20.685 -33.454 5.241 1.00 90.62 660 PRO A CA 1
ATOM 5080 C C . PRO A 1 660 ? -20.697 -31.950 4.941 1.00 90.62 660 PRO A C 1
ATOM 5082 O O . PRO A 1 660 ? -20.587 -31.535 3.784 1.00 90.62 660 PRO A O 1
ATOM 5085 N N . ARG A 1 661 ? -20.854 -31.116 5.976 1.00 91.81 661 ARG A N 1
ATOM 5086 C CA . ARG A 1 661 ? -20.967 -29.662 5.859 1.00 91.81 661 ARG A CA 1
ATOM 5087 C C . ARG A 1 661 ? -19.900 -28.978 6.694 1.00 91.81 661 ARG A C 1
ATOM 5089 O O . ARG A 1 661 ? -19.752 -29.278 7.876 1.00 91.81 661 ARG A O 1
ATOM 5096 N N . LYS A 1 662 ? -19.220 -28.001 6.095 1.00 93.31 662 LYS A N 1
ATOM 5097 C CA . LYS A 1 662 ? -18.197 -27.212 6.778 1.00 93.31 662 LYS A CA 1
ATOM 5098 C C . LYS A 1 662 ? -18.827 -26.397 7.914 1.00 93.31 662 LYS A C 1
ATOM 5100 O O . LYS A 1 662 ? -19.712 -25.587 7.628 1.00 93.31 662 LYS A O 1
ATOM 5105 N N . PRO A 1 663 ? -18.391 -26.561 9.172 1.00 93.69 663 PRO A N 1
ATOM 5106 C CA . PRO A 1 663 ? -18.842 -25.704 10.262 1.00 93.69 663 PRO A CA 1
ATOM 5107 C C . PRO A 1 663 ? -18.278 -24.288 10.122 1.00 93.69 663 PRO A C 1
ATOM 5109 O O . PRO A 1 663 ? -17.197 -24.091 9.566 1.00 93.69 663 PRO A O 1
ATOM 5112 N N . GLN A 1 664 ? -18.994 -23.291 10.639 1.00 90.44 664 GLN A N 1
ATOM 5113 C CA . GLN A 1 664 ? -18.527 -21.906 10.612 1.00 90.44 664 GLN A CA 1
ATOM 5114 C C . GLN A 1 664 ? -17.431 -21.650 11.657 1.00 90.44 664 GLN A C 1
ATOM 5116 O O . GLN A 1 664 ? -17.608 -21.864 12.862 1.00 90.44 664 GLN A O 1
ATOM 5121 N N . TYR A 1 665 ? -16.296 -21.131 11.198 1.00 89.81 665 TYR A N 1
ATOM 5122 C CA . TYR A 1 665 ? -15.204 -20.659 12.043 1.00 89.81 665 TYR A CA 1
ATOM 5123 C C . TYR A 1 665 ? -14.417 -19.538 11.345 1.00 89.81 665 TYR A C 1
ATOM 5125 O O . TYR A 1 665 ? -14.387 -19.496 10.110 1.00 89.81 665 TYR A O 1
ATOM 5133 N N . PRO A 1 666 ? -13.804 -18.611 12.108 1.00 85.94 666 PRO A N 1
ATOM 5134 C CA . PRO A 1 666 ? -12.999 -17.541 11.533 1.00 85.94 666 PRO A CA 1
ATOM 5135 C C . PRO A 1 666 ? -11.721 -18.105 10.915 1.00 85.94 666 PRO A C 1
ATOM 5137 O O . PRO A 1 666 ? -11.163 -19.093 11.388 1.00 85.94 666 PRO A O 1
ATOM 5140 N N . MET A 1 667 ? -11.237 -17.468 9.860 1.00 87.69 667 MET A N 1
ATOM 5141 C CA . MET A 1 667 ? -9.968 -17.830 9.240 1.00 87.69 667 MET A CA 1
ATOM 5142 C C . MET A 1 667 ? -8.814 -17.145 9.977 1.00 87.69 667 MET A C 1
ATOM 5144 O O . MET A 1 667 ? -8.935 -15.977 10.338 1.00 87.69 667 MET A O 1
ATOM 5148 N N . ALA A 1 668 ? -7.692 -17.847 10.156 1.00 91.12 668 ALA A N 1
ATOM 5149 C CA . ALA A 1 668 ? -6.522 -17.276 10.818 1.00 91.12 668 ALA A CA 1
ATOM 5150 C C . ALA A 1 668 ? -5.942 -16.090 10.011 1.00 91.12 668 ALA A C 1
ATOM 5152 O O . ALA A 1 668 ? -6.045 -16.115 8.778 1.00 91.12 668 ALA A O 1
ATOM 5153 N N . PRO A 1 669 ? -5.351 -15.065 10.651 1.00 90.25 669 PRO A N 1
ATOM 5154 C CA . PRO A 1 669 ? -4.791 -13.877 9.990 1.00 90.25 669 PRO A CA 1
ATOM 5155 C C . PRO A 1 669 ? -3.866 -14.152 8.790 1.00 90.25 669 PRO A C 1
ATOM 5157 O O . PRO A 1 669 ? -3.114 -15.121 8.763 1.00 90.25 669 PRO A O 1
ATOM 5160 N N . GLU A 1 670 ? -3.920 -13.300 7.764 1.00 90.75 670 GLU A N 1
ATOM 5161 C CA . GLU A 1 670 ? -3.072 -13.423 6.565 1.00 90.75 670 GLU A CA 1
ATOM 5162 C C . GLU A 1 670 ? -1.587 -13.129 6.809 1.00 90.75 670 GLU A C 1
ATOM 5164 O O . GLU A 1 670 ? -0.731 -13.804 6.236 1.00 90.75 670 GLU A O 1
ATOM 5169 N N . GLU A 1 671 ? -1.283 -12.131 7.638 1.00 90.25 671 GLU A N 1
ATOM 5170 C CA . GLU A 1 671 ? 0.054 -11.528 7.764 1.00 90.25 671 GLU A CA 1
ATOM 5171 C C . GLU A 1 671 ? 1.107 -12.499 8.317 1.00 90.25 671 GLU A C 1
ATOM 5173 O O . GLU A 1 671 ? 2.295 -12.361 8.017 1.00 90.25 671 GLU A O 1
ATOM 5178 N N . SER A 1 672 ? 0.652 -13.511 9.063 1.00 94.00 672 SER A N 1
ATOM 5179 C CA . SER A 1 672 ? 1.447 -14.592 9.652 1.00 94.00 672 SER A CA 1
ATOM 5180 C C . SER A 1 672 ? 1.869 -15.676 8.662 1.00 94.00 672 SER A C 1
ATOM 5182 O O . SER A 1 672 ? 2.731 -16.497 8.986 1.00 94.00 672 SER A O 1
ATOM 5184 N N . LEU A 1 673 ? 1.251 -15.743 7.480 1.00 96.88 673 LEU A N 1
ATOM 5185 C CA . LEU A 1 673 ? 1.498 -16.817 6.526 1.00 96.88 673 LEU A CA 1
ATOM 5186 C C . LEU A 1 673 ? 2.603 -16.440 5.532 1.00 96.88 673 LEU A C 1
ATOM 5188 O O . LEU A 1 673 ? 2.546 -15.415 4.852 1.00 96.88 673 LEU A O 1
ATOM 5192 N N . LEU A 1 674 ? 3.575 -17.339 5.395 1.00 97.62 674 LEU A N 1
ATOM 5193 C CA . LEU A 1 674 ? 4.689 -17.244 4.462 1.00 97.62 674 LEU A CA 1
ATOM 5194 C C . LEU A 1 674 ? 4.703 -18.455 3.523 1.00 97.62 674 LEU A C 1
ATOM 5196 O O . LEU A 1 674 ? 4.848 -19.590 3.980 1.00 97.62 674 LEU A O 1
ATOM 5200 N N . LEU A 1 675 ? 4.644 -18.228 2.206 1.00 98.00 675 LEU A N 1
ATOM 5201 C CA . LEU A 1 675 ? 5.074 -19.232 1.224 1.00 98.00 675 LEU A CA 1
ATOM 5202 C C . LEU A 1 675 ? 6.599 -19.359 1.302 1.00 98.00 675 LEU A C 1
ATOM 5204 O O . LEU A 1 675 ? 7.327 -18.549 0.729 1.00 98.00 675 LEU A O 1
ATOM 5208 N N . TRP A 1 676 ? 7.092 -20.356 2.028 1.00 97.19 676 TRP A N 1
ATOM 5209 C CA . TRP A 1 676 ? 8.509 -20.472 2.354 1.00 97.19 676 TRP A CA 1
ATOM 5210 C C . TRP A 1 676 ? 9.334 -21.024 1.193 1.00 97.19 676 TRP A C 1
ATOM 5212 O O . TRP A 1 676 ? 10.333 -20.416 0.808 1.00 97.19 676 TRP A O 1
ATOM 5222 N N . ARG A 1 677 ? 8.924 -22.167 0.632 1.00 95.12 677 ARG A N 1
ATOM 5223 C CA . ARG A 1 677 ? 9.676 -22.885 -0.410 1.00 95.12 677 ARG A CA 1
ATOM 5224 C C . ARG A 1 677 ? 8.748 -23.572 -1.405 1.00 95.12 677 ARG A C 1
ATOM 5226 O O . ARG A 1 677 ? 7.623 -23.942 -1.072 1.00 95.12 677 ARG A O 1
ATOM 5233 N N . SER A 1 678 ? 9.265 -23.773 -2.610 1.00 95.44 678 SER A N 1
ATOM 5234 C CA . SER A 1 678 ? 8.645 -24.583 -3.657 1.00 95.44 678 SER A CA 1
ATOM 5235 C C . SER A 1 678 ? 9.691 -25.545 -4.207 1.00 95.44 678 SER A C 1
ATOM 5237 O O . SER A 1 678 ? 10.806 -25.116 -4.498 1.00 95.44 678 SER A O 1
ATOM 5239 N N . GLY A 1 679 ? 9.339 -26.821 -4.342 1.00 95.38 679 GLY A N 1
ATOM 5240 C CA . GLY A 1 679 ? 10.231 -27.863 -4.843 1.00 95.38 679 GLY A CA 1
ATOM 5241 C C . GLY A 1 679 ? 9.920 -28.276 -6.274 1.00 95.38 679 GLY A C 1
ATOM 5242 O O . GLY A 1 679 ? 8.752 -28.356 -6.670 1.00 95.38 679 GLY A O 1
ATOM 5243 N N . TYR A 1 680 ? 10.977 -28.585 -7.016 1.00 97.00 680 TYR A N 1
ATOM 5244 C CA . TYR A 1 680 ? 10.953 -29.057 -8.398 1.00 97.00 680 TYR A CA 1
ATOM 5245 C C . TYR A 1 680 ? 11.846 -30.291 -8.523 1.00 97.00 680 TYR A C 1
ATOM 5247 O O . TYR A 1 680 ? 12.527 -30.672 -7.575 1.00 97.00 680 TYR A O 1
ATOM 5255 N N . ASP A 1 681 ? 11.803 -30.939 -9.682 1.00 95.31 681 ASP A N 1
ATOM 5256 C CA . ASP A 1 681 ? 12.814 -31.933 -10.030 1.00 95.31 681 ASP A CA 1
ATOM 5257 C C . ASP A 1 681 ? 14.172 -31.228 -10.169 1.00 95.31 681 ASP A C 1
ATOM 5259 O O . ASP A 1 681 ? 14.313 -30.356 -11.026 1.00 95.31 681 ASP A O 1
ATOM 5263 N N . GLU A 1 682 ? 15.149 -31.580 -9.329 1.00 93.00 682 GLU A N 1
ATOM 5264 C CA . GLU A 1 682 ? 16.473 -30.938 -9.284 1.00 93.00 682 GLU A CA 1
ATOM 5265 C C . GLU A 1 682 ? 17.222 -31.031 -10.621 1.00 93.00 682 GLU A C 1
ATOM 5267 O O . GLU A 1 682 ? 18.021 -30.153 -10.937 1.00 93.00 682 GLU A O 1
ATOM 5272 N N . SER A 1 683 ? 16.927 -32.048 -11.442 1.00 92.62 683 SER A N 1
ATOM 5273 C CA . SER A 1 683 ? 17.501 -32.169 -12.788 1.00 92.62 683 SER A CA 1
ATOM 5274 C C . SER A 1 683 ? 16.972 -31.117 -13.769 1.00 92.62 683 SER A C 1
ATOM 5276 O O . SER A 1 683 ? 17.630 -30.824 -14.765 1.00 92.62 683 SER A O 1
ATOM 5278 N N . ARG A 1 684 ? 15.795 -30.539 -13.489 1.00 93.00 684 ARG A N 1
ATOM 5279 C CA . ARG A 1 684 ? 15.153 -29.498 -14.308 1.00 93.00 684 ARG A CA 1
ATOM 5280 C C . ARG A 1 684 ? 15.270 -28.106 -13.691 1.00 93.00 684 ARG A C 1
ATOM 5282 O O . ARG A 1 684 ? 15.374 -27.132 -14.429 1.00 93.00 684 ARG A O 1
ATOM 5289 N N . LEU A 1 685 ? 15.210 -28.001 -12.362 1.00 95.75 685 LEU A N 1
ATOM 5290 C CA . LEU A 1 685 ? 15.357 -26.748 -11.628 1.00 95.75 685 LEU A CA 1
ATOM 5291 C C . LEU A 1 685 ? 15.820 -26.989 -10.184 1.00 95.75 685 LEU A C 1
ATOM 5293 O O . LEU A 1 685 ? 15.023 -27.355 -9.318 1.00 95.75 685 LEU A O 1
ATOM 5297 N N . ASP A 1 686 ? 17.084 -26.680 -9.906 1.00 94.56 686 ASP A N 1
ATOM 5298 C CA . ASP A 1 686 ? 17.615 -26.587 -8.545 1.00 94.56 686 ASP A CA 1
ATOM 5299 C C . ASP A 1 686 ? 17.468 -25.147 -8.020 1.00 94.56 686 ASP A C 1
ATOM 5301 O O . ASP A 1 686 ? 18.228 -24.240 -8.365 1.00 94.56 686 ASP A O 1
ATOM 5305 N N . VAL A 1 687 ? 16.450 -24.928 -7.182 1.00 94.06 687 VAL A N 1
ATOM 5306 C CA . VAL A 1 687 ? 16.112 -23.606 -6.622 1.00 94.06 687 VAL A CA 1
ATOM 5307 C C . VAL A 1 687 ? 17.184 -23.086 -5.653 1.00 94.06 687 VAL A C 1
ATOM 5309 O O . VAL A 1 687 ? 17.282 -21.873 -5.454 1.00 94.06 687 VAL A O 1
ATOM 5312 N N . GLU A 1 688 ? 17.978 -23.966 -5.042 1.00 90.69 688 GLU A N 1
ATOM 5313 C CA . GLU A 1 688 ? 19.027 -23.574 -4.090 1.00 90.69 688 GLU A CA 1
ATOM 5314 C C . GLU A 1 688 ? 20.326 -23.169 -4.802 1.00 90.69 688 GLU A C 1
ATOM 5316 O O . GLU A 1 688 ? 21.157 -22.475 -4.220 1.00 90.69 688 GLU A O 1
ATOM 5321 N N . ARG A 1 689 ? 20.487 -23.546 -6.078 1.00 92.00 689 ARG A N 1
ATOM 5322 C CA . ARG A 1 689 ? 21.644 -23.190 -6.920 1.00 92.00 689 ARG A CA 1
ATOM 5323 C C . ARG A 1 689 ? 21.344 -22.124 -7.971 1.00 92.00 689 ARG A C 1
ATOM 5325 O O . ARG A 1 689 ? 22.092 -21.976 -8.934 1.00 92.00 689 ARG A O 1
ATOM 5332 N N . MET A 1 690 ? 20.261 -21.373 -7.792 1.00 95.38 690 MET A N 1
ATOM 5333 C CA . MET A 1 690 ? 19.953 -20.236 -8.654 1.00 95.38 690 MET A CA 1
ATOM 5334 C C . MET A 1 690 ? 21.065 -19.180 -8.612 1.00 95.38 690 MET A C 1
ATOM 5336 O O . MET A 1 690 ? 21.624 -18.866 -7.564 1.00 95.38 690 MET A O 1
ATOM 5340 N N . HIS A 1 691 ? 21.352 -18.605 -9.771 1.00 96.12 691 HIS A N 1
ATOM 5341 C CA . HIS A 1 691 ? 22.367 -17.591 -9.977 1.00 96.12 691 HIS A CA 1
ATOM 5342 C C . HIS A 1 691 ? 21.952 -16.235 -9.409 1.00 96.12 691 HIS A C 1
ATOM 5344 O O . HIS A 1 691 ? 20.824 -15.762 -9.587 1.00 96.12 691 HIS A O 1
ATOM 5350 N N . ILE A 1 692 ? 22.925 -15.578 -8.790 1.00 96.00 692 ILE A N 1
ATOM 5351 C CA . ILE A 1 692 ? 22.887 -14.186 -8.361 1.00 96.00 692 ILE A CA 1
ATOM 5352 C C . ILE A 1 692 ? 24.296 -13.609 -8.527 1.00 96.00 692 ILE A C 1
ATOM 5354 O O . ILE A 1 692 ? 25.278 -14.304 -8.273 1.00 96.00 692 ILE A O 1
ATOM 5358 N N . SER A 1 693 ? 24.407 -12.368 -9.004 1.00 94.56 693 SER A N 1
ATOM 5359 C CA . SER A 1 693 ? 25.701 -11.685 -9.092 1.00 94.56 693 SER A CA 1
ATOM 5360 C C . SER A 1 693 ? 26.168 -11.252 -7.697 1.00 94.56 693 SER A C 1
ATOM 5362 O O . SER A 1 693 ? 25.340 -10.940 -6.840 1.00 94.56 693 SER A O 1
ATOM 5364 N N . ASP A 1 694 ? 27.480 -11.149 -7.468 1.00 93.56 694 ASP A N 1
ATOM 5365 C CA . ASP A 1 694 ? 28.019 -10.686 -6.175 1.00 93.56 694 ASP A CA 1
ATOM 5366 C C . ASP A 1 694 ? 27.502 -9.286 -5.799 1.00 93.56 694 ASP A C 1
ATOM 5368 O O . ASP A 1 694 ? 27.203 -8.997 -4.636 1.00 93.56 694 ASP A O 1
ATOM 5372 N N . GLY A 1 695 ? 27.343 -8.414 -6.802 1.00 92.81 695 GLY A N 1
ATOM 5373 C CA . GLY A 1 695 ? 26.793 -7.072 -6.625 1.00 92.81 695 GLY A CA 1
ATOM 5374 C C . GLY A 1 695 ? 25.322 -7.088 -6.208 1.00 92.81 695 GLY A C 1
ATOM 5375 O O . GLY A 1 695 ? 24.941 -6.384 -5.272 1.00 92.81 695 GLY A O 1
ATOM 5376 N N . ALA A 1 696 ? 24.497 -7.915 -6.855 1.00 93.44 696 ALA A N 1
ATOM 5377 C CA . ALA A 1 696 ? 23.092 -8.071 -6.496 1.00 93.44 696 ALA A CA 1
ATOM 5378 C C . ALA A 1 696 ? 22.924 -8.740 -5.122 1.00 93.44 696 ALA A C 1
ATOM 5380 O O . ALA A 1 696 ? 22.056 -8.328 -4.351 1.00 93.44 696 ALA A O 1
ATOM 5381 N N . LEU A 1 697 ? 23.773 -9.717 -4.786 1.00 95.00 697 LEU A N 1
ATOM 5382 C CA . LEU A 1 697 ? 23.776 -10.374 -3.479 1.00 95.00 697 LEU A CA 1
ATOM 5383 C C . LEU A 1 697 ? 24.117 -9.379 -2.366 1.00 95.00 697 LEU A C 1
ATOM 5385 O O . LEU A 1 697 ? 23.343 -9.242 -1.422 1.00 95.00 697 LEU A O 1
ATOM 5389 N N . SER A 1 698 ? 25.191 -8.603 -2.531 1.00 93.25 698 SER A N 1
ATOM 5390 C CA . SER A 1 698 ? 25.588 -7.567 -1.566 1.00 93.25 698 SER A CA 1
ATOM 5391 C C . SER A 1 698 ? 24.479 -6.526 -1.359 1.00 93.25 698 SER A C 1
ATOM 5393 O O . SER A 1 698 ? 24.209 -6.098 -0.237 1.00 93.25 698 SER A O 1
ATOM 5395 N N . GLN A 1 699 ? 23.788 -6.125 -2.434 1.00 90.69 699 GLN A N 1
ATOM 5396 C CA . GLN A 1 699 ? 22.642 -5.210 -2.355 1.00 90.69 699 GLN A CA 1
ATOM 5397 C C . GLN A 1 699 ? 21.451 -5.831 -1.618 1.00 90.69 699 GLN A C 1
ATOM 5399 O O . GLN A 1 699 ? 20.808 -5.147 -0.818 1.00 90.69 699 GLN A O 1
ATOM 5404 N N . LEU A 1 700 ? 21.157 -7.112 -1.855 1.00 94.56 700 LEU A N 1
ATOM 5405 C CA . LEU A 1 700 ? 20.104 -7.832 -1.141 1.00 94.56 700 LEU A CA 1
ATOM 5406 C C . LEU A 1 700 ? 20.421 -7.980 0.345 1.00 94.56 700 LEU A C 1
ATOM 5408 O O . LEU A 1 700 ? 19.553 -7.685 1.161 1.00 94.56 700 LEU A O 1
ATOM 5412 N N . GLU A 1 701 ? 21.642 -8.366 0.714 1.00 94.06 701 GLU A N 1
ATOM 5413 C CA . GLU A 1 701 ? 22.076 -8.451 2.115 1.00 94.06 701 GLU A CA 1
ATOM 5414 C C . GLU A 1 701 ? 21.907 -7.104 2.816 1.00 94.06 701 GLU A C 1
ATOM 5416 O O . GLU A 1 701 ? 21.281 -6.994 3.873 1.00 94.06 701 GLU A O 1
ATOM 5421 N N . ALA A 1 702 ? 22.399 -6.048 2.171 1.00 88.69 702 ALA A N 1
ATOM 5422 C CA . ALA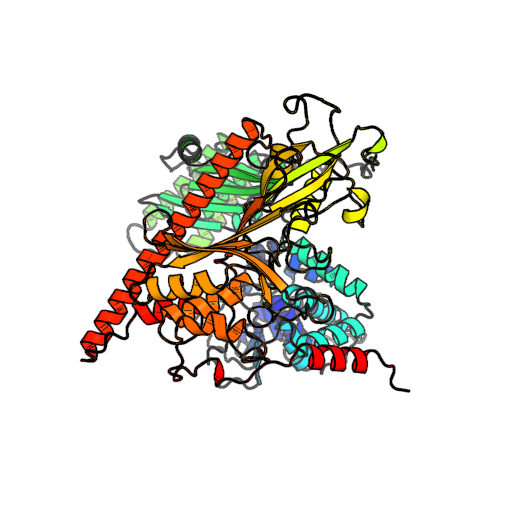 A 1 702 ? 22.312 -4.682 2.646 1.00 88.69 702 ALA A CA 1
ATOM 5423 C C . ALA A 1 702 ? 20.853 -4.216 2.815 1.00 88.69 702 ALA A C 1
ATOM 5425 O O . ALA A 1 702 ? 20.549 -3.482 3.763 1.00 88.69 702 ALA A O 1
ATOM 5426 N N . HIS A 1 703 ? 19.963 -4.624 1.910 1.00 91.06 703 HIS A N 1
ATOM 5427 C CA . HIS A 1 703 ? 18.537 -4.321 1.947 1.00 91.06 703 HIS A CA 1
ATOM 5428 C C . HIS A 1 703 ? 17.808 -5.104 3.049 1.00 91.06 703 HIS A C 1
ATOM 5430 O O . HIS A 1 703 ? 17.103 -4.498 3.857 1.00 91.06 703 HIS A O 1
ATOM 5436 N N . VAL A 1 704 ? 18.013 -6.421 3.134 1.00 89.31 704 VAL A N 1
ATOM 5437 C CA . VAL A 1 704 ? 17.399 -7.286 4.152 1.00 89.31 704 VAL A CA 1
ATOM 5438 C C . VAL A 1 704 ? 17.845 -6.864 5.550 1.00 89.31 704 VAL A C 1
ATOM 5440 O O . VAL A 1 704 ? 17.003 -6.725 6.432 1.00 89.31 704 VAL A O 1
ATOM 5443 N N . ALA A 1 705 ? 19.130 -6.560 5.751 1.00 88.56 705 ALA A N 1
ATOM 5444 C CA . ALA A 1 705 ? 19.632 -6.054 7.027 1.00 88.56 705 ALA A CA 1
ATOM 5445 C C . ALA A 1 705 ? 18.944 -4.741 7.445 1.00 88.56 705 ALA A C 1
ATOM 5447 O O . ALA A 1 705 ? 18.573 -4.576 8.607 1.00 88.56 705 ALA A O 1
ATOM 5448 N N . SER A 1 706 ? 18.721 -3.826 6.495 1.00 86.75 706 SER A N 1
ATOM 5449 C CA . SER A 1 706 ? 18.012 -2.565 6.744 1.00 86.75 706 SER A CA 1
ATOM 5450 C C . SER A 1 706 ? 16.539 -2.789 7.101 1.00 86.75 706 SER A C 1
ATOM 5452 O O . SER A 1 706 ? 16.054 -2.207 8.073 1.00 86.75 706 SER A O 1
ATOM 5454 N N . GLN A 1 707 ? 15.846 -3.676 6.380 1.00 85.88 707 GLN A N 1
ATOM 5455 C CA . GLN A 1 707 ? 14.464 -4.054 6.689 1.00 85.88 707 GLN A CA 1
ATOM 5456 C C . GLN A 1 707 ? 14.362 -4.700 8.074 1.00 85.88 707 GLN A C 1
ATOM 5458 O O . GLN A 1 707 ? 13.556 -4.271 8.897 1.00 85.88 707 GLN A O 1
ATOM 5463 N N . MET A 1 708 ? 15.235 -5.663 8.383 1.00 87.75 708 MET A N 1
ATOM 5464 C CA . MET A 1 708 ? 15.292 -6.296 9.702 1.00 87.75 708 MET A CA 1
ATOM 5465 C C . MET A 1 708 ? 15.545 -5.280 10.816 1.00 87.75 708 MET A C 1
ATOM 5467 O O . MET A 1 708 ? 14.891 -5.346 11.854 1.00 87.75 708 MET A O 1
ATOM 5471 N N . HIS A 1 709 ? 16.466 -4.335 10.616 1.00 87.56 709 HIS A N 1
ATOM 5472 C CA . HIS A 1 709 ? 16.715 -3.269 11.583 1.00 87.56 709 HIS A CA 1
ATOM 5473 C C . HIS A 1 709 ? 15.459 -2.420 11.818 1.00 87.56 709 HIS A C 1
ATOM 5475 O O . HIS A 1 709 ? 15.050 -2.254 12.965 1.00 87.56 709 HIS A O 1
ATOM 5481 N N . SER A 1 710 ? 14.802 -1.953 10.751 1.00 84.88 710 SER A N 1
ATOM 5482 C CA . SER A 1 710 ? 13.582 -1.143 10.861 1.00 84.88 710 SER A CA 1
ATOM 5483 C C . SER A 1 710 ? 12.466 -1.877 11.612 1.00 84.88 710 SER A C 1
ATOM 5485 O O . SER A 1 710 ? 11.852 -1.306 12.513 1.00 84.88 710 SER A O 1
ATOM 5487 N N . GLN A 1 711 ? 12.247 -3.160 11.307 1.00 85.12 711 GLN A N 1
ATOM 5488 C CA . GLN A 1 711 ? 11.224 -3.959 11.983 1.00 85.12 711 GLN A CA 1
ATOM 5489 C C . GLN A 1 711 ? 11.573 -4.237 13.449 1.00 85.12 711 GLN A C 1
ATOM 5491 O O . GLN A 1 711 ? 10.691 -4.186 14.300 1.00 85.12 711 GLN A O 1
ATOM 5496 N N . ARG A 1 712 ? 12.853 -4.452 13.780 1.00 87.56 712 ARG A N 1
ATOM 5497 C CA . ARG A 1 712 ? 13.302 -4.594 15.176 1.00 87.56 712 ARG A CA 1
ATOM 5498 C C . ARG A 1 712 ? 13.085 -3.319 15.986 1.00 87.56 712 ARG A C 1
ATOM 5500 O O . ARG A 1 712 ? 12.633 -3.405 17.120 1.00 87.56 712 ARG A O 1
ATOM 5507 N N . VAL A 1 713 ? 13.364 -2.149 15.408 1.00 86.44 713 VAL A N 1
ATOM 5508 C CA . VAL A 1 713 ? 13.108 -0.858 16.068 1.00 86.44 713 VAL A CA 1
ATOM 5509 C C . VAL A 1 713 ? 11.611 -0.662 16.308 1.00 86.44 713 VAL A C 1
ATOM 5511 O O . VAL A 1 713 ? 11.215 -0.309 17.415 1.00 86.44 713 VAL A O 1
ATOM 5514 N N . ARG A 1 714 ? 10.765 -0.945 15.307 1.00 86.31 714 ARG A N 1
ATOM 5515 C CA . ARG A 1 714 ? 9.301 -0.892 15.464 1.00 86.31 714 ARG A CA 1
ATOM 5516 C C . ARG A 1 714 ? 8.816 -1.842 16.557 1.00 86.31 714 ARG A C 1
ATOM 5518 O O . ARG A 1 714 ? 8.050 -1.423 17.417 1.00 86.31 714 ARG A O 1
ATOM 5525 N N . ALA A 1 715 ? 9.299 -3.084 16.558 1.00 84.50 715 ALA A N 1
ATOM 5526 C CA . ALA A 1 715 ? 8.973 -4.064 17.588 1.00 84.50 715 ALA A CA 1
ATOM 5527 C C . ALA A 1 715 ? 9.371 -3.566 18.987 1.00 84.50 715 ALA A C 1
ATOM 5529 O O . ALA A 1 715 ? 8.532 -3.578 19.878 1.00 84.50 715 ALA A O 1
ATOM 5530 N N . ALA A 1 716 ? 10.584 -3.030 19.162 1.00 85.69 716 ALA A N 1
ATOM 5531 C CA . ALA A 1 716 ? 11.042 -2.494 20.446 1.00 85.69 716 ALA A CA 1
ATOM 5532 C C . ALA A 1 716 ? 10.173 -1.322 20.949 1.00 85.69 716 ALA A C 1
ATOM 5534 O O . ALA A 1 716 ? 9.835 -1.256 22.127 1.00 85.69 716 ALA A O 1
ATOM 5535 N N . ILE A 1 717 ? 9.749 -0.417 20.059 1.00 86.19 717 ILE A N 1
ATOM 5536 C CA . ILE A 1 717 ? 8.824 0.675 20.414 1.00 86.19 717 ILE A CA 1
ATOM 5537 C C . ILE A 1 717 ? 7.467 0.116 20.864 1.00 86.19 717 ILE A C 1
ATOM 5539 O O . ILE A 1 717 ? 6.889 0.593 21.846 1.00 86.19 717 ILE A O 1
ATOM 5543 N N . HIS A 1 718 ? 6.950 -0.898 20.166 1.00 83.25 718 HIS A N 1
ATOM 5544 C CA . HIS A 1 718 ? 5.708 -1.562 20.554 1.00 83.25 718 HIS A CA 1
ATOM 5545 C C . HIS A 1 718 ? 5.843 -2.313 21.886 1.00 83.25 718 HIS A C 1
ATOM 5547 O O . HIS A 1 718 ? 4.920 -2.245 22.694 1.00 83.25 718 HIS A O 1
ATOM 5553 N N . GLU A 1 719 ? 6.986 -2.947 22.160 1.00 84.00 719 GLU A N 1
ATOM 5554 C CA . GLU A 1 719 ? 7.285 -3.590 23.447 1.00 84.00 719 GLU A CA 1
ATOM 5555 C C . GLU A 1 719 ? 7.291 -2.570 24.603 1.00 84.00 719 GLU A C 1
ATOM 5557 O O . GLU A 1 719 ? 6.652 -2.803 25.631 1.00 84.00 719 GLU A O 1
ATOM 5562 N N . GLU A 1 720 ? 7.918 -1.401 24.431 1.00 88.06 720 GLU A N 1
ATOM 5563 C CA . GLU A 1 720 ? 7.906 -0.326 25.440 1.00 88.06 720 GLU A CA 1
ATOM 5564 C C . GLU A 1 720 ? 6.500 0.247 25.666 1.00 88.06 720 GLU A C 1
ATOM 5566 O O . GLU A 1 720 ? 6.057 0.453 26.805 1.00 88.06 720 GLU A O 1
ATOM 5571 N N . THR A 1 721 ? 5.761 0.455 24.574 1.00 82.44 721 THR A N 1
ATOM 5572 C CA . THR A 1 721 ? 4.365 0.909 24.621 1.00 82.44 721 THR A CA 1
ATOM 5573 C C . THR A 1 721 ? 3.506 -0.096 25.385 1.00 82.44 721 THR A C 1
ATOM 5575 O O . THR A 1 721 ? 2.736 0.275 26.275 1.00 82.44 721 THR A O 1
ATOM 5578 N N . TRP A 1 722 ? 3.679 -1.385 25.095 1.00 81.69 722 TRP A N 1
ATOM 5579 C CA . TRP A 1 722 ? 2.988 -2.464 25.784 1.00 81.69 722 TRP A CA 1
ATOM 5580 C C . TRP A 1 722 ? 3.325 -2.502 27.277 1.00 81.69 722 TRP A C 1
ATOM 5582 O O . TRP A 1 722 ? 2.420 -2.560 28.112 1.00 81.69 722 TRP A O 1
ATOM 5592 N N . ALA A 1 723 ? 4.604 -2.383 27.643 1.00 81.06 723 ALA A N 1
ATOM 5593 C CA . ALA A 1 723 ? 5.037 -2.352 29.038 1.00 81.06 723 ALA A CA 1
ATOM 5594 C C . ALA A 1 723 ? 4.416 -1.178 29.816 1.00 81.06 723 ALA A C 1
ATOM 5596 O O . ALA A 1 723 ? 4.049 -1.315 30.988 1.00 81.06 723 ALA A O 1
ATOM 5597 N N . TYR A 1 724 ? 4.262 -0.011 29.182 1.00 87.25 724 TYR A N 1
ATOM 5598 C CA . TYR A 1 724 ? 3.526 1.110 29.767 1.00 87.25 724 TYR A CA 1
ATOM 5599 C C . TYR A 1 724 ? 2.053 0.758 30.029 1.00 87.25 724 TYR A C 1
ATOM 5601 O O . TYR A 1 724 ? 1.579 0.931 31.157 1.00 87.25 724 TYR A O 1
ATOM 5609 N N . VAL A 1 725 ? 1.352 0.220 29.024 1.00 79.75 725 VAL A N 1
ATOM 5610 C CA . VAL A 1 725 ? -0.069 -0.162 29.125 1.00 79.75 725 VAL A CA 1
ATOM 5611 C C . VAL A 1 725 ? -0.283 -1.231 30.200 1.00 79.75 725 VAL A C 1
ATOM 5613 O O . VAL A 1 725 ? -1.181 -1.092 31.033 1.00 79.75 725 VAL A O 1
ATOM 5616 N N . ALA A 1 726 ? 0.574 -2.252 30.258 1.00 76.62 726 ALA A N 1
ATOM 5617 C CA . ALA A 1 726 ? 0.509 -3.310 31.264 1.00 76.62 726 ALA A CA 1
ATOM 5618 C C . ALA A 1 726 ? 0.645 -2.756 32.696 1.00 76.62 726 ALA A C 1
ATOM 5620 O O . ALA A 1 726 ? -0.172 -3.063 33.567 1.00 76.62 726 ALA A O 1
ATOM 5621 N N . ARG A 1 727 ? 1.609 -1.851 32.933 1.00 83.38 727 ARG A N 1
ATOM 5622 C CA . ARG A 1 727 ? 1.778 -1.168 34.232 1.00 83.38 727 ARG A CA 1
ATOM 5623 C C . ARG A 1 727 ? 0.598 -0.263 34.587 1.00 83.38 727 ARG A C 1
ATOM 5625 O O . ARG A 1 727 ? 0.303 -0.071 35.766 1.00 83.38 727 ARG A O 1
ATOM 5632 N N . ALA A 1 728 ? -0.047 0.358 33.600 1.00 80.31 728 ALA A N 1
ATOM 5633 C CA . ALA A 1 728 ? -1.253 1.153 33.827 1.00 80.31 728 ALA A CA 1
ATOM 5634 C C . ALA A 1 728 ? -2.441 0.261 34.229 1.00 80.31 728 ALA A C 1
ATOM 5636 O O . ALA A 1 728 ? -3.136 0.572 35.197 1.00 80.31 728 ALA A O 1
ATOM 5637 N N . ARG A 1 729 ? -2.623 -0.886 33.556 1.00 77.62 729 ARG A N 1
ATOM 5638 C CA . ARG A 1 729 ? -3.651 -1.880 33.904 1.00 77.62 729 ARG A CA 1
ATOM 5639 C C . ARG A 1 729 ? -3.454 -2.437 35.312 1.00 77.62 729 ARG A C 1
ATOM 5641 O O . ARG A 1 729 ? -4.423 -2.514 36.059 1.00 77.62 729 ARG A O 1
ATOM 5648 N N . GLN A 1 730 ? -2.221 -2.778 35.686 1.00 77.38 730 GLN A N 1
ATOM 5649 C CA . GLN A 1 730 ? -1.915 -3.284 37.025 1.00 77.38 730 GLN A CA 1
ATOM 5650 C C . GLN A 1 730 ? -2.338 -2.288 38.117 1.00 77.38 730 GLN A C 1
ATOM 5652 O O . GLN A 1 730 ? -3.077 -2.658 39.025 1.00 77.38 730 GLN A O 1
ATOM 5657 N N . ARG A 1 731 ? -1.958 -1.010 37.977 1.00 83.50 731 ARG A N 1
ATOM 5658 C CA . ARG A 1 731 ? -2.355 0.060 38.910 1.00 83.50 731 ARG A CA 1
ATOM 5659 C C . ARG A 1 731 ? -3.876 0.212 39.017 1.00 83.50 731 ARG A C 1
ATOM 5661 O O . ARG A 1 731 ? -4.395 0.436 40.106 1.00 83.50 731 ARG A O 1
ATOM 5668 N N . ALA A 1 732 ? -4.593 0.073 37.900 1.00 79.62 732 ALA A N 1
ATOM 5669 C CA . ALA A 1 732 ? -6.053 0.125 37.890 1.00 79.62 732 ALA A CA 1
ATOM 5670 C C . ALA A 1 732 ? -6.689 -1.066 38.633 1.00 79.62 732 ALA A C 1
ATOM 5672 O O . ALA A 1 732 ? -7.636 -0.871 39.393 1.00 79.62 732 ALA A O 1
ATOM 5673 N N . ASN A 1 733 ? -6.156 -2.280 38.459 1.00 77.56 733 ASN A N 1
ATOM 5674 C CA . ASN A 1 733 ? -6.644 -3.475 39.155 1.00 77.56 733 ASN A CA 1
ATOM 5675 C C . ASN A 1 733 ? -6.390 -3.398 40.670 1.00 77.56 733 ASN A C 1
ATOM 5677 O O . ASN A 1 733 ? -7.288 -3.705 41.455 1.00 77.56 733 ASN A O 1
ATOM 5681 N N . GLU A 1 734 ? -5.203 -2.930 41.076 1.00 81.81 734 GLU A N 1
ATOM 5682 C CA . GLU A 1 734 ? -4.847 -2.697 42.484 1.00 81.81 734 GLU A CA 1
ATOM 5683 C C . GLU A 1 734 ? -5.795 -1.680 43.142 1.00 81.81 734 GLU A C 1
ATOM 5685 O O . GLU A 1 734 ? -6.300 -1.925 44.237 1.00 81.81 734 GLU A O 1
ATOM 5690 N N . ALA A 1 735 ? -6.112 -0.579 42.451 1.00 78.44 735 ALA A N 1
ATOM 5691 C CA . ALA A 1 735 ? -7.061 0.427 42.935 1.00 78.44 735 ALA A CA 1
ATOM 5692 C C . ALA A 1 735 ? -8.505 -0.100 43.051 1.00 78.44 735 ALA A C 1
ATOM 5694 O O . ALA A 1 735 ? -9.262 0.362 43.904 1.00 78.44 735 ALA A O 1
ATOM 5695 N N . ALA A 1 736 ? -8.894 -1.067 42.215 1.00 78.31 736 ALA A N 1
ATOM 5696 C CA . ALA A 1 736 ? -10.232 -1.656 42.207 1.00 78.31 736 ALA A CA 1
ATOM 5697 C C . ALA A 1 736 ? -10.423 -2.795 43.229 1.00 78.31 736 ALA A C 1
ATOM 5699 O O . ALA A 1 736 ? -11.528 -3.325 43.342 1.00 78.31 736 ALA A O 1
ATOM 5700 N N . GLY A 1 737 ? -9.370 -3.212 43.947 1.00 73.38 737 GLY A N 1
ATOM 5701 C CA . GLY A 1 737 ? -9.421 -4.370 44.850 1.00 73.38 737 GLY A CA 1
ATOM 5702 C C . GLY A 1 737 ? -9.739 -5.694 44.139 1.00 73.38 737 GLY A C 1
ATOM 5703 O O . GLY A 1 737 ? -10.143 -6.663 44.782 1.00 73.38 737 GLY A O 1
ATOM 5704 N N . ALA A 1 738 ? -9.591 -5.738 42.813 1.00 61.12 738 ALA A N 1
ATOM 5705 C CA . ALA A 1 738 ? -9.881 -6.908 42.001 1.00 61.12 738 ALA A CA 1
ATOM 5706 C C . ALA A 1 738 ? -8.642 -7.813 41.946 1.00 61.12 738 ALA A C 1
ATOM 5708 O O . ALA A 1 738 ? -7.593 -7.407 41.451 1.00 61.12 738 ALA A O 1
ATOM 5709 N N . SER A 1 739 ? -8.766 -9.061 42.412 1.00 55.78 739 SER A N 1
ATOM 5710 C CA . SER A 1 739 ? -7.725 -10.090 42.241 1.00 55.78 739 SER A CA 1
ATOM 5711 C C . SER A 1 739 ? -7.720 -10.700 40.839 1.00 55.78 739 SER A C 1
ATOM 5713 O O . SER A 1 739 ? -6.964 -11.635 40.585 1.00 55.78 739 SER A O 1
ATOM 5715 N N . ASP A 1 740 ? -8.622 -10.253 39.962 1.00 49.50 740 ASP A N 1
ATOM 5716 C CA . ASP A 1 740 ? -8.852 -10.893 38.677 1.00 49.50 740 ASP A CA 1
ATOM 5717 C C . ASP A 1 740 ? -7.777 -10.430 37.692 1.00 49.50 740 ASP A C 1
ATOM 5719 O O . ASP A 1 740 ? -7.895 -9.434 36.972 1.00 49.50 740 ASP A O 1
ATOM 5723 N N . THR A 1 741 ? -6.668 -11.162 37.700 1.00 50.97 741 THR A N 1
ATOM 5724 C CA . THR A 1 741 ? -5.756 -11.237 36.569 1.00 50.97 741 THR A CA 1
ATOM 5725 C C . THR A 1 741 ? -6.521 -11.907 35.434 1.00 50.97 741 THR A C 1
ATOM 5727 O O . THR A 1 741 ? -6.383 -13.110 35.216 1.00 50.97 741 THR A O 1
ATOM 5730 N N . THR A 1 742 ? -7.376 -11.151 34.736 1.00 52.28 742 THR A N 1
ATOM 5731 C CA . THR A 1 742 ? -7.896 -11.565 33.426 1.00 52.28 742 THR A CA 1
ATOM 5732 C C . THR A 1 742 ? -6.703 -12.094 32.639 1.00 52.28 742 THR A C 1
ATOM 5734 O O . THR A 1 742 ? -5.689 -11.400 32.546 1.00 52.28 742 THR A O 1
ATOM 5737 N N . ASP A 1 743 ? -6.774 -13.362 32.227 1.00 59.62 743 ASP A N 1
ATOM 5738 C CA . ASP A 1 743 ? -5.621 -14.150 31.790 1.00 59.62 743 ASP A CA 1
ATOM 5739 C C . ASP A 1 743 ? -5.082 -13.571 30.475 1.00 59.62 743 ASP A C 1
ATOM 5741 O O . ASP A 1 743 ? -5.483 -13.971 29.385 1.00 59.62 743 ASP A O 1
ATOM 5745 N N . LEU A 1 744 ? -4.225 -12.555 30.589 1.00 58.84 744 LEU A N 1
ATOM 5746 C CA . LEU A 1 744 ? -3.654 -11.772 29.496 1.00 58.84 744 LEU A CA 1
ATOM 5747 C C . LEU A 1 744 ? -3.019 -12.687 28.445 1.00 58.84 744 LEU A C 1
ATOM 5749 O O . LEU A 1 744 ? -3.118 -12.423 27.254 1.00 58.84 744 LEU A O 1
ATOM 5753 N N . ALA A 1 745 ? -2.454 -13.818 28.878 1.00 58.31 745 ALA A N 1
ATOM 5754 C CA . ALA A 1 745 ? -1.938 -14.857 27.996 1.00 58.31 745 ALA A CA 1
ATOM 5755 C C . ALA A 1 745 ? -3.024 -15.459 27.084 1.00 58.31 745 ALA A C 1
ATOM 5757 O O . ALA A 1 745 ? -2.752 -15.713 25.912 1.00 58.31 745 ALA A O 1
ATOM 5758 N N . ARG A 1 746 ? -4.258 -15.642 27.579 1.00 60.47 746 ARG A N 1
ATOM 5759 C CA . ARG A 1 746 ? -5.413 -16.060 26.765 1.00 60.47 746 ARG A CA 1
ATOM 5760 C C . ARG A 1 746 ? -5.935 -14.941 25.875 1.00 60.47 746 ARG A C 1
ATOM 5762 O O . ARG A 1 746 ? -6.360 -15.235 24.764 1.00 60.47 746 ARG A O 1
ATOM 5769 N N . GLU A 1 747 ? -5.921 -13.6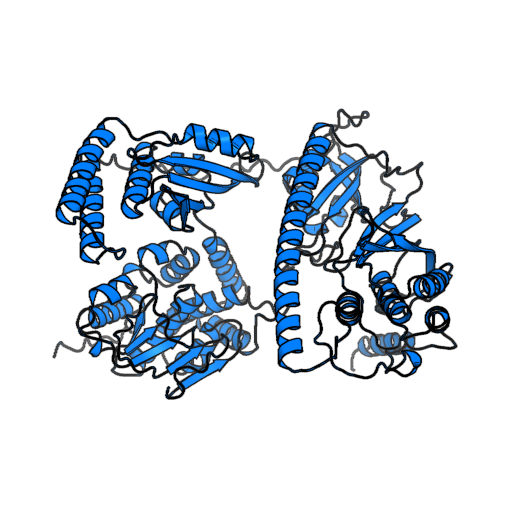88 26.330 1.00 62.19 747 GLU A N 1
ATOM 5770 C CA . GLU A 1 747 ? -6.331 -12.549 25.494 1.00 62.19 747 GLU A CA 1
ATOM 5771 C C . GLU A 1 747 ? -5.361 -12.342 24.323 1.00 62.19 747 GLU A C 1
ATOM 5773 O O . GLU A 1 747 ? -5.809 -12.244 23.182 1.00 62.19 747 GLU A O 1
ATOM 5778 N N . LEU A 1 748 ? -4.043 -12.385 24.563 1.00 57.22 748 LEU A N 1
ATOM 5779 C CA . LEU A 1 748 ? -3.040 -12.378 23.493 1.00 57.22 748 LEU A CA 1
ATOM 5780 C C . LEU A 1 748 ? -3.186 -13.592 22.576 1.00 57.22 748 LEU A C 1
ATOM 5782 O O . LEU A 1 748 ? -3.218 -13.421 21.361 1.00 57.22 748 LEU A O 1
ATOM 5786 N N . ALA A 1 749 ? -3.354 -14.798 23.131 1.00 60.44 749 ALA A N 1
ATOM 5787 C CA . ALA A 1 749 ? -3.579 -15.990 22.318 1.00 60.44 749 ALA A CA 1
ATOM 5788 C C . ALA A 1 749 ? -4.832 -15.843 21.437 1.00 60.44 749 ALA A C 1
ATOM 5790 O O . ALA A 1 749 ? -4.804 -16.197 20.262 1.00 60.44 749 ALA A O 1
ATOM 5791 N N . ALA A 1 750 ? -5.915 -15.257 21.954 1.00 60.62 750 ALA A N 1
ATOM 5792 C CA . ALA A 1 750 ? -7.124 -14.982 21.181 1.00 60.62 750 ALA A CA 1
ATOM 5793 C C . ALA A 1 750 ? -6.886 -13.957 20.055 1.00 60.62 750 ALA A C 1
ATOM 5795 O O . ALA A 1 750 ? -7.406 -14.143 18.951 1.00 60.62 750 ALA A O 1
ATOM 5796 N N . VAL A 1 751 ? -6.061 -12.928 20.285 1.00 60.41 751 VAL A N 1
ATOM 5797 C CA . VAL A 1 751 ? -5.622 -11.983 19.240 1.00 60.41 751 VAL A CA 1
ATOM 5798 C C . VAL A 1 751 ? -4.829 -12.712 18.151 1.00 60.41 751 VAL A C 1
ATOM 5800 O O . VAL A 1 751 ? -5.126 -12.536 16.968 1.00 60.41 751 VAL A O 1
ATOM 5803 N N . THR A 1 752 ? -3.904 -13.600 18.533 1.00 59.06 752 THR A N 1
ATOM 5804 C CA . THR A 1 752 ? -3.141 -14.456 17.607 1.00 59.06 752 THR A CA 1
ATOM 5805 C C . THR A 1 752 ? -4.048 -15.345 16.745 1.00 59.06 752 THR A C 1
ATOM 5807 O O . THR A 1 752 ? -3.754 -15.589 15.575 1.00 59.06 752 THR A O 1
ATOM 5810 N N . CYS A 1 753 ? -5.179 -15.801 17.292 1.00 58.44 753 CYS A N 1
ATOM 5811 C CA . CYS A 1 753 ? -6.132 -16.665 16.593 1.00 58.44 753 CYS A CA 1
ATOM 5812 C C . CYS A 1 753 ? -7.063 -15.915 15.624 1.00 58.44 753 CYS A C 1
ATOM 5814 O O . CYS A 1 753 ? -7.465 -16.489 14.611 1.00 58.44 753 CYS A O 1
ATOM 5816 N N . ALA A 1 754 ? -7.446 -14.670 15.941 1.00 56.66 754 ALA A N 1
ATOM 5817 C CA . ALA A 1 754 ? -8.577 -13.986 15.298 1.00 56.66 754 ALA A CA 1
ATOM 5818 C C . ALA A 1 754 ? -8.256 -12.636 14.622 1.00 56.66 754 ALA A C 1
ATOM 5820 O O . ALA A 1 754 ? -9.120 -12.116 13.922 1.00 56.66 754 ALA A O 1
ATOM 5821 N N . GLY A 1 755 ? -7.047 -12.077 14.773 1.00 50.62 755 GLY A N 1
ATOM 5822 C CA . GLY A 1 755 ? -6.590 -10.940 13.954 1.00 50.62 755 GLY A CA 1
ATOM 5823 C C . GLY A 1 755 ? -7.228 -9.581 14.245 1.00 50.62 755 GLY A C 1
ATOM 5824 O O . GLY A 1 755 ? -7.310 -8.774 13.327 1.00 50.62 755 GLY A O 1
ATOM 5825 N N . ASN A 1 756 ? -7.625 -9.338 15.501 1.00 39.31 756 ASN A N 1
ATOM 5826 C CA . ASN A 1 756 ? -8.371 -8.187 16.052 1.00 39.31 756 ASN A CA 1
ATOM 5827 C C . ASN A 1 756 ? -9.863 -8.470 16.256 1.00 39.31 756 ASN A C 1
ATOM 5829 O O . ASN A 1 756 ? -10.663 -8.315 15.339 1.00 39.31 756 ASN A O 1
ATOM 5833 N N . VAL A 1 757 ? -10.260 -8.791 17.493 1.00 39.50 757 VAL A N 1
ATOM 5834 C CA . VAL A 1 757 ? -11.645 -8.613 17.961 1.00 39.50 757 VAL A CA 1
ATOM 5835 C C . VAL A 1 757 ? -11.626 -8.272 19.450 1.00 39.50 757 VAL A C 1
ATOM 5837 O O . VAL A 1 757 ? -10.846 -8.839 20.217 1.00 39.50 757 VAL A O 1
ATOM 5840 N N . SER A 1 758 ? -12.517 -7.365 19.858 1.00 37.06 758 SER A N 1
ATOM 5841 C CA . SER A 1 758 ? -12.935 -7.228 21.250 1.00 37.06 758 SER A CA 1
ATOM 5842 C C . SER A 1 758 ? -13.323 -8.603 21.802 1.00 37.06 758 SER A C 1
ATOM 5844 O O . SER A 1 758 ? -14.053 -9.367 21.169 1.00 37.06 758 SER A O 1
ATOM 5846 N N . VAL A 1 759 ? -12.806 -8.958 22.977 1.00 40.12 759 VAL A N 1
ATOM 5847 C CA . VAL A 1 759 ? -13.106 -10.245 23.611 1.00 40.12 759 VAL A CA 1
ATOM 5848 C C . VAL A 1 759 ? -14.564 -10.222 24.080 1.00 40.12 759 VAL A C 1
ATOM 5850 O O . VAL A 1 759 ? -14.883 -9.905 25.224 1.00 40.12 759 VAL A O 1
ATOM 5853 N N . SER A 1 760 ? -15.489 -10.520 23.172 1.00 38.84 760 SER A N 1
ATOM 5854 C CA . SER A 1 760 ? -16.860 -10.858 23.525 1.00 38.84 760 SER A CA 1
ATOM 5855 C C . SER A 1 760 ? -16.809 -12.124 24.380 1.00 38.84 760 SER A C 1
ATOM 5857 O O . SER A 1 760 ? -16.328 -13.164 23.930 1.00 38.84 760 SER A O 1
ATOM 5859 N N . LYS A 1 761 ? -17.335 -12.044 25.610 1.00 43.84 761 LYS A N 1
ATOM 5860 C CA . LYS A 1 761 ? -17.473 -13.142 26.590 1.00 43.84 761 LYS A CA 1
ATOM 5861 C C . LYS A 1 761 ? -18.439 -14.260 26.139 1.00 43.84 761 LYS A C 1
ATOM 5863 O O . LYS A 1 761 ? -19.078 -14.904 26.970 1.00 43.84 761 LYS A O 1
ATOM 5868 N N . ALA A 1 762 ? -18.612 -14.477 24.838 1.00 49.16 762 ALA A N 1
ATOM 5869 C CA . ALA A 1 762 ? -19.446 -15.551 24.326 1.00 49.16 762 ALA A CA 1
ATOM 5870 C C . ALA A 1 762 ? -18.798 -16.907 24.651 1.00 49.16 762 ALA A C 1
ATOM 5872 O O . ALA A 1 762 ? -17.631 -17.151 24.347 1.00 49.16 762 ALA A O 1
ATOM 5873 N N . ARG A 1 763 ? -19.567 -17.796 25.286 1.00 61.81 763 ARG A N 1
ATOM 5874 C CA . ARG A 1 763 ? -19.146 -19.163 25.614 1.00 61.81 763 ARG A CA 1
ATOM 5875 C C . ARG A 1 763 ? -18.808 -19.908 24.318 1.00 61.81 763 ARG A C 1
ATOM 5877 O O . ARG A 1 763 ? -19.638 -19.949 23.413 1.00 61.81 763 ARG A O 1
ATOM 5884 N N . HIS A 1 764 ? -17.612 -20.494 24.235 1.00 73.19 764 HIS A N 1
ATOM 5885 C CA . HIS A 1 764 ? -17.203 -21.274 23.067 1.00 73.19 764 HIS A CA 1
ATOM 5886 C C . HIS A 1 764 ? -18.225 -22.385 22.768 1.00 73.19 764 HIS A C 1
ATOM 5888 O O . HIS A 1 764 ? -18.554 -23.187 23.645 1.00 73.19 764 HIS A O 1
ATOM 5894 N N . GLN A 1 765 ? -18.706 -22.436 21.525 1.00 83.00 765 GLN A N 1
ATOM 5895 C CA . GLN A 1 765 ? -19.519 -23.529 20.996 1.00 83.00 765 GLN A CA 1
ATOM 5896 C C . GLN A 1 765 ? -18.645 -24.416 20.109 1.00 83.00 765 GLN A C 1
ATOM 5898 O O . GLN A 1 765 ? -17.956 -23.888 19.227 1.00 83.00 765 GLN A O 1
ATOM 5903 N N . ARG A 1 766 ? -18.704 -25.739 20.312 1.00 88.44 766 ARG A N 1
ATOM 5904 C CA . ARG A 1 766 ? -17.923 -26.694 19.518 1.00 88.44 766 ARG A CA 1
ATOM 5905 C C . ARG A 1 766 ? -18.299 -26.621 18.042 1.00 88.44 766 ARG A C 1
ATOM 5907 O O . ARG A 1 766 ? -19.468 -26.440 17.711 1.00 88.44 766 ARG A O 1
ATOM 5914 N N . LEU A 1 767 ? -17.330 -26.805 17.153 1.00 90.38 767 LEU A N 1
ATOM 5915 C CA . LEU A 1 767 ? -17.451 -26.725 15.699 1.00 90.38 767 LEU A CA 1
ATOM 5916 C C . LEU A 1 767 ? -18.594 -27.590 15.173 1.00 90.38 767 LEU A C 1
ATOM 5918 O O . LEU A 1 767 ? -19.365 -27.134 14.337 1.00 90.38 767 LEU A O 1
ATOM 5922 N N . CYS A 1 768 ? -18.746 -28.803 15.702 1.00 87.31 768 CYS A N 1
ATOM 5923 C CA . CYS A 1 768 ? -19.795 -29.729 15.273 1.00 87.31 768 CYS A CA 1
ATOM 5924 C C . CYS A 1 768 ? -21.220 -29.266 15.625 1.00 87.31 768 CYS A C 1
ATOM 5926 O O . CYS A 1 768 ? -22.168 -29.768 15.031 1.00 87.31 768 CYS A O 1
ATOM 5928 N N . ASP A 1 769 ? -21.366 -28.318 16.553 1.00 89.38 769 ASP A N 1
ATOM 5929 C CA . ASP A 1 769 ? -22.659 -27.790 17.000 1.00 89.38 769 ASP A CA 1
ATOM 5930 C C . ASP A 1 769 ? -22.998 -26.443 16.336 1.00 89.38 769 ASP A C 1
ATOM 5932 O O . ASP A 1 769 ? -24.074 -25.886 16.559 1.00 89.38 769 ASP A O 1
ATOM 5936 N N . ARG A 1 770 ? -22.076 -25.883 15.543 1.00 90.25 770 ARG A N 1
ATOM 5937 C CA . ARG A 1 770 ? -22.237 -24.571 14.905 1.00 90.25 770 ARG A CA 1
ATOM 5938 C C . ARG A 1 770 ? -23.088 -24.643 13.637 1.00 90.25 770 ARG A C 1
ATOM 5940 O O . ARG A 1 770 ? -23.181 -25.696 13.003 1.00 90.25 770 ARG A O 1
ATOM 5947 N N . PRO A 1 771 ? -23.634 -23.497 13.188 1.00 90.69 771 PRO A N 1
ATOM 5948 C CA . PRO A 1 771 ? -24.156 -23.373 11.837 1.00 90.69 771 PRO A CA 1
ATOM 5949 C C . PRO A 1 771 ? -23.124 -23.832 10.804 1.00 90.69 771 PRO A C 1
ATOM 5951 O O . PRO A 1 771 ? -21.919 -23.607 10.953 1.00 90.69 771 PRO A O 1
ATOM 5954 N N . THR A 1 772 ? -23.608 -24.466 9.742 1.00 92.69 772 THR A N 1
ATOM 5955 C CA . THR A 1 772 ? -22.762 -25.021 8.686 1.00 92.69 772 THR A CA 1
ATOM 5956 C C . THR A 1 772 ? -22.979 -24.300 7.362 1.00 92.69 772 THR A C 1
ATOM 5958 O O . THR A 1 772 ? -24.046 -23.750 7.080 1.00 92.69 772 THR A O 1
ATOM 5961 N N . GLU A 1 773 ? -21.942 -24.279 6.534 1.00 90.38 773 GLU A N 1
ATOM 5962 C CA . GLU A 1 773 ? -22.016 -23.772 5.172 1.00 90.38 773 GLU A CA 1
ATOM 5963 C C . GLU A 1 773 ? -22.798 -24.738 4.252 1.00 90.38 773 GLU A C 1
ATOM 5965 O O . GLU A 1 773 ? -23.043 -25.904 4.577 1.00 90.38 773 GLU A O 1
ATOM 5970 N N . ALA A 1 774 ? -23.212 -24.255 3.077 1.00 86.25 774 ALA A N 1
ATOM 5971 C CA . ALA A 1 774 ? -23.771 -25.114 2.029 1.00 86.25 774 ALA A CA 1
ATOM 5972 C C . ALA A 1 774 ? -22.724 -26.126 1.525 1.00 86.25 774 ALA A C 1
ATOM 5974 O O . ALA A 1 774 ? -21.557 -25.755 1.334 1.00 86.25 774 ALA A O 1
ATOM 5975 N N . THR A 1 775 ? -23.167 -27.362 1.288 1.00 87.38 775 THR A N 1
ATOM 5976 C CA . THR A 1 775 ? -22.394 -28.460 0.686 1.00 87.38 775 THR A CA 1
ATOM 5977 C C . THR A 1 775 ? -21.920 -28.113 -0.725 1.00 87.38 775 THR A C 1
ATOM 5979 O O . THR A 1 775 ? -22.413 -27.178 -1.359 1.00 87.38 775 THR A O 1
ATOM 5982 N N . TYR A 1 776 ? -20.969 -28.892 -1.242 1.00 84.19 776 TYR A N 1
ATOM 5983 C CA . TYR A 1 776 ? -20.521 -28.762 -2.628 1.00 84.19 776 TYR A CA 1
ATOM 5984 C C . TYR A 1 776 ? -21.684 -28.917 -3.619 1.00 84.19 776 TYR A C 1
ATOM 5986 O O . TYR A 1 776 ? -21.891 -28.035 -4.452 1.00 84.19 776 TYR A O 1
ATOM 5994 N N . ASP A 1 777 ? -22.489 -29.970 -3.470 1.00 85.56 777 ASP A N 1
ATOM 5995 C CA . ASP A 1 777 ? -23.585 -30.272 -4.393 1.00 85.56 777 ASP A CA 1
ATOM 5996 C C . ASP A 1 777 ? -24.675 -29.192 -4.366 1.00 85.56 777 ASP A C 1
ATOM 5998 O O . ASP A 1 777 ? -25.148 -28.767 -5.418 1.00 85.56 777 ASP A O 1
ATOM 6002 N N . GLU A 1 778 ? -25.009 -28.653 -3.187 1.00 87.56 778 GLU A N 1
ATOM 6003 C CA . GLU A 1 778 ? -25.934 -27.515 -3.061 1.00 87.56 778 GLU A CA 1
ATOM 6004 C C . GLU A 1 778 ? -25.402 -26.259 -3.772 1.00 87.56 778 GLU A C 1
ATOM 6006 O O . GLU A 1 778 ? -26.167 -25.522 -4.402 1.00 87.56 778 GLU A O 1
ATOM 6011 N N . ARG A 1 779 ? -24.088 -25.993 -3.699 1.00 86.62 779 ARG A N 1
ATOM 6012 C CA . ARG A 1 779 ? -23.472 -24.852 -4.400 1.00 86.62 779 ARG A CA 1
ATOM 6013 C C . ARG A 1 779 ? -23.481 -25.049 -5.909 1.00 86.62 779 ARG A C 1
ATOM 6015 O O . ARG A 1 779 ? -23.841 -24.114 -6.620 1.00 86.62 779 ARG A O 1
ATOM 6022 N N . VAL A 1 780 ? -23.133 -26.244 -6.385 1.00 83.94 780 VAL A N 1
ATOM 6023 C CA . VAL A 1 780 ? -23.170 -26.592 -7.812 1.00 83.94 780 VAL A CA 1
ATOM 6024 C C . VAL A 1 780 ? -24.595 -26.481 -8.352 1.00 83.94 780 VAL A C 1
ATOM 6026 O O . VAL A 1 780 ? -24.808 -25.826 -9.369 1.00 83.94 780 VAL A O 1
ATOM 6029 N N . ALA A 1 781 ? -25.584 -27.034 -7.645 1.00 84.06 781 ALA A N 1
ATOM 6030 C CA . ALA A 1 781 ? -26.991 -26.946 -8.031 1.00 84.06 781 ALA A CA 1
ATOM 6031 C C . ALA A 1 781 ? -27.464 -25.487 -8.140 1.00 84.06 781 ALA A C 1
ATOM 6033 O O . ALA A 1 781 ? -28.094 -25.110 -9.127 1.00 84.06 781 ALA A O 1
ATOM 6034 N N . ARG A 1 782 ? -27.098 -24.637 -7.172 1.00 84.12 782 ARG A N 1
ATOM 6035 C CA . ARG A 1 782 ? -27.414 -23.202 -7.197 1.00 84.12 782 ARG A CA 1
ATOM 6036 C C . ARG A 1 782 ? -26.744 -22.464 -8.360 1.00 84.12 782 ARG A C 1
ATOM 6038 O O . ARG A 1 782 ? -27.368 -21.589 -8.956 1.00 84.12 782 ARG A O 1
ATOM 6045 N N . ASN A 1 783 ? -25.499 -22.801 -8.685 1.00 80.88 783 ASN A N 1
ATOM 6046 C CA . ASN A 1 783 ? -24.777 -22.185 -9.797 1.00 80.88 783 ASN A CA 1
ATOM 6047 C C . ASN A 1 783 ? -25.372 -22.600 -11.149 1.00 80.88 783 ASN A C 1
ATOM 6049 O O . ASN A 1 783 ? -25.595 -21.748 -12.006 1.00 80.88 783 ASN A O 1
ATOM 6053 N N . ASN A 1 784 ? -25.742 -23.874 -11.298 1.00 79.62 784 ASN A N 1
ATOM 6054 C CA . ASN A 1 784 ? -26.443 -24.374 -12.481 1.00 79.62 784 ASN A CA 1
ATOM 6055 C C . ASN A 1 784 ? -27.833 -23.729 -12.642 1.00 79.62 784 ASN A C 1
ATOM 6057 O O . ASN A 1 784 ? -28.218 -23.361 -13.750 1.00 79.62 784 ASN A O 1
ATOM 6061 N N . ALA A 1 785 ? -28.564 -23.520 -11.541 1.00 74.75 785 ALA A N 1
ATOM 6062 C CA . ALA A 1 785 ? -29.856 -22.831 -11.563 1.00 74.75 785 ALA A CA 1
ATOM 6063 C C . ALA A 1 785 ? -29.738 -21.360 -12.007 1.00 74.75 785 ALA A C 1
ATOM 6065 O O . ALA A 1 785 ? -30.603 -20.872 -12.726 1.00 74.75 785 ALA A O 1
ATOM 6066 N N . ARG A 1 786 ? -28.655 -20.660 -11.634 1.00 69.50 786 ARG A N 1
ATOM 6067 C CA . ARG A 1 786 ? -28.368 -19.284 -12.090 1.00 69.50 786 ARG A CA 1
ATOM 6068 C C . ARG A 1 786 ? -27.949 -19.197 -13.560 1.00 69.50 786 ARG A C 1
ATOM 6070 O O . ARG A 1 786 ? -28.156 -18.160 -14.175 1.00 69.50 786 ARG A O 1
ATOM 6077 N N . ALA A 1 787 ? -27.365 -20.260 -14.111 1.00 62.34 787 ALA A N 1
ATOM 6078 C CA . ALA A 1 787 ? -26.932 -20.321 -15.509 1.00 62.34 787 ALA A CA 1
ATOM 6079 C C . ALA A 1 787 ? -28.074 -20.636 -16.495 1.00 62.34 787 ALA A C 1
ATOM 6081 O O . ALA A 1 787 ? -27.870 -20.582 -17.706 1.00 62.34 787 ALA A O 1
ATOM 6082 N N . THR A 1 788 ? -29.270 -20.968 -15.997 1.00 46.62 788 THR A N 1
ATOM 6083 C CA . THR A 1 788 ? -30.444 -21.209 -16.843 1.00 46.62 788 THR A CA 1
ATOM 6084 C C . THR A 1 788 ? -31.150 -19.868 -17.080 1.00 46.62 788 THR A C 1
ATOM 6086 O O . THR A 1 788 ? -31.570 -19.252 -16.098 1.00 46.62 788 THR A O 1
ATOM 6089 N N . PRO A 1 789 ? -31.276 -19.371 -18.326 1.00 45.41 789 PRO A N 1
ATOM 6090 C CA . PRO A 1 789 ? -31.974 -18.115 -18.576 1.00 45.41 789 PRO A CA 1
ATOM 6091 C C . PRO A 1 789 ? -33.428 -18.264 -18.119 1.00 45.41 789 PRO A C 1
ATOM 6093 O O . PRO A 1 789 ? -34.092 -19.237 -18.479 1.00 45.41 789 PRO A O 1
ATOM 6096 N N . GLN A 1 790 ? -33.906 -17.331 -17.292 1.00 45.56 790 GLN A N 1
ATOM 6097 C CA . GLN A 1 790 ? -35.333 -17.234 -16.996 1.00 45.56 790 GLN A CA 1
ATOM 6098 C C . GLN A 1 790 ? -36.046 -16.931 -18.320 1.00 45.56 790 GLN A C 1
ATOM 6100 O O . GLN A 1 790 ? -35.800 -15.885 -18.918 1.00 45.56 790 GLN A O 1
ATOM 6105 N N . ILE A 1 791 ? -36.815 -17.913 -18.798 1.00 40.78 791 ILE A N 1
ATOM 6106 C CA . ILE A 1 791 ? -37.639 -17.842 -20.013 1.00 40.78 791 ILE A CA 1
ATOM 6107 C C . ILE A 1 791 ? -38.787 -16.864 -19.796 1.00 40.78 791 ILE A C 1
ATOM 6109 O O . ILE A 1 791 ? -39.405 -16.941 -18.707 1.00 40.78 791 ILE A O 1
#

Sequence (791 aa):
MAPASSDGALEGLDAYLRRAREAFLRDPSSVTCALGNEACDLDSVASALAVGYARAMTTSAIVTPIAQCLRRDLALRPDVVRALDAVGVSVESLTCAEDVEAAGEARTPREVILVDHNAITVRVVPKSWETRVVEIIDHHDDAGAHGDAAVRTIELVGSCSSLVYRDVVAPTRRDDIARQVARLLLGAIVLDTRLLDASTTRASAVDFEAAKALREALGWDEREMGDEYETLSLARHDQSSFSCAQLLAKDYKQWTFGRHEVGVASFGVRFQDLVARQDTTSIDVECAAFICERGIDVLFMMSSFEDVDANGAFARQIAATTSPSCALDANELLTELGTHTRMSSLAIRDPPNALRSARAQLDRALHDLEREHGSRDASTSSLDRERIATAANRLRAVLTDDVTPSQPPEQKVRRAKTSDARAFDFAARPSRAIALKVAYLGWPYRGFASQGPEATTPTVEWTLFEALAKTRLVAAAADVFKTASYARCGRTDRGVSGLGQIVTLQVRSNGASDPREELDYVGLLNRALPSDVRALGWAPVDEELNARFDCKWRQYKYFFEKTTALDLEAMGEAARAFEGVHDFRNFCRMDAENVKSFTRRVLECTIEEAGDGKLMYINVRGTAFLWHQVRNMASVLFMVGLGHEPPSVVERLLDLERTPRKPQYPMAPEESLLLWRSGYDESRLDVERMHISDGALSQLEAHVASQMHSQRVRAAIHEETWAYVARARQRANEAAGASDTTDLARELAAVTCAGNVSVSKARHQRLCDRPTEATYDERVARNNARATPQI

pLDDT: mean 80.93, std 18.28, range [23.25, 98.5]

Secondary structure (DSSP, 8-state):
------S-PPPPHHHHHHHHHHHHHH-GGGSEEEE--TT--HHHHHHHHHHHHHHHHHSSS-EEEE-SS-HHHHTT-HHHHHHHHHTT--GGGSB-HHHHHHH-TTS--SEEEEES-SS--TTTS-TT--PEEEEEEE-S------TT-SEEEE---S-HHHHHIIIIITT---HHHHHHHHHHHHHHHHHHHTTT-TTSTT--HHHHHHHHHHHHHHT--HHHHHHHHHHHHHHTT--TT--HHHHHHHTEEEEEETTEEEEEEEESS-HHHHHHHS-HHHHHHHHHHHHHHHT-SEEEEEEEEEEGGGTTEEEEEEEEEE-TT--S-HHHHHHHHHHHS-PEE-PPPPPPHHHHHHHHHHHHHHHHHHHHT-S--S---HHHHHHHHHHHHHHHHHHHTT-----------------------STTS-EEEEEEEEEE--TTSS-SS---TT-SS--HHHHHHHHHHHTTSS---TTHHHHTT-EES----TT-EEEEEEEEEEEE----SSTTSS--HHHHHHHHS-TTEEEEEEEE--TT--TTTS--EEEEEEEEE--TTS-HHHHHHHHHTT-EEEE-GGGS---TTT-S--EEEEEEEEEEEETTTTEEEEEEEES---TTHHHHHHHHHHHHHTTSS-TTHHHHHH-TTT--SPBP-PPPPSTTEEEEEEE--TTT--GGG-B--HHHHHHHHHHHHHHHHHHHHHHHHHHHHHHHHHHHHHHHHHHTT------HHHHHHHHHHHSS-----PPPPPGGGS-BPPPHHHHHHHHHHHTS---

Organism: Ostreococcus tauri (NCBI:txid70448)

Foldseek 3Di:
DPDDDPDPDDDALQRLLQVLLVVCLVALQQAEEEAFDLVLALQSQLLRSLQQVLCVQVDVGRYHYERAAPLLQNVLQQLNVVLCVVLPHDSVSHHYLVSLVSSDLPGAHAEYAYFQDADDDCSRHPPSHPHQYAYYQHQDDHPVPRPVHVYYHHHNALGSLLRSCVPGVVPGDDQPNLLSSLSSSLLRLCQRCVNVPPVDPNHDPSSVVSNVVSCVSNVHDSVVSVVSNVVSVVSRQDPLPPALLSQQPNAKDWDDDPPFIEIEGEHADDVVSNCVVDPLLVNLLSVQLVCLLVVGFKYKYKHWYQDVVLLGFTAIEIEMDGDPPRPDDRVVVVVVVVVVDVHDYDYRDHRDPVVVVLVVVVVVVVVVVCVVVPDDDPDQDPVNSVVSVVSSVVSVVVVCPPDPPPDDPPPPPPPPPPPPVVAPPLVVFDKAKKKWFKWFQQAQAQWADDPAPPDPGHHVVRLLVQLQCSLQFFPPDRCQCVRWVKAWQDIAGHRATERAIMMITMTTWPPDPDPVPIPQPQQSSQSSGDLGMGTDFMDGFDSPDHNHPQFQKWKKKQKDFDFPLFPQVQLQLLQVLLAAWFQQPLQADDDLPPDPGSIWHWHDWGWAADDPRGMIITMTMTRDDHHLRVQSSVLVSLCRGNVVDGSCVNVQSRDCVNPVFHFDDAGFDNNRMYRYHIDGDVVGDDPVPGDHDPVSVVVVVVSVVVVVVVVVVVVVVVVVVVVVVVVVVVVVCVVVVHPDPPPVSVVSSVCNNHVDDDPDPDDRDDRVPHDTDDGSVRVVVVVVVVVDPPD

InterPro domains:
  IPR001406 Pseudouridine synthase I, TruA [MF_00171] (432-680)
  IPR001406 Pseudouridine synthase I, TruA [PTHR11142] (411-720)
  IPR001406 Pseudouridine synthase I, TruA [TIGR00071] (432-668)
  IPR001667 DDH domain [PF01368] (35-189)
  IPR004097 DHHA2 domain [PF02833] (231-323)
  IPR004097 DHHA2 domain [SM01131] (229-355)
  IPR020094 Pseudouridine synthase TruA/RsuA/RluB/E/F, N-terminal [G3DSA:3.30.70.580] (422-551)
  IPR020095 Pseudouridine synthase I, TruA, C-terminal [G3DSA:3.30.70.660] (553-736)
  IPR020097 Pseudouridine synthase I, TruA, alpha/beta domain [PF01416] (574-681)
  IPR020103 Pseudouridine synthase, catalytic domain superfamily [SSF55120] (432-684)
  IPR038222 DHHA2 domain superfamily [G3DSA:3.10.310.20] (238-381)
  IPR038763 DHH phosphoesterase superfamily [SSF64182] (35-312)